Protein AF-A0A2U9C6N8-F1 (afdb_monomer)

Nearest PDB structures (foldseek):
  3ctz-assembly1_A  TM=9.142E-01  e=4.851E-67  Homo sapiens
  5jqk-assembly1_A  TM=9.098E-01  e=3.021E-54  Plasmodium falciparum 3D7
  5jr6-assembly1_A  TM=9.081E-01  e=8.371E-53  Plasmodium falciparum 3D7
  5jqk-assembly1_B  TM=8.874E-01  e=7.805E-52  Plasmodium falciparum 3D7
  5jr6-assembly1_B  TM=8.838E-01  e=7.690E-44  Plasmodium falciparum 3D7

Structure (mmCIF, N/CA/C/O backbone):
data_AF-A0A2U9C6N8-F1
#
_entry.id   AF-A0A2U9C6N8-F1
#
loop_
_atom_site.group_PDB
_atom_site.id
_atom_site.type_symbol
_atom_site.label_atom_id
_atom_site.label_alt_id
_atom_site.label_comp_id
_atom_site.label_asym_id
_atom_site.label_entity_id
_atom_site.label_seq_id
_atom_site.pdbx_PDB_ins_code
_atom_site.Cartn_x
_atom_site.Cartn_y
_atom_site.Cartn_z
_atom_site.occupancy
_atom_site.B_iso_or_equiv
_atom_site.auth_seq_id
_atom_site.auth_comp_id
_atom_site.auth_asym_id
_atom_site.auth_atom_id
_atom_site.pdbx_PDB_model_num
ATOM 1 N N . MET A 1 1 ? 24.197 -9.031 -79.075 1.00 34.75 1 MET A N 1
ATOM 2 C CA . MET A 1 1 ? 24.813 -7.964 -78.248 1.00 34.75 1 MET A CA 1
ATOM 3 C C . MET A 1 1 ? 23.815 -7.530 -77.175 1.00 34.75 1 MET A C 1
ATOM 5 O O . MET A 1 1 ? 22.633 -7.791 -77.376 1.00 34.75 1 MET A O 1
ATOM 9 N N . PRO A 1 2 ? 24.260 -6.980 -76.031 1.00 42.69 2 PRO A N 1
ATOM 10 C CA . PRO A 1 2 ? 23.430 -6.864 -74.828 1.00 42.69 2 PRO A CA 1
ATOM 11 C C . PRO A 1 2 ? 22.781 -5.480 -74.651 1.00 42.69 2 PRO A C 1
ATOM 13 O O . PRO A 1 2 ? 23.445 -4.465 -74.835 1.00 42.69 2 PRO A O 1
ATOM 16 N N . SER A 1 3 ? 21.512 -5.445 -74.222 1.00 46.38 3 SER A N 1
ATOM 17 C CA . SER A 1 3 ? 20.872 -4.231 -73.667 1.00 46.38 3 SER A CA 1
ATOM 18 C C . SER A 1 3 ? 19.572 -4.500 -72.885 1.00 46.38 3 SER A C 1
ATOM 20 O O . SER A 1 3 ? 19.383 -3.922 -71.821 1.00 46.38 3 SER A O 1
ATOM 22 N N . LEU A 1 4 ? 18.688 -5.396 -73.349 1.00 40.84 4 LEU A N 1
ATOM 23 C CA . LEU A 1 4 ? 17.339 -5.540 -72.758 1.00 40.84 4 LEU A CA 1
ATOM 24 C C . LEU A 1 4 ? 17.271 -6.267 -71.398 1.00 40.84 4 LEU A C 1
ATOM 26 O O . LEU A 1 4 ? 16.342 -6.022 -70.634 1.00 40.84 4 LEU A O 1
ATOM 30 N N . GLY A 1 5 ? 18.230 -7.139 -71.066 1.00 39.56 5 GLY A N 1
ATOM 31 C CA . GLY A 1 5 ? 18.148 -7.969 -69.850 1.00 39.56 5 GLY A CA 1
ATOM 32 C C . GLY A 1 5 ? 18.243 -7.194 -68.527 1.00 39.56 5 GLY A C 1
ATOM 33 O O . GLY A 1 5 ? 17.632 -7.590 -67.540 1.00 39.56 5 GLY A O 1
ATOM 34 N N . TRP A 1 6 ? 18.976 -6.076 -68.501 1.00 42.88 6 TRP A N 1
ATOM 35 C CA . TRP A 1 6 ? 19.213 -5.304 -67.270 1.00 42.88 6 TRP A CA 1
ATOM 36 C C . TRP A 1 6 ? 18.063 -4.355 -66.909 1.00 42.88 6 TRP A C 1
ATOM 38 O O . TRP A 1 6 ? 17.807 -4.128 -65.729 1.00 42.88 6 TRP A O 1
ATOM 48 N N . LEU A 1 7 ? 17.327 -3.845 -67.902 1.00 42.59 7 LEU A N 1
ATOM 49 C CA . LEU A 1 7 ? 16.162 -2.985 -67.661 1.00 42.59 7 LEU A CA 1
ATOM 50 C C . LEU A 1 7 ? 15.000 -3.759 -67.023 1.00 42.59 7 LEU A C 1
ATOM 52 O O . LEU A 1 7 ? 14.361 -3.245 -66.111 1.00 42.59 7 LEU A O 1
ATOM 56 N N . LEU A 1 8 ? 14.784 -5.014 -67.437 1.00 45.12 8 LEU A N 1
ATOM 57 C CA . LEU A 1 8 ? 13.752 -5.884 -66.860 1.00 45.12 8 LEU A CA 1
ATOM 58 C C . LEU A 1 8 ? 14.047 -6.271 -65.399 1.00 45.12 8 LEU A C 1
ATOM 60 O O . LEU A 1 8 ? 13.132 -6.296 -64.575 1.00 45.12 8 LEU A O 1
ATOM 64 N N . ALA A 1 9 ? 15.321 -6.500 -65.060 1.00 45.25 9 ALA A N 1
ATOM 65 C CA . ALA A 1 9 ? 15.746 -6.751 -63.682 1.00 45.25 9 ALA A CA 1
ATOM 66 C C . ALA A 1 9 ? 15.508 -5.531 -62.771 1.00 45.25 9 ALA A C 1
ATOM 68 O O . ALA A 1 9 ? 14.977 -5.681 -61.673 1.00 45.25 9 ALA A O 1
ATOM 69 N N . LEU A 1 10 ? 15.825 -4.320 -63.246 1.00 42.59 10 LEU A N 1
ATOM 70 C CA . LEU A 1 10 ? 15.580 -3.078 -62.503 1.00 42.59 10 LEU A CA 1
ATOM 71 C C . LEU A 1 10 ? 14.084 -2.777 -62.318 1.00 42.59 10 LEU A C 1
ATOM 73 O O . LEU A 1 10 ? 13.693 -2.348 -61.235 1.00 42.59 10 LEU A O 1
ATOM 77 N N . SER A 1 11 ? 13.230 -3.056 -63.311 1.00 39.34 11 SER A N 1
ATOM 78 C CA . SER A 1 11 ? 11.775 -2.894 -63.151 1.00 39.34 11 SER A CA 1
ATOM 79 C C . SER A 1 11 ? 11.140 -3.907 -62.192 1.00 39.34 11 SER A C 1
ATOM 81 O O . SER A 1 11 ? 10.166 -3.573 -61.527 1.00 39.34 11 SER A O 1
ATOM 83 N N . LEU A 1 12 ? 11.688 -5.125 -62.085 1.00 37.69 12 LEU A N 1
ATOM 84 C CA . LEU A 1 12 ? 11.219 -6.116 -61.109 1.00 37.69 12 LEU A CA 1
ATOM 85 C C . LEU A 1 12 ? 11.712 -5.799 -59.691 1.00 37.69 12 LEU A C 1
ATOM 87 O O . LEU A 1 12 ? 10.936 -5.913 -58.749 1.00 37.69 12 LEU A O 1
ATOM 91 N N . ALA A 1 13 ? 12.947 -5.313 -59.534 1.00 34.75 13 ALA A N 1
ATOM 92 C CA . ALA A 1 13 ? 13.444 -4.823 -58.246 1.00 34.75 13 ALA A CA 1
ATOM 93 C C . ALA A 1 13 ? 12.631 -3.619 -57.726 1.00 34.75 13 ALA A C 1
ATOM 95 O O . ALA A 1 13 ? 12.341 -3.542 -56.536 1.00 34.75 13 ALA A O 1
ATOM 96 N N . ALA A 1 14 ? 12.195 -2.719 -58.615 1.00 34.88 14 ALA A N 1
ATOM 97 C CA . ALA A 1 14 ? 11.352 -1.570 -58.268 1.00 34.88 14 ALA A CA 1
ATOM 98 C C . ALA A 1 14 ? 9.892 -1.927 -57.903 1.00 34.88 14 ALA A C 1
ATOM 100 O O . ALA A 1 14 ? 9.181 -1.076 -57.378 1.00 34.88 14 ALA A O 1
ATOM 101 N N . LEU A 1 15 ? 9.447 -3.163 -58.165 1.00 35.03 15 LEU A N 1
ATOM 102 C CA . LEU A 1 15 ? 8.125 -3.686 -57.779 1.00 35.03 15 LEU A CA 1
ATOM 103 C C . LEU A 1 15 ? 8.190 -4.720 -56.639 1.00 35.03 15 LEU A C 1
ATOM 105 O O . LEU A 1 15 ? 7.157 -5.229 -56.215 1.00 35.03 15 LEU A O 1
ATOM 109 N N . ALA A 1 16 ? 9.392 -5.014 -56.135 1.00 39.72 16 ALA A N 1
ATOM 110 C CA . ALA A 1 16 ? 9.650 -5.918 -55.012 1.00 39.72 16 ALA A CA 1
ATOM 111 C C . ALA A 1 16 ? 10.425 -5.223 -53.870 1.00 39.72 16 ALA A C 1
ATOM 113 O O . ALA A 1 16 ? 11.052 -5.882 -53.043 1.00 39.72 16 ALA A O 1
ATOM 114 N N . GLY A 1 17 ? 10.403 -3.887 -53.839 1.00 30.62 17 GLY A N 1
ATOM 115 C CA . GLY A 1 17 ? 10.991 -3.060 -52.787 1.00 30.62 17 GLY A CA 1
ATOM 116 C C . GLY A 1 17 ? 9.909 -2.364 -51.966 1.00 30.62 17 GLY A C 1
ATOM 117 O O . GLY A 1 17 ? 8.947 -1.841 -52.521 1.00 30.62 17 GLY A O 1
ATOM 118 N N . ASN A 1 18 ? 10.088 -2.333 -50.646 1.00 32.22 18 ASN A N 1
ATOM 119 C CA . ASN A 1 18 ? 9.210 -1.652 -49.695 1.00 32.22 18 ASN A CA 1
ATOM 120 C C . ASN A 1 18 ? 7.728 -2.078 -49.728 1.00 32.22 18 ASN A C 1
ATOM 122 O O . ASN A 1 18 ? 6.827 -1.247 -49.622 1.00 32.22 18 ASN A O 1
ATOM 126 N N . SER A 1 19 ? 7.488 -3.383 -49.568 1.00 29.64 19 SER A N 1
ATOM 127 C CA . SER A 1 19 ? 6.703 -3.745 -48.383 1.00 29.64 19 SER A CA 1
ATOM 128 C C . SER A 1 19 ? 7.519 -3.331 -47.152 1.00 29.64 19 SER A C 1
ATOM 130 O O . SER A 1 19 ? 8.257 -4.133 -46.576 1.00 29.64 19 SER A O 1
ATOM 132 N N . VAL A 1 20 ? 7.435 -2.048 -46.774 1.00 32.19 20 VAL A N 1
ATOM 133 C CA . VAL A 1 20 ? 7.687 -1.688 -45.379 1.00 32.19 20 VAL A CA 1
ATOM 134 C C . VAL A 1 20 ? 6.761 -2.595 -44.591 1.00 32.19 20 VAL A C 1
ATOM 136 O O . VAL A 1 20 ? 5.569 -2.662 -44.902 1.00 32.19 20 VAL A O 1
ATOM 139 N N . GLY A 1 21 ? 7.313 -3.315 -43.619 1.00 30.78 21 GLY A N 1
ATOM 140 C CA . GLY A 1 21 ? 6.500 -3.934 -42.595 1.00 30.78 21 GLY A CA 1
ATOM 141 C C . GLY A 1 21 ? 5.787 -2.811 -41.862 1.00 30.78 21 GLY A C 1
ATOM 142 O O . GLY A 1 21 ? 6.299 -2.296 -40.873 1.00 30.78 21 GLY A O 1
ATOM 143 N N . ALA A 1 22 ? 4.614 -2.422 -42.362 1.00 28.61 22 ALA A N 1
ATOM 144 C CA . ALA A 1 22 ? 3.559 -1.967 -41.493 1.00 28.61 22 ALA A CA 1
ATOM 145 C C . ALA A 1 22 ? 3.342 -3.145 -40.551 1.00 28.61 22 ALA A C 1
ATOM 147 O O . ALA A 1 22 ? 2.654 -4.106 -40.892 1.00 28.61 22 ALA A O 1
ATOM 148 N N . VAL A 1 23 ? 4.024 -3.088 -39.404 1.00 33.88 23 VAL A N 1
ATOM 149 C CA . VAL A 1 23 ? 3.586 -3.778 -38.207 1.00 33.88 23 VAL A CA 1
ATOM 150 C C . VAL A 1 23 ? 2.155 -3.305 -38.057 1.00 33.88 23 VAL A C 1
ATOM 152 O O . VAL A 1 23 ? 1.897 -2.155 -37.700 1.00 33.88 23 VAL A O 1
ATOM 155 N N . THR A 1 24 ? 1.225 -4.159 -38.472 1.00 31.84 24 THR A N 1
ATOM 156 C CA . THR A 1 24 ? -0.161 -4.031 -38.084 1.00 31.84 24 THR A CA 1
ATOM 157 C C . THR A 1 24 ? -0.117 -4.198 -36.584 1.00 31.84 24 THR A C 1
ATOM 159 O O . THR A 1 24 ? -0.070 -5.323 -36.095 1.00 31.84 24 THR A O 1
ATOM 162 N N . TYR A 1 25 ? -0.027 -3.069 -35.880 1.00 40.34 25 TYR A N 1
ATOM 163 C CA . TYR A 1 25 ? -0.368 -2.991 -34.476 1.00 40.34 25 TYR A CA 1
ATOM 164 C C . TYR A 1 25 ? -1.792 -3.528 -34.403 1.00 40.34 25 TYR A C 1
ATOM 166 O O . TYR A 1 25 ? -2.749 -2.821 -34.731 1.00 40.34 25 TYR A O 1
ATOM 174 N N . GLU A 1 26 ? -1.912 -4.819 -34.088 1.00 53.50 26 GLU A N 1
ATOM 175 C CA . GLU A 1 26 ? -3.179 -5.395 -33.687 1.00 53.50 26 GLU A CA 1
ATOM 176 C C . GLU A 1 26 ? -3.661 -4.518 -32.549 1.00 53.50 26 GLU A C 1
ATOM 178 O O . GLU A 1 26 ? -2.910 -4.201 -31.621 1.00 53.50 26 GLU A O 1
ATOM 183 N N . ARG A 1 27 ? -4.859 -3.969 -32.725 1.00 62.94 27 ARG A N 1
ATOM 184 C CA . ARG A 1 27 ? -5.320 -2.874 -31.892 1.00 62.94 27 ARG A CA 1
ATOM 185 C C . ARG A 1 27 ? -5.616 -3.461 -30.520 1.00 62.94 27 ARG A C 1
ATOM 187 O O . ARG A 1 27 ? -6.690 -3.992 -30.317 1.00 62.94 27 ARG A O 1
ATOM 194 N N . THR A 1 28 ? -4.643 -3.424 -29.612 1.00 73.38 28 THR A N 1
ATOM 195 C CA . THR A 1 28 ? -4.787 -4.108 -28.316 1.00 73.38 28 THR A CA 1
ATOM 196 C C . THR A 1 28 ? -5.924 -3.527 -27.480 1.00 73.38 28 THR A C 1
ATOM 198 O O . THR A 1 28 ? -6.479 -4.230 -26.654 1.00 73.38 28 THR A O 1
ATOM 201 N N . GLU A 1 29 ? -6.297 -2.273 -27.726 1.00 84.81 29 GLU A N 1
ATOM 202 C CA . GLU A 1 29 ? -7.337 -1.531 -27.014 1.00 84.81 29 GLU A CA 1
ATOM 203 C C . GLU A 1 29 ? -8.686 -1.560 -27.746 1.00 84.81 29 GLU A C 1
ATOM 205 O O . GLU A 1 29 ? -8.759 -1.556 -28.984 1.00 84.81 29 GLU A O 1
ATOM 210 N N . ARG A 1 30 ? -9.772 -1.508 -26.970 1.00 89.88 30 ARG A N 1
ATOM 211 C CA . ARG A 1 30 ? -11.147 -1.364 -27.463 1.00 89.88 30 ARG A CA 1
ATOM 212 C C . ARG A 1 30 ? -11.339 -0.103 -28.315 1.00 89.88 30 ARG A C 1
ATOM 214 O O . ARG A 1 30 ? -10.593 0.873 -28.261 1.00 89.88 30 ARG A O 1
ATOM 221 N N . ASN A 1 31 ? -12.374 -0.114 -29.151 1.00 89.94 31 ASN A N 1
ATOM 222 C CA . ASN A 1 31 ? -12.822 1.074 -29.873 1.00 89.94 31 ASN A CA 1
ATOM 223 C C . ASN A 1 31 ? -14.348 1.091 -29.971 1.00 89.94 31 ASN A C 1
ATOM 225 O O . ASN A 1 31 ? -14.946 0.561 -30.914 1.00 89.94 31 ASN A O 1
ATOM 229 N N . CYS A 1 32 ? -14.953 1.746 -28.984 1.00 90.50 32 CYS A N 1
ATOM 230 C CA . CYS A 1 32 ? -16.397 1.883 -28.827 1.00 90.50 32 CYS A CA 1
ATOM 231 C C . CYS A 1 32 ? -17.043 2.862 -29.824 1.00 90.50 32 CYS A C 1
ATOM 233 O O . CYS A 1 32 ? -18.261 2.879 -29.964 1.00 90.50 32 CYS A O 1
ATOM 235 N N . SER A 1 33 ? -16.239 3.629 -30.570 1.00 89.06 33 SER A N 1
ATOM 236 C CA . SER A 1 33 ? -16.704 4.553 -31.618 1.00 89.06 33 SER A CA 1
ATOM 237 C C . SER A 1 33 ? -16.975 3.870 -32.969 1.00 89.06 33 SER A C 1
ATOM 239 O O . SER A 1 33 ? -17.326 4.542 -33.940 1.00 89.06 33 SER A O 1
ATOM 241 N N . LEU A 1 34 ? -16.777 2.550 -33.069 1.00 87.62 34 LEU A N 1
ATOM 242 C CA . LEU A 1 34 ? -17.099 1.752 -34.257 1.00 87.62 34 LEU A CA 1
ATOM 243 C C . LEU A 1 34 ? -18.501 1.134 -34.155 1.00 87.62 34 LEU A C 1
ATOM 245 O O . LEU A 1 34 ? -19.068 0.997 -33.075 1.00 87.62 34 LEU A O 1
ATOM 249 N N . SER A 1 35 ? -19.060 0.728 -35.298 1.00 82.81 35 SER A N 1
ATOM 250 C CA . SER A 1 35 ? -20.328 -0.007 -35.360 1.00 82.81 35 SER A CA 1
ATOM 251 C C . SER A 1 35 ? -20.180 -1.237 -36.272 1.00 82.81 35 SER A C 1
ATOM 253 O O . SER A 1 35 ? -20.074 -1.064 -37.490 1.00 82.81 35 SER A O 1
ATOM 255 N N . PRO A 1 36 ? -20.141 -2.471 -35.722 1.00 84.38 36 PRO A N 1
ATOM 256 C CA . PRO A 1 36 ? -20.079 -2.789 -34.288 1.00 84.38 36 PRO A CA 1
ATOM 257 C C . PRO A 1 36 ? -18.797 -2.247 -33.621 1.00 84.38 36 PRO A C 1
ATOM 259 O O . PRO A 1 36 ? -17.807 -2.017 -34.322 1.00 84.38 36 PRO A O 1
ATOM 262 N N . PRO A 1 37 ? -18.795 -2.043 -32.290 1.00 88.94 37 PRO A N 1
ATOM 263 C CA . PRO A 1 37 ? -17.588 -1.673 -31.561 1.00 88.94 37 PRO A CA 1
ATOM 264 C C . PRO A 1 37 ? -16.533 -2.777 -31.679 1.00 88.94 37 PRO A C 1
ATOM 266 O O . PRO A 1 37 ? -16.863 -3.961 -31.767 1.00 88.94 37 PRO A O 1
ATOM 269 N N . TYR A 1 38 ? -15.259 -2.391 -31.670 1.00 90.06 38 TYR A N 1
ATOM 270 C CA . TYR A 1 38 ? -14.161 -3.351 -31.583 1.00 90.06 38 TYR A CA 1
ATOM 271 C C . TYR A 1 38 ? -13.832 -3.619 -30.113 1.00 90.06 38 TYR A C 1
ATOM 273 O O . TYR A 1 38 ? -13.611 -2.671 -29.359 1.00 90.06 38 TYR A O 1
ATOM 281 N N . LEU A 1 39 ? -13.776 -4.897 -29.735 1.00 89.94 39 LEU A N 1
ATOM 282 C CA . LEU A 1 39 ? -13.352 -5.367 -28.419 1.00 89.94 39 LEU A CA 1
ATOM 283 C C . LEU A 1 39 ? -12.156 -6.327 -28.580 1.00 89.94 39 LEU A C 1
ATOM 285 O O . LEU A 1 39 ? -12.213 -7.197 -29.457 1.00 89.94 39 LEU A O 1
ATOM 289 N N . PRO A 1 40 ? -11.095 -6.190 -27.765 1.00 85.94 40 PRO A N 1
ATOM 290 C CA . PRO A 1 40 ? -9.997 -7.152 -27.681 1.00 85.94 40 PRO A CA 1
ATOM 291 C C . PRO A 1 40 ? -10.467 -8.526 -27.187 1.00 85.94 40 PRO A C 1
ATOM 293 O O . PRO A 1 40 ? -11.503 -8.642 -26.535 1.00 85.94 40 PRO A O 1
ATOM 296 N N . SER A 1 41 ? -9.675 -9.575 -27.424 1.00 85.56 41 SER A N 1
ATOM 297 C CA . SER A 1 41 ? -9.948 -10.922 -26.889 1.00 85.56 41 SER A CA 1
ATOM 298 C C . SER A 1 41 ? -9.862 -11.009 -25.360 1.00 85.56 41 SER A C 1
ATOM 300 O O . SER A 1 41 ? -10.398 -11.946 -24.779 1.00 85.56 41 SER A O 1
ATOM 302 N N . THR A 1 42 ? -9.201 -10.041 -24.724 1.00 86.31 42 THR A N 1
ATOM 303 C CA . THR A 1 42 ? -9.093 -9.869 -23.267 1.00 86.31 42 THR A CA 1
ATOM 304 C C . THR A 1 42 ? -10.290 -9.150 -22.639 1.00 86.31 42 THR A C 1
ATOM 306 O O . THR A 1 42 ? -10.393 -9.127 -21.418 1.00 86.31 42 THR A O 1
ATOM 309 N N . ALA A 1 43 ? -11.195 -8.559 -23.431 1.00 90.62 43 ALA A N 1
ATOM 310 C CA . ALA A 1 43 ? -12.292 -7.759 -22.892 1.00 90.62 43 ALA A CA 1
ATOM 311 C C . ALA A 1 43 ? -13.472 -8.621 -22.415 1.00 90.62 43 ALA A C 1
ATOM 313 O O . ALA A 1 43 ? -14.062 -9.380 -23.190 1.00 90.62 43 ALA A O 1
ATOM 314 N N . ALA A 1 44 ? -13.858 -8.471 -21.146 1.00 92.69 44 ALA A N 1
ATOM 315 C CA . ALA A 1 44 ? -14.980 -9.204 -20.568 1.00 92.69 44 ALA A CA 1
ATOM 316 C C . ALA A 1 44 ? -16.323 -8.530 -20.888 1.00 92.69 44 ALA A C 1
ATOM 318 O O . ALA A 1 44 ? -16.471 -7.317 -20.766 1.00 92.69 44 ALA A O 1
ATOM 319 N N . ASN A 1 45 ? -17.338 -9.325 -21.243 1.00 94.88 45 ASN A N 1
ATOM 320 C CA . ASN A 1 45 ? -18.707 -8.832 -21.399 1.00 94.88 45 ASN A CA 1
ATOM 321 C C . ASN A 1 45 ? -19.399 -8.745 -20.026 1.00 94.88 45 ASN A C 1
ATOM 323 O O . ASN A 1 45 ? -19.575 -9.753 -19.341 1.00 94.88 45 ASN A O 1
ATOM 327 N N . THR A 1 46 ? -19.807 -7.535 -19.658 1.00 96.75 46 THR A N 1
ATOM 328 C CA . THR A 1 46 ? -20.377 -7.150 -18.356 1.00 96.75 46 THR A CA 1
ATOM 329 C C . THR A 1 46 ? -21.875 -6.836 -18.418 1.00 96.75 46 THR A C 1
ATOM 331 O O . THR A 1 46 ? -22.494 -6.477 -17.414 1.00 96.75 46 THR A O 1
ATOM 334 N N . THR A 1 47 ? -22.482 -6.970 -19.603 1.00 96.69 47 THR A N 1
ATOM 335 C CA . THR A 1 47 ? -23.850 -6.504 -19.892 1.00 96.69 47 THR A CA 1
ATOM 336 C C . THR A 1 47 ? -24.903 -7.126 -18.965 1.00 96.69 47 THR A C 1
ATOM 338 O O . THR A 1 47 ? -25.853 -6.444 -18.583 1.00 96.69 47 THR A O 1
ATOM 341 N N . LEU A 1 48 ? -24.738 -8.399 -18.580 1.00 96.31 48 LEU A N 1
ATOM 342 C CA . LEU A 1 48 ? -25.672 -9.096 -17.688 1.00 96.31 48 LEU A CA 1
ATOM 343 C C . LEU A 1 48 ? -25.526 -8.602 -16.241 1.00 96.31 48 LEU A C 1
ATOM 345 O O . LEU A 1 48 ? -26.507 -8.194 -15.627 1.00 96.31 48 LEU A O 1
ATOM 349 N N . GLN A 1 49 ? -24.290 -8.547 -15.738 1.00 96.88 49 GLN A N 1
ATOM 350 C CA . GLN A 1 49 ? -23.945 -8.065 -14.399 1.00 96.88 49 GLN A CA 1
ATOM 351 C C . GLN A 1 49 ? -24.471 -6.636 -14.177 1.00 96.88 49 GLN A C 1
ATOM 353 O O . GLN A 1 49 ? -25.069 -6.329 -13.143 1.00 96.88 49 GLN A O 1
ATOM 358 N N . LEU A 1 50 ? -24.315 -5.772 -15.187 1.00 98.00 50 LEU A N 1
ATOM 359 C CA . LEU A 1 50 ? -24.842 -4.409 -15.187 1.00 98.00 50 LEU A CA 1
ATOM 360 C C . LEU A 1 50 ? -26.374 -4.331 -15.251 1.00 98.00 50 LEU A C 1
ATOM 362 O O . LEU A 1 50 ? -26.936 -3.375 -14.719 1.00 98.00 50 LEU A O 1
ATOM 366 N N . GLN A 1 51 ? -27.068 -5.286 -15.877 1.00 97.81 51 GLN A N 1
ATOM 367 C CA . GLN A 1 51 ? -28.530 -5.350 -15.802 1.00 97.81 51 GLN A CA 1
ATOM 368 C C . GLN A 1 51 ? -28.971 -5.748 -14.386 1.00 97.81 51 GLN A C 1
ATOM 370 O O . GLN A 1 51 ? -29.756 -5.037 -13.756 1.00 97.81 51 GLN A O 1
ATOM 375 N N . GLU A 1 52 ? -28.440 -6.852 -13.865 1.00 97.69 52 GLU A N 1
ATOM 376 C CA . GLU A 1 52 ? -28.893 -7.430 -12.600 1.00 97.69 52 GLU A CA 1
ATOM 377 C C . GLU A 1 52 ? -28.621 -6.503 -11.406 1.00 97.69 52 GLU A C 1
ATOM 379 O O . GLU A 1 52 ? -29.499 -6.320 -10.559 1.00 97.69 52 GLU A O 1
ATOM 384 N N . ILE A 1 53 ? -27.463 -5.829 -11.352 1.00 97.75 53 ILE A N 1
ATOM 385 C CA . ILE A 1 53 ? -27.179 -4.882 -10.263 1.00 97.75 53 ILE A CA 1
ATOM 386 C C . ILE A 1 53 ? -28.127 -3.669 -10.292 1.00 97.75 53 ILE A C 1
ATOM 388 O O . ILE A 1 53 ? -28.579 -3.219 -9.238 1.00 97.75 53 ILE A O 1
ATOM 392 N N . ARG A 1 54 ? -28.515 -3.183 -11.482 1.00 98.19 54 ARG A N 1
ATOM 393 C CA . ARG A 1 54 ? -29.500 -2.094 -11.636 1.00 98.19 54 ARG A CA 1
ATOM 394 C C . ARG A 1 54 ? -30.882 -2.516 -11.140 1.00 98.19 54 ARG A C 1
ATOM 396 O O . ARG A 1 54 ? -31.549 -1.731 -10.462 1.00 98.19 54 ARG A O 1
ATOM 403 N N . GLU A 1 55 ? -31.271 -3.772 -11.368 1.00 97.50 55 GLU A N 1
ATOM 404 C CA . GLU A 1 55 ? -32.484 -4.360 -10.787 1.00 97.50 55 GLU A CA 1
ATOM 405 C C . GLU A 1 55 ? -32.412 -4.449 -9.246 1.00 97.50 55 GLU A C 1
ATOM 407 O O . GLU A 1 55 ? -33.411 -4.165 -8.580 1.00 97.50 55 GLU A O 1
ATOM 412 N N . ARG A 1 56 ? -31.239 -4.738 -8.650 1.00 97.50 56 ARG A N 1
ATOM 413 C CA . ARG A 1 56 ? -31.031 -4.677 -7.180 1.00 97.50 56 ARG A CA 1
ATOM 414 C C . ARG A 1 56 ? -31.074 -3.249 -6.614 1.00 97.50 56 ARG A C 1
ATOM 416 O O . ARG A 1 56 ? -31.519 -3.060 -5.482 1.00 97.50 56 ARG A O 1
ATOM 423 N N . MET A 1 57 ? -30.651 -2.239 -7.377 1.00 97.69 57 MET A N 1
ATOM 424 C CA . MET A 1 57 ? -30.662 -0.828 -6.954 1.00 97.69 57 MET A CA 1
ATOM 425 C C . MET A 1 57 ? -32.084 -0.251 -6.800 1.00 97.69 57 MET A C 1
ATOM 427 O O . MET A 1 57 ? -32.328 0.560 -5.902 1.00 97.69 57 MET A O 1
ATOM 431 N N . LEU A 1 58 ? -33.036 -0.671 -7.645 1.00 95.56 58 LEU A N 1
ATOM 432 C CA . LEU A 1 58 ? -34.415 -0.156 -7.663 1.00 95.56 58 LEU A CA 1
ATOM 433 C C . LEU A 1 58 ? -35.159 -0.249 -6.308 1.00 95.56 58 LEU A C 1
ATOM 435 O O . LEU A 1 58 ? -35.615 0.792 -5.827 1.00 95.56 58 LEU A O 1
ATOM 439 N N . PRO A 1 59 ? -35.287 -1.420 -5.642 1.00 96.19 59 PRO A N 1
ATOM 440 C CA . PRO A 1 59 ? -36.009 -1.532 -4.367 1.00 96.19 59 PRO A CA 1
ATOM 441 C C . PRO A 1 59 ? -35.348 -0.771 -3.209 1.00 96.19 59 PRO A C 1
ATOM 443 O O . PRO A 1 59 ? -36.003 -0.498 -2.204 1.00 96.19 59 PRO A O 1
ATOM 446 N N . LEU A 1 60 ? -34.069 -0.406 -3.337 1.00 96.00 60 LEU A N 1
ATOM 447 C CA . LEU A 1 60 ? -33.332 0.361 -2.332 1.00 96.00 60 LEU A CA 1
ATOM 448 C C . LEU A 1 60 ? -33.475 1.879 -2.509 1.00 96.00 60 LEU A C 1
ATOM 450 O O . LEU A 1 60 ? -33.000 2.625 -1.649 1.00 96.00 60 LEU A O 1
ATOM 454 N N . ASN A 1 61 ? -34.147 2.341 -3.572 1.00 95.38 61 ASN A N 1
ATOM 455 C CA . ASN A 1 61 ? -34.287 3.753 -3.937 1.00 95.38 61 ASN A CA 1
ATOM 456 C C . ASN A 1 61 ? -32.924 4.473 -3.975 1.00 95.38 61 ASN A C 1
ATOM 458 O O . ASN A 1 61 ? -32.718 5.459 -3.268 1.00 95.38 61 ASN A O 1
ATOM 462 N N . ILE A 1 62 ? -31.984 3.933 -4.759 1.00 97.62 62 ILE A N 1
ATOM 463 C CA . ILE A 1 62 ? -30.686 4.559 -5.054 1.00 97.62 62 ILE A CA 1
ATOM 464 C C . ILE A 1 62 ? -30.516 4.791 -6.558 1.00 97.62 62 ILE A C 1
ATOM 466 O O . ILE A 1 62 ? -30.967 4.003 -7.391 1.00 97.62 62 ILE A O 1
ATOM 470 N N . ASN A 1 63 ? -29.863 5.899 -6.895 1.00 98.12 63 ASN A N 1
ATOM 471 C CA . ASN A 1 63 ? -29.629 6.352 -8.264 1.00 98.12 63 ASN A CA 1
ATOM 472 C C . ASN A 1 63 ? -28.279 5.864 -8.809 1.00 98.12 63 ASN A C 1
ATOM 474 O O . ASN A 1 63 ? -28.172 5.567 -9.999 1.00 98.12 63 ASN A O 1
ATOM 478 N N . ALA A 1 64 ? -27.287 5.759 -7.922 1.00 98.44 64 ALA A N 1
ATOM 479 C CA . ALA A 1 64 ? -25.949 5.244 -8.185 1.00 98.44 64 ALA A CA 1
ATOM 480 C C . ALA A 1 64 ? -25.512 4.269 -7.078 1.00 98.44 64 ALA A C 1
ATOM 482 O O . ALA A 1 64 ? -26.035 4.333 -5.961 1.00 98.44 64 ALA A O 1
ATOM 483 N N . TYR A 1 65 ? -24.551 3.397 -7.380 1.00 98.69 65 TYR A N 1
ATOM 484 C CA . TYR A 1 65 ? -23.874 2.521 -6.424 1.00 98.69 65 TYR A CA 1
ATOM 485 C C . TYR A 1 65 ? -22.358 2.549 -6.668 1.00 98.69 65 TYR A C 1
ATOM 487 O O . TYR A 1 65 ? -21.930 2.429 -7.818 1.00 98.69 65 TYR A O 1
ATOM 495 N N . ILE A 1 66 ? -21.568 2.733 -5.604 1.00 98.56 66 ILE A N 1
ATOM 496 C CA . ILE A 1 66 ? -20.097 2.811 -5.657 1.00 98.56 66 ILE A CA 1
ATOM 497 C C . ILE A 1 66 ? -19.487 1.461 -5.253 1.00 98.56 66 ILE A C 1
ATOM 499 O O . ILE A 1 66 ? -19.874 0.872 -4.242 1.00 98.56 66 ILE A O 1
ATOM 503 N N . ILE A 1 67 ? -18.525 0.988 -6.047 1.00 98.06 67 ILE A N 1
ATOM 504 C CA . ILE A 1 67 ? -17.868 -0.319 -5.951 1.00 98.06 67 ILE A CA 1
ATOM 505 C C . ILE A 1 67 ? -16.340 -0.092 -5.997 1.00 98.06 67 ILE A C 1
ATOM 507 O O . ILE A 1 67 ? -15.744 -0.121 -7.078 1.00 98.06 67 ILE A O 1
ATOM 511 N N . PRO A 1 68 ? -15.688 0.187 -4.855 1.00 96.50 68 PRO A N 1
ATOM 512 C CA . PRO A 1 68 ? -14.234 0.329 -4.793 1.00 96.50 68 PRO A CA 1
ATOM 513 C C . PRO A 1 68 ? -13.534 -1.034 -4.938 1.00 96.50 68 PRO A C 1
ATOM 515 O O . PRO A 1 68 ? -14.088 -2.076 -4.577 1.00 96.50 68 PRO A O 1
ATOM 518 N N . GLY A 1 69 ? -12.303 -1.033 -5.450 1.00 95.38 69 GLY A N 1
ATOM 519 C CA . GLY A 1 69 ? -11.451 -2.221 -5.552 1.00 95.38 69 GLY A CA 1
ATOM 520 C C . GLY A 1 69 ? -10.787 -2.604 -4.226 1.00 95.38 69 GLY A C 1
ATOM 521 O O . GLY A 1 69 ? -9.570 -2.550 -4.132 1.00 95.38 69 GLY A O 1
ATOM 522 N N . THR A 1 70 ? -11.562 -2.948 -3.192 1.00 95.56 70 THR A N 1
ATOM 523 C CA . THR A 1 70 ? -11.023 -3.337 -1.872 1.00 95.56 70 THR A CA 1
ATOM 524 C C . THR A 1 70 ? -11.951 -4.305 -1.109 1.00 95.56 70 THR A C 1
ATOM 526 O O . THR A 1 70 ? -13.018 -4.679 -1.606 1.00 95.56 70 THR A O 1
ATOM 529 N N . ASP A 1 71 ? -11.540 -4.747 0.084 1.00 95.75 71 ASP A N 1
ATOM 530 C CA . ASP A 1 71 ? -12.259 -5.680 0.962 1.00 95.75 71 ASP A CA 1
ATOM 531 C C . ASP A 1 71 ? -12.789 -5.012 2.253 1.00 95.75 71 ASP A C 1
ATOM 533 O O . ASP A 1 71 ? -12.725 -3.797 2.422 1.00 95.75 71 ASP A O 1
ATOM 537 N N . ALA A 1 72 ? -13.334 -5.805 3.184 1.00 95.94 72 ALA A N 1
ATOM 538 C CA . ALA A 1 72 ? -13.895 -5.306 4.446 1.00 95.94 72 ALA A CA 1
ATOM 539 C C . ALA A 1 72 ? -12.853 -4.776 5.460 1.00 95.94 72 ALA A C 1
ATOM 541 O O . ALA A 1 72 ? -13.230 -4.248 6.507 1.00 95.94 72 ALA A O 1
ATOM 542 N N . HIS A 1 73 ? -11.559 -4.917 5.171 1.00 96.44 73 HIS A N 1
ATOM 543 C CA . HIS A 1 73 ? -10.432 -4.444 5.982 1.00 96.44 73 HIS A CA 1
ATOM 544 C C . HIS A 1 73 ? -9.645 -3.325 5.290 1.00 96.44 73 HIS A C 1
ATOM 546 O O . HIS A 1 73 ? -8.641 -2.856 5.825 1.00 96.44 73 HIS A O 1
ATOM 552 N N . LEU A 1 74 ? -10.127 -2.896 4.119 1.00 94.88 74 LEU A N 1
ATOM 553 C CA . LEU A 1 74 ? -9.512 -1.914 3.233 1.00 94.88 74 LEU A CA 1
ATOM 554 C C . LEU A 1 74 ? -8.103 -2.331 2.771 1.00 94.88 74 LEU A C 1
ATOM 556 O O . LEU A 1 74 ? -7.206 -1.502 2.616 1.00 94.88 74 LEU A O 1
ATOM 560 N N . SER A 1 75 ? -7.919 -3.638 2.551 1.00 92.69 75 SER A N 1
ATOM 561 C CA . SER A 1 75 ? -6.686 -4.222 2.016 1.00 92.69 75 SER A CA 1
ATOM 562 C C . SER A 1 75 ? -6.408 -3.737 0.584 1.00 92.69 75 SER A C 1
ATOM 564 O O . SER A 1 75 ? -7.326 -3.626 -0.233 1.00 92.69 75 SER A O 1
ATOM 566 N N . GLU A 1 76 ? -5.134 -3.493 0.259 1.00 87.75 76 GLU A N 1
ATOM 567 C CA . GLU A 1 76 ? -4.690 -3.153 -1.105 1.00 87.75 76 GLU A CA 1
ATOM 568 C C . GLU A 1 76 ? -4.699 -4.387 -2.020 1.00 87.75 76 GLU A C 1
ATOM 570 O O . GLU A 1 76 ? -5.363 -4.413 -3.054 1.00 87.75 76 GLU A O 1
ATOM 575 N N . TYR A 1 77 ? -4.001 -5.447 -1.611 1.00 89.69 77 TYR A N 1
ATOM 576 C CA . TYR A 1 77 ? -4.157 -6.765 -2.214 1.00 89.69 77 TYR A CA 1
ATOM 577 C C . TYR A 1 77 ? -5.402 -7.427 -1.622 1.00 89.69 77 TYR A C 1
ATOM 579 O O . TYR A 1 77 ? -5.583 -7.437 -0.407 1.00 89.69 77 TYR A O 1
ATOM 587 N N . ILE A 1 78 ? -6.248 -8.011 -2.471 1.00 93.38 78 ILE A N 1
ATOM 588 C CA . ILE A 1 78 ? -7.519 -8.626 -2.066 1.00 93.38 78 ILE A CA 1
ATOM 589 C C . ILE A 1 78 ? -7.609 -10.088 -2.497 1.00 93.38 78 ILE A C 1
ATOM 591 O O . ILE A 1 78 ? -7.061 -10.507 -3.518 1.00 93.38 78 ILE A O 1
ATOM 595 N N . ALA A 1 79 ? -8.350 -10.886 -1.730 1.00 93.44 79 ALA A N 1
ATOM 596 C CA . ALA A 1 79 ? -8.676 -12.247 -2.128 1.00 93.44 79 ALA A CA 1
ATOM 597 C C . ALA A 1 79 ? -9.600 -12.259 -3.360 1.00 93.44 79 ALA A C 1
ATOM 599 O O . ALA A 1 79 ? -10.461 -11.392 -3.527 1.00 93.44 79 ALA A O 1
ATOM 600 N N . ARG A 1 80 ? -9.529 -13.322 -4.175 1.00 92.56 80 ARG A N 1
ATOM 601 C CA . ARG A 1 80 ? -10.377 -13.502 -5.379 1.00 92.56 80 ARG A CA 1
ATOM 602 C C . ARG A 1 80 ? -11.889 -13.431 -5.110 1.00 92.56 80 ARG A C 1
ATOM 604 O O . ARG A 1 80 ? -12.659 -13.230 -6.041 1.00 92.56 80 ARG A O 1
ATOM 611 N N . ARG A 1 81 ? -12.321 -13.600 -3.856 1.00 93.81 81 ARG A N 1
ATOM 612 C CA . ARG A 1 81 ? -13.718 -13.468 -3.412 1.00 93.81 81 ARG A CA 1
ATOM 613 C C . ARG A 1 81 ? -14.175 -12.033 -3.143 1.00 93.81 81 ARG A C 1
ATOM 615 O O . ARG A 1 81 ? -15.375 -11.817 -3.014 1.00 93.81 81 ARG A O 1
ATOM 622 N N . ASP A 1 82 ? -13.264 -11.074 -3.024 1.00 95.81 82 ASP A N 1
ATOM 623 C CA . ASP A 1 82 ? -13.578 -9.662 -2.771 1.00 95.81 82 ASP A CA 1
ATOM 624 C C . ASP A 1 82 ? -13.270 -8.762 -3.978 1.00 95.81 82 ASP A C 1
ATOM 626 O O . ASP A 1 82 ? -13.597 -7.580 -3.950 1.00 95.81 82 ASP A O 1
ATOM 630 N N . ALA A 1 83 ? -12.778 -9.343 -5.083 1.00 95.94 83 ALA A N 1
ATOM 631 C CA . ALA A 1 83 ? -12.551 -8.718 -6.394 1.00 95.94 83 ALA A CA 1
ATOM 632 C C . ALA A 1 83 ? -13.854 -8.322 -7.140 1.00 95.94 83 ALA A C 1
ATOM 634 O O . ALA A 1 83 ? -14.044 -8.599 -8.324 1.00 95.94 83 ALA A O 1
ATOM 635 N N . ARG A 1 84 ? -14.768 -7.659 -6.425 1.00 97.25 84 ARG A N 1
ATOM 636 C CA . ARG A 1 84 ? -16.098 -7.220 -6.872 1.00 97.25 84 ARG A CA 1
ATOM 637 C C . ARG A 1 84 ? -16.030 -6.240 -8.035 1.00 97.25 84 ARG A C 1
ATOM 639 O O . ARG A 1 84 ? -16.837 -6.342 -8.952 1.00 97.25 84 ARG A O 1
ATOM 646 N N . MET A 1 85 ? -15.058 -5.325 -8.008 1.00 96.81 85 MET A N 1
ATOM 647 C CA . MET A 1 85 ? -14.780 -4.417 -9.122 1.00 96.81 85 MET A CA 1
ATOM 648 C C . MET A 1 85 ? -14.499 -5.223 -10.397 1.00 96.81 85 MET A C 1
ATOM 650 O O . MET A 1 85 ? -15.240 -5.082 -11.361 1.00 96.81 85 MET A O 1
ATOM 654 N N . ALA A 1 86 ? -13.522 -6.135 -10.363 1.00 96.19 86 ALA A N 1
ATOM 655 C CA . ALA A 1 86 ? -13.130 -6.945 -11.518 1.00 96.19 86 ALA A CA 1
ATOM 656 C C . ALA A 1 86 ? -14.260 -7.842 -12.051 1.00 96.19 86 ALA A C 1
ATOM 658 O O . ALA A 1 86 ? -14.440 -7.947 -13.262 1.00 96.19 86 ALA A O 1
ATOM 659 N N . PHE A 1 87 ? -15.078 -8.436 -11.173 1.00 97.12 87 PHE A N 1
ATOM 660 C CA . PHE A 1 87 ? -16.272 -9.184 -11.592 1.00 97.12 87 PHE A CA 1
ATOM 661 C C . PHE A 1 87 ? -17.293 -8.309 -12.352 1.00 97.12 87 PHE A C 1
ATOM 663 O O . PHE A 1 87 ? -17.938 -8.782 -13.292 1.00 97.12 87 PHE A O 1
ATOM 670 N N . MET A 1 88 ? -17.437 -7.040 -11.957 1.00 97.75 88 MET A N 1
ATOM 671 C CA . MET A 1 88 ? -18.382 -6.097 -12.563 1.00 97.75 88 MET A CA 1
ATOM 672 C C . MET A 1 88 ? -17.852 -5.415 -13.832 1.00 97.75 88 MET A C 1
ATOM 674 O O . MET A 1 88 ? -18.651 -5.142 -14.724 1.00 97.75 88 MET A O 1
ATOM 678 N N . THR A 1 89 ? -16.550 -5.120 -13.915 1.00 97.56 89 THR A N 1
ATOM 679 C CA . THR A 1 89 ? -15.934 -4.326 -15.001 1.00 97.56 89 THR A CA 1
ATOM 680 C C . THR A 1 89 ? -15.168 -5.154 -16.031 1.00 97.56 89 THR A C 1
ATOM 682 O O . THR A 1 89 ? -14.969 -4.690 -17.150 1.00 97.56 89 THR A O 1
ATOM 685 N N . GLY A 1 90 ? -14.697 -6.347 -15.658 1.00 95.00 90 GLY A N 1
ATOM 686 C CA . GLY A 1 90 ? -13.675 -7.094 -16.396 1.00 95.00 90 GLY A CA 1
ATOM 687 C C . GLY A 1 90 ? -12.234 -6.680 -16.080 1.00 95.00 90 GLY A C 1
ATOM 688 O O . GLY A 1 90 ? -11.328 -7.471 -16.312 1.00 95.00 90 GLY A O 1
ATOM 689 N N . PHE A 1 91 ? -12.017 -5.483 -15.525 1.00 94.94 91 PHE A N 1
ATOM 690 C CA . PHE A 1 91 ? -10.691 -4.924 -15.252 1.00 94.94 91 PHE A CA 1
ATOM 691 C C . PHE A 1 91 ? -10.078 -5.474 -13.955 1.00 94.94 91 PHE A C 1
ATOM 693 O O . PHE A 1 91 ? -10.694 -5.415 -12.891 1.00 94.94 91 PHE A O 1
ATOM 700 N N . THR A 1 92 ? -8.846 -5.970 -14.050 1.00 91.50 92 THR A N 1
ATOM 701 C CA . THR A 1 92 ? -8.175 -6.789 -13.027 1.00 91.50 92 THR A CA 1
ATOM 702 C C . THR A 1 92 ? -7.032 -6.096 -12.275 1.00 91.50 92 THR A C 1
ATOM 704 O O . THR A 1 92 ? -6.489 -6.686 -11.341 1.00 91.50 92 THR A O 1
ATOM 707 N N . GLY A 1 93 ? -6.678 -4.853 -12.623 1.00 88.50 93 GLY A N 1
ATOM 708 C CA . GLY A 1 93 ? -5.649 -4.082 -11.911 1.00 88.50 93 GLY A CA 1
ATOM 709 C C . GLY A 1 93 ? -6.027 -3.774 -10.453 1.00 88.50 93 GLY A C 1
ATOM 710 O O . GLY A 1 93 ? -7.207 -3.650 -10.120 1.00 88.50 93 GLY A O 1
ATOM 711 N N . SER A 1 94 ? -5.029 -3.646 -9.567 1.00 85.75 94 SER A N 1
ATOM 712 C CA . SER A 1 94 ? -5.261 -3.603 -8.110 1.00 85.75 94 SER A CA 1
ATOM 713 C C . SER A 1 94 ? -5.911 -2.314 -7.602 1.00 85.75 94 SER A C 1
ATOM 715 O O . SER A 1 94 ? -6.499 -2.317 -6.526 1.00 85.75 94 SER A O 1
ATOM 717 N N . ALA A 1 95 ? -5.834 -1.217 -8.361 1.00 89.38 95 ALA A N 1
ATOM 718 C CA . ALA A 1 95 ? -6.374 0.077 -7.962 1.00 89.38 95 ALA A CA 1
ATOM 719 C C . ALA A 1 95 ? -7.528 0.513 -8.871 1.00 89.38 95 ALA A C 1
ATOM 721 O O . ALA A 1 95 ? -7.383 0.606 -10.091 1.00 89.38 95 ALA A O 1
ATOM 722 N N . GLY A 1 96 ? -8.666 0.858 -8.271 1.00 94.19 96 GLY A N 1
ATOM 723 C CA . GLY A 1 96 ? -9.754 1.517 -8.982 1.00 94.19 96 GLY A CA 1
ATOM 724 C C . GLY A 1 96 ? -11.022 1.707 -8.157 1.00 94.19 96 GLY A C 1
ATOM 725 O O . GLY A 1 96 ? -11.162 1.211 -7.037 1.00 94.19 96 GLY A O 1
ATOM 726 N N . THR A 1 97 ? -11.969 2.449 -8.722 1.00 97.75 97 THR A N 1
ATOM 727 C CA . THR A 1 97 ? -13.338 2.572 -8.209 1.00 97.75 97 THR A CA 1
ATOM 728 C C . THR A 1 97 ? -14.309 2.552 -9.374 1.00 97.75 97 THR A C 1
ATOM 730 O O . THR A 1 97 ? -14.198 3.357 -10.292 1.00 97.75 97 THR A O 1
ATOM 733 N N . ALA A 1 98 ? -15.268 1.632 -9.334 1.00 98.31 98 ALA A N 1
ATOM 734 C CA . ALA A 1 98 ? -16.357 1.548 -10.293 1.00 98.31 98 ALA A CA 1
ATOM 735 C C . ALA A 1 98 ? -17.622 2.214 -9.729 1.00 98.31 98 ALA A C 1
ATOM 737 O O . ALA A 1 98 ? -17.949 2.053 -8.553 1.00 98.31 98 ALA A O 1
ATOM 738 N N . VAL A 1 99 ? -18.371 2.928 -10.569 1.00 98.56 99 VAL A N 1
ATOM 739 C CA . VAL A 1 99 ? -19.687 3.488 -10.228 1.00 98.56 99 VAL A CA 1
ATOM 740 C C . VAL A 1 99 ? -20.704 3.061 -11.276 1.00 98.56 99 VAL A C 1
ATOM 742 O O . VAL A 1 99 ? -20.479 3.209 -12.476 1.00 98.56 99 VAL A O 1
ATOM 745 N N . VAL A 1 100 ? -21.849 2.552 -10.822 1.00 98.62 100 VAL A N 1
ATOM 746 C CA . VAL A 1 100 ? -22.970 2.156 -11.686 1.00 98.62 100 VAL A CA 1
ATOM 747 C C . VAL A 1 100 ? -24.174 3.041 -11.389 1.00 98.62 100 VAL A C 1
ATOM 749 O O . VAL A 1 100 ? -24.575 3.170 -10.234 1.00 98.62 100 VAL A O 1
ATOM 752 N N . THR A 1 101 ? -24.785 3.622 -12.423 1.00 98.38 101 THR A N 1
ATOM 753 C CA . THR A 1 101 ? -26.108 4.266 -12.340 1.00 98.38 101 THR A CA 1
ATOM 754 C C . THR A 1 101 ? -27.147 3.424 -13.073 1.00 98.38 101 THR A C 1
ATOM 756 O O . THR A 1 101 ? -26.818 2.429 -13.718 1.00 98.38 101 THR A O 1
ATOM 759 N N . GLN A 1 102 ? -28.417 3.827 -13.027 1.00 96.81 102 GLN A N 1
ATOM 760 C CA . GLN A 1 102 ? -29.492 3.166 -13.784 1.00 96.81 102 GLN A CA 1
ATOM 761 C C . GLN A 1 102 ? -29.301 3.197 -15.319 1.00 96.81 102 GLN A C 1
ATOM 763 O O . GLN A 1 102 ? -29.969 2.445 -16.024 1.00 96.81 102 GLN A O 1
ATOM 768 N N . THR A 1 103 ? -28.396 4.031 -15.849 1.00 96.00 103 THR A N 1
ATOM 769 C CA . THR A 1 103 ? -28.176 4.209 -17.301 1.00 96.00 103 THR A CA 1
ATOM 770 C C . THR A 1 103 ? -26.717 4.130 -17.748 1.00 96.00 103 THR A C 1
ATOM 772 O O . THR A 1 103 ? -26.474 3.810 -18.908 1.00 96.00 103 THR A O 1
ATOM 775 N N . LYS A 1 104 ? -25.751 4.387 -16.859 1.00 97.81 104 LYS A N 1
ATOM 776 C CA . LYS A 1 104 ? -24.309 4.398 -17.151 1.00 97.81 104 LYS A CA 1
ATOM 777 C C . LYS A 1 104 ? -23.513 3.484 -16.222 1.00 97.81 104 LYS A C 1
ATOM 779 O O . LYS A 1 104 ? -24.039 2.996 -15.217 1.00 97.81 104 LYS A O 1
ATOM 784 N N . ALA A 1 105 ? -22.251 3.262 -16.567 1.00 98.44 105 ALA A N 1
ATOM 785 C CA . ALA A 1 105 ? -21.233 2.703 -15.693 1.00 98.44 105 ALA A CA 1
ATOM 786 C C . ALA A 1 105 ? -19.879 3.359 -16.023 1.00 98.44 105 ALA A C 1
ATOM 788 O O . ALA A 1 105 ? -19.603 3.623 -17.195 1.00 98.44 105 ALA A O 1
ATOM 789 N N . ALA A 1 106 ? -19.063 3.646 -15.011 1.00 98.31 106 ALA A N 1
ATOM 790 C CA . ALA A 1 106 ? -17.757 4.287 -15.166 1.00 98.31 106 ALA A CA 1
ATOM 791 C C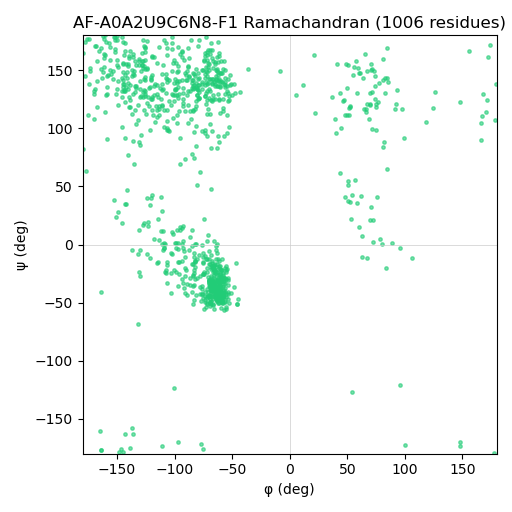 . ALA A 1 106 ? -16.730 3.689 -14.193 1.00 98.31 106 ALA A C 1
ATOM 793 O O . ALA A 1 106 ? -17.078 3.332 -13.065 1.00 98.31 106 ALA A O 1
ATOM 794 N N . LEU A 1 107 ? -15.479 3.561 -14.638 1.00 98.31 107 LEU A N 1
ATOM 795 C CA . LEU A 1 107 ? -14.335 3.115 -13.843 1.00 98.31 107 LEU A CA 1
ATOM 796 C C . LEU A 1 107 ? -13.298 4.236 -13.772 1.00 98.31 107 LEU A C 1
ATOM 798 O O . LEU A 1 107 ? -12.828 4.711 -14.802 1.00 98.31 107 LEU A O 1
ATOM 802 N N . TRP A 1 108 ? -12.872 4.564 -12.557 1.00 97.88 108 TRP A N 1
ATOM 803 C CA . TRP A 1 108 ? -11.699 5.384 -12.285 1.00 97.88 108 TRP A CA 1
ATOM 804 C C . TRP A 1 108 ? -10.513 4.481 -11.960 1.00 97.88 108 TRP A C 1
ATOM 806 O O . TRP A 1 108 ? -10.620 3.622 -11.082 1.00 97.88 108 TRP A O 1
ATOM 816 N N . THR A 1 109 ? -9.379 4.682 -12.631 1.00 94.25 109 THR A N 1
ATOM 817 C CA . THR A 1 109 ? -8.097 4.052 -12.272 1.00 94.25 109 THR A CA 1
ATOM 818 C C . THR A 1 109 ? -6.916 4.942 -12.671 1.00 94.25 109 THR A C 1
ATOM 820 O O . THR A 1 109 ? -7.048 5.863 -13.483 1.00 94.25 109 THR A O 1
ATOM 823 N N . ASP A 1 110 ? -5.763 4.720 -12.045 1.00 88.44 110 ASP A N 1
ATOM 824 C CA . ASP A 1 110 ? -4.590 5.579 -12.176 1.00 88.44 110 ASP A CA 1
ATOM 825 C C . ASP A 1 110 ? -3.713 5.224 -13.394 1.00 88.44 110 ASP A C 1
ATOM 827 O O . ASP A 1 110 ? -3.956 4.266 -14.135 1.00 88.44 110 ASP A O 1
ATOM 831 N N . SER A 1 111 ? -2.674 6.033 -13.618 1.00 84.88 111 SER A N 1
ATOM 832 C CA . SER A 1 111 ? -1.819 5.950 -14.808 1.00 84.88 111 SER A CA 1
ATOM 833 C C . SER A 1 111 ? -1.081 4.621 -15.002 1.00 84.88 111 SER A C 1
ATOM 835 O O . SER A 1 111 ? -0.695 4.318 -16.130 1.00 84.88 111 SER A O 1
ATOM 837 N N . ARG A 1 112 ? -0.937 3.795 -13.954 1.00 82.62 112 ARG A N 1
ATOM 838 C CA . ARG A 1 112 ? -0.390 2.432 -14.056 1.00 82.62 112 ARG A CA 1
ATOM 839 C C . ARG A 1 112 ? -1.270 1.513 -14.910 1.00 82.62 112 ARG A C 1
ATOM 841 O O . ARG A 1 112 ? -0.763 0.553 -15.484 1.00 82.62 112 ARG A O 1
ATOM 848 N N . TYR A 1 113 ? -2.567 1.821 -15.005 1.00 88.06 113 TYR A N 1
ATOM 849 C CA . TYR A 1 113 ? -3.608 0.879 -15.410 1.00 88.06 113 TYR A CA 1
ATOM 850 C C . TYR A 1 113 ? -4.471 1.300 -16.607 1.00 88.06 113 TYR A C 1
ATOM 852 O O . TYR A 1 113 ? -5.214 0.470 -17.127 1.00 88.06 113 TYR A O 1
ATOM 860 N N . TRP A 1 114 ? -4.363 2.533 -17.119 1.00 89.00 114 TRP A N 1
ATOM 861 C CA . TRP A 1 114 ? -5.215 3.007 -18.229 1.00 89.00 114 TRP A CA 1
ATOM 862 C C . TRP A 1 114 ? -5.198 2.100 -19.471 1.00 89.00 114 TRP A C 1
ATOM 864 O O . TRP A 1 114 ? -6.249 1.826 -20.045 1.00 89.00 114 TRP A O 1
ATOM 874 N N . VAL A 1 115 ? -4.019 1.615 -19.876 1.00 84.81 115 VAL A N 1
ATOM 875 C CA . VAL A 1 115 ? -3.868 0.718 -21.039 1.00 84.81 115 VAL A CA 1
ATOM 876 C C . VAL A 1 115 ? -4.457 -0.669 -20.756 1.00 84.81 115 VAL A C 1
ATOM 878 O O . VAL A 1 115 ? -4.984 -1.307 -21.663 1.00 84.81 115 VAL A O 1
ATOM 881 N N . GLN A 1 116 ? -4.417 -1.134 -19.503 1.00 87.62 116 GLN A N 1
ATOM 882 C CA . GLN A 1 116 ? -5.035 -2.397 -19.093 1.00 87.62 116 GLN A CA 1
ATOM 883 C C . GLN A 1 116 ? -6.569 -2.287 -19.082 1.00 87.62 116 GLN A C 1
ATOM 885 O O . GLN A 1 116 ? -7.252 -3.140 -19.642 1.00 87.62 116 GLN A O 1
ATOM 890 N N . ALA A 1 117 ? -7.126 -1.199 -18.548 1.00 92.25 117 ALA A N 1
ATOM 891 C CA . ALA A 1 117 ? -8.570 -0.966 -18.545 1.00 92.25 117 ALA A CA 1
ATOM 892 C C . ALA A 1 117 ? -9.162 -0.873 -19.971 1.00 92.25 117 ALA A C 1
ATOM 894 O O . ALA A 1 117 ? -10.212 -1.455 -20.239 1.00 92.25 117 ALA A O 1
ATOM 895 N N . GLU A 1 118 ? -8.463 -0.237 -20.920 1.00 92.00 118 GLU A N 1
ATOM 896 C CA . GLU A 1 118 ? -8.852 -0.225 -22.344 1.00 92.00 118 GLU A CA 1
ATOM 897 C C . GLU A 1 118 ? -8.673 -1.586 -23.060 1.00 92.00 118 GLU A C 1
ATOM 899 O O . GLU A 1 118 ? -9.191 -1.772 -24.165 1.00 92.00 118 GLU A O 1
ATOM 904 N N . ARG A 1 119 ? -7.967 -2.551 -22.450 1.00 89.25 119 ARG A N 1
ATOM 905 C CA . ARG A 1 119 ? -7.809 -3.938 -22.936 1.00 89.25 119 ARG A CA 1
ATOM 906 C C . ARG A 1 119 ? -8.833 -4.911 -22.343 1.00 89.25 119 ARG A C 1
ATOM 908 O O . ARG A 1 119 ? -9.166 -5.897 -23.000 1.00 89.25 119 ARG A O 1
ATOM 915 N N . GLU A 1 120 ? -9.308 -4.658 -21.125 1.00 92.06 120 GLU A N 1
ATOM 916 C CA . GLU A 1 120 ? -10.091 -5.612 -20.319 1.00 92.06 120 GLU A CA 1
ATOM 917 C C . GLU A 1 120 ? -11.582 -5.258 -20.178 1.00 92.06 120 GLU A C 1
ATOM 919 O O . GLU A 1 120 ? -12.405 -6.154 -19.978 1.00 92.06 120 GLU A O 1
ATOM 924 N N . MET A 1 121 ? -11.967 -3.985 -20.326 1.00 95.81 121 MET A N 1
ATOM 925 C CA . MET A 1 121 ? -13.376 -3.575 -20.254 1.00 95.81 121 MET A CA 1
ATOM 926 C C . MET A 1 121 ? -14.094 -3.663 -21.608 1.00 95.81 121 MET A C 1
ATOM 928 O O . MET A 1 121 ? -13.538 -3.328 -22.657 1.00 95.81 121 MET A O 1
ATOM 932 N N . ASP A 1 122 ? -15.382 -4.017 -21.589 1.00 95.81 122 ASP A N 1
ATOM 933 C CA . ASP A 1 122 ? -16.269 -3.809 -22.739 1.00 95.81 122 ASP A CA 1
ATOM 934 C C . ASP A 1 122 ? -16.688 -2.331 -22.907 1.00 95.81 122 ASP A C 1
ATOM 936 O O . ASP A 1 122 ? -16.235 -1.433 -22.198 1.00 95.81 122 ASP A O 1
ATOM 940 N N . CYS A 1 123 ? -17.565 -2.056 -23.874 1.00 95.69 123 CYS A N 1
ATOM 941 C CA . CYS A 1 123 ? -18.052 -0.707 -24.176 1.00 95.69 123 CYS A CA 1
ATOM 942 C C . CYS A 1 123 ? -19.252 -0.237 -23.329 1.00 95.69 123 CYS A C 1
ATOM 944 O O . CYS A 1 123 ? -19.859 0.776 -23.675 1.00 95.69 123 CYS A O 1
ATOM 946 N N . ASN A 1 124 ? -19.611 -0.933 -22.244 1.00 96.50 124 ASN A N 1
ATOM 947 C CA . ASN A 1 124 ? -20.593 -0.442 -21.271 1.00 96.50 124 ASN A CA 1
ATOM 948 C C . ASN A 1 124 ? -19.976 0.524 -20.237 1.00 96.50 124 ASN A C 1
ATOM 950 O O . ASN A 1 124 ? -20.726 1.207 -19.537 1.00 96.50 124 ASN A O 1
ATOM 954 N N . TRP A 1 125 ? -18.639 0.574 -20.139 1.00 97.75 125 TRP A N 1
ATOM 955 C CA . TRP A 1 125 ? -17.894 1.315 -19.116 1.00 97.75 125 TRP A CA 1
ATOM 956 C C . TRP A 1 125 ? -17.139 2.530 -19.676 1.00 97.75 125 TRP A C 1
ATOM 958 O O . TRP A 1 125 ? -16.235 2.385 -20.504 1.00 97.75 125 TRP A O 1
ATOM 968 N N . GLU A 1 126 ? -17.454 3.725 -19.176 1.00 96.75 126 GLU A N 1
ATOM 969 C CA . GLU A 1 126 ? -16.620 4.927 -19.334 1.00 96.75 126 GLU A CA 1
ATOM 970 C C . GLU A 1 126 ? -15.302 4.730 -18.536 1.00 96.75 126 GLU A C 1
ATOM 972 O O . GLU A 1 126 ? -15.332 4.168 -17.440 1.00 96.75 126 GLU A O 1
ATOM 977 N N . LEU A 1 127 ? -14.139 5.122 -19.082 1.00 96.75 127 LEU A N 1
ATOM 978 C CA . LEU A 1 127 ? -12.849 5.085 -18.365 1.00 96.75 127 LEU A CA 1
ATOM 979 C C . LEU A 1 127 ? -12.426 6.506 -17.997 1.00 96.75 127 LEU A C 1
ATOM 981 O O . LEU A 1 127 ? -12.100 7.300 -18.880 1.00 96.75 127 LEU A O 1
ATOM 985 N N . GLU A 1 128 ? -12.358 6.779 -16.701 1.00 96.56 128 GLU A N 1
ATOM 986 C CA . GLU A 1 128 ? -11.938 8.059 -16.146 1.00 96.56 128 GLU A CA 1
ATOM 987 C C . GLU A 1 128 ? -10.520 7.985 -15.568 1.00 96.56 128 GLU A C 1
ATOM 989 O O . GLU A 1 128 ? -10.096 6.977 -14.993 1.00 96.56 128 GLU A O 1
ATOM 994 N N . LYS A 1 129 ? -9.758 9.067 -15.768 1.00 92.19 129 LYS A N 1
ATOM 995 C CA . LYS A 1 129 ? -8.295 9.093 -15.566 1.00 92.19 129 LYS A CA 1
ATOM 996 C C . LYS A 1 129 ? -7.821 9.919 -14.366 1.00 92.19 129 LYS A C 1
ATOM 998 O O . LYS A 1 129 ? -6.630 9.913 -14.062 1.00 92.19 129 LYS A O 1
ATOM 1003 N N . ASP A 1 130 ? -8.732 10.610 -13.688 1.00 90.12 130 ASP A N 1
ATOM 1004 C CA . ASP A 1 130 ? -8.476 11.365 -12.458 1.00 90.12 130 ASP A CA 1
ATOM 1005 C C . ASP A 1 130 ? -9.065 10.607 -11.264 1.00 90.12 130 ASP A C 1
ATOM 1007 O O . ASP A 1 130 ? -10.254 10.697 -10.994 1.00 90.12 130 ASP A O 1
ATOM 1011 N N . VAL A 1 131 ? -8.239 9.853 -10.536 1.00 89.38 131 VAL A N 1
ATOM 1012 C CA . VAL A 1 131 ? -8.679 9.027 -9.393 1.00 89.38 131 VAL A CA 1
ATOM 1013 C C . VAL A 1 131 ? -9.092 9.818 -8.141 1.00 89.38 131 VAL A C 1
ATOM 1015 O O . VAL A 1 131 ? -9.307 9.221 -7.086 1.00 89.38 131 VAL A O 1
ATOM 1018 N N . SER A 1 132 ? -9.192 11.148 -8.205 1.00 92.12 132 SER A N 1
ATOM 1019 C CA . SER A 1 132 ? -9.651 11.942 -7.067 1.00 92.12 132 SER A CA 1
ATOM 1020 C C . SER A 1 132 ? -11.121 11.666 -6.727 1.00 92.12 132 SER A C 1
ATOM 1022 O O . SER A 1 132 ? -11.985 11.557 -7.597 1.00 92.12 132 SER A O 1
ATOM 1024 N N . ILE A 1 133 ? -11.435 11.647 -5.426 1.00 93.38 133 ILE A N 1
ATOM 1025 C CA . ILE A 1 133 ? -12.823 11.582 -4.929 1.00 93.38 133 ILE A CA 1
ATOM 1026 C C . ILE A 1 133 ? -13.665 12.741 -5.495 1.00 93.38 133 ILE A C 1
ATOM 1028 O O . ILE A 1 133 ? -14.864 12.574 -5.711 1.00 93.38 133 ILE A O 1
ATOM 1032 N N . MET A 1 134 ? -13.037 13.883 -5.808 1.00 94.38 134 MET A N 1
ATOM 1033 C CA . MET A 1 134 ? -13.692 15.013 -6.468 1.00 94.38 134 MET A CA 1
ATOM 1034 C C . MET A 1 134 ? -14.167 14.658 -7.884 1.00 94.38 134 MET A C 1
ATOM 1036 O O . MET A 1 134 ? -15.332 14.893 -8.180 1.00 94.38 134 MET A O 1
ATOM 1040 N N . SER A 1 135 ? -13.342 14.022 -8.727 1.00 96.50 135 SER A N 1
ATOM 1041 C CA . SER A 1 135 ? -13.762 13.575 -10.070 1.00 96.50 135 SER A CA 1
ATOM 1042 C C . SER A 1 135 ? -14.963 12.622 -10.009 1.00 96.50 135 SER A C 1
ATOM 1044 O O . SER A 1 135 ? -15.957 12.808 -10.718 1.00 96.50 135 SER A O 1
ATOM 1046 N N . VAL A 1 136 ? -14.923 11.642 -9.096 1.00 97.25 136 VAL A N 1
ATOM 1047 C CA . VAL A 1 136 ? -16.043 10.709 -8.890 1.00 97.25 136 VAL A CA 1
ATOM 1048 C C . VAL A 1 136 ? -17.296 11.452 -8.405 1.00 97.25 136 VAL A C 1
ATOM 1050 O O . VAL A 1 136 ? -18.403 11.181 -8.875 1.00 97.25 136 VAL A O 1
ATOM 1053 N N . ALA A 1 137 ? -17.144 12.419 -7.494 1.00 96.75 137 ALA A N 1
ATOM 1054 C CA . ALA A 1 137 ? -18.243 13.245 -7.000 1.00 96.75 137 ALA A CA 1
ATOM 1055 C C . ALA A 1 137 ? -18.831 14.164 -8.086 1.00 96.75 137 ALA A C 1
ATOM 1057 O O . ALA A 1 137 ? -20.052 14.278 -8.170 1.00 96.75 137 ALA A O 1
ATOM 1058 N N . GLU A 1 138 ? -18.016 14.769 -8.951 1.00 96.56 138 GLU A N 1
ATOM 1059 C CA . GLU A 1 138 ? -18.467 15.605 -10.071 1.00 96.56 138 GLU A CA 1
ATOM 1060 C C . GLU A 1 138 ? -19.284 14.797 -11.092 1.00 96.56 138 GLU A C 1
ATOM 1062 O O . GLU A 1 138 ? -20.380 15.219 -11.474 1.00 96.56 138 GLU A O 1
ATOM 1067 N N . TRP A 1 139 ? -18.829 13.594 -11.463 1.00 97.69 139 TRP A N 1
ATOM 1068 C CA . TRP A 1 139 ? -19.591 12.677 -12.324 1.00 97.69 139 TRP A CA 1
ATOM 1069 C C . TRP A 1 139 ? -20.898 12.226 -11.650 1.00 97.69 139 TRP A C 1
ATOM 1071 O O . TRP A 1 139 ? -21.965 12.247 -12.268 1.00 97.69 139 TRP A O 1
ATOM 1081 N N . LEU A 1 140 ? -20.865 11.913 -10.348 1.00 97.69 140 LEU A N 1
ATOM 1082 C CA . LEU A 1 140 ? -22.070 11.626 -9.560 1.00 97.69 140 LEU A CA 1
ATOM 1083 C C . LEU A 1 140 ? -23.039 12.822 -9.524 1.00 97.69 140 LEU A C 1
ATOM 1085 O O . LEU A 1 140 ? -24.249 12.623 -9.598 1.00 97.69 140 LEU A O 1
ATOM 1089 N N . ILE A 1 141 ? -22.549 14.061 -9.452 1.00 97.25 141 ILE A N 1
ATOM 1090 C CA . ILE A 1 141 ? -23.370 15.282 -9.492 1.00 97.25 141 ILE A CA 1
ATOM 1091 C C . ILE A 1 141 ? -23.963 15.516 -10.891 1.00 97.25 141 ILE A C 1
ATOM 1093 O O . ILE A 1 141 ? -25.074 16.044 -10.990 1.00 97.25 141 ILE A O 1
ATOM 1097 N N . ALA A 1 142 ? -23.282 15.105 -11.962 1.00 96.56 142 ALA A N 1
ATOM 1098 C CA . ALA A 1 142 ? -23.816 15.163 -13.321 1.00 96.56 142 ALA A CA 1
ATOM 1099 C C . ALA A 1 142 ? -24.931 14.123 -13.559 1.00 96.56 142 ALA A C 1
ATOM 1101 O O . ALA A 1 142 ? -25.985 14.467 -14.097 1.00 96.56 142 ALA A O 1
ATOM 1102 N N . GLU A 1 143 ? -24.729 12.873 -13.129 1.00 96.75 143 GLU A N 1
ATOM 1103 C CA . GLU A 1 143 ? -25.620 11.745 -13.449 1.00 96.75 143 GLU A CA 1
ATOM 1104 C C . GLU A 1 143 ? -26.746 11.509 -12.416 1.00 96.75 143 GLU A C 1
ATOM 1106 O O . GLU A 1 143 ? -27.811 10.990 -12.761 1.00 96.75 143 GLU A O 1
ATOM 1111 N N . VAL A 1 144 ? -26.562 11.887 -11.143 1.00 96.75 144 VAL A N 1
ATOM 1112 C CA . VAL A 1 144 ? -27.579 11.723 -10.084 1.00 96.75 144 VAL A CA 1
ATOM 1113 C C . VAL A 1 144 ? -28.366 13.024 -9.897 1.00 96.75 144 VAL A C 1
ATOM 1115 O O . VAL A 1 144 ? -27.757 14.060 -9.626 1.00 96.75 144 VAL A O 1
ATOM 1118 N N . PRO A 1 145 ? -29.713 13.025 -9.963 1.00 95.25 145 PRO A N 1
ATOM 1119 C CA . PRO A 1 145 ? -30.509 14.242 -9.782 1.00 95.25 145 PRO A CA 1
ATOM 1120 C C . PRO A 1 145 ? -30.432 14.805 -8.344 1.00 95.25 145 PRO A C 1
ATOM 1122 O O . PRO A 1 145 ? -30.160 14.055 -7.402 1.00 95.25 145 PRO A O 1
ATOM 1125 N N . PRO A 1 146 ? -30.712 16.108 -8.134 1.00 96.06 146 PRO A N 1
ATOM 1126 C CA . PRO A 1 146 ? -30.828 16.691 -6.795 1.00 96.06 146 PRO A CA 1
ATOM 1127 C C . PRO A 1 146 ? -31.882 15.968 -5.944 1.00 96.06 146 PRO A C 1
ATOM 1129 O O . PRO A 1 146 ? -32.970 15.654 -6.425 1.00 96.06 146 PRO A O 1
ATOM 1132 N N . GLY A 1 147 ? -31.561 15.714 -4.675 1.00 94.38 147 GLY A N 1
ATOM 1133 C CA . GLY A 1 147 ? -32.336 14.862 -3.769 1.00 94.38 147 GLY A CA 1
ATOM 1134 C C . GLY A 1 147 ? -32.099 13.356 -3.955 1.00 94.38 147 GLY A C 1
ATOM 1135 O O . GLY A 1 147 ? -32.719 12.561 -3.253 1.00 94.38 147 GLY A O 1
ATOM 1136 N N . GLY A 1 148 ? -31.229 12.952 -4.887 1.00 95.56 148 GLY A N 1
ATOM 1137 C CA . GLY A 1 148 ? -30.885 11.554 -5.131 1.00 95.56 148 GLY A CA 1
ATOM 1138 C C . GLY A 1 148 ? -30.019 10.919 -4.036 1.00 95.56 148 GLY A C 1
ATOM 1139 O O . GLY A 1 148 ? -29.314 11.599 -3.279 1.00 95.56 148 GLY A O 1
ATOM 1140 N N . HIS A 1 149 ? -30.060 9.587 -3.990 1.00 96.94 149 HIS A N 1
ATOM 1141 C CA . HIS A 1 149 ? -29.290 8.765 -3.057 1.00 96.94 149 HIS A CA 1
ATOM 1142 C C . HIS A 1 149 ? -28.232 7.939 -3.794 1.00 96.94 149 HIS A C 1
ATOM 1144 O O . HIS A 1 149 ? -28.518 7.295 -4.807 1.00 96.94 149 HIS A O 1
ATOM 1150 N N . ILE A 1 150 ? -27.022 7.924 -3.245 1.00 98.25 150 ILE A N 1
ATOM 1151 C CA . ILE A 1 150 ? -25.850 7.220 -3.764 1.00 98.25 150 ILE A CA 1
ATOM 1152 C C . ILE A 1 150 ? -25.514 6.113 -2.765 1.00 98.25 150 ILE A C 1
ATOM 1154 O O . ILE A 1 150 ? -25.158 6.385 -1.619 1.00 98.25 150 ILE A O 1
ATOM 1158 N N . GLY A 1 151 ? -25.711 4.861 -3.167 1.00 98.06 151 GLY A N 1
ATOM 1159 C CA . GLY A 1 151 ? -25.460 3.708 -2.311 1.00 98.06 151 GLY A CA 1
ATOM 1160 C C . GLY A 1 151 ? -23.975 3.358 -2.233 1.00 98.06 151 GLY A C 1
ATOM 1161 O O . GLY A 1 151 ? -23.270 3.423 -3.239 1.00 98.06 151 GLY A O 1
ATOM 1162 N N . PHE A 1 152 ? -23.523 2.926 -1.061 1.00 98.00 152 PHE A N 1
ATOM 1163 C CA . PHE A 1 152 ? -22.196 2.342 -0.869 1.00 98.00 152 PHE A CA 1
ATOM 1164 C C . PHE A 1 152 ? -22.256 1.192 0.141 1.00 98.00 152 PHE A C 1
ATOM 1166 O O . PHE A 1 152 ? -23.157 1.142 0.982 1.00 98.00 152 PHE A O 1
ATOM 1173 N N . ASP A 1 153 ? -21.307 0.262 0.052 1.00 97.94 153 ASP A N 1
ATOM 1174 C CA . ASP A 1 153 ? -21.087 -0.728 1.105 1.00 97.94 153 ASP A CA 1
ATOM 1175 C C . ASP A 1 153 ? -20.213 -0.105 2.213 1.00 97.94 153 ASP A C 1
ATOM 1177 O O . ASP A 1 153 ? -19.063 0.252 1.944 1.00 97.94 153 ASP A O 1
ATOM 1181 N N . PRO A 1 154 ? -20.719 0.041 3.452 1.00 96.94 154 PRO A N 1
ATOM 1182 C CA . PRO A 1 154 ? -19.979 0.654 4.549 1.00 96.94 154 PRO A CA 1
ATOM 1183 C C . PRO A 1 154 ? -18.779 -0.179 5.023 1.00 96.94 154 PRO A C 1
ATOM 1185 O O . PRO A 1 154 ? -17.939 0.352 5.745 1.00 96.94 154 PRO A O 1
ATOM 1188 N N . PHE A 1 155 ? -18.658 -1.456 4.643 1.00 97.12 155 PHE A N 1
ATOM 1189 C CA . PHE A 1 155 ? -17.442 -2.227 4.914 1.00 97.12 155 PHE A CA 1
ATOM 1190 C C . PHE A 1 155 ? -16.277 -1.838 3.993 1.00 97.12 155 PHE A C 1
ATOM 1192 O O . PHE A 1 155 ? -15.131 -2.031 4.379 1.00 97.12 155 PHE A O 1
ATOM 1199 N N . LEU A 1 156 ? -16.554 -1.275 2.809 1.00 97.19 156 LEU A N 1
ATOM 1200 C CA . LEU A 1 156 ? -15.553 -0.992 1.768 1.00 97.19 156 LEU A CA 1
ATOM 1201 C C . LEU A 1 156 ? -15.130 0.491 1.708 1.00 97.19 156 LEU A C 1
ATOM 1203 O O . LEU A 1 156 ? -14.501 0.925 0.747 1.00 97.19 156 LEU A O 1
ATOM 1207 N N . PHE A 1 157 ? -15.519 1.289 2.706 1.00 96.81 157 PHE A N 1
ATOM 1208 C CA . PHE A 1 157 ? -15.209 2.716 2.832 1.00 96.81 157 PHE A CA 1
ATOM 1209 C C . PHE A 1 157 ? -14.560 2.963 4.193 1.00 96.81 157 PHE A C 1
ATOM 1211 O O . PHE A 1 157 ? -15.123 2.538 5.204 1.00 96.81 157 PHE A O 1
ATOM 1218 N N . SER A 1 158 ? -13.440 3.693 4.254 1.00 94.31 158 SER A N 1
ATOM 1219 C CA . SER A 1 158 ? -12.950 4.220 5.535 1.00 94.31 158 SER A CA 1
ATOM 1220 C C . SER A 1 158 ? -13.821 5.385 6.000 1.00 94.31 158 SER A C 1
ATOM 1222 O O . SER A 1 158 ? -14.575 5.966 5.209 1.00 94.31 158 SER A O 1
ATOM 1224 N N . LEU A 1 159 ? -13.694 5.766 7.274 1.00 92.06 159 LEU A N 1
ATOM 1225 C CA . LEU A 1 159 ? -14.290 7.009 7.766 1.00 92.06 159 LEU A CA 1
ATOM 1226 C C . LEU A 1 159 ? -13.871 8.202 6.891 1.00 92.06 159 LEU A C 1
ATOM 1228 O O . LEU A 1 159 ? -14.735 8.918 6.392 1.00 92.06 159 LEU A O 1
ATOM 1232 N N . LYS A 1 160 ? -12.566 8.352 6.628 1.00 90.88 160 LYS A N 1
ATOM 1233 C CA . LYS A 1 160 ? -12.033 9.469 5.839 1.00 90.88 160 LYS A CA 1
ATOM 1234 C C . LYS A 1 160 ? -12.592 9.502 4.411 1.00 90.88 160 LYS A C 1
ATOM 1236 O O . LYS A 1 160 ? -12.984 10.561 3.929 1.00 90.88 160 LYS A O 1
ATOM 1241 N N . THR A 1 161 ? -12.698 8.346 3.751 1.00 93.62 161 THR A N 1
ATOM 1242 C CA . THR A 1 161 ? -13.315 8.243 2.418 1.00 93.62 161 THR A CA 1
ATOM 1243 C C . THR A 1 161 ? -14.794 8.635 2.453 1.00 93.62 161 THR A C 1
ATOM 1245 O O . THR A 1 161 ? -15.257 9.352 1.567 1.00 93.62 161 THR A O 1
ATOM 1248 N N . GLN A 1 162 ? -15.550 8.206 3.471 1.00 94.62 162 GLN A N 1
ATOM 1249 C CA . GLN A 1 162 ? -16.963 8.572 3.608 1.00 94.62 162 GLN A CA 1
ATOM 1250 C C . GLN A 1 162 ? -17.138 10.082 3.832 1.00 94.62 162 GLN A C 1
ATOM 1252 O O . GLN A 1 162 ? -17.998 10.685 3.187 1.00 94.62 162 GLN A O 1
ATOM 1257 N N . GLU A 1 163 ? -16.306 10.689 4.682 1.00 92.75 163 GLU A N 1
ATOM 1258 C CA . GLU A 1 163 ? -16.268 12.136 4.930 1.00 92.75 163 GLU A CA 1
ATOM 1259 C C . GLU A 1 163 ? -15.990 12.926 3.638 1.00 92.75 163 GLU A C 1
ATOM 1261 O O . GLU A 1 163 ? -16.752 13.837 3.310 1.00 92.75 163 GLU A O 1
ATOM 1266 N N . ASP A 1 164 ? -14.976 12.537 2.856 1.00 93.94 164 ASP A N 1
ATOM 1267 C CA . ASP A 1 164 ? -14.581 13.228 1.616 1.00 93.94 164 ASP A CA 1
ATOM 1268 C C . ASP A 1 164 ? -15.672 13.189 0.532 1.00 93.94 164 ASP A C 1
ATOM 1270 O O . ASP A 1 164 ? -15.980 14.214 -0.093 1.00 93.94 164 ASP A O 1
ATOM 1274 N N . TYR A 1 165 ? -16.309 12.029 0.324 1.00 96.38 165 TYR A N 1
ATOM 1275 C CA . TYR A 1 165 ? -17.465 11.931 -0.573 1.00 96.38 165 TYR A CA 1
ATOM 1276 C C . TYR A 1 165 ? -18.655 12.740 -0.036 1.00 96.38 165 TYR A C 1
ATOM 1278 O O . TYR A 1 165 ? -19.351 13.388 -0.816 1.00 96.38 165 TYR A O 1
ATOM 1286 N N . SER A 1 166 ? -18.903 12.731 1.279 1.00 94.56 166 SER A N 1
ATOM 1287 C CA . SER A 1 166 ? -20.014 13.478 1.882 1.00 94.56 166 SER A CA 1
ATOM 1288 C C . SER A 1 166 ? -19.850 14.983 1.675 1.00 94.56 166 SER A C 1
ATOM 1290 O O . SER A 1 166 ? -20.773 15.636 1.191 1.00 94.56 166 SER A O 1
ATOM 1292 N N . PHE A 1 167 ? -18.660 15.514 1.967 1.00 94.94 167 PHE A N 1
ATOM 1293 C CA . PHE A 1 167 ? -18.305 16.921 1.776 1.00 94.94 167 PHE A CA 1
ATOM 1294 C C . PHE A 1 167 ? -18.468 17.361 0.313 1.00 94.94 167 PHE A C 1
ATOM 1296 O O . PHE A 1 167 ? -19.082 18.390 0.032 1.00 94.94 167 PHE A O 1
ATOM 1303 N N . SER A 1 168 ? -17.991 16.541 -0.629 1.00 95.25 168 SER A N 1
ATOM 1304 C CA . SER A 1 168 ? -18.060 16.840 -2.066 1.00 95.25 168 SER A CA 1
ATOM 1305 C C . SER A 1 168 ? -19.497 16.809 -2.623 1.00 95.25 168 SER A C 1
ATOM 1307 O O . SER A 1 168 ? -19.806 17.507 -3.588 1.00 95.25 168 SER A O 1
ATOM 1309 N N . LEU A 1 169 ? -20.403 16.029 -2.017 1.00 95.31 169 LEU A N 1
ATOM 1310 C CA . LEU A 1 169 ? -21.788 15.845 -2.480 1.00 95.31 169 LEU A CA 1
ATOM 1311 C C . LEU A 1 169 ? -22.819 16.757 -1.783 1.00 95.31 169 LEU A C 1
ATOM 1313 O O . LEU A 1 169 ? -23.860 17.060 -2.382 1.00 95.31 169 LEU A O 1
ATOM 1317 N N . GLU A 1 170 ? -22.552 17.213 -0.552 1.00 89.88 170 GLU A N 1
ATOM 1318 C CA . GLU A 1 170 ? -23.509 17.952 0.291 1.00 89.88 170 GLU A CA 1
ATOM 1319 C C . GLU A 1 170 ? -24.005 19.247 -0.369 1.00 89.88 170 GLU A C 1
ATOM 1321 O O . GLU A 1 170 ? -25.215 19.454 -0.505 1.00 89.88 170 GLU A O 1
ATOM 1326 N N . ALA A 1 171 ? -23.088 20.088 -0.861 1.00 92.75 171 ALA A N 1
ATOM 1327 C CA . ALA A 1 171 ? -23.416 21.362 -1.514 1.00 92.75 171 ALA A CA 1
ATOM 1328 C C . ALA A 1 171 ? -24.322 21.197 -2.752 1.00 92.75 171 ALA A C 1
ATOM 1330 O O . ALA A 1 171 ? -25.035 22.122 -3.146 1.00 92.75 171 ALA A O 1
ATOM 1331 N N . SER A 1 172 ? -24.330 19.999 -3.342 1.00 94.62 172 SER A N 1
ATOM 1332 C CA . SER A 1 172 ? -25.153 19.632 -4.493 1.00 94.62 172 SER A CA 1
ATOM 1333 C C . SER A 1 172 ? -26.502 19.002 -4.120 1.00 94.62 172 SER A C 1
ATOM 1335 O O . SER A 1 172 ? -27.246 18.610 -5.024 1.00 94.62 172 SER A O 1
ATOM 1337 N N . ASN A 1 173 ? -26.853 18.896 -2.831 1.00 95.12 173 ASN A N 1
ATOM 1338 C CA . ASN A 1 173 ? -28.057 18.206 -2.346 1.00 95.12 173 ASN A CA 1
ATOM 1339 C C . ASN A 1 173 ? -28.142 16.753 -2.868 1.00 95.12 173 ASN A C 1
ATOM 1341 O O . ASN A 1 173 ? -29.190 16.302 -3.334 1.00 95.12 173 ASN A O 1
ATOM 1345 N N . ARG A 1 174 ? -27.016 16.029 -2.858 1.00 96.00 174 ARG A N 1
ATOM 1346 C CA . ARG A 1 174 ? -26.956 14.568 -3.042 1.00 96.00 174 ARG A CA 1
ATOM 1347 C C . ARG A 1 174 ? -26.558 13.939 -1.708 1.00 96.00 174 ARG A C 1
ATOM 1349 O O . ARG A 1 174 ? -25.936 14.593 -0.879 1.00 96.00 174 ARG A O 1
ATOM 1356 N N . SER A 1 175 ? -26.940 12.684 -1.482 1.00 94.12 175 SER A N 1
ATOM 1357 C CA . SER A 1 175 ? -26.721 12.012 -0.192 1.00 94.12 175 SER A CA 1
ATOM 1358 C C . SER A 1 175 ? -26.156 10.606 -0.359 1.00 94.12 175 SER A C 1
ATOM 1360 O O . SER A 1 175 ? -26.624 9.837 -1.200 1.00 94.12 175 SER A O 1
ATOM 1362 N N . LEU A 1 176 ? -25.166 10.264 0.465 1.00 96.38 176 LEU A N 1
ATOM 1363 C CA . LEU A 1 176 ? -24.663 8.900 0.598 1.00 96.38 176 LEU A CA 1
ATOM 1364 C C . LEU A 1 176 ? -25.636 8.043 1.417 1.00 96.38 176 LEU A C 1
ATOM 1366 O O . LEU A 1 176 ? -26.326 8.538 2.311 1.00 96.38 176 LEU A O 1
ATOM 1370 N N . LYS A 1 177 ? -25.678 6.742 1.129 1.00 96.19 177 LYS A N 1
ATOM 1371 C CA . LYS A 1 177 ? -26.535 5.771 1.814 1.00 96.19 177 LYS A CA 1
ATOM 1372 C C . LYS A 1 177 ? -25.771 4.478 2.101 1.00 96.19 177 LYS A C 1
ATOM 1374 O O . LYS A 1 177 ? -25.449 3.739 1.174 1.00 96.19 177 LYS A O 1
ATOM 1379 N N . SER A 1 178 ? -25.534 4.216 3.388 1.00 96.12 178 SER A N 1
ATOM 1380 C CA . SER A 1 178 ? -24.947 2.971 3.907 1.00 96.12 178 SER A CA 1
ATOM 1381 C C . SER A 1 178 ? -25.852 1.776 3.570 1.00 96.12 178 SER A C 1
ATOM 1383 O O . SER A 1 178 ? -27.053 1.793 3.862 1.00 96.12 178 SER A O 1
ATOM 1385 N N . ILE A 1 179 ? -25.296 0.757 2.906 1.00 96.38 179 ILE A N 1
ATOM 1386 C CA . ILE A 1 179 ? -25.972 -0.495 2.528 1.00 96.38 179 ILE A CA 1
ATOM 1387 C C . ILE A 1 179 ? -25.077 -1.681 2.946 1.00 96.38 179 ILE A C 1
ATOM 1389 O O . ILE A 1 179 ? -24.291 -2.162 2.133 1.00 96.38 179 ILE A O 1
ATOM 1393 N N . PRO A 1 180 ? -25.195 -2.192 4.191 1.00 90.38 180 PRO A N 1
ATOM 1394 C CA . PRO A 1 180 ? -24.345 -3.276 4.717 1.00 90.38 180 PRO A CA 1
ATOM 1395 C C . PRO A 1 180 ? -24.454 -4.638 4.008 1.00 90.38 180 PRO A C 1
ATOM 1397 O O . PRO A 1 180 ? -23.725 -5.563 4.352 1.00 90.38 180 PRO A O 1
ATOM 1400 N N . GLY A 1 181 ? -25.399 -4.801 3.077 1.00 92.62 181 GLY A N 1
ATOM 1401 C CA . GLY A 1 181 ? -25.523 -5.988 2.233 1.00 92.62 181 GLY A CA 1
ATOM 1402 C C . GLY A 1 181 ? -25.077 -5.662 0.815 1.00 92.62 181 GLY A C 1
ATOM 1403 O O . GLY A 1 181 ? -25.864 -5.100 0.052 1.00 92.62 181 GLY A O 1
ATOM 1404 N N . ASN A 1 182 ? -23.834 -6.008 0.473 1.00 96.81 182 ASN A N 1
ATOM 1405 C CA . ASN A 1 182 ? -23.225 -5.697 -0.819 1.00 96.81 182 ASN A CA 1
ATOM 1406 C C . ASN A 1 182 ? -24.111 -6.127 -2.008 1.00 96.81 182 ASN A C 1
ATOM 1408 O O . ASN A 1 182 ? -24.702 -7.210 -1.987 1.00 96.81 182 ASN A O 1
ATOM 1412 N N . LEU A 1 183 ? -24.219 -5.288 -3.045 1.00 97.62 183 LEU A N 1
ATOM 1413 C CA . LEU A 1 183 ? -25.084 -5.580 -4.198 1.00 97.62 183 LEU A CA 1
ATOM 1414 C C . LEU A 1 183 ? -24.413 -6.482 -5.241 1.00 97.62 183 LEU A C 1
ATOM 1416 O O . LEU A 1 183 ? -25.116 -7.233 -5.914 1.00 97.62 183 LEU A O 1
ATOM 1420 N N . VAL A 1 184 ? -23.080 -6.461 -5.342 1.00 97.88 184 VAL A N 1
ATOM 1421 C CA . VAL A 1 184 ? -22.319 -7.361 -6.228 1.00 97.88 184 VAL A CA 1
ATOM 1422 C C . VAL A 1 184 ? -22.416 -8.800 -5.720 1.00 97.88 184 VAL A C 1
ATOM 1424 O O . VAL A 1 184 ? -22.679 -9.722 -6.487 1.00 97.88 184 VAL A O 1
ATOM 1427 N N . ASP A 1 185 ? -22.343 -8.986 -4.400 1.00 96.94 185 ASP A N 1
ATOM 1428 C CA . ASP A 1 185 ? -22.493 -10.295 -3.747 1.00 96.94 185 ASP A CA 1
ATOM 1429 C C . ASP A 1 185 ? -23.888 -10.938 -3.971 1.00 96.94 185 ASP A C 1
ATOM 1431 O O . ASP A 1 185 ? -24.060 -12.122 -3.697 1.00 96.94 185 ASP A O 1
ATOM 1435 N N . GLN A 1 186 ? -24.878 -10.185 -4.479 1.00 95.88 186 GLN A N 1
ATOM 1436 C CA . GLN A 1 186 ? -26.245 -10.646 -4.801 1.00 95.88 186 GLN A CA 1
ATOM 1437 C C . GLN A 1 186 ? -26.481 -10.947 -6.296 1.00 95.88 186 GLN A C 1
ATOM 1439 O O . GLN A 1 186 ? -27.615 -11.262 -6.684 1.00 95.88 186 GLN A O 1
ATOM 1444 N N . VAL A 1 187 ? -25.448 -10.787 -7.128 1.00 96.25 187 VAL A N 1
ATOM 1445 C CA . VAL A 1 187 ? -25.438 -11.097 -8.574 1.00 96.25 187 VAL A CA 1
ATOM 1446 C C . VAL A 1 187 ? -24.225 -11.958 -8.975 1.00 96.25 187 VAL A C 1
ATOM 1448 O O . VAL A 1 187 ? -24.114 -12.414 -10.108 1.00 96.25 187 VAL A O 1
ATOM 1451 N N . TRP A 1 188 ? -23.309 -12.224 -8.039 1.00 96.50 188 TRP A N 1
ATOM 1452 C CA . TRP A 1 188 ? -22.126 -13.057 -8.248 1.00 96.50 188 TRP A CA 1
ATOM 1453 C C . TRP A 1 188 ? -22.369 -14.512 -7.807 1.00 96.50 188 TRP A C 1
ATOM 1455 O O . TRP A 1 188 ? -21.772 -14.996 -6.846 1.00 96.50 188 TRP A O 1
ATOM 1465 N N . ASP A 1 189 ? -23.220 -15.240 -8.539 1.00 92.69 189 ASP A N 1
ATOM 1466 C CA . ASP A 1 189 ? -23.543 -16.660 -8.270 1.00 92.69 189 ASP A CA 1
ATOM 1467 C C . ASP A 1 189 ? -22.299 -17.574 -8.185 1.00 92.69 189 ASP A C 1
ATOM 1469 O O . ASP A 1 189 ? -22.299 -18.584 -7.482 1.00 92.69 189 ASP A O 1
ATOM 1473 N N . SER A 1 190 ? -21.221 -17.221 -8.893 1.00 94.06 190 SER A N 1
ATOM 1474 C CA . SER A 1 190 ? -19.948 -17.954 -8.932 1.00 94.06 190 SER A CA 1
ATOM 1475 C C . SER A 1 190 ? -18.896 -17.468 -7.920 1.00 94.06 190 SER A C 1
ATOM 1477 O O . SER A 1 190 ? -17.719 -17.813 -8.055 1.00 94.06 190 SER A O 1
ATOM 1479 N N . ARG A 1 191 ? -19.279 -16.660 -6.918 1.00 95.06 191 ARG A N 1
ATOM 1480 C CA . ARG A 1 191 ? -18.337 -16.045 -5.969 1.00 95.06 191 ARG A CA 1
ATOM 1481 C C . ARG A 1 191 ? -17.491 -17.096 -5.225 1.00 95.06 191 ARG A C 1
ATOM 1483 O O . ARG A 1 191 ? -18.058 -17.966 -4.560 1.00 95.06 191 ARG A O 1
ATOM 1490 N N . PRO A 1 192 ? -16.145 -17.004 -5.251 1.00 92.69 192 PRO A N 1
ATOM 1491 C CA . PRO A 1 192 ? -15.287 -17.973 -4.573 1.00 92.69 192 PRO A CA 1
ATOM 1492 C C . PRO A 1 192 ? -15.531 -18.073 -3.051 1.00 92.69 192 PRO A C 1
ATOM 1494 O O . PRO A 1 192 ? -15.703 -17.046 -2.378 1.00 92.69 192 PRO A O 1
ATOM 1497 N N . PRO A 1 193 ? -15.501 -19.287 -2.466 1.00 88.69 193 PRO A N 1
ATOM 1498 C CA . PRO A 1 193 ? -15.515 -19.467 -1.016 1.00 88.69 193 PRO A CA 1
ATOM 1499 C C . PRO A 1 193 ? -14.211 -18.960 -0.377 1.00 88.69 193 PRO A C 1
ATOM 1501 O O . PRO A 1 193 ? -13.221 -18.705 -1.062 1.00 88.69 193 PRO A O 1
ATOM 1504 N N . ILE A 1 194 ? -14.201 -18.831 0.952 1.00 82.12 194 ILE A N 1
ATOM 1505 C CA . ILE A 1 194 ? -12.959 -18.661 1.723 1.00 82.12 194 ILE A CA 1
ATOM 1506 C C . ILE A 1 194 ? -12.202 -19.998 1.708 1.00 82.12 194 ILE A C 1
ATOM 1508 O O . ILE A 1 194 ? -12.820 -21.059 1.826 1.00 82.12 194 ILE A O 1
ATOM 1512 N N . ALA A 1 195 ? -10.878 -19.959 1.547 1.00 77.75 195 ALA A N 1
ATOM 1513 C CA . ALA A 1 195 ? -10.046 -21.158 1.576 1.00 77.75 195 ALA A CA 1
ATOM 1514 C C . ALA A 1 195 ? -9.928 -21.711 3.016 1.00 77.75 195 ALA A C 1
ATOM 1516 O O . ALA A 1 195 ? -9.610 -20.949 3.933 1.00 77.75 195 ALA A O 1
ATOM 1517 N N . PRO A 1 196 ? -10.164 -23.016 3.248 1.00 67.69 196 PRO A N 1
ATOM 1518 C CA . PRO A 1 196 ? -10.026 -23.620 4.569 1.00 67.69 196 PRO A CA 1
ATOM 1519 C C . PRO A 1 196 ? -8.555 -23.952 4.861 1.00 67.69 196 PRO A C 1
ATOM 1521 O O . PRO A 1 196 ? -8.115 -25.081 4.649 1.00 67.69 196 PRO A O 1
ATOM 1524 N N . ASP A 1 197 ? -7.802 -22.970 5.356 1.00 81.88 197 ASP A N 1
ATOM 1525 C CA . ASP A 1 197 ? -6.424 -23.157 5.839 1.00 81.88 197 ASP A CA 1
ATOM 1526 C C . ASP A 1 197 ? -6.287 -22.819 7.334 1.00 81.88 197 ASP A C 1
ATOM 1528 O O . ASP A 1 197 ? -7.136 -22.131 7.899 1.00 81.88 197 ASP A O 1
ATOM 1532 N N . ASN A 1 198 ? -5.228 -23.283 7.992 1.00 88.12 198 ASN A N 1
ATOM 1533 C CA . ASN A 1 198 ? -4.979 -23.022 9.409 1.00 88.12 198 ASN A CA 1
ATOM 1534 C C . ASN A 1 198 ? -4.167 -21.741 9.614 1.00 88.12 198 ASN A C 1
ATOM 1536 O O . ASN A 1 198 ? -3.296 -21.397 8.817 1.00 88.12 198 ASN A O 1
ATOM 1540 N N . LEU A 1 199 ? -4.390 -21.070 10.745 1.00 94.38 199 LEU A N 1
ATOM 1541 C CA . LEU A 1 199 ? -3.480 -20.012 11.180 1.00 94.38 199 LEU A CA 1
ATOM 1542 C C . LEU A 1 199 ? -2.147 -20.610 11.654 1.00 94.38 199 LEU A C 1
ATOM 1544 O O . LEU A 1 199 ? -2.090 -21.740 12.142 1.00 94.38 199 LEU A O 1
ATOM 1548 N N . THR A 1 200 ? -1.072 -19.831 11.551 1.00 93.88 200 THR A N 1
ATOM 1549 C CA . THR A 1 200 ? 0.270 -20.216 12.011 1.00 93.88 200 THR A CA 1
ATOM 1550 C C . THR A 1 200 ? 0.838 -19.179 12.975 1.00 93.88 200 THR A C 1
ATOM 1552 O O . THR A 1 200 ? 0.598 -17.982 12.830 1.00 93.88 200 THR A O 1
ATOM 1555 N N . ARG A 1 201 ? 1.592 -19.636 13.979 1.00 95.19 201 ARG A N 1
ATOM 1556 C CA . ARG A 1 201 ? 2.381 -18.785 14.882 1.00 95.19 201 ARG A CA 1
ATOM 1557 C C . ARG A 1 201 ? 3.785 -18.605 14.299 1.00 95.19 201 ARG A C 1
ATOM 1559 O O . ARG A 1 201 ? 4.359 -19.561 13.779 1.00 95.19 201 ARG A O 1
ATOM 1566 N N . LEU A 1 202 ? 4.359 -17.409 14.424 1.00 95.12 202 LEU A N 1
ATOM 1567 C CA . LEU A 1 202 ? 5.778 -17.186 14.133 1.00 95.12 202 LEU A CA 1
ATOM 1568 C C . LEU A 1 202 ? 6.687 -18.011 15.079 1.00 95.12 202 LEU A C 1
ATOM 1570 O O . LEU A 1 202 ? 6.390 -18.125 16.270 1.00 95.12 202 LEU A O 1
ATOM 1574 N N . PRO A 1 203 ? 7.808 -18.582 14.603 1.00 94.31 203 PRO A N 1
ATOM 1575 C CA . PRO A 1 203 ? 8.757 -19.277 15.471 1.00 94.31 203 PRO A CA 1
ATOM 1576 C C . PRO A 1 203 ? 9.562 -18.282 16.320 1.00 94.31 203 PRO A C 1
ATOM 1578 O O . PRO A 1 203 ? 9.984 -17.244 15.824 1.00 94.31 203 PRO A O 1
ATOM 1581 N N . ASP A 1 204 ? 9.873 -18.623 17.571 1.00 92.81 204 ASP A N 1
ATOM 1582 C CA . ASP A 1 204 ? 10.460 -17.663 18.529 1.00 92.81 204 ASP A CA 1
ATOM 1583 C C . ASP A 1 204 ? 11.810 -17.058 18.094 1.00 92.81 204 ASP A C 1
ATOM 1585 O O . ASP A 1 204 ? 12.141 -15.945 18.483 1.00 92.81 204 ASP A O 1
ATOM 1589 N N . ARG A 1 205 ? 12.554 -17.717 17.192 1.00 93.44 205 ARG A N 1
ATOM 1590 C CA . ARG A 1 205 ? 13.790 -17.169 16.592 1.00 93.44 205 ARG A CA 1
ATOM 1591 C C . ARG A 1 205 ? 13.602 -15.913 15.721 1.00 93.44 205 ARG A C 1
ATOM 1593 O O . ARG A 1 205 ? 14.605 -15.324 15.331 1.00 93.44 205 ARG A O 1
ATOM 1600 N N . VAL A 1 206 ? 12.365 -15.555 15.355 1.00 93.44 206 VAL A N 1
ATOM 1601 C CA . VAL A 1 206 ? 12.035 -14.321 14.607 1.00 93.44 206 VAL A CA 1
ATOM 1602 C C . VAL A 1 206 ? 11.249 -13.309 15.455 1.00 93.44 206 VAL A C 1
ATOM 1604 O O . VAL A 1 206 ? 10.696 -12.358 14.913 1.00 93.44 206 VAL A O 1
ATOM 1607 N N . ILE A 1 207 ? 11.161 -13.510 16.777 1.00 93.06 207 ILE A N 1
ATOM 1608 C CA . ILE A 1 207 ? 10.347 -12.690 17.684 1.00 93.06 207 ILE A CA 1
ATOM 1609 C C . ILE A 1 207 ? 11.201 -12.167 18.848 1.00 93.06 207 ILE A C 1
ATOM 1611 O O . ILE A 1 207 ? 11.594 -12.937 19.718 1.00 93.06 207 ILE A O 1
ATOM 1615 N N . GLN A 1 208 ? 11.382 -10.846 18.950 1.00 94.44 208 GLN A N 1
ATOM 1616 C CA . GLN A 1 208 ? 11.909 -10.204 20.171 1.00 94.44 208 GLN A CA 1
ATOM 1617 C C . GLN A 1 208 ? 10.799 -9.875 21.185 1.00 94.44 208 GLN A C 1
ATOM 1619 O O . GLN A 1 208 ? 11.032 -9.853 22.392 1.00 94.44 208 GLN A O 1
ATOM 1624 N N . ARG A 1 209 ? 9.571 -9.619 20.708 1.00 95.75 209 ARG A N 1
ATOM 1625 C CA . ARG A 1 209 ? 8.420 -9.179 21.519 1.00 95.75 209 ARG A CA 1
ATOM 1626 C C . ARG A 1 209 ? 7.265 -10.184 21.458 1.00 95.75 209 ARG A C 1
ATOM 1628 O O . ARG A 1 209 ? 6.601 -10.307 20.425 1.00 95.75 209 ARG A O 1
ATOM 1635 N N . SER A 1 210 ? 6.986 -10.866 22.573 1.00 97.19 210 SER A N 1
ATOM 1636 C CA . SER A 1 210 ? 5.821 -11.760 22.694 1.00 97.19 210 SER A CA 1
ATOM 1637 C C . SER A 1 210 ? 4.498 -10.997 22.513 1.00 97.19 210 SER A C 1
ATOM 1639 O O . SER A 1 210 ? 4.454 -9.768 22.636 1.00 97.19 210 SER A O 1
ATOM 1641 N N . TRP A 1 211 ? 3.399 -11.705 22.238 1.00 97.94 211 TRP A N 1
ATOM 1642 C CA . TRP A 1 211 ? 2.104 -11.045 22.048 1.00 97.94 211 TRP A CA 1
ATOM 1643 C C . TRP A 1 211 ? 1.608 -10.378 23.338 1.00 97.94 211 TRP A C 1
ATOM 1645 O O . TRP A 1 211 ? 1.043 -9.287 23.301 1.00 97.94 211 TRP A O 1
ATOM 1655 N N . GLU A 1 212 ? 1.900 -10.966 24.499 1.00 98.00 212 GLU A N 1
ATOM 1656 C CA . GLU A 1 212 ? 1.614 -10.393 25.813 1.00 98.00 212 GLU A CA 1
ATOM 1657 C C . GLU A 1 212 ? 2.433 -9.118 26.056 1.00 98.00 212 GLU A C 1
ATOM 1659 O O . GLU A 1 212 ? 1.903 -8.142 26.590 1.00 98.00 212 GLU A O 1
ATOM 1664 N N . MET A 1 213 ? 3.701 -9.079 25.622 1.00 98.06 213 MET A N 1
ATOM 1665 C CA . MET A 1 213 ? 4.528 -7.866 25.673 1.00 98.06 213 MET A CA 1
ATOM 1666 C C . MET A 1 213 ? 3.949 -6.760 24.783 1.00 98.06 213 MET A C 1
ATOM 1668 O O . MET A 1 213 ? 3.808 -5.627 25.247 1.00 98.06 213 MET A O 1
ATOM 1672 N N . LYS A 1 214 ? 3.545 -7.090 23.548 1.00 98.44 214 LYS A N 1
ATOM 1673 C CA . LYS A 1 214 ? 2.899 -6.149 22.616 1.00 98.44 214 LYS A CA 1
ATOM 1674 C C . LYS A 1 214 ? 1.575 -5.624 23.189 1.00 98.44 214 LYS A C 1
ATOM 1676 O O . LYS A 1 214 ? 1.396 -4.415 23.310 1.00 98.44 214 LYS A O 1
ATOM 1681 N N . VAL A 1 215 ? 0.688 -6.502 23.664 1.00 98.56 215 VAL A N 1
ATOM 1682 C CA . VAL A 1 215 ? -0.573 -6.130 24.337 1.00 98.56 215 VAL A CA 1
ATOM 1683 C C . VAL A 1 215 ? -0.329 -5.259 25.577 1.00 98.56 215 VAL A C 1
ATOM 1685 O O . VAL A 1 215 ? -1.042 -4.275 25.785 1.00 98.56 215 VAL A O 1
ATOM 1688 N N . LYS A 1 216 ? 0.686 -5.569 26.395 1.00 98.38 216 LYS A N 1
ATOM 1689 C CA . LYS A 1 216 ? 1.071 -4.754 27.559 1.00 98.38 216 LYS A CA 1
ATOM 1690 C C . LYS A 1 216 ? 1.528 -3.355 27.132 1.00 98.38 216 LYS A C 1
ATOM 1692 O O . LYS A 1 216 ? 1.074 -2.382 27.728 1.00 98.38 216 LYS A O 1
ATOM 1697 N N . GLN A 1 217 ? 2.370 -3.247 26.102 1.00 98.12 217 GLN A N 1
ATOM 1698 C CA . GLN A 1 217 ? 2.844 -1.971 25.557 1.00 98.12 217 GLN A CA 1
ATOM 1699 C C . GLN A 1 217 ? 1.683 -1.117 25.022 1.00 98.12 217 GLN A C 1
ATOM 1701 O O . GLN A 1 217 ? 1.589 0.065 25.345 1.00 98.12 217 GLN A O 1
ATOM 1706 N N . ILE A 1 218 ? 0.752 -1.712 24.273 1.00 98.38 218 ILE A N 1
ATOM 1707 C CA . ILE A 1 218 ? -0.403 -0.993 23.716 1.00 98.38 218 ILE A CA 1
ATOM 1708 C C . ILE A 1 218 ? -1.379 -0.552 24.818 1.00 98.38 218 ILE A C 1
ATOM 1710 O O . ILE A 1 218 ? -1.840 0.585 24.801 1.00 98.38 218 ILE A O 1
ATOM 1714 N N . ARG A 1 219 ? -1.625 -1.375 25.848 1.00 98.38 219 ARG A N 1
ATOM 1715 C CA . ARG A 1 219 ? -2.420 -0.965 27.026 1.00 98.38 219 ARG A CA 1
ATOM 1716 C C . ARG A 1 219 ? -1.762 0.134 27.865 1.00 98.38 219 ARG A C 1
ATOM 1718 O O . ARG A 1 219 ? -2.469 0.873 28.544 1.00 98.38 219 ARG A O 1
ATOM 1725 N N . ILE A 1 220 ? -0.432 0.250 27.841 1.00 98.00 220 ILE A N 1
ATOM 1726 C CA . ILE A 1 220 ? 0.279 1.402 28.415 1.00 98.00 220 ILE A CA 1
ATOM 1727 C C . ILE A 1 220 ? -0.018 2.647 27.567 1.00 98.00 220 ILE A C 1
ATOM 1729 O O . ILE A 1 220 ? -0.561 3.608 28.101 1.00 98.00 220 ILE A O 1
ATOM 1733 N N . GLN A 1 221 ? 0.159 2.583 26.242 1.00 97.56 221 GLN A N 1
ATOM 1734 C CA . GLN A 1 221 ? -0.193 3.692 25.338 1.00 97.56 221 GLN A CA 1
ATOM 1735 C C . GLN A 1 221 ? -1.673 4.122 25.442 1.00 97.56 221 GLN A C 1
ATOM 1737 O O . GLN A 1 221 ? -1.967 5.307 25.334 1.00 97.56 221 GLN A O 1
ATOM 1742 N N . MET A 1 222 ? -2.608 3.196 25.693 1.00 97.81 222 MET A N 1
ATOM 1743 C CA . MET A 1 222 ? -4.023 3.517 25.946 1.00 97.81 222 MET A CA 1
ATOM 1744 C C . MET A 1 222 ? -4.257 4.233 27.286 1.00 97.81 222 MET A C 1
ATOM 1746 O O . MET A 1 222 ? -5.139 5.082 27.368 1.00 97.81 222 MET A O 1
ATOM 1750 N N . ARG A 1 223 ? -3.509 3.890 28.344 1.00 96.94 223 ARG A N 1
ATOM 1751 C CA . ARG A 1 223 ? -3.670 4.497 29.679 1.00 96.94 223 ARG A CA 1
ATOM 1752 C C . ARG A 1 223 ? -3.066 5.892 29.732 1.00 96.94 223 ARG A C 1
ATOM 1754 O O . ARG A 1 223 ? -3.662 6.799 30.304 1.00 96.94 223 ARG A O 1
ATOM 1761 N N . ASP A 1 224 ? -1.888 6.022 29.142 1.00 96.56 224 ASP A N 1
ATOM 1762 C CA . ASP A 1 224 ? -1.054 7.213 29.237 1.00 96.56 224 ASP A CA 1
ATOM 1763 C C . ASP A 1 224 ? -1.495 8.278 28.207 1.00 96.56 224 ASP A C 1
ATOM 1765 O O . ASP A 1 224 ? -1.052 9.425 28.245 1.00 96.56 224 ASP A O 1
ATOM 1769 N N . ASN A 1 225 ? -2.421 7.924 27.305 1.00 95.94 225 ASN A N 1
ATOM 1770 C CA . ASN A 1 225 ? -3.088 8.866 26.417 1.00 95.94 225 ASN A CA 1
ATOM 1771 C C . ASN A 1 225 ? -3.996 9.835 27.214 1.00 95.94 225 ASN A C 1
ATOM 1773 O O . ASN A 1 225 ? -4.879 9.367 27.940 1.00 95.94 225 ASN A O 1
ATOM 1777 N N . PRO A 1 226 ? -3.888 11.167 27.021 1.00 94.12 226 PRO A N 1
ATOM 1778 C CA . PRO A 1 226 ? -4.699 12.158 27.740 1.00 94.12 226 PRO A CA 1
ATOM 1779 C C . PRO A 1 226 ? -6.220 11.969 27.631 1.00 94.12 226 PRO A C 1
ATOM 1781 O O . PRO A 1 226 ? -6.962 12.428 28.498 1.00 94.12 226 PRO A O 1
ATOM 1784 N N . TYR A 1 227 ? -6.698 11.297 26.580 1.00 91.50 227 TYR A N 1
ATOM 1785 C CA . TYR A 1 227 ? -8.119 11.068 26.323 1.00 91.50 227 TYR A CA 1
ATOM 1786 C C . TYR A 1 227 ? -8.667 9.749 26.892 1.00 91.50 227 TYR A C 1
ATOM 1788 O O . TYR A 1 227 ? -9.876 9.527 26.764 1.00 91.50 227 TYR A O 1
ATOM 1796 N N . GLN A 1 228 ? -7.806 8.920 27.499 1.00 92.94 228 GLN A N 1
ATOM 1797 C CA . GLN A 1 228 ? -8.102 7.685 28.247 1.00 92.94 228 GLN A CA 1
ATOM 1798 C C . GLN A 1 228 ? -9.141 6.743 27.589 1.00 92.94 228 GLN A C 1
ATOM 1800 O O . GLN A 1 228 ? -10.204 6.489 28.163 1.00 92.94 228 GLN A O 1
ATOM 1805 N N . PRO A 1 229 ? -8.871 6.207 26.381 1.00 96.50 229 PRO A N 1
ATOM 1806 C CA . PRO A 1 229 ? -9.727 5.206 25.745 1.00 96.50 229 PRO A CA 1
ATOM 1807 C C . PRO A 1 229 ? -9.807 3.906 26.563 1.00 96.50 229 PRO A C 1
ATOM 1809 O O . PRO A 1 229 ? -8.798 3.366 27.021 1.00 96.50 229 PRO A O 1
ATOM 1812 N N . THR A 1 230 ? -11.016 3.355 26.704 1.00 96.44 230 THR A N 1
ATOM 1813 C CA . THR A 1 230 ? -11.257 2.079 27.404 1.00 96.44 230 THR A CA 1
ATOM 1814 C C . THR A 1 230 ? -11.008 0.866 26.511 1.00 96.44 230 THR A C 1
ATOM 1816 O O . THR A 1 230 ? -10.723 -0.223 27.019 1.00 96.44 230 THR A O 1
ATOM 1819 N N . ALA A 1 231 ? -11.114 1.056 25.193 1.00 97.75 231 ALA A N 1
ATOM 1820 C CA . ALA A 1 231 ? -10.838 0.050 24.180 1.00 97.75 231 ALA A CA 1
ATOM 1821 C C . ALA A 1 231 ? -10.126 0.635 22.956 1.00 97.75 231 ALA A C 1
ATOM 1823 O O . ALA A 1 231 ? -10.267 1.814 22.635 1.00 97.75 231 ALA A O 1
ATOM 1824 N N . LEU A 1 232 ? -9.412 -0.233 22.251 1.00 98.44 232 LEU A N 1
ATOM 1825 C CA . LEU A 1 232 ? -8.843 -0.018 20.931 1.00 98.44 232 LEU A CA 1
ATOM 1826 C C . LEU A 1 232 ? -9.445 -1.060 19.984 1.00 98.44 232 LEU A C 1
ATOM 1828 O O . LEU A 1 232 ? -9.404 -2.256 20.282 1.00 98.44 232 LEU A O 1
ATOM 1832 N N . LEU A 1 233 ? -10.003 -0.608 18.865 1.00 98.31 233 LEU A N 1
ATOM 1833 C CA . LEU A 1 233 ? -10.520 -1.469 17.805 1.00 98.31 233 LEU A CA 1
ATOM 1834 C C . LEU A 1 233 ? -9.514 -1.492 16.649 1.00 98.31 233 LEU A C 1
ATOM 1836 O O . LEU A 1 233 ? -9.210 -0.452 16.070 1.00 98.31 233 LEU A O 1
ATOM 1840 N N . LEU A 1 234 ? -9.009 -2.684 16.338 1.00 97.81 234 LEU A N 1
ATOM 1841 C CA . LEU A 1 234 ? -8.129 -2.958 15.205 1.00 97.81 234 LEU A CA 1
ATOM 1842 C C . LEU A 1 234 ? -8.958 -3.531 14.062 1.00 97.81 234 LEU A C 1
ATOM 1844 O O . LEU A 1 234 ? -9.802 -4.412 14.271 1.00 97.81 234 LEU A O 1
ATOM 1848 N N . SER A 1 235 ? -8.713 -3.003 12.871 1.00 96.06 235 SER A N 1
ATOM 1849 C CA . SER A 1 235 ? -9.549 -3.195 11.685 1.00 96.06 235 SER A CA 1
ATOM 1850 C C . SER A 1 235 ? -8.750 -3.617 10.459 1.00 96.06 235 SER A C 1
ATOM 1852 O O . SER A 1 235 ? -9.294 -4.355 9.638 1.00 96.06 235 SER A O 1
ATOM 1854 N N . ALA A 1 236 ? -7.467 -3.255 10.379 1.00 95.44 236 ALA A N 1
ATOM 1855 C CA . ALA A 1 236 ? -6.558 -3.805 9.386 1.00 95.44 236 ALA A CA 1
ATOM 1856 C C . ALA A 1 236 ? -6.009 -5.169 9.851 1.00 95.44 236 ALA A C 1
ATOM 1858 O O . ALA A 1 236 ? -5.787 -5.423 11.042 1.00 95.44 236 ALA A O 1
ATOM 1859 N N . LEU A 1 237 ? -5.804 -6.079 8.896 1.00 96.44 237 LEU A N 1
ATOM 1860 C CA . LEU A 1 237 ? -5.403 -7.460 9.191 1.00 96.44 237 LEU A CA 1
ATOM 1861 C C . LEU A 1 237 ? -3.965 -7.563 9.710 1.00 96.44 237 LEU A C 1
ATOM 1863 O O . LEU A 1 237 ? -3.647 -8.443 10.515 1.00 96.44 237 LEU A O 1
ATOM 1867 N N . ASP A 1 238 ? -3.102 -6.652 9.268 1.00 94.81 238 ASP A N 1
ATOM 1868 C CA . ASP A 1 238 ? -1.695 -6.609 9.642 1.00 94.81 238 ASP A CA 1
ATOM 1869 C C . ASP A 1 238 ? -1.495 -6.211 11.117 1.00 94.81 238 ASP A C 1
ATOM 1871 O O . ASP A 1 238 ? -0.648 -6.788 11.798 1.00 94.81 238 ASP A O 1
ATOM 1875 N N . GLU A 1 239 ? -2.329 -5.315 11.654 1.00 96.44 239 GLU A N 1
ATOM 1876 C CA . GLU A 1 239 ? -2.385 -4.976 13.081 1.00 96.44 239 GLU A CA 1
ATOM 1877 C C . GLU A 1 239 ? -2.638 -6.214 13.948 1.00 96.44 239 GLU A C 1
ATOM 1879 O O . GLU A 1 239 ? -1.920 -6.461 14.920 1.00 96.44 239 GLU A O 1
ATOM 1884 N N . THR A 1 240 ? -3.655 -7.002 13.588 1.00 97.25 240 THR A N 1
ATOM 1885 C CA . THR A 1 240 ? -4.065 -8.194 14.343 1.00 97.25 240 THR A CA 1
ATOM 1886 C C . THR A 1 240 ? -3.015 -9.304 14.218 1.00 97.25 240 THR A C 1
ATOM 1888 O O . THR A 1 240 ? -2.615 -9.895 15.225 1.00 97.25 240 THR A O 1
ATOM 1891 N N . ALA A 1 241 ? -2.484 -9.536 13.014 1.00 97.19 241 ALA A N 1
ATOM 1892 C CA . ALA A 1 241 ? -1.386 -10.474 12.788 1.00 97.19 241 ALA A CA 1
ATOM 1893 C C . ALA A 1 241 ? -0.101 -10.081 13.553 1.00 97.19 241 ALA A C 1
ATOM 1895 O O . ALA A 1 241 ? 0.574 -10.950 14.118 1.00 97.19 241 ALA A O 1
ATOM 1896 N N . TRP A 1 242 ? 0.230 -8.784 13.632 1.00 97.69 242 TRP A N 1
ATOM 1897 C CA . TRP A 1 242 ? 1.418 -8.302 14.349 1.00 97.69 242 TRP A CA 1
ATOM 1898 C C . TRP A 1 242 ? 1.248 -8.369 15.863 1.00 97.69 242 TRP A C 1
ATOM 1900 O O . TRP A 1 242 ? 2.190 -8.763 16.555 1.00 97.69 242 TRP A O 1
ATOM 1910 N N . LEU A 1 243 ? 0.066 -8.014 16.381 1.00 98.38 243 LEU A N 1
ATOM 1911 C CA . LEU A 1 243 ? -0.216 -8.012 17.816 1.00 98.38 243 LEU A CA 1
ATOM 1912 C C . LEU A 1 243 ? -0.088 -9.417 18.417 1.00 98.38 243 LEU A C 1
ATOM 1914 O O . LEU A 1 243 ? 0.488 -9.557 19.494 1.00 98.38 243 LEU A O 1
ATOM 1918 N N . PHE A 1 244 ? -0.576 -10.444 17.711 1.00 98.19 244 PHE A N 1
ATOM 1919 C CA . PHE A 1 244 ? -0.578 -11.834 18.181 1.00 98.19 244 PHE A CA 1
ATOM 1920 C C . PHE A 1 244 ? 0.586 -12.700 17.673 1.00 98.19 244 PHE A C 1
ATOM 1922 O O . PHE A 1 244 ? 0.643 -13.878 18.012 1.00 98.19 244 PHE A O 1
ATOM 1929 N N . ASN A 1 245 ? 1.518 -12.153 16.878 1.00 97.56 245 ASN A N 1
ATOM 1930 C CA . ASN A 1 245 ? 2.577 -12.922 16.198 1.00 97.56 245 ASN A CA 1
ATOM 1931 C C . ASN A 1 245 ? 2.028 -14.120 15.385 1.00 97.56 245 ASN A C 1
ATOM 1933 O O . ASN A 1 245 ? 2.642 -15.190 15.325 1.00 97.56 245 ASN A O 1
ATOM 1937 N N . LEU A 1 246 ? 0.862 -13.930 14.760 1.00 97.06 246 LEU A N 1
ATOM 1938 C CA . LEU A 1 246 ? 0.190 -14.919 13.915 1.00 97.06 246 LEU A CA 1
ATOM 1939 C C . LEU A 1 246 ? 0.305 -14.551 12.433 1.00 97.06 246 LEU A C 1
ATOM 1941 O O . LEU A 1 246 ? 0.602 -13.404 12.092 1.00 97.06 246 LEU A O 1
ATOM 1945 N N . ARG A 1 247 ? 0.049 -15.528 11.561 1.00 95.81 247 ARG A N 1
ATOM 1946 C CA . ARG A 1 247 ? -0.024 -15.407 10.099 1.00 95.81 247 ARG A CA 1
ATOM 1947 C C . ARG A 1 247 ? -1.093 -16.330 9.514 1.00 95.81 247 ARG A C 1
ATOM 1949 O O . ARG A 1 247 ? -1.419 -17.363 10.101 1.00 95.81 247 ARG A O 1
ATOM 1956 N N . GLY A 1 248 ? -1.588 -15.959 8.340 1.00 93.88 248 GLY A N 1
ATOM 1957 C CA . GLY A 1 248 ? -2.475 -16.753 7.488 1.00 93.88 248 GLY A CA 1
ATOM 1958 C C . GLY A 1 248 ? -2.053 -16.652 6.021 1.00 93.88 248 GLY A C 1
ATOM 1959 O O . GLY A 1 248 ? -0.897 -16.344 5.732 1.00 93.88 248 GLY A O 1
ATOM 1960 N N . ASN A 1 249 ? -2.981 -16.915 5.106 1.00 92.19 249 ASN A N 1
ATOM 1961 C CA . ASN A 1 249 ? -2.781 -16.850 3.654 1.00 92.19 249 ASN A CA 1
ATOM 1962 C C . ASN A 1 249 ? -4.069 -16.461 2.900 1.00 92.19 249 ASN A C 1
ATOM 1964 O O . ASN A 1 249 ? -4.265 -16.850 1.749 1.00 92.19 249 ASN A O 1
ATOM 1968 N N . ASP A 1 250 ? -4.963 -15.713 3.552 1.00 92.62 250 ASP A N 1
ATOM 1969 C CA . ASP A 1 250 ? -6.301 -15.408 3.023 1.00 92.62 250 ASP A CA 1
ATOM 1970 C C . ASP A 1 250 ? -6.247 -14.492 1.794 1.00 92.62 250 ASP A C 1
ATOM 1972 O O . ASP A 1 250 ? -7.109 -14.558 0.915 1.00 92.62 250 ASP A O 1
ATOM 1976 N N . ILE A 1 251 ? -5.208 -13.658 1.736 1.00 92.38 251 ILE A N 1
ATOM 1977 C CA . ILE A 1 251 ? -4.915 -12.716 0.662 1.00 92.38 251 ILE A CA 1
ATOM 1978 C C . ILE A 1 251 ? -3.653 -13.208 -0.068 1.00 92.38 251 ILE A C 1
ATOM 1980 O O . ILE A 1 251 ? -2.663 -13.538 0.590 1.00 92.38 251 ILE A O 1
ATOM 1984 N N . PRO A 1 252 ? -3.635 -13.257 -1.414 1.00 91.31 252 PRO A N 1
ATOM 1985 C CA . PRO A 1 252 ? -2.435 -13.600 -2.171 1.00 91.31 252 PRO A CA 1
ATOM 1986 C C . PRO A 1 252 ? -1.228 -12.746 -1.768 1.00 91.31 252 PRO A C 1
ATOM 1988 O O . PRO A 1 252 ? -1.346 -11.536 -1.572 1.00 91.31 252 PRO A O 1
ATOM 1991 N N . TYR A 1 253 ? -0.067 -13.392 -1.644 1.00 93.25 253 TYR A N 1
ATOM 1992 C CA . TYR A 1 253 ? 1.236 -12.789 -1.315 1.00 93.25 253 TYR A CA 1
ATOM 1993 C C . TYR A 1 253 ? 1.360 -12.106 0.065 1.00 93.25 253 TYR A C 1
ATOM 1995 O O . TYR A 1 253 ? 2.472 -11.813 0.503 1.00 93.25 253 TYR A O 1
ATOM 2003 N N . ASN A 1 254 ? 0.253 -11.897 0.782 1.00 94.06 254 ASN A N 1
ATOM 2004 C CA . ASN A 1 254 ? 0.184 -11.163 2.043 1.00 94.06 254 ASN A CA 1
ATOM 2005 C C . ASN A 1 254 ? -0.225 -12.142 3.159 1.00 94.06 254 ASN A C 1
ATOM 2007 O O . ASN A 1 254 ? -1.333 -12.677 3.106 1.00 94.06 254 ASN A O 1
ATOM 2011 N N . PRO A 1 255 ? 0.627 -12.419 4.167 1.00 94.38 255 PRO A N 1
ATOM 2012 C CA . PRO A 1 255 ? 0.447 -13.564 5.069 1.00 94.38 255 PRO A CA 1
ATOM 2013 C C . PRO A 1 255 ? -0.583 -13.304 6.195 1.00 94.38 255 PRO A C 1
ATOM 2015 O O . PRO A 1 255 ? -0.318 -13.485 7.387 1.00 94.38 255 PRO A O 1
ATOM 2018 N N . PHE A 1 256 ? -1.772 -12.833 5.820 1.00 93.75 256 PHE A N 1
ATOM 2019 C CA . PHE A 1 256 ? -2.825 -12.308 6.691 1.00 93.75 256 PHE A CA 1
ATOM 2020 C C . PHE A 1 256 ? -4.012 -13.271 6.821 1.00 93.75 256 PHE A C 1
ATOM 2022 O O . PHE A 1 256 ? -4.128 -14.252 6.084 1.00 93.75 256 PHE A O 1
ATOM 2029 N N . PHE A 1 257 ? -4.906 -12.983 7.768 1.00 95.62 257 PHE A N 1
ATOM 2030 C CA . PHE A 1 257 ? -6.142 -13.733 7.986 1.00 95.62 257 PHE A CA 1
ATOM 2031 C C . PHE A 1 257 ? -7.294 -12.803 8.366 1.00 95.62 257 PHE A C 1
ATOM 2033 O O . PHE A 1 257 ? -7.108 -11.929 9.215 1.00 95.62 257 PHE A O 1
ATOM 2040 N N . TYR A 1 258 ? -8.477 -13.005 7.774 1.00 96.31 258 TYR A N 1
ATOM 2041 C CA . TYR A 1 258 ? -9.666 -12.180 8.013 1.00 96.31 258 TYR A CA 1
ATOM 2042 C C . TYR A 1 258 ? -10.002 -12.119 9.507 1.00 96.31 258 TYR A C 1
ATOM 2044 O O . TYR A 1 258 ? -10.381 -13.124 10.121 1.00 96.31 258 TYR A O 1
ATOM 2052 N N . SER A 1 259 ? -9.824 -10.941 10.107 1.00 97.25 259 SER A N 1
ATOM 2053 C CA . SER A 1 259 ? -9.974 -10.767 11.548 1.00 97.25 259 SER A CA 1
ATOM 2054 C C . SER A 1 259 ? -10.180 -9.318 11.986 1.00 97.25 259 SER A C 1
ATOM 2056 O O . SER A 1 259 ? -9.715 -8.380 11.346 1.00 97.25 259 SER A O 1
ATOM 2058 N N . TYR A 1 260 ? -10.859 -9.150 13.120 1.00 98.50 260 TYR A N 1
ATOM 2059 C CA . TYR A 1 260 ? -10.942 -7.888 13.860 1.00 98.50 260 TYR A CA 1
ATOM 2060 C C . TYR A 1 260 ? -10.514 -8.124 15.309 1.00 98.50 260 TYR A C 1
ATOM 2062 O O . TYR A 1 260 ? -10.755 -9.205 15.854 1.00 98.50 260 TYR A O 1
ATOM 2070 N N . THR A 1 261 ? -9.954 -7.109 15.969 1.00 98.62 261 THR A N 1
ATOM 2071 C CA . THR A 1 261 ? -9.597 -7.199 17.395 1.00 98.62 261 THR A CA 1
ATOM 2072 C C . THR A 1 261 ? -10.185 -6.035 18.179 1.00 98.62 261 THR A C 1
ATOM 2074 O O . THR A 1 261 ? -9.913 -4.885 17.854 1.00 98.62 261 THR A O 1
ATOM 2077 N N . LEU A 1 262 ? -10.925 -6.313 19.257 1.00 98.50 262 LEU A N 1
ATOM 2078 C CA . LEU A 1 262 ? -11.258 -5.306 20.270 1.00 98.50 262 LEU A CA 1
ATOM 2079 C C . LEU A 1 262 ? -10.424 -5.574 21.529 1.00 98.50 262 LEU A C 1
ATOM 2081 O O . LEU A 1 262 ? -10.664 -6.527 22.275 1.00 98.50 262 LEU A O 1
ATOM 2085 N N . LEU A 1 263 ? -9.420 -4.730 21.751 1.00 98.56 263 LEU A N 1
ATOM 2086 C CA . LEU A 1 263 ? -8.531 -4.771 22.907 1.00 98.56 263 LEU A CA 1
ATOM 2087 C C . LEU A 1 263 ? -9.041 -3.793 23.969 1.00 98.56 263 LEU A C 1
ATOM 2089 O O . LEU A 1 263 ? -9.010 -2.586 23.750 1.00 98.56 263 LEU A O 1
ATOM 2093 N N . THR A 1 264 ? -9.472 -4.285 25.130 1.00 97.62 264 THR A N 1
ATOM 2094 C CA . THR A 1 264 ? -9.793 -3.435 26.291 1.00 97.62 264 THR A CA 1
ATOM 2095 C C . THR A 1 264 ? -8.654 -3.480 27.313 1.00 97.62 264 THR A C 1
ATOM 2097 O O . THR A 1 264 ? -7.710 -4.268 27.191 1.00 97.62 264 THR A O 1
ATOM 2100 N N . MET A 1 265 ? -8.736 -2.662 28.365 1.00 95.56 265 MET A N 1
ATOM 2101 C CA . MET A 1 265 ? -7.805 -2.724 29.504 1.00 95.56 265 MET A CA 1
ATOM 2102 C C . MET A 1 265 ? -7.775 -4.095 30.206 1.00 95.56 265 MET A C 1
ATOM 2104 O O . MET A 1 265 ? -6.733 -4.497 30.724 1.00 95.56 265 MET A O 1
ATOM 2108 N N . ASP A 1 266 ? -8.904 -4.806 30.222 1.00 94.38 266 ASP A N 1
ATOM 2109 C CA . ASP A 1 266 ? -9.149 -6.016 31.015 1.00 94.38 266 ASP A CA 1
ATOM 2110 C C . ASP A 1 266 ? -9.382 -7.288 30.185 1.00 94.38 266 ASP A C 1
ATOM 2112 O O . ASP A 1 266 ? -9.303 -8.379 30.740 1.00 94.38 266 ASP A O 1
ATOM 2116 N N . LYS A 1 267 ? -9.668 -7.172 28.881 1.00 96.50 267 LYS A N 1
ATOM 2117 C CA . LYS A 1 267 ? -10.063 -8.2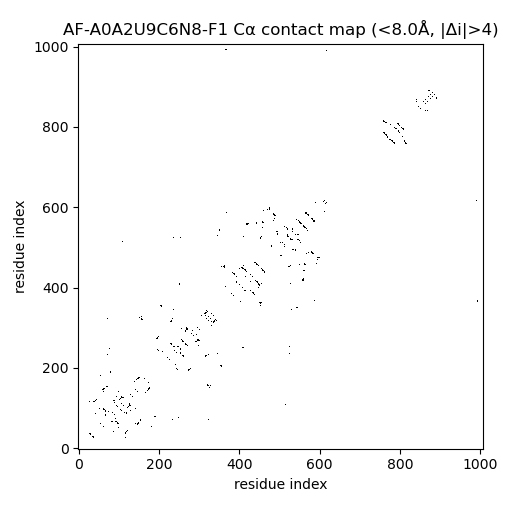67 27.977 1.00 96.50 267 LYS A CA 1
ATOM 2118 C C . LYS A 1 267 ? -9.472 -8.087 26.583 1.00 96.50 267 LYS A C 1
ATOM 2120 O O . LYS A 1 267 ? -8.943 -7.030 26.235 1.00 96.50 267 LYS A O 1
ATOM 2125 N N . ILE A 1 268 ? -9.542 -9.158 25.800 1.00 98.50 268 ILE A N 1
ATOM 2126 C CA . ILE A 1 268 ? -9.092 -9.210 24.410 1.00 98.50 268 ILE A CA 1
ATOM 2127 C C . ILE A 1 268 ? -10.122 -10.030 23.635 1.00 98.50 268 ILE A C 1
ATOM 2129 O O . ILE A 1 268 ? -10.343 -11.197 23.958 1.00 98.50 268 ILE A O 1
ATOM 2133 N N . TRP A 1 269 ? -10.769 -9.426 22.644 1.00 98.38 269 TRP A N 1
ATOM 2134 C CA . TRP A 1 269 ? -11.728 -10.089 21.761 1.00 98.38 269 TRP A CA 1
ATOM 2135 C C . TRP A 1 269 ? -11.128 -10.197 20.365 1.00 98.38 269 TRP A C 1
ATOM 2137 O O . TRP A 1 269 ? -10.824 -9.172 19.760 1.00 98.38 269 TRP A O 1
ATOM 2147 N N . LEU A 1 270 ? -10.968 -11.424 19.869 1.00 98.50 270 LEU A N 1
ATOM 2148 C CA . LEU A 1 270 ? -10.429 -11.711 18.540 1.00 98.50 270 LEU A CA 1
ATOM 2149 C C . LEU A 1 270 ? -11.523 -12.367 17.695 1.00 98.50 270 LEU A C 1
ATOM 2151 O O . LEU A 1 270 ? -11.924 -13.503 17.955 1.00 98.50 270 LEU A O 1
ATOM 2155 N N . PHE A 1 271 ? -12.021 -11.625 16.711 1.00 98.44 271 PHE A N 1
ATOM 2156 C CA . PHE A 1 271 ? -13.078 -12.037 15.794 1.00 98.44 271 PHE A CA 1
ATOM 2157 C C . PHE A 1 271 ? -12.449 -12.656 14.549 1.00 98.44 271 PHE A C 1
ATOM 2159 O O . PHE A 1 271 ? -11.691 -11.979 13.862 1.00 98.44 271 PHE A O 1
ATOM 2166 N N . LEU A 1 272 ? -12.735 -13.928 14.269 1.00 96.62 272 LEU A N 1
ATOM 2167 C CA . LEU A 1 272 ? -12.196 -14.681 13.130 1.00 96.62 272 LEU A CA 1
ATOM 2168 C C . LEU A 1 272 ? -13.045 -15.935 12.842 1.00 96.62 272 LEU A C 1
ATOM 2170 O O . LEU A 1 272 ? -14.023 -16.226 13.535 1.00 96.62 272 LEU A O 1
ATOM 2174 N N . HIS A 1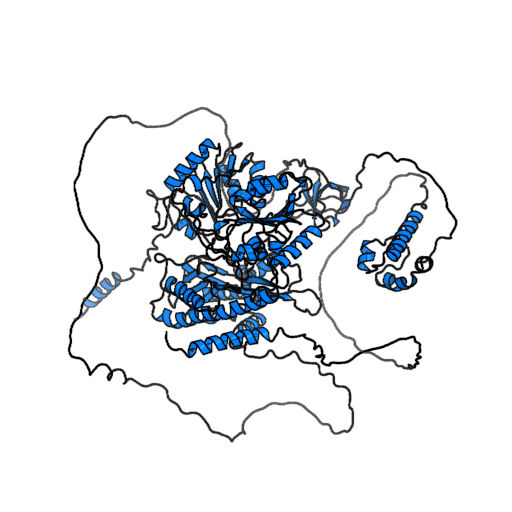 273 ? -12.677 -16.709 11.825 1.00 94.38 273 HIS A N 1
ATOM 2175 C CA . HIS A 1 273 ? -13.244 -18.041 11.591 1.00 94.38 273 HIS A CA 1
ATOM 2176 C C . HIS A 1 273 ? -12.632 -19.040 12.595 1.00 94.38 273 HIS A C 1
ATOM 2178 O O . HIS A 1 273 ? -11.492 -19.483 12.450 1.00 94.38 273 HIS A O 1
ATOM 2184 N N . THR A 1 274 ? -13.354 -19.311 13.690 1.00 92.88 274 THR A N 1
ATOM 2185 C CA . THR A 1 274 ? -12.836 -19.998 14.894 1.00 92.88 274 THR A CA 1
ATOM 2186 C C . THR A 1 274 ? -12.504 -21.478 14.693 1.00 92.88 274 THR A C 1
ATOM 2188 O O . THR A 1 274 ? -11.761 -22.056 15.486 1.00 92.88 274 THR A O 1
ATOM 2191 N N . ASP A 1 275 ? -13.011 -22.078 13.621 1.00 91.81 275 ASP A N 1
ATOM 2192 C CA . ASP A 1 275 ? -12.680 -23.409 13.114 1.00 91.81 275 ASP A CA 1
ATOM 2193 C C . ASP A 1 275 ? -11.238 -23.514 12.585 1.00 91.81 275 ASP A C 1
ATOM 2195 O O . ASP A 1 275 ? -10.654 -24.595 12.627 1.00 91.81 275 ASP A O 1
ATOM 2199 N N . ARG A 1 276 ? -10.632 -22.389 12.178 1.00 91.06 276 ARG A N 1
ATOM 2200 C CA . ARG A 1 276 ? -9.252 -22.298 11.659 1.00 91.06 276 ARG A CA 1
ATOM 2201 C C . ARG A 1 276 ? -8.180 -22.162 12.750 1.00 91.06 276 ARG A C 1
ATOM 2203 O O . ARG A 1 276 ? -6.987 -22.074 12.450 1.00 91.06 276 ARG A O 1
ATOM 2210 N N . VAL A 1 277 ? -8.594 -22.107 14.020 1.00 94.38 277 VAL A N 1
ATOM 2211 C CA . VAL A 1 277 ? -7.697 -21.989 15.179 1.00 94.38 277 VAL A CA 1
ATOM 2212 C C . VAL A 1 277 ? -7.477 -23.371 15.789 1.00 94.38 277 VAL A C 1
ATOM 2214 O O . VAL A 1 277 ? -8.387 -23.965 16.373 1.00 94.38 277 VAL A O 1
ATOM 2217 N N . THR A 1 278 ? -6.252 -23.883 15.673 1.00 94.94 278 THR A N 1
ATOM 2218 C CA . THR A 1 278 ? -5.855 -25.185 16.229 1.00 94.94 278 THR A CA 1
ATOM 2219 C C . THR A 1 278 ? -5.843 -25.173 17.764 1.00 94.94 278 THR A C 1
ATOM 2221 O O . THR A 1 278 ? -5.756 -24.117 18.392 1.00 94.94 278 THR A O 1
ATOM 2224 N N . GLU A 1 279 ? -5.890 -26.349 18.401 1.00 95.25 279 GLU A N 1
ATOM 2225 C CA . GLU A 1 279 ? -5.776 -26.450 19.868 1.00 95.25 279 GLU A CA 1
ATOM 2226 C C . GLU A 1 279 ? -4.439 -25.896 20.396 1.00 95.25 279 GLU A C 1
ATOM 2228 O O . GLU A 1 279 ? -4.401 -25.287 21.461 1.00 95.25 279 GLU A O 1
ATOM 2233 N N . GLU A 1 280 ? -3.354 -26.022 19.625 1.00 95.81 280 GLU A N 1
ATOM 2234 C CA . GLU A 1 280 ? -2.058 -25.410 19.945 1.00 95.81 280 GLU A CA 1
ATOM 2235 C C . GLU A 1 280 ? -2.154 -23.878 20.003 1.00 95.81 280 GLU A C 1
ATOM 2237 O O . GLU A 1 280 ? -1.673 -23.260 20.954 1.00 95.81 280 GLU A O 1
ATOM 2242 N N . LEU A 1 281 ? -2.848 -23.257 19.042 1.00 96.62 281 LEU A N 1
ATOM 2243 C CA . LEU A 1 281 ? -3.079 -21.813 19.050 1.00 96.62 281 LEU A CA 1
ATOM 2244 C C . LEU A 1 281 ? -4.048 -21.375 20.156 1.00 96.62 281 LEU A C 1
ATOM 2246 O O . LEU A 1 281 ? -3.859 -20.307 20.732 1.00 96.62 281 LEU A O 1
ATOM 2250 N N . LYS A 1 282 ? -5.040 -22.198 20.522 1.00 96.62 282 LYS A N 1
ATOM 2251 C CA . LYS A 1 282 ? -5.909 -21.928 21.685 1.00 96.62 282 LYS A CA 1
ATOM 2252 C C . LYS A 1 282 ? -5.120 -21.921 22.993 1.00 96.62 282 LYS A C 1
ATOM 2254 O O . LYS A 1 282 ? -5.398 -21.086 23.851 1.00 96.62 282 LYS A O 1
ATOM 2259 N N . VAL A 1 283 ? -4.121 -22.796 23.134 1.00 96.81 283 VAL A N 1
ATOM 2260 C CA . VAL A 1 283 ? -3.184 -22.768 24.269 1.00 96.81 283 VAL A CA 1
ATOM 2261 C C . VAL A 1 283 ? -2.283 -21.531 24.195 1.00 96.81 283 VAL A C 1
ATOM 2263 O O . VAL A 1 283 ? -2.198 -20.802 25.177 1.00 96.81 283 VAL A O 1
ATOM 2266 N N . TYR A 1 284 ? -1.673 -21.238 23.041 1.00 97.06 284 TYR A N 1
ATOM 2267 C CA . TYR A 1 284 ? -0.785 -20.077 22.857 1.00 97.06 284 TYR A CA 1
ATOM 2268 C C . TYR A 1 284 ? -1.453 -18.726 23.167 1.00 97.06 284 TYR A C 1
ATOM 2270 O O . TYR A 1 284 ? -0.842 -17.855 23.780 1.00 97.06 284 TYR A O 1
ATOM 2278 N N . LEU A 1 285 ? -2.716 -18.565 22.766 1.00 97.19 285 LEU A N 1
ATOM 2279 C CA . LEU A 1 285 ? -3.517 -17.358 22.989 1.00 97.19 285 LEU A CA 1
ATOM 2280 C C . LEU A 1 285 ? -4.241 -17.352 24.353 1.00 97.19 285 LEU A C 1
ATOM 2282 O O . LEU A 1 285 ? -5.068 -16.475 24.611 1.00 97.19 285 LEU A O 1
ATOM 2286 N N . ASN A 1 286 ? -3.978 -18.339 25.221 1.00 96.50 286 ASN A N 1
ATOM 2287 C CA . ASN A 1 286 ? -4.651 -18.522 26.512 1.00 96.50 286 ASN A CA 1
ATOM 2288 C C . ASN A 1 286 ? -6.196 -18.500 26.401 1.00 96.50 286 ASN A C 1
ATOM 2290 O O . ASN A 1 286 ? -6.898 -17.974 27.265 1.00 96.50 286 ASN A O 1
ATOM 2294 N N . ALA A 1 287 ? -6.760 -19.072 25.333 1.00 95.00 287 ALA A N 1
ATOM 2295 C CA . ALA A 1 287 ? -8.168 -18.908 24.949 1.00 95.00 287 ALA A CA 1
ATOM 2296 C C . ALA A 1 287 ? -9.188 -19.636 25.856 1.00 95.00 287 ALA A C 1
ATOM 2298 O O . ALA A 1 287 ? -10.386 -19.635 25.580 1.00 95.00 287 ALA A O 1
ATOM 2299 N N . SER A 1 288 ? -8.730 -20.288 26.931 1.00 91.19 288 SER A N 1
ATOM 2300 C CA . SER A 1 288 ? -9.559 -21.032 27.896 1.00 91.19 288 SER A CA 1
ATOM 2301 C C . SER A 1 288 ? -9.655 -20.374 29.282 1.00 91.19 288 SER A C 1
ATOM 2303 O O . SER A 1 288 ? -10.126 -21.013 30.223 1.00 91.19 288 SER A O 1
ATOM 2305 N N . CYS A 1 289 ? -9.213 -19.121 29.436 1.00 91.56 289 CYS A N 1
ATOM 2306 C CA . CYS A 1 289 ? -9.314 -18.359 30.686 1.00 91.56 289 CYS A CA 1
ATOM 2307 C C . CYS A 1 289 ? -10.005 -16.993 30.511 1.00 91.56 289 CYS A C 1
ATOM 2309 O O . CYS A 1 289 ? -10.264 -16.550 29.396 1.00 91.56 289 CYS A O 1
ATOM 2311 N N . ASP A 1 290 ? -10.326 -16.335 31.631 1.00 88.56 290 ASP A N 1
ATOM 2312 C CA . ASP A 1 290 ? -11.074 -15.062 31.688 1.00 88.56 290 ASP A CA 1
ATOM 2313 C C . ASP A 1 290 ? -10.277 -13.973 32.442 1.00 88.56 290 ASP A C 1
ATOM 2315 O O . ASP A 1 290 ? -10.790 -13.240 33.284 1.00 88.56 290 ASP A O 1
ATOM 2319 N N . GLY A 1 291 ? -8.964 -13.938 32.195 1.00 92.19 291 GLY A N 1
ATOM 2320 C CA . GLY A 1 291 ? -8.029 -12.926 32.693 1.00 92.19 291 GLY A CA 1
ATOM 2321 C C . GLY A 1 291 ? -7.562 -11.976 31.587 1.00 92.19 291 GLY A C 1
ATOM 2322 O O . GLY A 1 291 ? -7.816 -12.196 30.405 1.00 92.19 291 GLY A O 1
ATOM 2323 N N . SER A 1 292 ? -6.820 -10.927 31.950 1.00 93.06 292 SER A N 1
ATOM 2324 C CA . SER A 1 292 ? -6.473 -9.854 31.004 1.00 93.06 292 SER A CA 1
ATOM 2325 C C . SER A 1 292 ? -5.526 -10.252 29.871 1.00 93.06 292 SER A C 1
ATOM 2327 O O . SER A 1 292 ? -5.495 -9.564 28.850 1.00 93.06 292 SER A O 1
ATOM 2329 N N . PHE A 1 293 ? -4.806 -11.366 30.002 1.00 96.19 293 PHE A N 1
ATOM 2330 C CA . PHE A 1 293 ? -3.996 -11.978 28.943 1.00 96.19 293 PHE A CA 1
ATOM 2331 C C . PHE A 1 293 ? -4.587 -13.324 28.484 1.00 96.19 293 PHE A C 1
ATOM 2333 O O . PHE A 1 293 ? -3.857 -14.284 28.257 1.00 96.19 293 PHE A O 1
ATOM 2340 N N . CYS A 1 294 ? -5.916 -13.386 28.359 1.00 96.50 294 CYS A N 1
ATOM 2341 C CA . CYS A 1 294 ? -6.662 -14.493 27.760 1.00 96.50 294 CYS A CA 1
ATOM 2342 C C . CYS A 1 294 ? -7.453 -13.965 26.550 1.00 96.50 294 CYS A C 1
ATOM 2344 O O . CYS A 1 294 ? -8.205 -12.995 26.680 1.00 96.50 294 CYS A O 1
ATOM 2346 N N . VAL A 1 295 ? -7.274 -14.563 25.367 1.00 98.06 295 VAL A N 1
ATOM 2347 C CA . VAL A 1 295 ? -7.927 -14.101 24.130 1.00 98.06 295 VAL A CA 1
ATOM 2348 C C . VAL A 1 295 ? -9.264 -14.810 23.928 1.00 98.06 295 VAL A C 1
ATOM 2350 O O . VAL A 1 295 ? -9.322 -16.015 23.689 1.00 98.06 295 VAL A O 1
ATOM 2353 N N . GLN A 1 296 ? -10.360 -14.055 23.984 1.00 97.75 296 GLN A N 1
ATOM 2354 C CA . GLN A 1 296 ? -11.703 -14.581 23.754 1.00 97.75 296 GLN A CA 1
ATOM 2355 C C . GLN A 1 296 ? -11.963 -14.663 22.244 1.00 97.75 296 GLN A C 1
ATOM 2357 O O . GLN A 1 296 ? -12.228 -13.651 21.588 1.00 97.75 296 GLN A O 1
ATOM 2362 N N . LEU A 1 297 ? -11.863 -15.878 21.701 1.00 97.69 297 LEU A N 1
ATOM 2363 C CA . LEU A 1 297 ? -12.128 -16.174 20.293 1.00 97.69 297 LEU A CA 1
ATOM 2364 C C . LEU A 1 297 ? -13.627 -16.046 19.989 1.00 97.69 297 LEU A C 1
ATOM 2366 O O . LEU A 1 297 ? -14.462 -16.682 20.637 1.00 97.69 297 LEU A O 1
ATOM 2370 N N . LYS A 1 298 ? -13.964 -15.234 18.989 1.00 97.56 298 LYS A N 1
ATOM 2371 C CA . LYS A 1 298 ? -15.330 -14.918 18.554 1.00 97.56 298 LYS A CA 1
ATOM 2372 C C . LYS A 1 298 ? -15.458 -15.135 17.046 1.00 97.56 298 LYS A C 1
ATOM 2374 O O . LYS A 1 298 ? -14.470 -15.068 16.322 1.00 97.56 298 LYS A O 1
ATOM 2379 N N . SER A 1 299 ? -16.674 -15.407 16.573 1.00 97.25 299 SER A N 1
ATOM 2380 C CA . SER A 1 299 ? -16.944 -15.529 15.134 1.00 97.25 299 SER A CA 1
ATOM 2381 C C . SER A 1 299 ? -16.721 -14.184 14.436 1.00 97.25 299 SER A C 1
ATOM 2383 O O . SER A 1 299 ? -17.131 -13.156 14.970 1.00 97.25 299 SER A O 1
ATOM 2385 N N . TYR A 1 300 ? -16.099 -14.202 13.256 1.00 96.38 300 TYR A N 1
ATOM 2386 C CA . TYR A 1 300 ? -15.849 -13.027 12.416 1.00 96.38 300 TYR A CA 1
ATOM 2387 C C . TYR A 1 300 ? -17.091 -12.127 12.278 1.00 96.38 300 TYR A C 1
ATOM 2389 O O . TYR A 1 300 ? -17.043 -10.942 12.606 1.00 96.38 300 TYR A O 1
ATOM 2397 N N . ASP A 1 301 ? -18.234 -12.714 11.910 1.00 95.06 301 ASP A N 1
ATOM 2398 C CA . ASP A 1 301 ? -19.488 -11.994 11.653 1.00 95.06 301 ASP A CA 1
ATOM 2399 C C . ASP A 1 301 ? -20.096 -11.343 12.914 1.00 95.06 301 ASP A C 1
ATOM 2401 O O . ASP A 1 301 ? -20.884 -10.401 12.820 1.00 95.06 301 ASP A O 1
ATOM 2405 N N . ALA A 1 302 ? -19.715 -11.805 14.112 1.00 97.12 302 ALA A N 1
ATOM 2406 C CA . ALA A 1 302 ? -20.240 -11.297 15.382 1.00 97.12 302 ALA A CA 1
ATOM 2407 C C . ALA A 1 302 ? -19.677 -9.918 15.777 1.00 97.12 302 ALA A C 1
ATOM 2409 O O . ALA A 1 302 ? -20.202 -9.294 16.702 1.00 97.12 302 ALA A O 1
ATOM 2410 N N . VAL A 1 303 ? -18.643 -9.420 15.081 1.00 97.12 303 VAL A N 1
ATOM 2411 C CA . VAL A 1 303 ? -17.942 -8.164 15.410 1.00 97.12 303 VAL A CA 1
ATOM 2412 C C . VAL A 1 303 ? -18.890 -6.978 15.602 1.00 97.12 303 VAL A C 1
ATOM 2414 O O . VAL A 1 303 ? -18.738 -6.224 16.562 1.00 97.12 303 VAL A O 1
ATOM 2417 N N . ARG A 1 304 ? -19.918 -6.841 14.754 1.00 95.88 304 ARG A N 1
ATOM 2418 C CA . ARG A 1 304 ? -20.870 -5.721 14.824 1.00 95.88 304 ARG A CA 1
ATOM 2419 C C . ARG A 1 304 ? -21.773 -5.790 16.058 1.00 95.88 304 ARG A C 1
ATOM 2421 O O . ARG A 1 304 ? -21.964 -4.773 16.724 1.00 95.88 304 ARG A O 1
ATOM 2428 N N . ASP A 1 305 ? -22.311 -6.962 16.387 1.00 96.50 305 ASP A N 1
ATOM 2429 C CA . ASP A 1 305 ? -23.236 -7.118 17.518 1.00 96.50 305 ASP A CA 1
ATOM 2430 C C . ASP A 1 305 ? -22.512 -7.105 18.874 1.00 96.50 305 ASP A C 1
ATOM 2432 O O . ASP A 1 305 ? -23.012 -6.512 19.837 1.00 96.50 305 ASP A O 1
ATOM 2436 N N . ASP A 1 306 ? -21.304 -7.670 18.952 1.00 96.62 306 ASP A N 1
ATOM 2437 C CA . ASP A 1 306 ? -20.460 -7.587 20.148 1.00 96.62 306 ASP A CA 1
ATOM 2438 C C . ASP A 1 306 ? -19.939 -6.156 20.376 1.00 96.62 306 ASP A C 1
ATOM 2440 O O . ASP A 1 306 ? -20.023 -5.655 21.501 1.00 96.62 306 ASP A O 1
ATOM 2444 N N . LEU A 1 307 ? -19.478 -5.449 19.331 1.00 96.06 307 LEU A N 1
ATOM 2445 C CA . LEU A 1 307 ? -19.077 -4.038 19.434 1.00 96.06 307 LEU A CA 1
ATOM 2446 C C . LEU A 1 307 ? -20.250 -3.166 19.899 1.00 96.06 307 LEU A C 1
ATOM 2448 O O . LEU A 1 307 ? -20.096 -2.370 20.822 1.00 96.06 307 LEU A O 1
ATOM 2452 N N . LYS A 1 308 ? -21.446 -3.365 19.338 1.00 95.50 308 LYS A N 1
ATOM 2453 C CA . LYS A 1 308 ? -22.676 -2.676 19.758 1.00 95.50 308 LYS A CA 1
ATOM 2454 C C . LYS A 1 308 ? -23.032 -2.952 21.223 1.00 95.50 308 LYS A C 1
ATOM 2456 O O . LYS A 1 308 ? -23.435 -2.041 21.944 1.00 95.50 308 LYS A O 1
ATOM 2461 N N . THR A 1 309 ? -22.840 -4.190 21.680 1.00 95.25 309 THR A N 1
ATOM 2462 C CA . THR A 1 309 ? -23.055 -4.604 23.079 1.00 95.25 309 THR A CA 1
ATOM 2463 C C . THR A 1 309 ? -22.001 -4.018 24.029 1.00 95.25 309 THR A C 1
ATOM 2465 O O . THR A 1 309 ? -22.305 -3.720 25.186 1.00 95.25 309 THR A O 1
ATOM 2468 N N . TYR A 1 310 ? -20.776 -3.790 23.551 1.00 94.56 310 TYR A N 1
ATOM 2469 C CA . TYR A 1 310 ? -19.734 -3.078 24.291 1.00 94.56 310 TYR A CA 1
ATOM 2470 C C . TYR A 1 310 ? -20.015 -1.568 24.364 1.00 94.56 310 TYR A C 1
ATOM 2472 O O . TYR A 1 310 ? -20.130 -1.020 25.458 1.00 94.56 310 TYR A O 1
ATOM 2480 N N . VAL A 1 311 ? -20.238 -0.905 23.224 1.00 95.12 311 VAL A N 1
ATOM 2481 C CA . VAL A 1 311 ? -20.528 0.541 23.128 1.00 95.12 311 VAL A CA 1
ATOM 2482 C C . VAL A 1 311 ? -21.802 0.940 23.887 1.00 95.12 311 VAL A C 1
ATOM 2484 O O . VAL A 1 311 ? -21.902 2.069 24.371 1.00 95.12 311 VAL A O 1
ATOM 2487 N N . ALA A 1 312 ? -22.762 0.032 24.086 1.00 94.00 312 ALA A N 1
ATOM 2488 C CA . ALA A 1 312 ? -23.933 0.282 24.932 1.00 94.00 312 ALA A CA 1
ATOM 2489 C C . ALA A 1 312 ? -23.595 0.580 26.413 1.00 94.00 312 ALA A C 1
ATOM 2491 O O . ALA A 1 312 ? -24.410 1.181 27.116 1.00 94.00 312 ALA A O 1
ATOM 2492 N N . GLN A 1 313 ? -22.412 0.196 26.904 1.00 93.44 313 GLN A N 1
ATOM 2493 C CA . GLN A 1 313 ? -22.026 0.331 28.314 1.00 93.44 313 GLN A CA 1
ATOM 2494 C C . GLN A 1 313 ? -21.645 1.785 28.684 1.00 93.44 313 GLN A C 1
ATOM 2496 O O . GLN A 1 313 ? -21.192 2.557 27.829 1.00 93.44 313 GLN A O 1
ATOM 2501 N N . PRO A 1 314 ? -21.849 2.215 29.945 1.00 92.12 314 PRO A N 1
ATOM 2502 C CA . PRO A 1 314 ? -21.476 3.556 30.397 1.00 92.12 314 PRO A CA 1
ATOM 2503 C C . PRO A 1 314 ? -19.953 3.706 30.513 1.00 92.12 314 PRO A C 1
ATOM 2505 O O . PRO A 1 314 ? -19.263 2.766 30.896 1.00 92.12 314 PRO A O 1
ATOM 2508 N N . GLY A 1 315 ? -19.430 4.898 30.209 1.00 90.88 315 GLY A N 1
ATOM 2509 C CA . GLY A 1 315 ? -17.998 5.209 30.324 1.00 90.88 315 GLY A CA 1
ATOM 2510 C C . GLY A 1 315 ? -17.089 4.557 29.273 1.00 90.88 315 GLY A C 1
ATOM 2511 O O . GLY A 1 315 ? -15.881 4.749 29.337 1.00 90.88 315 GLY A O 1
ATOM 2512 N N . VAL A 1 316 ? -17.643 3.807 28.314 1.00 95.12 316 VAL A N 1
ATOM 2513 C CA . VAL A 1 316 ? -16.883 3.233 27.195 1.00 95.12 316 VAL A CA 1
ATOM 2514 C C . VAL A 1 316 ? -16.430 4.317 26.225 1.00 95.12 316 VAL A C 1
ATOM 2516 O O . VAL A 1 316 ? -17.239 5.140 25.800 1.00 95.12 316 VAL A O 1
ATOM 2519 N N . LYS A 1 317 ? -15.158 4.243 25.824 1.00 95.94 317 LYS A N 1
ATOM 2520 C CA . LYS A 1 317 ? -14.557 5.070 24.778 1.00 95.94 317 LYS A CA 1
ATOM 2521 C C . LYS A 1 317 ? -13.636 4.227 23.898 1.00 95.94 317 LYS A C 1
ATOM 2523 O O . LYS A 1 317 ? -12.675 3.642 24.400 1.00 95.94 317 LYS A O 1
ATOM 2528 N N . VAL A 1 318 ? -13.947 4.138 22.607 1.00 97.44 318 VAL A N 1
ATOM 2529 C CA . VAL A 1 318 ? -13.261 3.275 21.634 1.00 97.44 318 VAL A CA 1
ATOM 2530 C C . VAL A 1 318 ? -12.351 4.114 20.742 1.00 97.44 318 VAL A C 1
ATOM 2532 O O . VAL A 1 318 ? -12.807 5.046 20.082 1.00 97.44 318 VAL A O 1
ATOM 2535 N N . TRP A 1 319 ? -11.068 3.762 20.712 1.00 97.56 319 TRP A N 1
ATOM 2536 C CA . TRP A 1 319 ? -10.071 4.331 19.809 1.00 97.56 319 TRP A CA 1
ATOM 2537 C C . TRP A 1 319 ? -10.070 3.577 18.469 1.00 97.56 319 TRP A C 1
ATOM 2539 O O . TRP A 1 319 ? -10.037 2.344 18.465 1.00 97.56 319 TRP A O 1
ATOM 2549 N N . ILE A 1 320 ? -10.102 4.315 17.353 1.00 96.00 320 ILE A N 1
ATOM 2550 C CA . ILE A 1 320 ? -9.986 3.810 15.973 1.00 96.00 320 ILE A CA 1
ATOM 2551 C C . ILE A 1 320 ? -8.948 4.599 15.150 1.00 96.00 320 ILE A C 1
ATOM 2553 O O . ILE A 1 320 ? -8.666 5.763 15.451 1.00 96.00 320 ILE A O 1
ATOM 2557 N N . GLY A 1 321 ? -8.426 3.979 14.083 1.00 94.31 321 GLY A N 1
ATOM 2558 C CA . GLY A 1 321 ? -7.633 4.637 13.032 1.00 94.31 321 GLY A CA 1
ATOM 2559 C C . GLY A 1 321 ? -8.511 5.094 11.857 1.00 94.31 321 GLY A C 1
ATOM 2560 O O . GLY A 1 321 ? -9.188 4.257 11.261 1.00 94.31 321 GLY A O 1
ATOM 2561 N N . THR A 1 322 ? -8.538 6.385 11.514 1.00 92.00 322 THR A N 1
ATOM 2562 C CA . THR A 1 322 ? -9.498 6.952 10.537 1.00 92.00 322 THR A CA 1
ATOM 2563 C C . THR A 1 322 ? -9.197 6.627 9.078 1.00 92.00 322 THR A C 1
ATOM 2565 O O . THR A 1 322 ? -10.121 6.625 8.266 1.00 92.00 322 THR A O 1
ATOM 2568 N N . GLU A 1 323 ? -7.935 6.355 8.738 1.00 90.38 323 GLU A N 1
ATOM 2569 C CA . GLU A 1 323 ? -7.513 6.108 7.351 1.00 90.38 323 GLU A CA 1
ATOM 2570 C C . GLU A 1 323 ? -8.045 4.762 6.820 1.00 90.38 323 GLU A C 1
ATOM 2572 O O . GLU A 1 323 ? -8.377 4.664 5.642 1.00 90.38 323 GLU A O 1
ATOM 2577 N N . TYR A 1 324 ? -8.172 3.747 7.691 1.00 90.00 324 TYR A N 1
ATOM 2578 C CA . TYR A 1 324 ? -8.487 2.356 7.314 1.00 90.00 324 TYR A CA 1
ATOM 2579 C C . TYR A 1 324 ? -9.612 1.684 8.129 1.00 90.00 324 TYR A C 1
ATOM 2581 O O . TYR A 1 324 ? -10.050 0.593 7.772 1.00 90.00 324 TYR A O 1
ATOM 2589 N N . THR A 1 325 ? -10.130 2.288 9.209 1.00 94.69 325 THR A N 1
ATOM 2590 C CA . THR A 1 325 ? -11.294 1.693 9.895 1.00 94.69 325 THR A CA 1
ATOM 2591 C C . THR A 1 325 ? -12.544 1.884 9.053 1.00 94.69 325 THR A C 1
ATOM 2593 O O . THR A 1 325 ? -12.935 3.017 8.761 1.00 94.69 325 THR A O 1
ATOM 2596 N N . ASN A 1 326 ? -13.175 0.766 8.687 1.00 95.62 326 ASN A N 1
ATOM 2597 C CA . ASN A 1 326 ? -14.368 0.777 7.856 1.00 95.62 326 ASN A CA 1
ATOM 2598 C C . ASN A 1 326 ? -15.561 1.486 8.528 1.00 95.62 326 ASN A C 1
ATOM 2600 O O . ASN A 1 326 ? -15.739 1.479 9.754 1.00 95.62 326 ASN A O 1
ATOM 2604 N N . TYR A 1 327 ? -16.407 2.090 7.698 1.00 95.69 327 TYR A N 1
ATOM 2605 C CA . TYR A 1 327 ? -17.579 2.837 8.140 1.00 95.69 327 TYR A CA 1
ATOM 2606 C C . TYR A 1 327 ? -18.606 1.947 8.863 1.00 95.69 327 TYR A C 1
ATOM 2608 O O . TYR A 1 327 ? -19.277 2.395 9.790 1.00 95.69 327 TYR A O 1
ATOM 2616 N N . ALA A 1 328 ? -18.684 0.663 8.495 1.00 95.75 328 ALA A N 1
ATOM 2617 C CA . ALA A 1 328 ? -19.582 -0.340 9.071 1.00 95.75 328 ALA A CA 1
ATOM 2618 C C . ALA A 1 328 ? -19.352 -0.604 10.570 1.00 95.75 328 ALA A C 1
ATOM 2620 O O . ALA A 1 328 ? -20.286 -1.000 11.274 1.00 95.75 328 ALA A O 1
ATOM 2621 N N . LEU A 1 329 ? -18.127 -0.399 11.062 1.00 95.31 329 LEU A N 1
ATOM 2622 C CA . LEU A 1 329 ? -17.805 -0.447 12.487 1.00 95.31 329 LEU A CA 1
ATOM 2623 C C . LEU A 1 329 ? -17.904 0.936 13.137 1.00 95.31 329 LEU A C 1
ATOM 2625 O O . LEU A 1 329 ? -18.414 1.033 14.252 1.00 95.31 329 LEU A O 1
ATOM 2629 N N . TYR A 1 330 ? -17.503 2.004 12.439 1.00 93.69 330 TYR A N 1
ATOM 2630 C CA . TYR A 1 330 ? -17.660 3.387 12.910 1.00 93.69 330 TYR A CA 1
ATOM 2631 C C . TYR A 1 330 ? -19.124 3.746 13.225 1.00 93.69 330 TYR A C 1
ATOM 2633 O O . TYR A 1 330 ? -19.393 4.274 14.304 1.00 93.69 330 TYR A O 1
ATOM 2641 N N . GLU A 1 331 ? -20.083 3.382 12.360 1.00 92.38 331 GLU A N 1
ATOM 2642 C CA . GLU A 1 331 ? -21.525 3.680 12.511 1.00 92.38 331 GLU A CA 1
ATOM 2643 C C . GLU A 1 331 ? -22.184 3.008 13.743 1.00 92.38 331 GLU A C 1
ATOM 2645 O O . GLU A 1 331 ? -23.373 3.183 14.003 1.00 92.38 331 GLU A O 1
ATOM 2650 N N . ILE A 1 332 ? -21.417 2.226 14.514 1.00 93.19 332 ILE A N 1
ATOM 2651 C CA . ILE A 1 332 ? -21.821 1.593 15.779 1.00 93.19 332 ILE A CA 1
ATOM 2652 C C . ILE A 1 332 ? -21.333 2.401 16.997 1.00 93.19 332 ILE A C 1
ATOM 2654 O O . ILE A 1 332 ? -21.935 2.319 18.068 1.00 93.19 332 ILE A O 1
ATOM 2658 N N . ILE A 1 333 ? -20.275 3.207 16.842 1.00 91.75 333 ILE A N 1
ATOM 2659 C CA . ILE A 1 333 ? -19.601 3.988 17.900 1.00 91.75 333 ILE A CA 1
ATOM 2660 C C . ILE A 1 333 ? -20.183 5.420 17.997 1.00 91.75 333 ILE A C 1
ATOM 2662 O O . ILE A 1 333 ? -19.590 6.309 18.594 1.00 91.75 333 ILE A O 1
ATOM 2666 N N . THR A 1 334 ? -21.360 5.668 17.418 1.00 72.31 334 THR A N 1
ATOM 2667 C CA . THR A 1 334 ? -22.009 6.990 17.362 1.00 72.31 334 THR A CA 1
ATOM 2668 C C . THR A 1 334 ? -22.944 7.198 18.565 1.00 72.31 334 THR A C 1
ATOM 2670 O O . THR A 1 334 ? -24.169 7.077 18.444 1.00 72.31 334 THR A O 1
ATOM 2673 N N . PRO A 1 335 ? -22.388 7.420 19.768 1.00 76.81 335 PRO A N 1
ATOM 2674 C CA . PRO A 1 335 ? -22.237 8.810 20.229 1.00 76.81 335 PRO A CA 1
ATOM 2675 C C . PRO A 1 335 ? -20.793 9.333 20.226 1.00 76.81 335 PRO A C 1
ATOM 2677 O O . PRO A 1 335 ? -19.875 8.621 20.622 1.00 76.81 335 PRO A O 1
ATOM 2680 N N . GLU A 1 336 ? -20.605 10.612 19.879 1.00 78.56 336 GLU A N 1
ATOM 2681 C CA . GLU A 1 336 ? -19.287 11.276 19.830 1.00 78.56 336 GLU A CA 1
ATOM 2682 C C . GLU A 1 336 ? -18.484 11.159 21.139 1.00 78.56 336 GLU A C 1
ATOM 2684 O O . GLU A 1 336 ? -17.267 10.996 21.093 1.00 78.56 336 GLU A O 1
ATOM 2689 N N . ASP A 1 337 ? -19.138 11.168 22.310 1.00 88.50 337 ASP A N 1
ATOM 2690 C CA . ASP A 1 337 ? -18.469 11.019 23.613 1.00 88.50 337 ASP A CA 1
ATOM 2691 C C . ASP A 1 337 ? -17.778 9.657 23.806 1.00 88.50 337 ASP A C 1
ATOM 2693 O O . ASP A 1 337 ? -16.865 9.535 24.630 1.00 88.50 337 ASP A O 1
ATOM 2697 N N . LYS A 1 338 ? -18.173 8.649 23.017 1.00 92.44 338 LYS A N 1
ATOM 2698 C CA . LYS A 1 338 ? -17.619 7.289 23.038 1.00 92.44 338 LYS A CA 1
ATOM 2699 C C . LYS A 1 338 ? -16.580 7.034 21.954 1.00 92.44 338 LYS A C 1
ATOM 2701 O O . LYS A 1 338 ? -16.007 5.944 21.920 1.00 92.44 338 LYS A O 1
ATOM 2706 N N . LEU A 1 339 ? -16.320 8.007 21.088 1.00 94.00 339 LEU A N 1
ATOM 2707 C CA . LEU A 1 339 ? -15.360 7.890 20.002 1.00 94.00 339 LEU A CA 1
ATOM 2708 C C . LEU A 1 339 ? -14.006 8.507 20.385 1.00 94.00 339 LEU A C 1
ATOM 2710 O O . LEU A 1 339 ? -13.908 9.477 21.141 1.00 94.00 339 LEU A O 1
ATOM 2714 N N . MET A 1 340 ? -12.936 7.941 19.839 1.00 94.00 340 MET A N 1
ATOM 2715 C CA . MET A 1 340 ? -11.617 8.555 19.793 1.00 94.00 340 MET A CA 1
ATOM 2716 C C . MET A 1 340 ? -10.938 8.199 18.470 1.00 94.00 340 MET A C 1
ATOM 2718 O O . MET A 1 340 ? -10.904 7.036 18.072 1.00 94.00 340 MET A O 1
ATOM 2722 N N . THR A 1 341 ? -10.374 9.198 17.801 1.00 93.81 341 THR A N 1
ATOM 2723 C CA . THR A 1 341 ? -9.797 9.069 16.461 1.00 93.81 341 THR A CA 1
ATOM 2724 C C . THR A 1 341 ? -8.351 9.550 16.419 1.00 93.81 341 THR A C 1
ATOM 2726 O O . THR A 1 341 ? -7.980 10.550 17.030 1.00 93.81 341 THR A O 1
ATOM 2729 N N . THR A 1 342 ? -7.534 8.834 15.653 1.00 93.50 342 THR A N 1
ATOM 2730 C CA . THR A 1 342 ? -6.242 9.274 15.103 1.00 93.50 342 THR A CA 1
ATOM 2731 C C . THR A 1 342 ? -6.145 8.740 13.673 1.00 93.50 342 THR A C 1
ATOM 2733 O O . THR A 1 342 ? -6.869 7.806 13.343 1.00 93.50 342 THR A O 1
ATOM 2736 N N . SER A 1 343 ? -5.263 9.264 12.813 1.00 91.69 343 SER A N 1
ATOM 2737 C CA . SER A 1 343 ? -5.102 8.726 11.444 1.00 91.69 343 SER A CA 1
ATOM 2738 C C . SER A 1 343 ? -4.802 7.221 11.452 1.00 91.69 343 SER A C 1
ATOM 2740 O O . SER A 1 343 ? -5.449 6.436 10.761 1.00 91.69 343 SER A O 1
ATOM 2742 N N . TYR A 1 344 ? -3.885 6.811 12.332 1.00 94.69 344 TYR A N 1
ATOM 2743 C CA . TYR A 1 344 ? -3.469 5.423 12.517 1.00 94.69 344 TYR A CA 1
ATOM 2744 C C . TYR A 1 344 ? -3.493 5.027 14.000 1.00 94.69 344 TYR A C 1
ATOM 2746 O O . TYR A 1 344 ? -3.363 5.889 14.874 1.00 94.69 344 TYR A O 1
ATOM 2754 N N . SER A 1 345 ? -3.651 3.734 14.294 1.00 95.56 345 SER A N 1
ATOM 2755 C CA . SER A 1 345 ? -3.667 3.200 15.664 1.00 95.56 345 SER A CA 1
ATOM 2756 C C . SER A 1 345 ? -2.276 3.213 16.332 1.00 95.56 345 SER A C 1
ATOM 2758 O O . SER A 1 345 ? -1.245 3.311 15.649 1.00 95.56 345 SER A O 1
ATOM 2760 N N . PRO A 1 346 ? -2.197 3.030 17.668 1.00 96.44 346 PRO A N 1
ATOM 2761 C CA . PRO A 1 346 ? -0.931 2.761 18.350 1.00 96.44 346 PRO A CA 1
ATOM 2762 C C . PRO A 1 346 ? -0.272 1.452 17.882 1.00 96.44 346 PRO A C 1
ATOM 2764 O O . PRO A 1 346 ? 0.947 1.340 17.938 1.00 96.44 346 PRO A O 1
ATOM 2767 N N . VAL A 1 347 ? -1.030 0.463 17.389 1.00 97.38 347 VAL A N 1
ATOM 2768 C CA . VAL A 1 347 ? -0.466 -0.800 16.876 1.00 97.38 347 VAL A CA 1
ATOM 2769 C C . VAL A 1 347 ? 0.237 -0.565 15.545 1.00 97.38 347 VAL A C 1
ATOM 2771 O O . VAL A 1 347 ? 1.413 -0.902 15.406 1.00 97.38 347 VAL A O 1
ATOM 2774 N N . LEU A 1 348 ? -0.447 0.074 14.595 1.00 95.19 348 LEU A N 1
ATOM 2775 C CA . LEU A 1 348 ? 0.073 0.306 13.250 1.00 95.19 348 LEU A CA 1
ATOM 2776 C C . LEU A 1 348 ? 1.273 1.273 13.255 1.00 95.19 348 LEU A C 1
ATOM 2778 O O . LEU A 1 348 ? 2.222 1.098 12.495 1.00 95.19 348 LEU A O 1
ATOM 2782 N N . THR A 1 349 ? 1.296 2.236 14.182 1.00 95.56 349 THR A N 1
ATOM 2783 C CA . THR A 1 349 ? 2.465 3.108 14.404 1.00 95.56 349 THR A CA 1
ATOM 2784 C C . THR A 1 349 ? 3.592 2.446 15.208 1.00 95.56 349 THR A C 1
ATOM 2786 O O . THR A 1 349 ? 4.751 2.802 15.001 1.00 95.56 349 THR A O 1
ATOM 2789 N N . THR A 1 350 ? 3.305 1.461 16.073 1.00 96.44 350 THR A N 1
ATOM 2790 C CA . THR A 1 350 ? 4.345 0.707 16.806 1.00 96.44 350 THR A CA 1
ATOM 2791 C C . THR A 1 350 ? 5.024 -0.354 15.930 1.00 96.44 350 THR A C 1
ATOM 2793 O O . THR A 1 350 ? 6.230 -0.536 16.065 1.00 96.44 350 THR A O 1
ATOM 2796 N N . LYS A 1 351 ? 4.306 -1.030 15.014 1.00 96.06 351 LYS A N 1
ATOM 2797 C CA . LYS A 1 351 ? 4.899 -2.036 14.100 1.00 96.06 351 LYS A CA 1
ATOM 2798 C C . LYS A 1 351 ? 5.780 -1.438 12.998 1.00 96.06 351 LYS A C 1
ATOM 2800 O O . LYS A 1 351 ? 6.662 -2.113 12.472 1.00 96.06 351 LYS A O 1
ATOM 2805 N N . ALA A 1 352 ? 5.549 -0.170 12.653 1.00 96.69 352 ALA A N 1
ATOM 2806 C CA . ALA A 1 352 ? 6.329 0.555 11.653 1.00 96.69 352 ALA A CA 1
ATOM 2807 C C . ALA A 1 352 ? 7.829 0.578 12.004 1.00 96.69 352 ALA A C 1
ATOM 2809 O O . ALA A 1 352 ? 8.674 0.396 11.127 1.00 96.69 352 ALA A O 1
ATOM 2810 N N . ILE A 1 353 ? 8.139 0.733 13.296 1.00 97.31 353 ILE A N 1
ATOM 2811 C CA . ILE A 1 353 ? 9.491 0.667 13.857 1.00 97.31 353 ILE A CA 1
ATOM 2812 C C . ILE A 1 353 ? 9.819 -0.796 14.179 1.00 97.31 353 ILE A C 1
ATOM 2814 O O . ILE A 1 353 ? 9.193 -1.409 15.050 1.00 97.31 353 ILE A O 1
ATOM 2818 N N . LYS A 1 354 ? 10.807 -1.343 13.472 1.00 97.19 354 LYS A N 1
ATOM 2819 C CA . LYS A 1 354 ? 11.295 -2.712 13.645 1.00 97.19 354 LYS A CA 1
ATOM 2820 C C . LYS A 1 354 ? 12.238 -2.782 14.852 1.00 97.19 354 LYS A C 1
ATOM 2822 O O . LYS A 1 354 ? 13.120 -1.934 14.994 1.00 97.19 354 LYS A O 1
ATOM 2827 N N . ASP A 1 355 ? 12.050 -3.774 15.719 1.00 95.62 355 ASP A N 1
ATOM 2828 C CA . ASP A 1 355 ? 13.014 -4.078 16.788 1.00 95.62 355 ASP A CA 1
ATOM 2829 C C . ASP A 1 355 ? 14.312 -4.687 16.233 1.00 95.62 355 ASP A C 1
ATOM 2831 O O . ASP A 1 355 ? 14.390 -5.033 15.059 1.00 95.62 355 ASP A O 1
ATOM 2835 N N . ASP A 1 356 ? 15.365 -4.769 17.044 1.00 95.00 356 ASP A N 1
ATOM 2836 C CA . ASP A 1 356 ? 16.725 -5.095 16.580 1.00 95.00 356 ASP A CA 1
ATOM 2837 C C . ASP A 1 356 ? 16.795 -6.488 15.927 1.00 95.00 356 ASP A C 1
ATOM 2839 O O . ASP A 1 356 ? 17.495 -6.702 14.933 1.00 95.00 356 ASP A O 1
ATOM 2843 N N . THR A 1 357 ? 15.993 -7.429 16.434 1.00 95.31 357 THR A N 1
ATOM 2844 C CA . THR A 1 357 ? 15.781 -8.743 15.820 1.00 95.31 357 THR A CA 1
ATOM 2845 C C . THR A 1 357 ? 15.063 -8.608 14.488 1.00 95.31 357 THR A C 1
ATOM 2847 O O . THR A 1 357 ? 15.576 -9.135 13.502 1.00 95.31 357 THR A O 1
ATOM 2850 N N . GLU A 1 358 ? 13.925 -7.902 14.436 1.00 96.19 358 GLU A N 1
ATOM 2851 C CA . GLU A 1 358 ? 13.181 -7.635 13.198 1.00 96.19 358 GLU A CA 1
ATOM 2852 C C . GLU A 1 358 ? 14.060 -6.933 12.137 1.00 96.19 358 GLU A C 1
ATOM 2854 O O . GLU A 1 358 ? 13.952 -7.272 10.960 1.00 96.19 358 GLU A O 1
ATOM 2859 N N . GLN A 1 359 ? 14.951 -6.009 12.518 1.00 96.50 359 GLN A N 1
ATOM 2860 C CA . GLN A 1 359 ? 15.884 -5.325 11.610 1.00 96.50 359 GLN A CA 1
ATOM 2861 C C . GLN A 1 359 ? 16.966 -6.274 11.076 1.00 96.50 359 GLN A C 1
ATOM 2863 O O . GLN A 1 359 ? 17.176 -6.351 9.862 1.00 96.50 359 GLN A O 1
ATOM 2868 N N . ARG A 1 360 ? 17.640 -7.023 11.962 1.00 96.00 360 ARG A N 1
ATOM 2869 C CA . ARG A 1 360 ? 18.715 -7.956 11.587 1.00 96.00 360 ARG A CA 1
ATOM 2870 C C . ARG A 1 360 ? 18.215 -9.035 10.627 1.00 96.00 360 ARG A C 1
ATOM 2872 O O . ARG A 1 360 ? 18.822 -9.244 9.579 1.00 96.00 360 ARG A O 1
ATOM 2879 N N . ILE A 1 361 ? 17.100 -9.696 10.946 1.00 95.81 361 ILE A N 1
ATOM 2880 C CA . ILE A 1 361 ? 16.591 -10.785 10.097 1.00 95.81 361 ILE A CA 1
ATOM 2881 C C . ILE A 1 361 ? 16.080 -10.278 8.743 1.00 95.81 361 ILE A C 1
ATOM 2883 O O . ILE A 1 361 ? 16.292 -10.933 7.725 1.00 95.81 361 ILE A O 1
ATOM 2887 N N . LEU A 1 362 ? 15.518 -9.066 8.694 1.00 95.94 362 LEU A N 1
ATOM 2888 C CA . LEU A 1 362 ? 15.079 -8.458 7.440 1.00 95.94 362 LEU A CA 1
ATOM 2889 C C . LEU A 1 362 ? 16.273 -8.152 6.515 1.00 95.94 362 LEU A C 1
ATOM 2891 O O . LEU A 1 362 ? 16.168 -8.362 5.306 1.00 95.94 362 LEU A O 1
ATOM 2895 N N . ARG A 1 363 ? 17.440 -7.767 7.059 1.00 96.38 363 ARG A N 1
ATOM 2896 C CA . ARG A 1 363 ? 18.708 -7.690 6.299 1.00 96.38 363 ARG A CA 1
ATOM 2897 C C . ARG A 1 363 ? 19.180 -9.076 5.825 1.00 96.38 363 ARG A C 1
ATOM 2899 O O . ARG A 1 363 ? 19.526 -9.234 4.656 1.00 96.38 363 ARG A O 1
ATOM 2906 N N . GLU A 1 364 ? 19.136 -10.098 6.686 1.00 94.75 364 GLU A N 1
ATOM 2907 C CA . GLU A 1 364 ? 19.471 -11.493 6.326 1.00 94.75 364 GLU A CA 1
ATOM 2908 C C . GLU A 1 364 ? 18.565 -12.058 5.210 1.00 94.75 364 GLU A C 1
ATOM 2910 O O . GLU A 1 364 ? 19.018 -12.863 4.389 1.00 94.75 364 GLU A O 1
ATOM 2915 N N . ALA A 1 365 ? 17.304 -11.619 5.134 1.00 96.69 365 ALA A N 1
ATOM 2916 C CA . ALA A 1 365 ? 16.386 -11.957 4.048 1.00 96.69 365 ALA A CA 1
ATOM 2917 C C . ALA A 1 365 ? 16.789 -11.309 2.715 1.00 96.69 365 ALA A C 1
ATOM 2919 O O . ALA A 1 365 ? 16.885 -12.010 1.707 1.00 96.69 365 ALA A O 1
ATOM 2920 N N . HIS A 1 366 ? 17.117 -10.013 2.708 1.00 97.12 366 HIS A N 1
ATOM 2921 C CA . HIS A 1 366 ? 17.580 -9.310 1.503 1.00 97.12 366 HIS A CA 1
ATOM 2922 C C . HIS A 1 366 ? 18.924 -9.846 0.976 1.00 97.12 366 HIS A C 1
ATOM 2924 O O . HIS A 1 366 ? 19.118 -9.907 -0.237 1.00 97.12 366 HIS A O 1
ATOM 2930 N N . VAL A 1 367 ? 19.821 -10.321 1.852 1.00 95.56 367 VAL A N 1
ATOM 2931 C CA . VAL A 1 367 ? 21.049 -11.048 1.464 1.00 95.56 367 VAL A CA 1
ATOM 2932 C C . VAL A 1 367 ? 20.723 -12.297 0.634 1.00 95.56 367 VAL A C 1
ATOM 2934 O O . VAL A 1 367 ? 21.270 -12.474 -0.456 1.00 95.56 367 VAL A O 1
ATOM 2937 N N . ARG A 1 368 ? 19.801 -13.144 1.112 1.00 94.75 368 ARG A N 1
ATOM 2938 C CA . ARG A 1 368 ? 19.371 -14.369 0.407 1.00 94.75 368 ARG A CA 1
ATOM 2939 C C . ARG A 1 368 ? 18.606 -14.065 -0.880 1.00 94.75 368 ARG A C 1
ATOM 2941 O O . ARG A 1 368 ? 18.744 -14.777 -1.874 1.00 94.75 368 ARG A O 1
ATOM 2948 N N . ASP A 1 369 ? 17.820 -12.997 -0.879 1.00 97.31 369 ASP A N 1
ATOM 2949 C CA . ASP A 1 369 ? 17.035 -12.590 -2.039 1.00 97.31 369 ASP A CA 1
ATOM 2950 C C . ASP A 1 369 ? 17.908 -12.007 -3.158 1.00 97.31 369 ASP A C 1
ATOM 2952 O O . ASP A 1 369 ? 17.734 -12.346 -4.330 1.00 97.31 369 ASP A O 1
ATOM 2956 N N . ALA A 1 370 ? 18.938 -11.232 -2.801 1.00 96.69 370 ALA A N 1
ATOM 2957 C CA . ALA A 1 370 ? 19.937 -10.748 -3.747 1.00 96.69 370 ALA A CA 1
ATOM 2958 C C . ALA A 1 370 ? 20.654 -11.903 -4.469 1.00 96.69 370 ALA A C 1
ATOM 2960 O O . ALA A 1 370 ? 20.908 -11.796 -5.669 1.00 96.69 370 ALA A O 1
ATOM 2961 N N . VAL A 1 371 ? 20.917 -13.032 -3.795 1.00 96.50 371 VAL A N 1
ATOM 2962 C CA . VAL A 1 371 ? 21.451 -14.249 -4.441 1.00 96.50 371 VAL A CA 1
ATOM 2963 C C . VAL A 1 371 ? 20.480 -14.785 -5.502 1.00 96.50 371 VAL A C 1
ATOM 2965 O O . VAL A 1 371 ? 20.914 -15.086 -6.614 1.00 96.50 371 VAL A O 1
ATOM 2968 N N . ALA A 1 372 ? 19.176 -14.856 -5.211 1.00 97.62 372 ALA A N 1
ATOM 2969 C CA . ALA A 1 372 ? 18.165 -15.314 -6.170 1.00 97.62 372 ALA A CA 1
ATOM 2970 C C . ALA A 1 372 ? 18.043 -14.383 -7.396 1.00 97.62 372 ALA A C 1
ATOM 2972 O O . ALA A 1 372 ? 18.010 -14.857 -8.534 1.00 97.62 372 ALA A O 1
ATOM 2973 N N . VAL A 1 373 ? 18.049 -13.061 -7.193 1.00 97.88 373 VAL A N 1
ATOM 2974 C CA . VAL A 1 373 ? 17.995 -12.078 -8.293 1.00 97.88 373 VAL A CA 1
ATOM 2975 C C . VAL A 1 373 ? 19.288 -12.087 -9.120 1.00 97.88 373 VAL A C 1
ATOM 2977 O O . VAL A 1 373 ? 19.238 -12.037 -10.350 1.00 97.88 373 VAL A O 1
ATOM 2980 N N . ILE A 1 374 ? 20.458 -12.228 -8.488 1.00 97.19 374 ILE A N 1
ATOM 2981 C CA . ILE A 1 374 ? 21.740 -12.367 -9.199 1.00 97.19 374 ILE A CA 1
ATOM 2982 C C . ILE A 1 374 ? 21.766 -13.656 -10.037 1.00 97.19 374 ILE A C 1
ATOM 2984 O O . ILE A 1 374 ? 22.230 -13.617 -11.179 1.00 97.19 374 ILE A O 1
ATOM 2988 N N . GLN A 1 375 ? 21.216 -14.771 -9.537 1.00 97.25 375 GLN A N 1
ATOM 2989 C CA . GLN A 1 375 ? 21.063 -16.009 -10.315 1.00 97.25 375 GLN A CA 1
ATOM 2990 C C . GLN A 1 375 ? 20.205 -15.807 -11.573 1.00 97.25 375 GLN A C 1
ATOM 2992 O O . GLN A 1 375 ? 20.636 -16.214 -12.654 1.00 97.25 375 GLN A O 1
ATOM 2997 N N . LEU A 1 376 ? 19.047 -15.138 -11.466 1.00 97.94 376 LEU A N 1
ATOM 2998 C CA . LEU A 1 376 ? 18.216 -14.785 -12.626 1.00 97.94 376 LEU A CA 1
ATOM 2999 C C . LEU A 1 376 ? 19.021 -13.981 -13.657 1.00 97.94 376 LEU A C 1
ATOM 3001 O O . LEU A 1 376 ? 19.075 -14.357 -14.827 1.00 97.94 376 LEU A O 1
ATOM 3005 N N . LEU A 1 377 ? 19.662 -12.887 -13.237 1.00 96.81 377 LEU A N 1
ATOM 3006 C CA . LEU A 1 377 ? 20.378 -11.990 -14.150 1.00 96.81 377 LEU A CA 1
ATOM 3007 C C . LEU A 1 377 ? 21.564 -12.693 -14.841 1.00 96.81 377 LEU A C 1
ATOM 3009 O O . LEU A 1 377 ? 21.777 -12.502 -16.040 1.00 96.81 377 LEU A O 1
ATOM 3013 N N . MET A 1 378 ? 22.291 -13.557 -14.121 1.00 96.12 378 MET A N 1
ATOM 3014 C CA . MET A 1 378 ? 23.386 -14.376 -14.668 1.00 96.12 378 MET A CA 1
ATOM 3015 C C . MET A 1 378 ? 22.918 -15.502 -15.603 1.00 96.12 378 MET A C 1
ATOM 3017 O O . MET A 1 378 ? 23.683 -15.932 -16.471 1.00 96.12 378 MET A O 1
ATOM 3021 N N . TRP A 1 379 ? 21.697 -16.010 -15.425 1.00 97.56 379 TRP A N 1
ATOM 3022 C CA . TRP A 1 379 ? 21.081 -16.973 -16.338 1.00 97.56 379 TRP A CA 1
ATOM 3023 C C . TRP A 1 379 ? 20.576 -16.274 -17.608 1.00 97.56 379 TRP A C 1
ATOM 3025 O O . TRP A 1 379 ? 20.956 -16.678 -18.709 1.00 97.56 379 TRP A O 1
ATOM 3035 N N . LEU A 1 380 ? 19.836 -15.167 -17.476 1.00 97.25 380 LEU A N 1
ATOM 3036 C CA . LEU A 1 380 ? 19.324 -14.390 -18.609 1.00 97.25 380 LEU A CA 1
ATOM 3037 C C . LEU A 1 380 ? 20.441 -13.840 -19.513 1.00 97.25 380 LEU A C 1
ATOM 3039 O O . LEU A 1 380 ? 20.306 -13.902 -20.734 1.00 97.25 380 LEU A O 1
ATOM 3043 N N . GLU A 1 381 ? 21.575 -13.386 -18.958 1.00 94.75 381 GLU A N 1
ATOM 3044 C CA . GLU A 1 381 ? 22.732 -12.941 -19.762 1.00 94.75 381 GLU A CA 1
ATOM 3045 C C . GLU A 1 381 ? 23.273 -14.041 -20.703 1.00 94.75 381 GLU A C 1
ATOM 3047 O O . GLU A 1 381 ? 23.826 -13.734 -21.761 1.00 94.75 381 GLU A O 1
ATOM 3052 N N . LYS A 1 382 ? 23.068 -15.322 -20.364 1.00 94.50 382 LYS A N 1
ATOM 3053 C CA . LYS A 1 382 ? 23.411 -16.472 -21.217 1.00 94.50 382 LYS A CA 1
ATOM 3054 C C . LYS A 1 382 ? 22.249 -16.901 -22.120 1.00 94.50 382 LYS A C 1
ATOM 3056 O O . LYS A 1 382 ? 22.482 -17.226 -23.281 1.00 94.50 382 LYS A O 1
ATOM 3061 N N . ALA A 1 383 ? 21.024 -16.922 -21.591 1.00 95.44 383 ALA A N 1
ATOM 3062 C CA . ALA A 1 383 ? 19.859 -17.535 -22.231 1.00 95.44 383 ALA A CA 1
ATOM 3063 C C . ALA A 1 383 ? 19.146 -16.622 -23.247 1.00 95.44 383 ALA A C 1
ATOM 3065 O O . ALA A 1 383 ? 18.712 -17.097 -24.299 1.00 95.44 383 ALA A O 1
ATOM 3066 N N . VAL A 1 384 ? 19.070 -15.308 -23.001 1.00 95.75 384 VAL A N 1
ATOM 3067 C CA . VAL A 1 384 ? 18.415 -14.356 -23.922 1.00 95.75 384 VAL A CA 1
ATOM 3068 C C . VAL A 1 384 ? 19.085 -14.327 -25.311 1.00 95.75 384 VAL A C 1
ATOM 3070 O O . VAL A 1 384 ? 18.362 -14.348 -26.308 1.00 95.75 384 VAL A O 1
ATOM 3073 N N . PRO A 1 385 ? 20.428 -14.395 -25.446 1.00 93.75 385 PRO A N 1
ATOM 3074 C CA . PRO A 1 385 ? 21.090 -14.579 -26.743 1.00 93.75 385 PRO A CA 1
ATOM 3075 C C . PRO A 1 385 ? 20.761 -15.884 -27.495 1.00 93.75 385 PRO A C 1
ATOM 3077 O O . PRO A 1 385 ? 20.985 -15.940 -28.704 1.00 93.75 385 PRO A O 1
ATOM 3080 N N . GLU A 1 386 ? 20.229 -16.923 -26.836 1.00 94.44 386 GLU A N 1
ATOM 3081 C CA . GLU A 1 386 ? 19.700 -18.114 -27.526 1.00 94.44 386 GLU A CA 1
ATOM 3082 C C . GLU A 1 386 ? 18.284 -17.897 -28.088 1.00 94.44 386 GLU A C 1
ATOM 3084 O O . GLU A 1 386 ? 17.806 -18.704 -28.888 1.00 94.44 386 GLU A O 1
ATOM 3089 N N . GLY A 1 387 ? 17.608 -16.813 -27.690 1.00 91.75 387 GLY A N 1
ATOM 3090 C CA . GLY A 1 387 ? 16.301 -16.413 -28.206 1.00 91.75 387 GLY A CA 1
ATOM 3091 C C . GLY A 1 387 ? 15.144 -17.329 -27.803 1.00 91.75 387 GLY A C 1
ATOM 3092 O O . GLY A 1 387 ? 14.121 -17.333 -28.487 1.00 91.75 387 GLY A O 1
ATOM 3093 N N . LYS A 1 388 ? 15.281 -18.121 -26.731 1.00 93.44 388 LYS A N 1
ATOM 3094 C CA . LYS A 1 388 ? 14.238 -19.041 -26.234 1.00 93.44 388 LYS A CA 1
ATOM 3095 C C . LYS A 1 388 ? 13.296 -18.398 -25.218 1.00 93.44 388 LYS A C 1
ATOM 3097 O O . LYS A 1 388 ? 12.086 -18.588 -25.335 1.00 93.44 388 LYS A O 1
ATOM 3102 N N . GLU A 1 389 ? 13.859 -17.643 -24.281 1.00 96.81 389 GLU A N 1
ATOM 3103 C CA . GLU A 1 389 ? 13.164 -17.176 -23.078 1.00 96.81 389 GLU A CA 1
ATOM 3104 C C . GLU A 1 389 ? 12.091 -16.120 -23.345 1.00 96.81 389 GLU A C 1
ATOM 3106 O O . GLU A 1 389 ? 12.133 -15.379 -24.336 1.00 96.81 389 GLU A O 1
ATOM 3111 N N . THR A 1 390 ? 11.132 -16.046 -22.427 1.00 98.06 390 THR A N 1
ATOM 3112 C CA . THR A 1 390 ? 10.054 -15.058 -22.411 1.00 98.06 390 THR A CA 1
ATOM 3113 C C . THR A 1 390 ? 10.008 -14.343 -21.064 1.00 98.06 390 THR A C 1
ATOM 3115 O O . THR A 1 390 ? 10.685 -14.730 -20.112 1.00 98.06 390 THR A O 1
ATOM 3118 N N . GLU A 1 391 ? 9.204 -13.288 -20.976 1.00 98.25 391 GLU A N 1
ATOM 3119 C CA . GLU A 1 391 ? 8.879 -12.643 -19.697 1.00 98.25 391 GLU A CA 1
ATOM 3120 C C . GLU A 1 391 ? 8.331 -13.665 -18.679 1.00 98.25 391 GLU A C 1
ATOM 3122 O O . GLU A 1 391 ? 8.738 -13.682 -17.520 1.00 98.25 391 GLU A O 1
ATOM 3127 N N . LEU A 1 392 ? 7.476 -14.596 -19.122 1.00 97.62 392 LEU A N 1
ATOM 3128 C CA . LEU A 1 392 ? 6.918 -15.633 -18.257 1.00 97.62 392 LEU A CA 1
ATOM 3129 C C . LEU A 1 392 ? 7.993 -16.615 -17.763 1.00 97.62 392 LEU A C 1
ATOM 3131 O O . LEU A 1 392 ? 8.074 -16.837 -16.558 1.00 97.62 392 LEU A O 1
ATOM 3135 N N . THR A 1 393 ? 8.882 -17.131 -18.629 1.00 98.00 393 THR A N 1
ATOM 3136 C CA . THR A 1 393 ? 9.940 -18.055 -18.159 1.00 98.00 393 THR A CA 1
ATOM 3137 C C . THR A 1 393 ? 10.929 -17.366 -17.215 1.00 98.00 393 THR A C 1
ATOM 3139 O O . THR A 1 393 ? 11.450 -17.999 -16.296 1.00 98.00 393 THR A O 1
ATOM 3142 N N . ALA A 1 394 ? 11.149 -16.057 -17.369 1.00 98.19 394 ALA A N 1
ATOM 3143 C CA . ALA A 1 394 ? 11.950 -15.272 -16.435 1.00 98.19 394 ALA A CA 1
ATOM 3144 C C . ALA A 1 394 ? 11.252 -15.050 -15.079 1.00 98.19 394 ALA A C 1
ATOM 3146 O O . ALA A 1 394 ? 11.902 -15.185 -14.038 1.00 98.19 394 ALA A O 1
ATOM 3147 N N . ALA A 1 395 ? 9.943 -14.777 -15.074 1.00 98.12 395 ALA A N 1
ATOM 3148 C CA . ALA A 1 395 ? 9.130 -14.701 -13.859 1.00 98.12 395 ALA A CA 1
ATOM 3149 C C . ALA A 1 395 ? 9.073 -16.049 -13.111 1.00 98.12 395 ALA A C 1
ATOM 3151 O O . ALA A 1 395 ? 9.229 -16.098 -11.890 1.00 98.12 395 ALA A O 1
ATOM 3152 N N . GLU A 1 396 ? 8.920 -17.165 -13.824 1.00 97.75 396 GLU A N 1
ATOM 3153 C CA . GLU A 1 396 ? 8.977 -18.511 -13.242 1.00 97.75 396 GLU A CA 1
ATOM 3154 C C . GLU A 1 396 ? 10.365 -18.821 -12.657 1.00 97.75 396 GLU A C 1
ATOM 3156 O O . GLU A 1 396 ? 10.472 -19.337 -11.540 1.00 97.75 396 GLU A O 1
ATOM 3161 N N . TYR A 1 397 ? 11.442 -18.463 -13.367 1.00 98.25 397 TYR A N 1
ATOM 3162 C CA . TYR A 1 397 ? 12.814 -18.749 -12.941 1.00 98.25 397 TYR A CA 1
ATOM 3163 C C . TYR A 1 397 ? 13.193 -18.032 -11.638 1.00 98.25 397 TYR A C 1
ATOM 3165 O O . TYR A 1 397 ? 13.762 -18.663 -10.743 1.00 98.25 397 TYR A O 1
ATOM 3173 N N . ILE A 1 398 ? 12.856 -16.743 -11.476 1.00 98.25 398 ILE A N 1
ATOM 3174 C CA . ILE A 1 398 ? 13.143 -16.035 -10.214 1.00 98.25 398 ILE A CA 1
ATOM 3175 C C . ILE A 1 398 ? 12.349 -16.622 -9.045 1.00 98.25 398 ILE A C 1
ATOM 3177 O O . ILE A 1 398 ? 12.901 -16.800 -7.958 1.00 98.25 398 ILE A O 1
ATOM 3181 N N . ASN A 1 399 ? 11.095 -17.014 -9.271 1.00 97.19 399 ASN A N 1
ATOM 3182 C CA . ASN A 1 399 ? 10.272 -17.651 -8.247 1.00 97.19 399 ASN A CA 1
ATOM 3183 C C . ASN A 1 399 ? 10.791 -19.049 -7.870 1.00 97.19 399 ASN A C 1
ATOM 3185 O O . ASN A 1 399 ? 10.812 -19.393 -6.688 1.00 97.19 399 ASN A O 1
ATOM 3189 N N . MET A 1 400 ? 11.332 -19.818 -8.823 1.00 97.81 400 MET A N 1
ATOM 3190 C CA . MET A 1 400 ? 12.090 -21.040 -8.526 1.00 97.81 400 MET A CA 1
ATOM 3191 C C . MET A 1 400 ? 13.350 -20.742 -7.692 1.00 97.81 400 MET A C 1
ATOM 3193 O O . MET A 1 400 ? 13.625 -21.459 -6.728 1.00 97.81 400 MET A O 1
ATOM 3197 N N . CYS A 1 401 ? 14.132 -19.715 -8.039 1.00 98.00 401 CYS A N 1
ATOM 3198 C CA . CYS A 1 401 ? 15.330 -19.334 -7.283 1.00 98.00 401 CYS A CA 1
ATOM 3199 C C . CYS A 1 401 ? 14.992 -18.905 -5.847 1.00 98.00 401 CYS A C 1
ATOM 3201 O O . CYS A 1 401 ? 15.630 -19.387 -4.911 1.00 98.00 401 CYS A O 1
ATOM 3203 N N . ARG A 1 402 ? 13.940 -18.100 -5.646 1.00 97.88 402 ARG A N 1
ATOM 3204 C CA . ARG A 1 402 ? 13.405 -17.754 -4.317 1.00 97.88 402 ARG A CA 1
ATOM 3205 C C . ARG A 1 402 ? 12.860 -18.964 -3.564 1.00 97.88 402 ARG A C 1
ATOM 3207 O O . ARG A 1 402 ? 13.054 -19.064 -2.357 1.00 97.88 402 ARG A O 1
ATOM 3214 N N . GLY A 1 403 ? 12.226 -19.915 -4.249 1.00 97.19 403 GLY A N 1
ATOM 3215 C CA . GLY A 1 403 ? 11.731 -21.160 -3.650 1.00 97.19 403 GLY A CA 1
ATOM 3216 C C . GLY A 1 403 ? 12.833 -22.087 -3.116 1.00 97.19 403 GLY A C 1
ATOM 3217 O O . GLY A 1 403 ? 12.567 -22.904 -2.237 1.00 97.19 403 GLY A O 1
ATOM 3218 N N . LYS A 1 404 ? 14.074 -21.946 -3.605 1.00 96.88 404 LYS A N 1
ATOM 3219 C CA . LYS A 1 404 ? 15.259 -22.669 -3.101 1.00 96.88 404 LYS A CA 1
ATOM 3220 C C . LYS A 1 404 ? 15.905 -22.003 -1.879 1.00 96.88 404 LYS A C 1
ATOM 3222 O O . LYS A 1 404 ? 16.703 -22.645 -1.200 1.00 96.88 404 LYS A O 1
ATOM 3227 N N . GLN A 1 405 ? 15.593 -20.737 -1.599 1.00 96.81 405 GLN A N 1
ATOM 3228 C CA . GLN A 1 405 ? 16.168 -20.012 -0.468 1.00 96.81 405 GLN A CA 1
ATOM 3229 C C . GLN A 1 405 ? 15.584 -20.490 0.868 1.00 96.81 405 GLN A C 1
ATOM 3231 O O . GLN A 1 405 ? 14.406 -20.843 0.977 1.00 96.81 405 GLN A O 1
ATOM 3236 N N . LYS A 1 406 ? 16.418 -20.467 1.915 1.00 95.38 406 LYS A N 1
ATOM 3237 C CA . LYS A 1 406 ? 16.006 -20.789 3.290 1.00 95.38 406 LYS A CA 1
ATOM 3238 C C . LYS A 1 406 ? 14.798 -19.936 3.701 1.00 95.38 406 LYS A C 1
ATOM 3240 O O . LYS A 1 406 ? 14.727 -18.758 3.370 1.00 95.38 406 LYS A O 1
ATOM 3245 N N . ASP A 1 407 ? 13.876 -20.541 4.451 1.00 95.25 407 ASP A N 1
ATOM 3246 C CA . ASP A 1 407 ? 12.699 -19.893 5.054 1.00 95.25 407 ASP A CA 1
ATOM 3247 C C . ASP A 1 407 ? 11.669 -19.286 4.079 1.00 95.25 407 ASP A C 1
ATOM 3249 O O . ASP A 1 407 ? 10.689 -18.694 4.529 1.00 95.25 407 ASP A O 1
ATOM 3253 N N . SER A 1 408 ? 11.826 -19.516 2.771 1.00 97.06 408 SER A N 1
ATOM 3254 C CA . SER A 1 408 ? 10.944 -19.025 1.703 1.00 97.06 408 SER A CA 1
ATOM 3255 C C . SER A 1 408 ? 9.475 -19.427 1.866 1.00 97.06 408 SER A C 1
ATOM 3257 O O . SER A 1 408 ? 9.144 -20.528 2.325 1.00 97.06 408 SER A O 1
ATOM 3259 N N . ARG A 1 409 ? 8.577 -18.513 1.492 1.00 96.00 409 ARG A N 1
ATOM 3260 C CA . ARG A 1 409 ? 7.112 -18.637 1.556 1.00 96.00 409 ARG A CA 1
ATOM 3261 C C . ARG A 1 409 ? 6.416 -18.254 0.243 1.00 96.00 409 ARG A C 1
ATOM 3263 O O . ARG A 1 409 ? 5.193 -18.163 0.216 1.00 96.00 409 ARG A O 1
ATOM 3270 N N . GLY A 1 410 ? 7.178 -18.111 -0.843 1.00 95.50 410 GLY A N 1
ATOM 3271 C CA . GLY A 1 410 ? 6.700 -17.641 -2.147 1.00 95.50 410 GLY A CA 1
ATOM 3272 C C . GLY A 1 410 ? 7.027 -16.161 -2.386 1.00 95.50 410 GLY A C 1
ATOM 3273 O O . GLY A 1 410 ? 7.774 -15.573 -1.602 1.00 95.50 410 GLY A O 1
ATOM 3274 N N . PRO A 1 411 ? 6.522 -15.554 -3.470 1.00 97.06 411 PRO A N 1
ATOM 3275 C CA . PRO A 1 411 ? 6.735 -14.136 -3.744 1.00 97.06 411 PRO A CA 1
ATOM 3276 C C . PRO A 1 411 ? 5.887 -13.219 -2.847 1.00 97.06 411 PRO A C 1
ATOM 3278 O O . PRO A 1 411 ? 4.870 -13.641 -2.294 1.00 97.06 411 PRO A O 1
ATOM 3281 N N . SER A 1 412 ? 6.310 -11.959 -2.714 1.00 97.12 412 SER A N 1
ATOM 3282 C CA . SER A 1 412 ? 5.620 -10.914 -1.932 1.00 97.12 412 SER A CA 1
ATOM 3283 C C . SER A 1 412 ? 4.602 -10.086 -2.727 1.00 97.12 412 SER A C 1
ATOM 3285 O O . SER A 1 412 ? 3.780 -9.399 -2.122 1.00 97.12 412 SER A O 1
ATOM 3287 N N . PHE A 1 413 ? 4.591 -10.231 -4.053 1.00 95.62 413 PHE A N 1
ATOM 3288 C CA . PHE A 1 413 ? 3.580 -9.742 -4.997 1.00 95.62 413 PHE A CA 1
ATOM 3289 C C . PHE A 1 413 ? 3.707 -10.516 -6.324 1.00 95.62 413 PHE A C 1
ATOM 3291 O O . PHE A 1 413 ? 4.583 -11.371 -6.471 1.00 95.62 413 PHE A O 1
ATOM 3298 N N . GLU A 1 414 ? 2.836 -10.261 -7.301 1.00 94.81 414 GLU A N 1
ATOM 3299 C CA . GLU A 1 414 ? 2.949 -10.912 -8.611 1.00 94.81 414 GLU A CA 1
ATOM 3300 C C . GLU A 1 414 ? 4.142 -10.356 -9.405 1.00 94.81 414 GLU A C 1
ATOM 3302 O O . GLU A 1 414 ? 4.347 -9.150 -9.477 1.00 94.81 414 GLU A O 1
ATOM 3307 N N . THR A 1 415 ? 4.966 -11.237 -9.975 1.00 97.19 415 THR A N 1
ATOM 3308 C CA . THR A 1 415 ? 6.246 -10.845 -10.582 1.00 97.19 415 THR A CA 1
ATOM 3309 C C . THR A 1 415 ? 6.065 -10.063 -11.884 1.00 97.19 415 THR A C 1
ATOM 3311 O O . THR A 1 415 ? 5.630 -10.611 -12.897 1.00 97.19 415 THR A O 1
ATOM 3314 N N . ILE A 1 416 ? 6.514 -8.810 -11.871 1.00 97.38 416 ILE A N 1
ATOM 3315 C CA . ILE A 1 416 ? 6.544 -7.908 -13.020 1.00 97.38 416 ILE A CA 1
ATOM 3316 C C . ILE A 1 416 ? 7.812 -8.207 -13.826 1.00 97.38 416 ILE A C 1
ATOM 3318 O O . ILE A 1 416 ? 8.910 -7.747 -13.521 1.00 97.38 416 ILE A O 1
ATOM 3322 N N . SER A 1 417 ? 7.672 -9.022 -14.867 1.00 98.12 417 SER A N 1
ATOM 3323 C CA . SER A 1 417 ? 8.739 -9.321 -15.825 1.00 98.12 417 SER A CA 1
ATOM 3324 C C . SER A 1 417 ? 8.342 -8.743 -17.176 1.00 98.12 417 SER A C 1
ATOM 3326 O O . SER A 1 417 ? 7.309 -9.117 -17.725 1.00 98.12 417 SER A O 1
ATOM 3328 N N . ALA A 1 418 ? 9.114 -7.781 -17.683 1.00 97.38 418 ALA A N 1
ATOM 3329 C CA . ALA A 1 418 ? 8.646 -6.903 -18.749 1.00 97.38 418 ALA A CA 1
ATOM 3330 C C . ALA A 1 418 ? 9.765 -6.503 -19.724 1.00 97.38 418 ALA A C 1
ATOM 3332 O O . ALA A 1 418 ? 10.840 -6.061 -19.320 1.00 97.38 418 ALA A O 1
ATOM 3333 N N . SER A 1 419 ? 9.516 -6.617 -21.029 1.00 96.56 419 SER A N 1
ATOM 3334 C CA . SER A 1 419 ? 10.490 -6.362 -22.092 1.00 96.56 419 SER A CA 1
ATOM 3335 C C . SER A 1 419 ? 9.975 -5.358 -23.123 1.00 96.56 419 SER A C 1
ATOM 3337 O O . SER A 1 419 ? 8.843 -5.444 -23.609 1.00 96.56 419 SER A O 1
ATOM 3339 N N . GLY A 1 420 ? 10.819 -4.378 -23.457 1.00 95.69 420 GLY A N 1
ATOM 3340 C CA . GLY A 1 420 ? 10.488 -3.312 -24.401 1.00 95.69 420 GLY A CA 1
ATOM 3341 C C . GLY A 1 420 ? 9.190 -2.585 -24.004 1.00 95.69 420 GLY A C 1
ATOM 3342 O O . GLY A 1 420 ? 9.070 -2.166 -22.849 1.00 95.69 420 GLY A O 1
ATOM 3343 N N . PRO A 1 421 ? 8.194 -2.466 -24.904 1.00 93.31 421 PRO A N 1
ATOM 3344 C CA . PRO A 1 421 ? 6.924 -1.790 -24.638 1.00 93.31 421 PRO A CA 1
ATOM 3345 C C . PRO A 1 421 ? 6.163 -2.268 -23.394 1.00 93.31 421 PRO A C 1
ATOM 3347 O O . PRO A 1 421 ? 5.480 -1.454 -22.777 1.00 93.31 421 PRO A O 1
ATOM 3350 N N . ASN A 1 422 ? 6.286 -3.541 -22.994 1.00 94.12 422 ASN A N 1
ATOM 3351 C CA . ASN A 1 422 ? 5.624 -4.041 -21.783 1.00 94.12 422 ASN A CA 1
ATOM 3352 C C . ASN A 1 422 ? 6.204 -3.395 -20.514 1.00 94.12 422 ASN A C 1
ATOM 3354 O O . ASN A 1 422 ? 5.458 -3.112 -19.584 1.00 94.12 422 ASN A O 1
ATOM 3358 N N . ALA A 1 423 ? 7.500 -3.058 -20.493 1.00 94.88 423 ALA A N 1
ATOM 3359 C CA . ALA A 1 423 ? 8.125 -2.388 -19.348 1.00 94.88 423 ALA A CA 1
ATOM 3360 C C . ALA A 1 423 ? 7.611 -0.952 -19.134 1.00 94.88 423 ALA A C 1
ATOM 3362 O O . ALA A 1 423 ? 7.800 -0.396 -18.056 1.00 94.88 423 ALA A O 1
ATOM 3363 N N . ALA A 1 424 ? 6.945 -0.347 -20.127 1.00 91.19 424 ALA A N 1
ATOM 3364 C CA . ALA A 1 424 ? 6.272 0.944 -19.976 1.00 91.19 424 ALA A CA 1
ATOM 3365 C C . ALA A 1 424 ? 4.945 0.855 -19.188 1.00 91.19 424 ALA A C 1
ATOM 3367 O O . ALA A 1 424 ? 4.357 1.886 -18.867 1.00 91.19 424 ALA A O 1
ATOM 3368 N N . LEU A 1 425 ? 4.471 -0.354 -18.872 1.00 87.69 425 LEU A N 1
ATOM 3369 C CA . LEU A 1 425 ? 3.313 -0.605 -18.019 1.00 87.69 425 LEU A CA 1
ATOM 3370 C C . LEU A 1 425 ? 3.821 -0.927 -16.607 1.00 87.69 425 LEU A C 1
ATOM 3372 O O . LEU A 1 425 ? 4.350 -2.006 -16.358 1.00 87.69 425 LEU A O 1
ATOM 3376 N N . ALA A 1 426 ? 3.692 0.026 -15.682 1.00 81.75 426 ALA A N 1
ATOM 3377 C CA . ALA A 1 426 ? 4.402 -0.015 -14.399 1.00 81.75 426 ALA A CA 1
ATOM 3378 C C . ALA A 1 426 ? 4.097 -1.251 -13.524 1.00 81.75 426 ALA A C 1
ATOM 3380 O O . ALA A 1 426 ? 4.958 -1.637 -12.733 1.00 81.75 426 ALA A O 1
ATOM 3381 N N . HIS A 1 427 ? 2.901 -1.836 -13.666 1.00 83.75 427 HIS A N 1
ATOM 3382 C CA . HIS A 1 427 ? 2.388 -3.002 -12.931 1.00 83.75 427 HIS A CA 1
ATOM 3383 C C . HIS A 1 427 ? 2.038 -4.177 -13.887 1.00 83.75 427 HIS A C 1
ATOM 3385 O O . HIS A 1 427 ? 0.998 -4.815 -13.739 1.00 83.75 427 HIS A O 1
ATOM 3391 N N . TYR A 1 428 ? 2.847 -4.434 -14.924 1.00 89.62 428 TYR A N 1
ATOM 3392 C CA . TYR A 1 428 ? 2.607 -5.540 -15.868 1.00 89.62 428 TYR A CA 1
ATOM 3393 C C . TYR A 1 428 ? 3.149 -6.892 -15.378 1.00 89.62 428 TYR A C 1
ATOM 3395 O O . TYR A 1 428 ? 4.362 -7.086 -15.319 1.00 89.62 428 TYR A O 1
ATOM 3403 N N . SER A 1 429 ? 2.250 -7.850 -15.142 1.00 89.56 429 SER A N 1
ATOM 3404 C CA . SER A 1 429 ? 2.567 -9.275 -14.968 1.00 89.56 429 SER A CA 1
ATOM 3405 C C . SER A 1 429 ? 2.357 -10.045 -16.286 1.00 89.56 429 SER A C 1
ATOM 3407 O O . SER A 1 429 ? 1.319 -9.856 -16.929 1.00 89.56 429 SER A O 1
ATOM 3409 N N . PRO A 1 430 ? 3.272 -10.941 -16.707 1.00 92.00 430 PRO A N 1
ATOM 3410 C CA . PRO A 1 430 ? 3.105 -11.716 -17.934 1.00 92.00 430 PRO A CA 1
ATOM 3411 C C . PRO A 1 430 ? 2.173 -12.927 -17.779 1.00 92.00 430 PRO A C 1
ATOM 3413 O O . PRO A 1 430 ? 2.286 -13.707 -16.836 1.00 92.00 430 PRO A O 1
ATOM 3416 N N . THR A 1 431 ? 1.311 -13.136 -18.777 1.00 89.62 431 THR A N 1
ATOM 3417 C CA . THR A 1 431 ? 0.443 -14.322 -18.936 1.00 89.62 431 THR A CA 1
ATOM 3418 C C . THR A 1 431 ? 0.843 -15.135 -20.174 1.00 89.62 431 THR A C 1
ATOM 3420 O O . THR A 1 431 ? 1.617 -14.651 -21.005 1.00 89.62 431 THR A O 1
ATOM 3423 N N . GLU A 1 432 ? 0.299 -16.346 -20.357 1.00 89.12 432 GLU A N 1
ATOM 3424 C CA . GLU A 1 432 ? 0.550 -17.159 -21.565 1.00 89.12 432 GLU A CA 1
ATOM 3425 C C . GLU A 1 432 ? 0.181 -16.422 -22.870 1.00 89.12 432 GLU A C 1
ATOM 3427 O O . GLU A 1 432 ? 0.848 -16.588 -23.891 1.00 89.12 432 GLU A O 1
ATOM 3432 N N . GLU A 1 433 ? -0.853 -15.578 -22.840 1.00 85.69 433 GLU A N 1
ATOM 3433 C CA . GLU A 1 433 ? -1.354 -14.819 -23.991 1.00 85.69 433 GLU A CA 1
ATOM 3434 C C . GLU A 1 433 ? -0.600 -13.505 -24.235 1.00 85.69 433 GLU A C 1
ATOM 3436 O O . GLU A 1 433 ? -0.594 -13.000 -25.359 1.00 85.69 433 GLU A O 1
ATOM 3441 N N . THR A 1 434 ? -0.001 -12.920 -23.193 1.00 86.12 434 THR A N 1
ATOM 3442 C CA . THR A 1 434 ? 0.606 -11.576 -23.250 1.00 86.12 434 THR A CA 1
ATOM 3443 C C . THR A 1 434 ? 2.134 -11.581 -23.265 1.00 86.12 434 THR A C 1
ATOM 3445 O O . THR A 1 434 ? 2.730 -10.573 -23.651 1.00 86.12 434 THR A O 1
ATOM 3448 N N . SER A 1 435 ? 2.770 -12.688 -22.867 1.00 93.25 435 SER A N 1
ATOM 3449 C CA . SER A 1 435 ? 4.218 -12.759 -22.670 1.00 93.25 435 SER A CA 1
ATOM 3450 C C . SER A 1 435 ? 5.020 -12.635 -23.972 1.00 93.25 435 SER A C 1
ATOM 3452 O O . SER A 1 435 ? 4.900 -13.431 -24.909 1.00 93.25 435 SER A O 1
ATOM 3454 N N . ARG A 1 436 ? 5.917 -11.649 -24.007 1.00 94.44 436 ARG A N 1
ATOM 3455 C CA . ARG A 1 436 ? 6.896 -11.418 -25.073 1.00 94.44 436 ARG A CA 1
ATOM 3456 C C . ARG A 1 436 ? 8.114 -12.322 -24.911 1.00 94.44 436 ARG A C 1
ATOM 3458 O O . ARG A 1 436 ? 8.554 -12.644 -23.809 1.00 94.44 436 ARG A O 1
ATOM 3465 N N . ARG A 1 437 ? 8.730 -12.650 -26.047 1.00 96.94 437 ARG A N 1
ATOM 3466 C CA . ARG A 1 437 ? 10.088 -13.204 -26.119 1.00 96.94 437 ARG A CA 1
ATOM 3467 C C . ARG A 1 437 ? 11.100 -12.135 -25.718 1.00 96.94 437 ARG A C 1
ATOM 3469 O O . ARG A 1 437 ? 11.042 -11.032 -26.253 1.00 96.94 437 ARG A O 1
ATOM 3476 N N . LEU A 1 438 ? 12.042 -12.477 -24.844 1.00 97.81 438 LEU A N 1
ATOM 3477 C CA . LEU A 1 438 ? 13.125 -11.571 -24.465 1.00 97.81 438 LEU A CA 1
ATOM 3478 C C . LEU A 1 438 ? 14.121 -11.432 -25.624 1.00 97.81 438 LEU A C 1
ATOM 3480 O O . LEU A 1 438 ? 14.477 -12.425 -26.265 1.00 97.81 438 LEU A O 1
ATOM 3484 N N . THR A 1 439 ? 14.597 -10.213 -25.884 1.00 96.12 439 THR A N 1
ATOM 3485 C CA . THR A 1 439 ? 15.593 -9.940 -26.931 1.00 96.12 439 THR A CA 1
ATOM 3486 C C . THR A 1 439 ? 16.800 -9.173 -26.378 1.00 96.12 439 THR A C 1
ATOM 3488 O O . THR A 1 439 ? 16.669 -8.444 -25.395 1.00 96.12 439 THR A O 1
ATOM 3491 N N . PRO A 1 440 ? 17.997 -9.293 -26.990 1.00 96.00 440 PRO A N 1
ATOM 3492 C CA . PRO A 1 440 ? 19.150 -8.498 -26.571 1.00 96.00 440 PRO A CA 1
ATOM 3493 C C . PRO A 1 440 ? 19.031 -6.995 -26.867 1.00 96.00 440 PRO A C 1
ATOM 3495 O O . PRO A 1 440 ? 19.758 -6.208 -26.267 1.00 96.00 440 PRO A O 1
ATOM 3498 N N . ASP A 1 441 ? 18.170 -6.592 -27.804 1.00 94.88 441 ASP A N 1
ATOM 3499 C CA . ASP A 1 441 ? 18.096 -5.211 -28.299 1.00 94.88 441 ASP A CA 1
ATOM 3500 C C . ASP A 1 441 ? 17.051 -4.350 -27.559 1.00 94.88 441 ASP A C 1
ATOM 3502 O O . ASP A 1 441 ? 17.108 -3.119 -27.625 1.00 94.88 441 ASP A O 1
ATOM 3506 N N . GLU A 1 442 ? 16.146 -4.964 -26.794 1.00 95.94 442 GLU A N 1
ATOM 3507 C CA . GLU A 1 442 ? 15.175 -4.286 -25.926 1.00 95.94 442 GLU A CA 1
ATOM 3508 C C . GLU A 1 442 ? 15.710 -4.089 -24.494 1.00 95.94 442 GLU A C 1
ATOM 3510 O O . GLU A 1 442 ? 16.616 -4.786 -24.036 1.00 95.94 442 GLU A O 1
ATOM 3515 N N . MET A 1 443 ? 15.139 -3.126 -23.758 1.00 97.12 443 MET A N 1
ATOM 3516 C CA . MET A 1 443 ? 15.303 -3.090 -22.298 1.00 97.12 443 MET A CA 1
ATOM 3517 C C . MET A 1 443 ? 14.471 -4.201 -21.659 1.00 97.12 443 MET A C 1
ATOM 3519 O O . MET A 1 443 ? 13.400 -4.548 -22.161 1.00 97.12 443 MET A O 1
ATOM 3523 N N . TYR A 1 444 ? 14.944 -4.709 -20.528 1.00 98.25 444 TYR A N 1
ATOM 3524 C CA . TYR A 1 444 ? 14.205 -5.632 -19.678 1.00 98.25 444 TYR A CA 1
ATOM 3525 C C . TYR A 1 444 ? 14.144 -5.086 -18.254 1.00 98.25 444 TYR A C 1
ATOM 3527 O O . TYR A 1 444 ? 15.170 -4.704 -17.690 1.00 98.25 444 TYR A O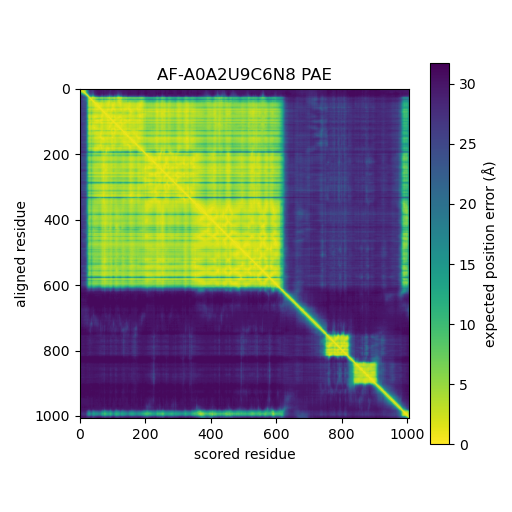 1
ATOM 3535 N N . LEU A 1 445 ? 12.940 -5.051 -17.697 1.00 98.56 445 LEU A N 1
ATOM 3536 C CA . LEU A 1 445 ? 12.637 -4.684 -16.323 1.00 98.56 445 LEU A CA 1
ATOM 3537 C C . LEU A 1 445 ? 12.155 -5.952 -15.616 1.00 98.56 445 LEU A C 1
ATOM 3539 O O . LEU A 1 445 ? 11.233 -6.619 -16.085 1.00 98.56 445 LEU A O 1
ATOM 3543 N N . ILE A 1 446 ? 12.805 -6.287 -14.505 1.00 98.19 446 ILE A N 1
ATOM 3544 C CA . ILE A 1 446 ? 12.318 -7.273 -13.546 1.00 98.19 446 ILE A CA 1
ATOM 3545 C C . ILE A 1 446 ? 12.063 -6.557 -12.233 1.00 98.19 446 ILE A C 1
ATOM 3547 O O . ILE A 1 446 ? 12.987 -6.001 -11.644 1.00 98.19 446 ILE A O 1
ATOM 3551 N N . ASP A 1 447 ? 10.820 -6.594 -11.790 1.00 98.50 447 ASP A N 1
ATOM 3552 C CA . ASP A 1 447 ? 10.412 -6.206 -10.457 1.00 98.50 447 ASP A CA 1
ATOM 3553 C C . ASP A 1 447 ? 9.698 -7.374 -9.778 1.00 98.50 447 ASP A C 1
ATOM 3555 O O . ASP A 1 447 ? 8.834 -8.035 -10.359 1.00 98.50 447 ASP A O 1
ATOM 3559 N N . SER A 1 448 ? 10.175 -7.717 -8.586 1.00 98.19 448 SER A N 1
ATOM 3560 C CA . SER A 1 448 ? 9.766 -8.922 -7.880 1.00 98.19 448 SER A CA 1
ATOM 3561 C C . SER A 1 448 ? 10.368 -8.974 -6.479 1.00 98.19 448 SER A C 1
ATOM 3563 O O . SER A 1 448 ? 11.577 -8.796 -6.321 1.00 98.19 448 SER A O 1
ATOM 3565 N N . GLY A 1 449 ? 9.572 -9.378 -5.494 1.00 97.88 449 GLY A N 1
ATOM 3566 C CA . GLY A 1 449 ? 10.019 -9.621 -4.123 1.00 97.88 449 GLY A CA 1
ATOM 3567 C C . GLY A 1 449 ? 9.707 -11.031 -3.606 1.00 97.88 449 GLY A C 1
ATOM 3568 O O . GLY A 1 449 ? 9.070 -11.845 -4.283 1.00 97.88 449 GLY A O 1
ATOM 3569 N N . GLY A 1 450 ? 10.181 -11.341 -2.399 1.00 97.56 450 GLY A N 1
ATOM 3570 C CA . GLY A 1 450 ? 10.006 -12.627 -1.722 1.00 97.56 450 GLY A CA 1
ATOM 3571 C C . GLY A 1 450 ? 9.416 -12.489 -0.318 1.00 97.56 450 GLY A C 1
ATOM 3572 O O . GLY A 1 450 ? 9.771 -11.582 0.432 1.00 97.56 450 GLY A O 1
ATOM 3573 N N . GLN A 1 451 ? 8.546 -13.426 0.061 1.00 97.62 451 GLN A N 1
ATOM 3574 C CA . GLN A 1 451 ? 8.179 -13.669 1.456 1.00 97.62 451 GLN A CA 1
ATOM 3575 C C . GLN A 1 451 ? 9.084 -14.749 2.045 1.00 97.62 451 GLN A C 1
ATOM 3577 O O . GLN A 1 451 ? 9.270 -15.820 1.463 1.00 97.62 451 GLN A O 1
ATOM 3582 N N . TYR A 1 452 ? 9.573 -14.502 3.251 1.00 96.75 452 TYR A N 1
ATOM 3583 C CA . TYR A 1 452 ? 10.346 -15.428 4.066 1.00 96.75 452 TYR A CA 1
ATOM 3584 C C . TYR A 1 452 ? 9.783 -15.404 5.492 1.00 96.75 452 TYR A C 1
ATOM 3586 O O . TYR A 1 452 ? 9.227 -14.392 5.897 1.00 96.75 452 TYR A O 1
ATOM 3594 N N . LEU A 1 453 ? 9.931 -16.470 6.292 1.00 94.12 453 LEU A N 1
ATOM 3595 C CA . LEU A 1 453 ? 9.475 -16.466 7.705 1.00 94.12 453 LEU A CA 1
ATOM 3596 C C . LEU A 1 453 ? 10.068 -15.326 8.554 1.00 94.12 453 LEU A C 1
ATOM 3598 O O . LEU A 1 453 ? 9.569 -15.039 9.640 1.00 94.12 453 LEU A O 1
ATOM 3602 N N . ASP A 1 454 ? 11.173 -14.768 8.079 1.00 92.88 454 ASP A N 1
ATOM 3603 C CA . ASP A 1 454 ? 12.088 -13.845 8.726 1.00 92.88 454 ASP A CA 1
ATOM 3604 C C . ASP A 1 454 ? 12.331 -12.576 7.878 1.00 92.88 454 ASP A C 1
ATOM 3606 O O . ASP A 1 454 ? 13.292 -11.851 8.118 1.00 92.88 454 ASP A O 1
ATOM 3610 N N . GLY A 1 455 ? 11.477 -12.293 6.884 1.00 95.44 455 GLY A N 1
ATOM 3611 C CA . GLY A 1 455 ? 11.513 -11.028 6.149 1.00 95.44 455 GLY A CA 1
ATOM 3612 C C . GLY A 1 455 ? 10.586 -10.961 4.935 1.00 95.44 455 GLY A C 1
ATOM 3613 O O . GLY A 1 455 ? 10.157 -11.978 4.398 1.00 95.44 455 GLY A O 1
ATOM 3614 N N . THR A 1 456 ? 10.300 -9.743 4.480 1.00 98.19 456 THR A N 1
ATOM 3615 C CA . THR A 1 456 ? 9.687 -9.476 3.169 1.00 98.19 456 THR A CA 1
ATOM 3616 C C . THR A 1 456 ? 10.678 -8.649 2.361 1.00 98.19 456 THR A C 1
ATOM 3618 O O . THR A 1 456 ? 11.290 -7.735 2.910 1.00 98.19 456 THR A O 1
ATOM 3621 N N . THR A 1 457 ? 10.877 -8.974 1.088 1.00 98.38 457 THR A N 1
ATOM 3622 C CA . THR A 1 457 ? 11.756 -8.205 0.197 1.00 98.38 457 THR A CA 1
ATOM 3623 C C . THR A 1 457 ? 10.970 -7.569 -0.935 1.00 98.38 457 THR A C 1
ATOM 3625 O O . THR A 1 457 ? 9.894 -8.054 -1.301 1.00 98.38 457 THR A O 1
ATOM 3628 N N . ASP A 1 458 ? 11.543 -6.501 -1.483 1.00 98.38 458 ASP A N 1
ATOM 3629 C CA . ASP A 1 458 ? 11.088 -5.830 -2.695 1.00 98.38 458 ASP A CA 1
ATOM 3630 C C . ASP A 1 458 ? 12.301 -5.329 -3.493 1.00 98.38 458 ASP A C 1
ATOM 3632 O O . ASP A 1 458 ? 13.277 -4.894 -2.869 1.00 98.38 458 ASP A O 1
ATOM 3636 N N . ILE A 1 459 ? 12.304 -5.465 -4.827 1.00 98.06 459 ILE A N 1
ATOM 3637 C CA . ILE A 1 459 ? 13.444 -5.049 -5.667 1.00 98.06 459 ILE A CA 1
ATOM 3638 C C . ILE A 1 459 ? 13.184 -5.063 -7.188 1.00 98.06 459 ILE A C 1
ATOM 3640 O O . ILE A 1 459 ? 13.300 -6.088 -7.870 1.00 98.06 459 ILE A O 1
ATOM 3644 N N . THR A 1 460 ? 13.074 -3.867 -7.765 1.00 98.62 460 THR A N 1
ATOM 3645 C CA . THR A 1 460 ? 13.189 -3.651 -9.212 1.00 98.62 460 THR A CA 1
ATOM 3646 C C . THR A 1 460 ? 14.632 -3.501 -9.726 1.00 98.62 460 THR A C 1
ATOM 3648 O O . THR A 1 460 ? 15.445 -2.720 -9.212 1.00 98.62 460 THR A O 1
ATOM 3651 N N . ARG A 1 461 ? 14.948 -4.150 -10.857 1.00 98.31 461 ARG A N 1
ATOM 3652 C CA . ARG A 1 461 ? 16.133 -3.884 -11.695 1.00 98.31 461 ARG A CA 1
ATOM 3653 C C . ARG A 1 461 ? 15.780 -3.793 -13.182 1.00 98.31 461 ARG A C 1
ATOM 3655 O O . ARG A 1 461 ? 15.110 -4.660 -13.733 1.00 98.31 461 ARG A O 1
ATOM 3662 N N . THR A 1 462 ? 16.331 -2.781 -13.857 1.00 98.50 462 THR A N 1
ATOM 3663 C CA . THR A 1 462 ? 16.261 -2.626 -15.322 1.00 98.50 462 THR A CA 1
ATOM 3664 C C . THR A 1 462 ? 17.642 -2.861 -15.959 1.00 98.50 462 THR A C 1
ATOM 3666 O O . THR A 1 462 ? 18.642 -2.336 -15.464 1.00 98.50 462 THR A O 1
ATOM 3669 N N . VAL A 1 463 ? 17.714 -3.643 -17.043 1.00 97.69 463 VAL A N 1
ATOM 3670 C CA . VAL A 1 463 ? 18.954 -4.086 -17.725 1.00 97.69 463 VAL A CA 1
ATOM 3671 C C . VAL A 1 463 ? 18.826 -4.051 -19.259 1.00 97.69 463 VAL A C 1
ATOM 3673 O O . VAL A 1 463 ? 17.724 -3.919 -19.797 1.00 97.69 463 VAL A O 1
ATOM 3676 N N . HIS A 1 464 ? 19.946 -4.165 -19.988 1.00 97.06 464 HIS A N 1
ATOM 3677 C CA . HIS A 1 464 ? 19.960 -4.252 -21.462 1.00 97.06 464 HIS A CA 1
ATOM 3678 C C . HIS A 1 464 ? 21.140 -5.096 -21.963 1.00 97.06 464 HIS A C 1
ATOM 3680 O O . HIS A 1 464 ? 22.293 -4.775 -21.677 1.00 97.06 464 HIS A O 1
ATOM 3686 N N . TRP A 1 465 ? 20.908 -6.193 -22.693 1.00 95.38 465 TRP A N 1
ATOM 3687 C CA . TRP A 1 465 ? 21.990 -7.134 -23.048 1.00 95.38 465 TRP A CA 1
ATOM 3688 C C . TRP A 1 465 ? 22.827 -6.730 -24.275 1.00 95.38 465 TRP A C 1
ATOM 3690 O O . TRP A 1 465 ? 23.975 -7.163 -24.382 1.00 95.38 465 TRP A O 1
ATOM 3700 N N . GLY A 1 466 ? 22.292 -5.890 -25.160 1.00 94.25 466 GLY A N 1
ATOM 3701 C CA . GLY A 1 466 ? 22.913 -5.433 -26.404 1.00 94.25 466 GLY A CA 1
ATOM 3702 C C . GLY A 1 466 ? 23.521 -4.030 -26.306 1.00 94.25 466 GLY A C 1
ATOM 3703 O O . GLY A 1 466 ? 24.419 -3.775 -25.503 1.00 94.25 466 GLY A O 1
ATOM 3704 N N . THR A 1 467 ? 23.088 -3.123 -27.191 1.00 96.38 467 THR A N 1
ATOM 3705 C CA . THR A 1 467 ? 23.516 -1.710 -27.204 1.00 96.38 467 THR A CA 1
ATOM 3706 C C . THR A 1 467 ? 22.327 -0.774 -26.945 1.00 96.38 467 THR A C 1
ATOM 3708 O O . THR A 1 467 ? 21.526 -0.571 -27.858 1.00 96.38 467 THR A O 1
ATOM 3711 N N . PRO A 1 468 ? 22.206 -0.166 -25.750 1.00 97.44 468 PRO A N 1
ATOM 3712 C CA . PRO A 1 468 ? 21.110 0.747 -25.434 1.00 97.44 468 PRO A CA 1
ATOM 3713 C C . PRO A 1 468 ? 21.246 2.094 -26.159 1.00 97.44 468 PRO A C 1
ATOM 3715 O O . PRO A 1 468 ? 22.347 2.600 -26.398 1.00 97.44 468 PRO A O 1
ATOM 3718 N N . THR A 1 469 ? 20.109 2.708 -26.481 1.00 97.94 469 THR A N 1
ATOM 3719 C CA . THR A 1 469 ? 20.043 4.021 -27.142 1.00 97.94 469 THR A CA 1
ATOM 3720 C C . THR A 1 469 ? 20.441 5.171 -26.209 1.00 97.94 469 THR A C 1
ATOM 3722 O O . THR A 1 469 ? 20.422 5.049 -24.984 1.00 97.94 469 THR A O 1
ATOM 3725 N N . ALA A 1 470 ? 20.749 6.340 -26.785 1.00 97.69 470 ALA A N 1
ATOM 3726 C CA . ALA A 1 470 ? 21.045 7.549 -26.010 1.00 97.69 470 ALA A CA 1
ATOM 3727 C C . ALA A 1 470 ? 19.893 7.946 -25.063 1.00 97.69 470 ALA A C 1
ATOM 3729 O O . ALA A 1 470 ? 20.150 8.255 -23.904 1.00 97.69 470 ALA A O 1
ATOM 3730 N N . MET A 1 471 ? 18.637 7.854 -25.525 1.00 97.25 471 MET A N 1
ATOM 3731 C CA . MET A 1 471 ? 17.446 8.151 -24.716 1.00 97.25 471 MET A CA 1
ATOM 3732 C C . MET A 1 471 ? 17.298 7.184 -23.533 1.00 97.25 471 MET A C 1
ATOM 3734 O O . MET A 1 471 ? 17.040 7.619 -22.416 1.00 97.25 471 MET A O 1
ATOM 3738 N N . GLN A 1 472 ? 17.492 5.880 -23.760 1.00 98.25 472 GLN A N 1
ATOM 3739 C CA . GLN A 1 472 ? 17.424 4.870 -22.696 1.00 98.25 472 GLN A CA 1
ATOM 3740 C C . GLN A 1 472 ? 18.516 5.093 -21.642 1.00 98.25 472 GLN A C 1
ATOM 3742 O O . GLN A 1 472 ? 18.244 4.993 -20.448 1.00 98.25 472 GLN A O 1
ATOM 3747 N N . ARG A 1 473 ? 19.734 5.461 -22.070 1.00 98.38 473 ARG A N 1
ATOM 3748 C CA . ARG A 1 473 ? 20.843 5.777 -21.157 1.00 98.38 473 ARG A CA 1
ATOM 3749 C C . ARG A 1 473 ? 20.612 7.059 -20.357 1.00 98.38 473 ARG A C 1
ATOM 3751 O O . ARG A 1 473 ? 20.844 7.068 -19.150 1.00 98.38 473 ARG A O 1
ATOM 3758 N N . GLU A 1 474 ? 20.139 8.131 -20.990 1.00 98.44 474 GLU A N 1
ATOM 3759 C CA . GLU A 1 474 ? 19.818 9.375 -20.279 1.00 98.44 474 GLU A CA 1
ATOM 3760 C C . GLU A 1 474 ? 18.681 9.164 -19.270 1.00 98.44 474 GLU A C 1
ATOM 3762 O O . GLU A 1 474 ? 18.836 9.514 -18.100 1.00 98.44 474 GLU A O 1
ATOM 3767 N N . ALA A 1 475 ? 17.579 8.531 -19.685 1.00 98.44 475 ALA A N 1
ATOM 3768 C CA . ALA A 1 475 ? 16.450 8.250 -18.805 1.00 98.44 475 ALA A CA 1
ATOM 3769 C C . ALA A 1 475 ? 16.858 7.373 -17.609 1.00 98.44 475 ALA A C 1
ATOM 3771 O O . ALA A 1 475 ? 16.581 7.739 -16.468 1.00 98.44 475 ALA A O 1
ATOM 3772 N N . PHE A 1 476 ? 17.588 6.274 -17.841 1.00 98.62 476 PHE A N 1
ATOM 3773 C CA . PHE A 1 476 ? 18.059 5.394 -16.763 1.00 98.62 476 PHE A CA 1
ATOM 3774 C C . PHE A 1 476 ? 18.984 6.127 -15.794 1.00 98.62 476 PHE A C 1
ATOM 3776 O O . PHE A 1 476 ? 18.871 5.967 -14.582 1.00 98.62 476 PHE A O 1
ATOM 3783 N N . THR A 1 477 ? 19.869 6.977 -16.312 1.00 98.56 477 THR A N 1
ATOM 3784 C CA . THR A 1 477 ? 20.784 7.749 -15.467 1.00 98.56 477 THR A CA 1
ATOM 3785 C C . THR A 1 477 ? 20.036 8.773 -14.618 1.00 98.56 477 THR A C 1
ATOM 3787 O O . THR A 1 477 ? 20.357 8.921 -13.444 1.00 98.56 477 THR A O 1
ATOM 3790 N N . ARG A 1 478 ? 19.000 9.429 -15.155 1.00 98.50 478 ARG A N 1
ATOM 3791 C CA . ARG A 1 478 ? 18.161 10.377 -14.400 1.00 98.50 478 ARG A CA 1
ATOM 3792 C C . ARG A 1 478 ? 17.309 9.689 -13.329 1.00 98.50 478 ARG A C 1
ATOM 3794 O O . ARG A 1 478 ? 17.186 10.230 -12.234 1.00 98.50 478 ARG A O 1
ATOM 3801 N N . VAL A 1 479 ? 16.804 8.481 -13.594 1.00 98.56 479 VAL A N 1
ATOM 3802 C CA . VAL A 1 479 ? 16.163 7.633 -12.571 1.00 98.56 479 VAL A CA 1
ATOM 3803 C C . VAL A 1 479 ? 17.167 7.250 -11.472 1.00 98.56 479 VAL A C 1
ATOM 3805 O O . VAL A 1 479 ? 16.894 7.447 -10.289 1.00 98.56 479 VAL A O 1
ATOM 3808 N N . LEU A 1 480 ? 18.368 6.795 -11.852 1.00 98.00 480 LEU A N 1
ATOM 3809 C CA . LEU A 1 480 ? 19.436 6.428 -10.915 1.00 98.00 480 LEU A CA 1
ATOM 3810 C C . LEU A 1 480 ? 19.897 7.619 -10.056 1.00 98.00 480 LEU A C 1
ATOM 3812 O O . LEU A 1 480 ? 20.174 7.447 -8.873 1.00 98.00 480 LEU A O 1
ATOM 3816 N N . MET A 1 481 ? 19.947 8.830 -10.619 1.00 97.56 481 MET A N 1
ATOM 3817 C CA . MET A 1 481 ? 20.205 10.059 -9.857 1.00 97.56 481 MET A CA 1
ATOM 3818 C C . MET A 1 481 ? 19.133 10.288 -8.785 1.00 97.56 481 MET A C 1
ATOM 3820 O O . MET A 1 481 ? 19.484 10.638 -7.665 1.00 97.56 481 MET A O 1
ATOM 3824 N N . GLY A 1 482 ? 17.853 10.055 -9.093 1.00 97.44 482 GLY A N 1
ATOM 3825 C CA . GLY A 1 482 ? 16.762 10.172 -8.121 1.00 97.44 482 GLY A CA 1
ATOM 3826 C C . GLY A 1 482 ? 16.907 9.213 -6.933 1.00 97.44 482 GLY A C 1
ATOM 3827 O O . GLY A 1 482 ? 16.802 9.642 -5.785 1.00 97.44 482 GLY A O 1
ATOM 3828 N N . ASN A 1 483 ? 17.217 7.940 -7.207 1.00 97.12 483 ASN A N 1
ATOM 3829 C CA . ASN A 1 483 ? 17.461 6.916 -6.182 1.00 97.12 483 ASN A CA 1
ATOM 3830 C C . ASN A 1 483 ? 18.682 7.294 -5.319 1.00 97.12 483 ASN A C 1
ATOM 3832 O O . ASN A 1 483 ? 18.568 7.382 -4.098 1.00 97.12 483 ASN A O 1
ATOM 3836 N N . ILE A 1 484 ? 19.817 7.638 -5.944 1.00 95.31 484 ILE A N 1
ATOM 3837 C CA . ILE A 1 484 ? 21.051 8.005 -5.229 1.00 95.31 484 ILE A CA 1
ATOM 3838 C C . ILE A 1 484 ? 20.873 9.266 -4.368 1.00 95.31 484 ILE A C 1
ATOM 3840 O O . ILE A 1 484 ? 21.405 9.311 -3.259 1.00 95.31 484 ILE A O 1
ATOM 3844 N N . GLU A 1 485 ? 20.157 10.294 -4.840 1.00 95.44 485 GLU A N 1
ATOM 3845 C CA . GLU A 1 485 ? 19.935 11.511 -4.046 1.00 95.44 485 GLU A CA 1
ATOM 3846 C C . GLU A 1 485 ? 19.031 11.256 -2.830 1.00 95.44 485 GLU A C 1
ATOM 3848 O O . GLU A 1 485 ? 19.336 11.781 -1.762 1.00 95.44 485 GLU A O 1
ATOM 3853 N N . ILE A 1 486 ? 17.983 10.425 -2.927 1.00 96.19 486 ILE A N 1
ATOM 3854 C CA . ILE A 1 486 ? 17.192 10.052 -1.740 1.00 96.19 486 ILE A CA 1
ATOM 3855 C C . ILE A 1 486 ? 18.048 9.230 -0.777 1.00 96.19 486 ILE A C 1
ATOM 3857 O O . ILE A 1 486 ? 18.233 9.658 0.360 1.00 96.19 486 ILE A O 1
ATOM 3861 N N . SER A 1 487 ? 18.635 8.118 -1.234 1.00 95.00 487 SER A N 1
ATOM 3862 C CA . SER A 1 487 ? 19.386 7.178 -0.385 1.00 95.00 487 SER A CA 1
ATOM 3863 C C . SER A 1 487 ? 20.565 7.815 0.361 1.00 95.00 487 SER A C 1
ATOM 3865 O O . SER A 1 487 ? 20.964 7.315 1.407 1.00 95.00 487 SER A O 1
ATOM 3867 N N . ARG A 1 488 ? 21.124 8.927 -0.141 1.00 93.50 488 ARG A N 1
ATOM 3868 C CA . ARG A 1 488 ? 22.224 9.663 0.512 1.00 93.50 488 ARG A CA 1
ATOM 3869 C C . ARG A 1 488 ? 21.788 10.876 1.344 1.00 93.50 488 ARG A C 1
ATOM 3871 O O . ARG A 1 488 ? 22.654 11.564 1.884 1.00 93.50 488 ARG A O 1
ATOM 3878 N N . THR A 1 489 ? 20.499 11.222 1.366 1.00 95.81 489 THR A N 1
ATOM 3879 C CA . THR A 1 489 ? 20.048 12.459 2.016 1.00 95.81 489 THR A CA 1
ATOM 3880 C C . THR A 1 489 ? 20.095 12.327 3.534 1.00 95.81 489 THR A C 1
ATOM 3882 O O . THR A 1 489 ? 19.488 11.431 4.112 1.00 95.81 489 THR A O 1
ATOM 3885 N N . ILE A 1 490 ? 20.759 13.294 4.166 1.00 97.00 490 ILE A N 1
ATOM 3886 C CA . ILE A 1 490 ? 20.758 13.510 5.613 1.00 97.00 490 ILE A CA 1
ATOM 3887 C C . ILE A 1 490 ? 19.650 14.517 5.945 1.00 97.00 490 ILE A C 1
ATOM 3889 O O . ILE A 1 490 ? 19.628 15.618 5.392 1.00 97.00 490 ILE A O 1
ATOM 3893 N N . PHE A 1 491 ? 18.733 14.155 6.842 1.00 97.19 491 PHE A N 1
ATOM 3894 C CA . PHE A 1 491 ? 17.536 14.939 7.173 1.00 97.19 491 PHE A CA 1
ATOM 3895 C C . PHE A 1 491 ? 17.277 14.988 8.688 1.00 97.19 491 PHE A C 1
ATOM 3897 O O . PHE A 1 491 ? 17.642 14.056 9.403 1.00 97.19 491 PHE A O 1
ATOM 3904 N N . PRO A 1 492 ? 16.663 16.060 9.224 1.00 96.44 492 PRO A N 1
ATOM 3905 C CA . PRO A 1 492 ? 16.349 16.131 10.646 1.00 96.44 492 PRO A CA 1
ATOM 3906 C C . PRO A 1 492 ? 15.236 15.138 11.004 1.00 96.44 492 PRO A C 1
ATOM 3908 O O . PRO A 1 492 ? 14.276 14.951 10.243 1.00 96.44 492 PRO A O 1
ATOM 3911 N N . SER A 1 493 ? 15.350 14.529 12.184 1.00 95.25 493 SER A N 1
ATOM 3912 C CA . SER A 1 493 ? 14.317 13.656 12.746 1.00 95.25 493 SER A CA 1
ATOM 3913 C C . SER A 1 493 ? 12.961 14.373 12.811 1.00 95.25 493 SER A C 1
ATOM 3915 O O . SER A 1 493 ? 12.884 15.548 13.171 1.00 95.25 493 SER A O 1
ATOM 3917 N N . GLY A 1 494 ? 11.886 13.681 12.422 1.00 93.00 494 GLY A N 1
ATOM 3918 C CA . GLY A 1 494 ? 10.550 14.275 12.268 1.00 93.00 494 GLY A CA 1
ATOM 3919 C C . GLY A 1 494 ? 10.191 14.725 10.842 1.00 93.00 494 GLY A C 1
ATOM 3920 O O . GLY A 1 494 ? 9.051 15.126 10.605 1.00 93.00 494 GLY A O 1
ATOM 3921 N N . THR A 1 495 ? 11.107 14.604 9.878 1.00 96.69 495 THR A N 1
ATOM 3922 C CA . THR A 1 495 ? 10.810 14.785 8.444 1.00 96.69 495 THR A CA 1
ATOM 3923 C C . THR A 1 495 ? 9.901 13.656 7.929 1.00 96.69 495 THR A C 1
ATOM 3925 O O . THR A 1 495 ? 10.049 12.501 8.331 1.00 96.69 495 THR A O 1
ATOM 3928 N N . ARG A 1 496 ? 8.950 13.966 7.035 1.00 96.06 496 ARG A N 1
ATOM 3929 C CA . ARG A 1 496 ? 8.052 12.991 6.379 1.00 96.06 496 ARG A CA 1
ATOM 3930 C C . ARG A 1 496 ? 8.545 12.723 4.956 1.00 96.06 496 ARG A C 1
ATOM 3932 O O . ARG A 1 496 ? 9.056 13.641 4.318 1.00 96.06 496 ARG A O 1
ATOM 3939 N N . GLY A 1 497 ? 8.335 11.522 4.413 1.00 95.44 497 GLY A N 1
ATOM 3940 C CA . GLY A 1 497 ? 8.800 11.187 3.057 1.00 95.44 497 GLY A CA 1
ATOM 3941 C C . GLY A 1 497 ? 8.266 12.125 1.963 1.00 95.44 497 GLY A C 1
ATOM 3942 O O . GLY A 1 497 ? 8.995 12.463 1.035 1.00 95.44 497 GLY A O 1
ATOM 3943 N N . VAL A 1 498 ? 7.058 12.676 2.126 1.00 95.75 498 VAL A N 1
ATOM 3944 C CA . VAL A 1 498 ? 6.490 13.694 1.215 1.00 95.75 498 VAL A CA 1
ATOM 3945 C C . VAL A 1 498 ? 7.330 14.980 1.106 1.00 95.75 498 VAL A C 1
ATOM 3947 O O . VAL A 1 498 ? 7.264 15.680 0.100 1.00 95.75 498 VAL A O 1
ATOM 3950 N N . ASN A 1 499 ? 8.180 15.289 2.093 1.00 95.69 499 ASN A N 1
ATOM 3951 C CA . ASN A 1 499 ? 9.138 16.399 2.008 1.00 95.69 499 ASN A CA 1
ATOM 3952 C C . ASN A 1 499 ? 10.354 16.083 1.111 1.00 95.69 499 ASN A C 1
ATOM 3954 O O . ASN A 1 499 ? 11.098 16.993 0.751 1.00 95.69 499 ASN A O 1
ATOM 3958 N N . MET A 1 500 ? 10.565 14.807 0.775 1.00 95.19 500 MET A N 1
ATOM 3959 C CA . MET A 1 500 ? 11.739 14.271 0.076 1.00 95.19 500 MET A CA 1
ATOM 3960 C C . MET A 1 500 ? 11.406 13.725 -1.323 1.00 95.19 500 MET A C 1
ATOM 3962 O O . MET A 1 500 ? 12.305 13.546 -2.136 1.00 95.19 500 MET A O 1
ATOM 3966 N N . GLU A 1 501 ? 10.122 13.513 -1.615 1.00 94.94 501 GLU A N 1
ATOM 3967 C CA . GLU A 1 501 ? 9.542 13.002 -2.870 1.00 94.94 501 GLU A CA 1
ATOM 3968 C C . GLU A 1 501 ? 10.147 13.663 -4.132 1.00 94.94 501 GLU A C 1
ATOM 3970 O O . GLU A 1 501 ? 10.659 12.991 -5.032 1.00 94.94 501 GLU A O 1
ATOM 3975 N N . MET A 1 502 ? 10.258 14.998 -4.108 1.00 96.00 502 MET A N 1
ATOM 3976 C CA . MET A 1 502 ? 10.930 15.829 -5.118 1.00 96.00 502 MET A CA 1
ATOM 3977 C C . MET A 1 502 ? 12.335 15.337 -5.506 1.00 96.00 502 MET A C 1
ATOM 3979 O O . MET A 1 502 ? 12.728 15.450 -6.668 1.00 96.00 502 MET A O 1
ATOM 3983 N N . LEU A 1 503 ? 13.125 14.810 -4.565 1.00 96.75 503 LEU A N 1
ATOM 3984 C CA . LEU A 1 503 ? 14.516 14.415 -4.815 1.00 96.75 503 LEU A CA 1
ATOM 3985 C C . LEU A 1 503 ? 14.598 13.265 -5.826 1.00 96.75 503 LEU A C 1
ATOM 3987 O O . LEU A 1 503 ? 15.449 13.298 -6.716 1.00 96.75 503 LEU A O 1
ATOM 3991 N N . GLY A 1 504 ? 13.649 12.326 -5.760 1.00 96.25 504 GLY A N 1
ATOM 3992 C CA . GLY A 1 504 ? 13.507 11.228 -6.715 1.00 96.25 504 GLY A CA 1
ATOM 3993 C C . GLY A 1 504 ? 12.967 11.658 -8.082 1.00 96.25 504 GLY A C 1
ATOM 3994 O O . GLY A 1 504 ? 13.014 10.874 -9.026 1.00 96.25 504 GLY A O 1
ATOM 3995 N N . ARG A 1 505 ? 12.450 12.888 -8.208 1.00 97.56 505 ARG A N 1
ATOM 3996 C CA . ARG A 1 505 ? 11.860 13.437 -9.442 1.00 97.56 505 ARG A CA 1
ATOM 3997 C C . ARG A 1 505 ? 12.724 14.482 -10.143 1.00 97.56 505 ARG A C 1
ATOM 3999 O O . ARG A 1 505 ? 12.709 14.554 -11.372 1.00 97.56 505 ARG A O 1
ATOM 4006 N N . ARG A 1 506 ? 13.491 15.276 -9.389 1.00 97.50 506 ARG A N 1
ATOM 4007 C CA . ARG A 1 506 ? 14.241 16.458 -9.856 1.00 97.50 506 ARG A CA 1
ATOM 4008 C C . ARG A 1 506 ? 15.011 16.223 -11.159 1.00 97.50 506 ARG A C 1
ATOM 4010 O O . ARG A 1 506 ? 14.832 16.971 -12.116 1.00 97.50 506 ARG A O 1
ATOM 4017 N N . ALA A 1 507 ? 15.810 15.157 -11.218 1.00 97.94 507 ALA A N 1
ATOM 4018 C CA . ALA A 1 507 ? 16.647 14.847 -12.378 1.00 97.94 507 ALA A CA 1
ATOM 4019 C C . ALA A 1 507 ? 15.845 14.500 -13.650 1.00 97.94 507 ALA A C 1
ATOM 4021 O O . ALA A 1 507 ? 16.367 14.647 -14.753 1.00 97.94 507 ALA A O 1
ATOM 4022 N N . LEU A 1 508 ? 14.586 14.064 -13.528 1.00 98.44 508 LEU A N 1
ATOM 4023 C CA . LEU A 1 508 ? 13.668 13.857 -14.653 1.00 98.44 508 LEU A CA 1
ATOM 4024 C C . LEU A 1 508 ? 12.952 15.165 -15.030 1.00 98.44 508 LEU A C 1
ATOM 4026 O O . LEU A 1 508 ? 12.848 15.494 -16.213 1.00 98.44 508 LEU A O 1
ATOM 4030 N N . TRP A 1 509 ? 12.530 15.950 -14.034 1.00 98.25 509 TRP A N 1
ATOM 4031 C CA . TRP A 1 509 ? 11.839 17.230 -14.233 1.00 98.25 509 TRP A CA 1
ATOM 4032 C C . TRP A 1 509 ? 12.712 18.268 -14.954 1.00 98.25 509 TRP A C 1
ATOM 4034 O O . TRP A 1 509 ? 12.202 19.021 -15.781 1.00 98.25 509 TRP A O 1
ATOM 4044 N N . GLU A 1 510 ? 14.031 18.251 -14.730 1.00 97.75 510 GLU A N 1
ATOM 4045 C CA . GLU A 1 510 ? 15.030 19.061 -15.455 1.00 97.75 510 GLU A CA 1
ATOM 4046 C C . GLU A 1 510 ? 14.985 18.900 -16.992 1.00 97.75 510 GLU A C 1
ATOM 4048 O O . GLU A 1 510 ? 15.455 19.781 -17.712 1.00 97.75 510 GLU A O 1
ATOM 4053 N N . VAL A 1 511 ? 14.407 17.805 -17.504 1.00 97.75 511 VAL A N 1
ATOM 4054 C CA . VAL A 1 511 ? 14.185 17.545 -18.943 1.00 97.75 511 VAL A CA 1
ATOM 4055 C C . VAL A 1 511 ? 12.712 17.281 -19.293 1.00 97.75 511 VAL A C 1
ATOM 4057 O O . VAL A 1 511 ? 12.408 16.795 -20.381 1.00 97.75 511 VAL A O 1
ATOM 4060 N N . GLY A 1 512 ? 11.779 17.622 -18.398 1.00 97.19 512 GLY A N 1
ATOM 4061 C CA . GLY A 1 512 ? 10.336 17.481 -18.631 1.00 97.19 512 GLY A CA 1
ATOM 4062 C C . GLY A 1 512 ? 9.806 16.041 -18.609 1.00 97.19 512 GLY A C 1
ATOM 4063 O O . GLY A 1 512 ? 8.742 15.781 -19.167 1.00 97.19 512 GLY A O 1
ATOM 4064 N N . LEU A 1 513 ? 10.530 15.106 -17.986 1.00 96.94 513 LEU A N 1
ATOM 4065 C CA . LEU A 1 513 ? 10.097 13.720 -17.771 1.00 96.94 513 LEU A CA 1
ATOM 4066 C C . LEU A 1 513 ? 9.533 13.543 -16.348 1.00 96.94 513 LEU A C 1
ATOM 4068 O O . LEU A 1 513 ? 9.882 14.299 -15.445 1.00 96.94 513 LEU A O 1
ATOM 4072 N N . ASN A 1 514 ? 8.677 12.540 -16.125 1.00 95.25 514 ASN A N 1
ATOM 4073 C CA . ASN A 1 514 ? 8.114 12.209 -14.807 1.00 95.25 514 ASN A CA 1
ATOM 4074 C C . ASN A 1 514 ? 7.659 10.730 -14.746 1.00 95.25 514 ASN A C 1
ATOM 4076 O O . ASN A 1 514 ? 7.637 10.056 -15.776 1.00 95.25 514 ASN A O 1
ATOM 4080 N N . TYR A 1 515 ? 7.256 10.247 -13.566 1.00 93.12 515 TYR A N 1
ATOM 4081 C CA . TYR A 1 515 ? 6.613 8.939 -13.351 1.00 93.12 515 TYR A CA 1
ATOM 4082 C C . TYR A 1 515 ? 5.300 9.062 -12.563 1.00 93.12 515 TYR A C 1
ATOM 4084 O O . TYR A 1 515 ? 5.127 9.995 -11.781 1.00 93.12 515 TYR A O 1
ATOM 4092 N N . GLY A 1 516 ? 4.371 8.129 -12.790 1.00 86.06 516 GLY A N 1
ATOM 4093 C CA . GLY A 1 516 ? 2.973 8.208 -12.339 1.00 86.06 516 GLY A CA 1
ATOM 4094 C C . GLY A 1 516 ? 2.624 7.502 -11.020 1.00 86.06 516 GLY A C 1
ATOM 4095 O O . GLY A 1 516 ? 1.447 7.276 -10.763 1.00 86.06 516 GLY A O 1
ATOM 4096 N N . HIS A 1 517 ? 3.622 7.137 -10.213 1.00 89.12 517 HIS A N 1
ATOM 4097 C CA . HIS A 1 517 ? 3.473 6.511 -8.890 1.00 89.12 517 HIS A CA 1
ATOM 4098 C C . HIS A 1 517 ? 4.281 7.289 -7.834 1.00 89.12 517 HIS A C 1
ATOM 4100 O O . HIS A 1 517 ? 4.953 8.272 -8.169 1.00 89.12 517 HIS A O 1
ATOM 4106 N N . GLY A 1 518 ? 4.175 6.890 -6.562 1.00 90.62 518 GLY A N 1
ATOM 4107 C CA . GLY A 1 518 ? 4.993 7.432 -5.472 1.00 90.62 518 GLY A CA 1
ATOM 4108 C C . GLY A 1 518 ? 6.467 7.028 -5.593 1.00 90.62 518 GLY A C 1
ATOM 4109 O O . GLY A 1 518 ? 6.836 6.254 -6.465 1.00 90.62 518 GLY A O 1
ATOM 4110 N N . THR A 1 519 ? 7.324 7.578 -4.733 1.00 95.94 519 THR A N 1
ATOM 4111 C CA . THR A 1 519 ? 8.771 7.269 -4.730 1.00 95.94 519 THR A CA 1
ATOM 4112 C C . THR A 1 519 ? 9.151 6.135 -3.767 1.00 95.94 519 THR A C 1
ATOM 4114 O O . THR A 1 519 ? 10.330 5.800 -3.656 1.00 95.94 519 THR A O 1
ATOM 4117 N N . GLY A 1 520 ? 8.173 5.566 -3.059 1.00 95.81 520 GLY A N 1
ATOM 4118 C CA . GLY A 1 520 ? 8.362 4.442 -2.146 1.00 95.81 520 GLY A CA 1
ATOM 4119 C C . GLY A 1 520 ? 7.307 4.326 -1.048 1.00 95.81 520 GLY A C 1
ATOM 4120 O O . GLY A 1 520 ? 6.540 5.257 -0.759 1.00 95.81 520 GLY A O 1
ATOM 4121 N N . HIS A 1 521 ? 7.319 3.162 -0.410 1.00 97.00 521 HIS A N 1
ATOM 4122 C CA . HIS A 1 521 ? 6.414 2.703 0.642 1.00 97.00 521 HIS A CA 1
ATOM 4123 C C . HIS A 1 521 ? 7.212 2.028 1.762 1.00 97.00 521 HIS A C 1
ATOM 4125 O O . HIS A 1 521 ? 8.349 1.604 1.562 1.00 97.00 521 HIS A O 1
ATOM 4131 N N . GLY A 1 522 ? 6.617 1.886 2.946 1.00 97.44 522 GLY A N 1
ATOM 4132 C CA . GLY A 1 522 ? 7.176 1.030 3.990 1.00 97.44 522 GLY A CA 1
ATOM 4133 C C . GLY A 1 522 ? 7.303 -0.424 3.539 1.00 97.44 522 GLY A C 1
ATOM 4134 O O . GLY A 1 522 ? 6.572 -0.849 2.647 1.00 97.44 522 GLY A O 1
ATOM 4135 N N . VAL A 1 523 ? 8.184 -1.194 4.183 1.00 97.75 523 VAL A N 1
ATOM 4136 C CA . VAL A 1 523 ? 8.320 -2.645 3.951 1.00 97.75 523 VAL A CA 1
ATOM 4137 C C . VAL A 1 523 ? 8.201 -3.407 5.270 1.00 97.75 523 VAL A C 1
ATOM 4139 O O . VAL A 1 523 ? 8.874 -3.092 6.258 1.00 97.75 523 VAL A O 1
ATOM 4142 N N . GLY A 1 524 ? 7.317 -4.406 5.294 1.00 94.88 524 GLY A N 1
ATOM 4143 C CA . GLY A 1 524 ? 7.056 -5.237 6.466 1.00 94.88 524 GLY A CA 1
ATOM 4144 C C . GLY A 1 524 ? 8.100 -6.340 6.706 1.00 94.88 524 GLY A C 1
ATOM 4145 O O . GLY A 1 524 ? 8.953 -6.620 5.870 1.00 94.88 524 GLY A O 1
ATOM 4146 N N . ASN A 1 525 ? 8.019 -7.014 7.859 1.00 93.75 525 ASN A N 1
ATOM 4147 C CA . ASN A 1 525 ? 8.825 -8.207 8.154 1.00 93.75 525 ASN A CA 1
ATOM 4148 C C . ASN A 1 525 ? 7.946 -9.472 8.150 1.00 93.75 525 ASN A C 1
ATOM 4150 O O . ASN A 1 525 ? 7.202 -9.728 9.102 1.00 93.75 525 ASN A O 1
ATOM 4154 N N . TYR A 1 526 ? 8.000 -10.232 7.051 1.00 95.06 526 TYR A N 1
ATOM 4155 C CA . TYR A 1 526 ? 7.032 -11.285 6.731 1.00 95.06 526 TYR A CA 1
ATOM 4156 C C . TYR A 1 526 ? 5.600 -10.734 6.841 1.00 95.06 526 TYR A C 1
ATOM 4158 O O . TYR A 1 526 ? 4.774 -11.243 7.596 1.00 95.06 526 TYR A O 1
ATOM 4166 N N . PHE A 1 527 ? 5.348 -9.606 6.181 1.00 92.94 527 PHE A N 1
ATOM 4167 C CA . PHE A 1 527 ? 4.126 -8.800 6.257 1.00 92.94 527 PHE A CA 1
ATOM 4168 C C . PHE A 1 527 ? 3.703 -8.378 4.840 1.00 92.94 527 PHE A C 1
ATOM 4170 O O . PHE A 1 527 ? 4.131 -8.991 3.863 1.00 92.94 527 PHE A O 1
ATOM 4177 N N . GLY A 1 528 ? 2.840 -7.371 4.710 1.00 92.94 528 GLY A N 1
ATOM 4178 C CA . GLY A 1 528 ? 2.599 -6.736 3.417 1.00 92.94 528 GLY A CA 1
ATOM 4179 C C . GLY A 1 528 ? 3.885 -6.098 2.894 1.00 92.94 528 GLY A C 1
ATOM 4180 O O . GLY A 1 528 ? 4.670 -5.547 3.673 1.00 92.94 528 GLY A O 1
ATOM 4181 N N . VAL A 1 529 ? 4.107 -6.210 1.584 1.00 96.31 529 VAL A N 1
ATOM 4182 C CA . VAL A 1 529 ? 5.276 -5.615 0.923 1.00 96.31 529 VAL A CA 1
ATOM 4183 C C . VAL A 1 529 ? 5.190 -4.086 0.931 1.00 96.31 529 VAL A C 1
ATOM 4185 O O . VAL A 1 529 ? 6.164 -3.425 1.276 1.00 96.31 529 VAL A O 1
ATOM 4188 N N . HIS A 1 530 ? 3.988 -3.539 0.725 1.00 95.19 530 HIS A N 1
ATOM 4189 C CA . HIS A 1 530 ? 3.652 -2.156 1.051 1.00 95.19 530 HIS A CA 1
ATOM 4190 C C . HIS A 1 530 ? 3.154 -2.087 2.508 1.00 95.19 530 HIS A C 1
ATOM 4192 O O . HIS A 1 530 ? 2.029 -2.488 2.815 1.00 95.19 530 HIS A O 1
ATOM 4198 N N . GLU A 1 531 ? 3.978 -1.593 3.435 1.00 94.38 531 GLU A N 1
ATOM 4199 C CA . GLU A 1 531 ? 3.600 -1.428 4.844 1.00 94.38 531 GLU A CA 1
ATOM 4200 C C . GLU A 1 531 ? 3.246 0.023 5.202 1.00 94.38 531 GLU A C 1
ATOM 4202 O O . GLU A 1 531 ? 4.103 0.891 5.400 1.00 94.38 531 GLU A O 1
ATOM 4207 N N . TRP A 1 532 ? 1.955 0.260 5.431 1.00 91.44 532 TRP A N 1
ATOM 4208 C CA . TRP A 1 532 ? 1.488 1.492 6.056 1.00 91.44 532 TRP A CA 1
ATOM 4209 C C . TRP A 1 532 ? 1.872 1.545 7.552 1.00 91.44 532 TRP A C 1
ATOM 4211 O O . TRP A 1 532 ? 1.828 0.521 8.249 1.00 91.44 532 TRP A O 1
ATOM 4221 N N . PRO A 1 533 ? 2.235 2.735 8.079 1.00 93.69 533 PRO A N 1
ATOM 4222 C CA . PRO A 1 533 ? 2.038 4.060 7.489 1.00 93.69 533 PRO A CA 1
ATOM 4223 C C . PRO A 1 533 ? 3.340 4.752 7.033 1.00 93.69 533 PRO A C 1
ATOM 4225 O O . PRO A 1 533 ? 3.410 5.984 7.043 1.00 93.69 533 PRO A O 1
ATOM 4228 N N . VAL A 1 534 ? 4.375 4.000 6.648 1.00 96.06 534 VAL A N 1
ATOM 4229 C CA . VAL A 1 534 ? 5.667 4.539 6.173 1.00 96.06 534 VAL A CA 1
ATOM 4230 C C . VAL A 1 534 ? 5.628 4.742 4.649 1.00 96.06 534 VAL A C 1
ATOM 4232 O O . VAL A 1 534 ? 4.962 3.985 3.946 1.00 96.06 534 VAL A O 1
ATOM 4235 N N . GLY A 1 535 ? 6.300 5.776 4.132 1.00 95.19 535 GLY A N 1
ATOM 4236 C CA . GLY A 1 535 ? 6.353 6.075 2.693 1.00 95.19 535 GLY A CA 1
ATOM 4237 C C . GLY A 1 535 ? 6.462 7.569 2.370 1.00 95.19 535 GLY A C 1
ATOM 4238 O O . GLY A 1 535 ? 6.673 8.405 3.254 1.00 95.19 535 GLY A O 1
ATOM 4239 N N . PHE A 1 536 ? 6.311 7.901 1.084 1.00 95.38 536 PHE A N 1
ATOM 4240 C CA . PHE A 1 536 ? 6.524 9.250 0.534 1.00 95.38 536 PHE A CA 1
ATOM 4241 C C . PHE A 1 536 ? 5.232 10.061 0.276 1.00 95.38 536 PHE A C 1
ATOM 4243 O O . PHE A 1 536 ? 5.287 11.141 -0.308 1.00 95.38 536 PHE A O 1
ATOM 4250 N N . GLN A 1 537 ? 4.070 9.579 0.720 1.00 88.62 537 GLN A N 1
ATOM 4251 C CA . GLN A 1 537 ? 2.749 10.169 0.460 1.00 88.62 537 GLN A CA 1
ATOM 4252 C C . GLN A 1 537 ? 2.290 11.139 1.570 1.00 88.62 537 GLN A C 1
ATOM 4254 O O . GLN A 1 537 ? 2.848 11.197 2.668 1.00 88.62 537 GLN A O 1
ATOM 4259 N N . SER A 1 538 ? 1.254 11.936 1.288 1.00 85.12 538 SER A N 1
ATOM 4260 C CA . SER A 1 538 ? 0.816 13.066 2.128 1.00 85.12 538 SER A CA 1
ATOM 4261 C C . SER A 1 538 ? 0.213 12.680 3.487 1.00 85.12 538 SER A C 1
ATOM 4263 O O . SER A 1 538 ? 0.195 13.517 4.398 1.00 85.12 538 SER A O 1
ATOM 4265 N N . ASN A 1 539 ? -0.230 11.433 3.663 1.00 86.69 539 ASN A N 1
ATOM 4266 C CA . ASN A 1 539 ? -0.726 10.869 4.923 1.00 86.69 539 ASN A CA 1
ATOM 4267 C C . ASN A 1 539 ? 0.334 10.055 5.703 1.00 86.69 539 ASN A C 1
ATOM 4269 O O . ASN A 1 539 ? 0.178 9.894 6.910 1.00 86.69 539 ASN A O 1
ATOM 4273 N N . ASN A 1 540 ? 1.470 9.663 5.103 1.00 93.12 540 ASN A N 1
ATOM 4274 C CA . ASN A 1 540 ? 2.512 8.880 5.793 1.00 93.12 540 ASN A CA 1
ATOM 4275 C C . ASN A 1 540 ? 3.091 9.577 7.042 1.00 93.12 540 ASN A C 1
ATOM 4277 O O . ASN A 1 540 ? 3.212 10.805 7.099 1.00 93.12 540 ASN A O 1
ATOM 4281 N N . ILE A 1 541 ? 3.484 8.804 8.059 1.00 95.12 541 ILE A N 1
ATOM 4282 C CA . ILE A 1 541 ? 4.061 9.359 9.297 1.00 95.12 541 ILE A CA 1
ATOM 4283 C C . ILE A 1 541 ? 5.505 9.865 9.092 1.00 95.12 541 ILE A C 1
ATOM 4285 O O . ILE A 1 541 ? 6.156 9.491 8.116 1.00 95.12 541 ILE A O 1
ATOM 4289 N N . PRO A 1 542 ? 6.037 10.712 9.997 1.00 96.81 542 PRO A N 1
ATOM 4290 C CA . PRO A 1 542 ? 7.455 11.058 9.999 1.00 96.81 542 PRO A CA 1
ATOM 4291 C C . PRO A 1 542 ? 8.370 9.835 10.094 1.00 96.81 542 PRO A C 1
ATOM 4293 O O . PRO A 1 542 ? 8.103 8.924 10.883 1.00 96.81 542 PRO A O 1
ATOM 4296 N N . PHE A 1 543 ? 9.474 9.858 9.347 1.00 97.12 543 PHE A N 1
ATOM 4297 C CA . PHE A 1 543 ? 10.513 8.837 9.422 1.00 97.12 543 PHE A CA 1
ATOM 4298 C C . PHE A 1 543 ? 11.185 8.826 10.803 1.00 97.12 543 PHE A C 1
ATOM 4300 O O . PHE A 1 543 ? 11.376 9.868 11.440 1.00 97.12 543 PHE A O 1
ATOM 4307 N N . ARG A 1 544 ? 11.550 7.625 11.258 1.00 97.19 544 ARG A N 1
ATOM 4308 C CA . ARG A 1 544 ? 12.245 7.344 12.521 1.00 97.19 544 ARG A CA 1
ATOM 4309 C C . ARG A 1 544 ? 13.206 6.173 12.321 1.00 97.19 544 ARG A C 1
ATOM 4311 O O . ARG A 1 544 ? 12.971 5.338 11.450 1.00 97.19 544 ARG A O 1
ATOM 4318 N N . THR A 1 545 ? 14.233 6.092 13.162 1.00 97.75 545 THR A N 1
ATOM 4319 C CA . THR A 1 545 ? 15.166 4.958 13.219 1.00 97.75 545 THR A CA 1
ATOM 4320 C C . THR A 1 545 ? 14.434 3.613 13.256 1.00 97.75 545 THR A C 1
ATOM 4322 O O . THR A 1 545 ? 13.432 3.480 13.960 1.00 97.75 545 THR A O 1
ATOM 4325 N N . GLY A 1 546 ? 14.924 2.624 12.505 1.00 97.44 546 GLY A N 1
ATOM 4326 C CA . GLY A 1 546 ? 14.366 1.267 12.463 1.00 97.44 546 GLY A CA 1
ATOM 4327 C C . GLY A 1 546 ? 13.105 1.108 11.603 1.00 97.44 546 GLY A C 1
ATOM 4328 O O . GLY A 1 546 ? 12.523 0.026 11.566 1.00 97.44 546 GLY A O 1
ATOM 4329 N N . MET A 1 547 ? 12.661 2.150 10.895 1.00 98.31 547 MET A N 1
ATOM 4330 C CA . MET A 1 547 ? 11.686 2.007 9.805 1.00 98.31 547 MET A CA 1
ATOM 4331 C C . MET A 1 547 ? 12.385 1.528 8.528 1.00 98.31 547 MET A C 1
ATOM 4333 O O . MET A 1 547 ? 13.485 1.985 8.231 1.00 98.31 547 MET A O 1
ATOM 4337 N N . PHE A 1 548 ? 11.737 0.655 7.757 1.00 98.12 548 PHE A N 1
ATOM 4338 C CA . PHE A 1 548 ? 12.183 0.228 6.423 1.00 98.12 548 PHE A CA 1
ATOM 4339 C C . PHE A 1 548 ? 11.290 0.865 5.351 1.00 98.12 548 PHE A C 1
ATOM 4341 O O . PHE A 1 548 ? 10.081 0.970 5.560 1.00 98.12 548 PHE A O 1
ATOM 4348 N N . THR A 1 549 ? 11.868 1.264 4.216 1.00 97.88 549 THR A N 1
ATOM 4349 C CA . THR A 1 549 ? 11.157 1.827 3.053 1.00 97.88 549 THR A CA 1
ATOM 4350 C C . THR A 1 549 ? 11.810 1.392 1.741 1.00 97.88 549 THR A C 1
ATOM 4352 O O . THR A 1 549 ? 13.030 1.247 1.694 1.00 97.88 549 THR A O 1
ATOM 4355 N N . SER A 1 550 ? 11.031 1.233 0.670 1.00 98.00 550 SER A N 1
ATOM 4356 C CA . SER A 1 550 ? 11.545 1.233 -0.705 1.00 98.00 550 SER A CA 1
ATOM 4357 C C . SER A 1 550 ? 11.911 2.656 -1.154 1.00 98.00 550 SER A C 1
ATOM 4359 O O . SER A 1 550 ? 11.443 3.648 -0.577 1.00 98.00 550 SER A O 1
ATOM 4361 N N . ILE A 1 551 ? 12.785 2.748 -2.161 1.00 98.19 551 ILE A N 1
ATOM 4362 C CA . ILE A 1 551 ? 13.202 3.971 -2.863 1.00 98.19 551 ILE A CA 1
ATOM 4363 C C . ILE A 1 551 ? 13.214 3.644 -4.365 1.00 98.19 551 ILE A C 1
ATOM 4365 O O . ILE A 1 551 ? 14.230 3.201 -4.900 1.00 98.19 551 ILE A O 1
ATOM 4369 N N . GLU A 1 552 ? 12.072 3.835 -5.029 1.00 97.44 552 GLU A N 1
ATOM 4370 C CA . GLU A 1 552 ? 11.689 3.208 -6.316 1.00 97.44 552 GLU A CA 1
ATOM 4371 C C . GLU A 1 552 ? 11.410 4.187 -7.490 1.00 97.44 552 GLU A C 1
ATOM 4373 O O . GLU A 1 552 ? 10.441 4.003 -8.228 1.00 97.44 552 GLU A O 1
ATOM 4378 N N . PRO A 1 553 ? 12.193 5.259 -7.733 1.00 97.69 553 PRO A N 1
ATOM 4379 C CA . PRO A 1 553 ? 11.920 6.142 -8.866 1.00 97.69 553 PRO A CA 1
ATOM 4380 C C . PRO A 1 553 ? 11.939 5.387 -10.208 1.00 97.69 553 PRO A C 1
ATOM 4382 O O . PRO A 1 553 ? 12.677 4.415 -10.409 1.00 97.69 553 PRO A O 1
ATOM 4385 N N . GLY A 1 554 ? 11.156 5.887 -11.165 1.00 97.06 554 GLY A N 1
ATOM 4386 C CA . GLY A 1 554 ? 11.031 5.286 -12.490 1.00 97.06 554 GLY A CA 1
ATOM 4387 C C . GLY A 1 554 ? 10.845 6.292 -13.622 1.00 97.06 554 GLY A C 1
ATOM 4388 O O . GLY A 1 554 ? 10.844 7.506 -13.430 1.00 97.06 554 GLY A O 1
ATOM 4389 N N . TYR A 1 555 ? 10.703 5.776 -14.836 1.00 97.44 555 TYR A N 1
ATOM 4390 C CA . TYR A 1 555 ? 10.285 6.511 -16.024 1.00 97.44 555 TYR A CA 1
ATOM 4391 C C . TYR A 1 555 ? 9.731 5.529 -17.059 1.00 97.44 555 TYR A C 1
ATOM 4393 O O . TYR A 1 555 ? 10.390 4.549 -17.407 1.00 97.44 555 TYR A O 1
ATOM 4401 N N . TYR A 1 556 ? 8.544 5.820 -17.588 1.00 94.81 556 TYR A N 1
ATOM 4402 C CA . TYR A 1 556 ? 7.827 4.941 -18.508 1.00 94.81 556 TYR A CA 1
ATOM 4403 C C . TYR A 1 556 ? 7.551 5.688 -19.808 1.00 94.81 556 TYR A C 1
ATOM 4405 O O . TYR A 1 556 ? 6.885 6.724 -19.817 1.00 94.81 556 TYR A O 1
ATOM 4413 N N . LYS A 1 557 ? 8.085 5.171 -20.913 1.00 93.81 557 LYS A N 1
ATOM 4414 C CA . LYS A 1 557 ? 7.882 5.706 -22.253 1.00 93.81 557 LYS A CA 1
ATOM 4415 C C . LYS A 1 557 ? 6.940 4.784 -23.017 1.00 93.81 557 LYS A C 1
ATOM 4417 O O . LYS A 1 557 ? 7.343 3.736 -23.524 1.00 93.81 557 LYS A O 1
ATOM 4422 N N . GLU A 1 558 ? 5.683 5.211 -23.078 1.00 87.69 558 GLU A N 1
ATOM 4423 C CA . GLU A 1 558 ? 4.576 4.506 -23.724 1.00 87.69 558 GLU A CA 1
ATOM 4424 C C . GLU A 1 558 ? 4.973 3.923 -25.095 1.00 87.69 558 GLU A C 1
ATOM 4426 O O . GLU A 1 558 ? 5.559 4.614 -25.933 1.00 87.69 558 GLU A O 1
ATOM 4431 N N . ASN A 1 559 ? 4.646 2.646 -25.315 1.00 87.19 559 ASN A N 1
ATOM 4432 C CA . ASN A 1 559 ? 4.942 1.881 -26.534 1.00 87.19 559 ASN A CA 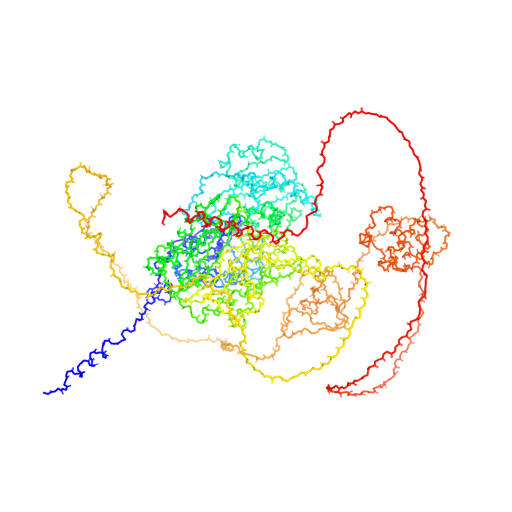1
ATOM 4433 C C . ASN A 1 559 ? 6.439 1.720 -26.907 1.00 87.19 559 ASN A C 1
ATOM 4435 O O . ASN A 1 559 ? 6.727 1.317 -28.034 1.00 87.19 559 ASN A O 1
ATOM 4439 N N . ASP A 1 560 ? 7.391 1.991 -26.002 1.00 93.56 560 ASP A N 1
ATOM 4440 C CA . ASP A 1 560 ? 8.840 1.894 -26.278 1.00 93.56 560 ASP A CA 1
ATOM 4441 C C . ASP A 1 560 ? 9.603 1.122 -25.182 1.00 93.56 560 ASP A C 1
ATOM 4443 O O . ASP A 1 560 ? 10.065 0.004 -25.415 1.00 93.56 560 ASP A O 1
ATOM 4447 N N . PHE A 1 561 ? 9.709 1.682 -23.972 1.00 96.19 561 PHE A N 1
ATOM 4448 C CA . PHE A 1 561 ? 10.388 1.055 -22.830 1.00 96.19 561 PHE A CA 1
ATOM 4449 C C . PHE A 1 561 ? 9.947 1.676 -21.502 1.00 96.19 561 PHE A C 1
ATOM 4451 O O . PHE A 1 561 ? 9.463 2.806 -21.465 1.00 96.19 561 PHE A O 1
ATOM 4458 N N . GLY A 1 562 ? 10.205 0.994 -20.390 1.00 96.75 562 GLY A N 1
ATOM 4459 C CA . GLY A 1 562 ? 10.161 1.606 -19.064 1.00 96.75 562 GLY A CA 1
ATOM 4460 C C . GLY A 1 562 ? 11.342 1.196 -18.200 1.00 96.75 562 GLY A C 1
ATOM 4461 O O . GLY A 1 562 ? 12.099 0.282 -18.532 1.00 96.75 562 GLY A O 1
ATOM 4462 N N . ILE A 1 563 ? 11.534 1.961 -17.133 1.00 98.31 563 ILE A N 1
ATOM 4463 C CA . ILE A 1 563 ? 12.644 1.869 -16.193 1.00 98.31 563 ILE A CA 1
ATOM 4464 C C . ILE A 1 563 ? 12.074 2.091 -14.798 1.00 98.31 563 ILE A C 1
ATOM 4466 O O . ILE A 1 563 ? 11.377 3.077 -14.573 1.00 98.31 563 ILE A O 1
ATOM 4470 N N . ARG A 1 564 ? 12.459 1.242 -13.854 1.00 98.50 564 ARG A N 1
ATOM 4471 C CA . ARG A 1 564 ? 12.385 1.506 -12.414 1.00 98.50 564 ARG A CA 1
ATOM 4472 C C . ARG A 1 564 ? 13.690 1.006 -11.785 1.00 98.50 564 ARG A C 1
ATOM 4474 O O . ARG A 1 564 ? 14.328 0.081 -12.310 1.00 98.50 564 ARG A O 1
ATOM 4481 N N . ILE A 1 565 ? 14.170 1.706 -10.762 1.00 98.38 565 ILE A N 1
ATOM 4482 C CA . ILE A 1 565 ? 15.380 1.352 -10.009 1.00 98.38 565 ILE A CA 1
ATOM 4483 C C . ILE A 1 565 ? 15.027 1.499 -8.544 1.00 98.38 565 ILE A C 1
ATOM 4485 O O . ILE A 1 565 ? 14.726 2.601 -8.094 1.00 98.38 565 ILE A O 1
ATOM 4489 N N . GLU A 1 566 ? 15.063 0.385 -7.832 1.00 98.56 566 GLU A N 1
ATOM 4490 C CA . GLU A 1 566 ? 14.485 0.292 -6.505 1.00 98.56 566 GLU A CA 1
ATOM 4491 C C . GLU A 1 566 ? 15.407 -0.396 -5.522 1.00 98.56 566 GLU A C 1
ATOM 4493 O O . GLU A 1 566 ? 15.974 -1.452 -5.805 1.00 98.56 566 GLU A O 1
ATOM 4498 N N . ASP A 1 567 ? 15.496 0.175 -4.331 1.00 97.44 567 ASP A N 1
ATOM 4499 C CA . ASP A 1 567 ? 16.219 -0.418 -3.225 1.00 97.44 567 ASP A CA 1
ATOM 4500 C C . ASP A 1 567 ? 15.431 -0.241 -1.934 1.00 97.44 567 ASP A C 1
ATOM 4502 O O . ASP A 1 567 ? 14.909 0.840 -1.661 1.00 97.44 567 ASP A O 1
ATOM 4506 N N . VAL A 1 568 ? 15.382 -1.294 -1.119 1.00 97.94 568 VAL A N 1
ATOM 4507 C CA . VAL A 1 568 ? 14.899 -1.197 0.254 1.00 97.94 568 VAL A CA 1
ATOM 4508 C C . VAL A 1 568 ? 16.028 -0.649 1.116 1.00 97.94 568 VAL A C 1
ATOM 4510 O O . VAL A 1 568 ? 17.182 -1.077 1.013 1.00 97.94 568 VAL A O 1
ATOM 4513 N N . ALA A 1 569 ? 15.696 0.304 1.977 1.00 97.19 569 ALA A N 1
ATOM 4514 C CA . ALA A 1 569 ? 16.607 0.921 2.922 1.00 97.19 569 ALA A CA 1
ATOM 4515 C C . ALA A 1 569 ? 15.967 1.042 4.310 1.00 97.19 569 ALA A C 1
ATOM 4517 O O . ALA A 1 569 ? 14.752 1.210 4.443 1.00 97.19 569 ALA A O 1
ATOM 4518 N N . VAL A 1 570 ? 16.797 0.985 5.349 1.00 97.88 570 VAL A N 1
ATOM 4519 C CA . VAL A 1 570 ? 16.399 1.245 6.737 1.00 97.88 570 VAL A CA 1
ATOM 4520 C C . VAL A 1 570 ? 16.816 2.657 7.137 1.00 97.88 570 VAL A C 1
ATOM 4522 O O . VAL A 1 570 ? 17.894 3.125 6.778 1.00 97.88 570 VAL A O 1
ATOM 4525 N N . ILE A 1 571 ? 15.953 3.362 7.864 1.00 98.19 571 ILE A N 1
ATOM 4526 C CA . ILE A 1 571 ? 16.262 4.687 8.397 1.00 98.19 571 ILE A CA 1
ATOM 4527 C C . ILE A 1 571 ? 17.138 4.509 9.644 1.00 98.19 571 ILE A C 1
ATOM 4529 O O . ILE A 1 571 ? 16.761 3.800 10.580 1.00 98.19 571 ILE A O 1
ATOM 4533 N N . VAL A 1 572 ? 18.290 5.177 9.664 1.00 97.19 572 VAL A N 1
ATOM 4534 C CA . VAL A 1 572 ? 19.316 5.102 10.720 1.00 97.19 572 VAL A CA 1
ATOM 4535 C C . VAL A 1 572 ? 19.694 6.509 11.206 1.00 97.19 572 VAL A C 1
ATOM 4537 O O . VAL A 1 572 ? 19.519 7.474 10.453 1.00 97.19 572 VAL A O 1
ATOM 4540 N N . PRO A 1 573 ? 20.182 6.679 12.452 1.00 97.00 573 PRO A N 1
ATOM 4541 C CA . PRO A 1 573 ? 20.751 7.949 12.896 1.00 97.00 573 PRO A CA 1
ATOM 4542 C C . PRO A 1 573 ? 22.019 8.292 12.107 1.00 97.00 573 PRO A C 1
ATOM 4544 O O . PRO A 1 573 ? 22.692 7.418 11.572 1.00 97.00 573 PRO A O 1
ATOM 4547 N N . VAL A 1 574 ? 22.374 9.576 12.056 1.00 95.12 574 VAL A N 1
ATOM 4548 C CA . VAL A 1 574 ? 23.657 10.019 11.498 1.00 95.12 574 VAL A CA 1
ATOM 4549 C C . VAL A 1 574 ? 24.199 11.216 12.272 1.00 95.12 574 VAL A C 1
ATOM 4551 O O . VAL A 1 574 ? 23.486 12.186 12.535 1.00 95.12 574 VAL A O 1
ATOM 4554 N N . GLN A 1 575 ? 25.480 11.158 12.638 1.00 93.06 575 GLN A N 1
ATOM 4555 C CA . GLN A 1 575 ? 26.168 12.286 13.263 1.00 93.06 575 GLN A CA 1
ATOM 4556 C C . GLN A 1 575 ? 26.512 13.342 12.207 1.00 93.06 575 GLN A C 1
ATOM 4558 O O . GLN A 1 575 ? 27.039 13.024 11.140 1.00 93.06 575 GLN A O 1
ATOM 4563 N N . THR A 1 576 ? 26.244 14.615 12.506 1.00 94.31 576 THR A N 1
ATOM 4564 C CA . THR A 1 576 ? 26.575 15.739 11.615 1.00 94.31 576 THR A CA 1
ATOM 4565 C C . THR A 1 576 ? 27.527 16.718 12.296 1.00 94.31 576 THR A C 1
ATOM 4567 O O . THR A 1 576 ? 27.640 16.754 13.517 1.00 94.31 576 THR A O 1
ATOM 4570 N N . LYS A 1 577 ? 28.200 17.559 11.502 1.00 94.06 577 LYS A N 1
ATOM 4571 C CA . LYS A 1 577 ? 29.222 18.502 11.990 1.00 94.06 577 LYS A CA 1
ATOM 4572 C C . LYS A 1 577 ? 28.707 19.534 13.013 1.00 94.06 577 LYS A C 1
ATOM 4574 O O . LYS A 1 577 ? 29.509 20.074 13.767 1.00 94.06 577 LYS A O 1
ATOM 4579 N N . TYR A 1 578 ? 27.410 19.850 12.995 1.00 92.62 578 TYR A N 1
ATOM 4580 C CA . TYR A 1 578 ? 26.836 20.977 13.748 1.00 92.62 578 TYR A CA 1
ATOM 4581 C C . TYR A 1 578 ? 25.512 20.661 14.459 1.00 92.62 578 TYR A C 1
ATOM 4583 O O . TYR A 1 578 ? 24.974 21.530 15.138 1.00 92.62 578 TYR A O 1
ATOM 4591 N N . GLY A 1 579 ? 24.951 19.465 14.272 1.00 83.00 579 GLY A N 1
ATOM 4592 C CA . GLY A 1 579 ? 23.619 19.133 14.766 1.00 83.00 579 GLY A CA 1
ATOM 4593 C C . GLY A 1 579 ? 23.465 17.654 15.090 1.00 83.00 579 GLY A C 1
ATOM 4594 O O . GLY A 1 579 ? 23.830 16.783 14.298 1.00 83.00 579 GLY A O 1
ATOM 4595 N N . HIS A 1 580 ? 22.883 17.394 16.254 1.00 80.88 580 HIS A N 1
ATOM 4596 C CA . HIS A 1 580 ? 22.465 16.071 16.705 1.00 80.88 580 HIS A CA 1
ATOM 4597 C C . HIS A 1 580 ? 21.022 15.788 16.236 1.00 80.88 580 HIS A C 1
ATOM 4599 O O . HIS A 1 580 ? 20.332 16.698 15.775 1.00 80.88 580 HIS A O 1
ATOM 4605 N N . ASN A 1 581 ? 20.548 14.543 16.368 1.00 92.12 581 ASN A N 1
ATOM 4606 C CA . ASN A 1 581 ? 19.190 14.120 15.974 1.00 92.12 581 ASN A CA 1
ATOM 4607 C C . ASN A 1 581 ? 18.872 14.271 14.461 1.00 92.12 581 ASN A C 1
ATOM 4609 O O . ASN A 1 581 ? 17.775 14.674 14.062 1.00 92.12 581 ASN A O 1
ATOM 4613 N N . PHE A 1 582 ? 19.843 13.914 13.616 1.00 97.50 582 PHE A N 1
ATOM 4614 C CA . PHE A 1 582 ? 19.656 13.709 12.178 1.00 97.50 582 PHE A CA 1
ATOM 4615 C C . PHE A 1 582 ? 19.568 12.217 11.842 1.00 97.50 582 PHE A C 1
ATOM 4617 O O . PHE A 1 582 ? 20.075 11.365 12.573 1.00 97.50 582 PHE A O 1
ATOM 4624 N N . LEU A 1 583 ? 18.921 11.925 10.717 1.00 98.12 583 LEU A N 1
ATOM 4625 C CA . LEU A 1 583 ? 18.696 10.598 10.157 1.00 98.12 583 LEU A CA 1
ATOM 4626 C C . LEU A 1 583 ? 19.212 10.540 8.707 1.00 98.12 583 LEU A C 1
ATOM 4628 O O . LEU A 1 583 ? 19.337 11.569 8.038 1.00 98.12 583 LEU A O 1
ATOM 4632 N N . THR A 1 584 ? 19.484 9.333 8.220 1.00 97.69 584 THR A N 1
ATOM 4633 C CA . THR A 1 584 ? 19.769 9.011 6.811 1.00 97.69 584 THR A CA 1
ATOM 4634 C C . THR A 1 584 ? 19.180 7.636 6.479 1.00 97.69 584 THR A C 1
ATOM 4636 O O . THR A 1 584 ? 18.680 6.938 7.365 1.00 97.69 584 THR A O 1
ATOM 4639 N N . PHE A 1 585 ? 19.240 7.227 5.215 1.00 97.06 585 PHE A N 1
ATOM 4640 C CA . PHE A 1 585 ? 18.943 5.855 4.803 1.00 97.06 585 PHE A CA 1
ATOM 4641 C C . PHE A 1 585 ? 20.226 5.009 4.750 1.00 97.06 585 PHE A C 1
ATOM 4643 O O . PHE A 1 585 ? 21.269 5.486 4.302 1.00 97.06 585 PHE A O 1
ATOM 4650 N N . ASP A 1 586 ? 20.132 3.748 5.167 1.00 95.50 586 ASP A N 1
ATOM 4651 C CA . ASP A 1 586 ? 21.127 2.697 4.938 1.00 95.50 586 ASP A CA 1
ATOM 4652 C C . ASP A 1 586 ? 20.527 1.634 4.007 1.00 95.50 586 ASP A C 1
ATOM 4654 O O . ASP A 1 586 ? 19.484 1.048 4.301 1.00 95.50 586 ASP A O 1
ATOM 4658 N N . THR A 1 587 ? 21.147 1.426 2.845 1.00 94.31 587 THR A N 1
ATOM 4659 C CA . THR A 1 587 ? 20.596 0.588 1.771 1.00 94.31 587 THR A CA 1
ATOM 4660 C C . THR A 1 587 ? 20.813 -0.898 2.050 1.00 94.31 587 THR A C 1
ATOM 4662 O O . THR A 1 587 ? 21.942 -1.349 2.229 1.00 94.31 587 THR A O 1
ATOM 4665 N N . VAL A 1 588 ? 19.723 -1.665 2.035 1.00 93.50 588 VAL A N 1
ATOM 4666 C CA . VAL A 1 588 ? 19.680 -3.096 2.370 1.00 93.50 588 VAL A CA 1
ATOM 4667 C C . VAL A 1 588 ? 19.651 -3.984 1.112 1.00 93.50 588 VAL A C 1
ATOM 4669 O O . VAL A 1 588 ? 20.066 -5.140 1.162 1.00 93.50 588 VAL A O 1
ATOM 4672 N N . SER A 1 589 ? 19.223 -3.456 -0.040 1.00 90.81 589 SER A N 1
ATOM 4673 C CA . SER A 1 589 ? 19.267 -4.164 -1.330 1.00 90.81 589 SER A CA 1
ATOM 4674 C C . SER A 1 589 ? 20.692 -4.268 -1.904 1.00 90.81 589 SER A C 1
ATOM 4676 O O . SER A 1 589 ? 21.389 -3.269 -2.070 1.00 90.81 589 SER A O 1
ATOM 4678 N N . LEU A 1 590 ? 21.128 -5.488 -2.259 1.00 92.06 590 LEU A N 1
ATOM 4679 C CA . LEU A 1 590 ? 22.525 -5.799 -2.635 1.00 92.06 590 LEU A CA 1
ATOM 4680 C C . LEU A 1 590 ? 22.726 -6.233 -4.108 1.00 92.06 590 LEU A C 1
ATOM 4682 O O . LEU A 1 590 ? 23.720 -6.884 -4.439 1.00 92.06 590 LEU A O 1
ATOM 4686 N N . VAL A 1 591 ? 21.806 -5.890 -5.021 1.00 93.31 591 VAL A N 1
ATOM 4687 C CA . VAL A 1 591 ? 21.880 -6.299 -6.443 1.00 93.31 591 VAL A CA 1
ATOM 4688 C C . VAL A 1 591 ? 22.505 -5.200 -7.326 1.00 93.31 591 VAL A C 1
ATOM 4690 O O . VAL A 1 591 ? 22.031 -4.063 -7.299 1.00 93.31 591 VAL A O 1
ATOM 4693 N N . PRO A 1 592 ? 23.519 -5.491 -8.168 1.00 91.06 592 PRO A N 1
ATOM 4694 C CA . PRO A 1 592 ? 24.164 -4.481 -9.018 1.00 91.06 592 PRO A CA 1
ATOM 4695 C C . PRO A 1 592 ? 23.253 -3.820 -10.071 1.00 91.06 592 PRO A C 1
ATOM 4697 O O . PRO A 1 592 ? 22.354 -4.451 -10.622 1.00 91.06 592 PRO A O 1
ATOM 4700 N N . TYR A 1 593 ? 23.564 -2.570 -10.432 1.00 93.75 593 TYR A N 1
ATOM 4701 C CA . TYR A 1 593 ? 22.971 -1.862 -11.580 1.00 93.75 593 TYR A CA 1
ATOM 4702 C C . TYR A 1 593 ? 23.682 -2.197 -12.905 1.00 93.75 593 TYR A C 1
ATOM 4704 O O . TYR A 1 593 ? 24.910 -2.357 -12.931 1.00 93.75 593 TYR A O 1
ATOM 4712 N N . ASP A 1 594 ? 22.954 -2.208 -14.031 1.00 94.88 594 ASP A N 1
ATOM 4713 C CA . ASP A 1 594 ? 23.566 -2.400 -15.352 1.00 94.88 594 ASP A CA 1
ATOM 4714 C C . ASP A 1 594 ? 24.370 -1.165 -15.798 1.00 94.88 594 ASP A C 1
ATOM 4716 O O . ASP A 1 594 ? 23.845 -0.101 -16.131 1.00 94.88 594 ASP A O 1
ATOM 4720 N N . ARG A 1 595 ? 25.692 -1.336 -15.866 1.00 93.50 595 ARG A N 1
ATOM 4721 C CA . ARG A 1 595 ? 26.644 -0.295 -16.267 1.00 93.50 595 ARG A CA 1
ATOM 4722 C C . ARG A 1 595 ? 26.522 0.133 -17.735 1.00 93.50 595 ARG A C 1
ATOM 4724 O O . ARG A 1 595 ? 27.024 1.205 -18.061 1.00 93.50 595 ARG A O 1
ATOM 4731 N N . LYS A 1 596 ? 25.891 -0.655 -18.619 1.00 94.50 596 LYS A N 1
ATOM 4732 C CA . LYS A 1 596 ? 25.643 -0.268 -20.026 1.00 94.50 596 LYS A CA 1
ATOM 4733 C C . LYS A 1 596 ? 24.637 0.884 -20.126 1.00 94.50 596 LYS A C 1
ATOM 4735 O O . LYS A 1 596 ? 24.742 1.714 -21.030 1.00 94.50 596 LYS A O 1
ATOM 4740 N N . LEU A 1 597 ? 23.704 0.954 -19.175 1.00 97.12 597 LEU A N 1
ATOM 4741 C CA . LEU A 1 597 ? 22.641 1.958 -19.125 1.00 97.12 597 LEU A CA 1
ATOM 4742 C C . LEU A 1 597 ? 23.076 3.298 -18.512 1.00 97.12 597 LEU A C 1
ATOM 4744 O O . LEU A 1 597 ? 22.391 4.298 -18.692 1.00 97.12 597 LEU A O 1
ATOM 4748 N N . ILE A 1 598 ? 24.222 3.356 -17.831 1.00 96.94 598 ILE A N 1
ATOM 4749 C CA . ILE A 1 598 ? 24.673 4.562 -17.124 1.00 96.94 598 ILE A CA 1
ATOM 4750 C C . ILE A 1 598 ? 25.416 5.518 -18.074 1.00 96.94 598 ILE A C 1
ATOM 4752 O O . ILE A 1 598 ? 26.314 5.119 -18.825 1.00 96.94 598 ILE A O 1
ATOM 4756 N N . ASP A 1 599 ? 25.096 6.810 -17.999 1.00 96.12 599 ASP A N 1
ATOM 4757 C CA . ASP A 1 599 ? 25.909 7.892 -18.545 1.00 96.12 599 ASP A CA 1
ATOM 4758 C C . ASP A 1 599 ? 26.660 8.651 -17.450 1.00 96.12 599 ASP A C 1
ATOM 4760 O O . ASP A 1 599 ? 26.167 9.580 -16.814 1.00 96.12 599 ASP A O 1
ATOM 4764 N N . THR A 1 600 ? 27.922 8.270 -17.267 1.00 94.12 600 THR A N 1
ATOM 4765 C CA . THR A 1 600 ? 28.824 8.879 -16.288 1.00 94.12 600 THR A CA 1
ATOM 4766 C C . THR A 1 600 ? 29.148 10.351 -16.564 1.00 94.12 600 THR A C 1
ATOM 4768 O O . THR A 1 600 ? 29.862 10.945 -15.764 1.00 94.12 600 THR A O 1
ATOM 4771 N N . SER A 1 601 ? 28.686 10.939 -17.677 1.00 95.00 601 SER A N 1
ATOM 4772 C CA . SER A 1 601 ? 28.798 12.383 -17.936 1.00 95.00 601 SER A CA 1
ATOM 4773 C C . SER A 1 601 ? 27.666 13.218 -17.322 1.00 95.00 601 SER A C 1
ATOM 4775 O O . SER A 1 601 ? 27.840 14.424 -17.166 1.00 95.00 601 SER A O 1
ATOM 4777 N N . LEU A 1 602 ? 26.548 12.590 -16.932 1.00 94.25 602 LEU A N 1
ATOM 4778 C CA . LEU A 1 602 ? 25.437 13.241 -16.220 1.00 94.25 602 LEU A CA 1
ATOM 4779 C C . LEU A 1 602 ? 25.585 13.167 -14.689 1.00 94.25 602 LEU A C 1
ATOM 4781 O O . LEU A 1 602 ? 24.963 13.947 -13.973 1.00 94.25 602 LEU A O 1
ATOM 4785 N N . LEU A 1 603 ? 26.401 12.233 -14.188 1.00 93.06 603 LEU A N 1
ATOM 4786 C CA . LEU A 1 603 ? 26.590 11.995 -12.756 1.00 93.06 603 LEU A CA 1
ATOM 4787 C C . LEU A 1 603 ? 27.641 12.930 -12.135 1.00 93.06 603 LEU A C 1
ATOM 4789 O O 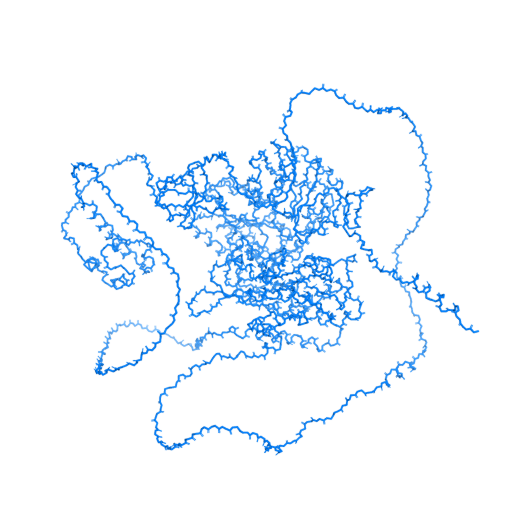. LEU A 1 603 ? 28.723 13.132 -12.690 1.00 93.06 603 LEU A O 1
ATOM 4793 N N . SER A 1 604 ? 27.362 13.432 -10.930 1.00 88.81 604 SER A N 1
ATOM 4794 C CA . SER A 1 604 ? 28.326 14.200 -10.130 1.00 88.81 604 SER A CA 1
ATOM 4795 C C . SER A 1 604 ? 29.482 13.326 -9.618 1.00 88.81 604 SER A C 1
ATOM 4797 O O . SER A 1 604 ? 29.388 12.100 -9.568 1.00 88.81 604 SER A O 1
ATOM 4799 N N . SER A 1 605 ? 30.583 13.938 -9.169 1.00 84.06 605 SER A N 1
ATOM 4800 C CA . SER A 1 605 ? 31.709 13.217 -8.546 1.00 84.06 605 SER A CA 1
ATOM 4801 C C . SER A 1 605 ? 31.308 12.416 -7.299 1.00 84.06 605 SER A C 1
ATOM 4803 O O . SER A 1 605 ? 31.873 11.353 -7.038 1.00 84.06 605 SER A O 1
ATOM 4805 N N . GLU A 1 606 ? 30.316 12.899 -6.552 1.00 81.81 606 GLU A N 1
ATOM 4806 C CA . GLU A 1 606 ? 29.751 12.228 -5.376 1.00 81.81 606 GLU A CA 1
ATOM 4807 C C . GLU A 1 606 ? 28.911 11.014 -5.798 1.00 81.81 606 GLU A C 1
ATOM 4809 O O . GLU A 1 606 ? 29.168 9.895 -5.351 1.00 81.81 606 GLU A O 1
ATOM 4814 N N . GLN A 1 607 ? 27.988 11.204 -6.748 1.00 81.44 607 GLN A N 1
ATOM 4815 C CA . GLN A 1 607 ? 27.167 10.131 -7.320 1.00 81.44 607 GLN A CA 1
ATOM 4816 C C . GLN A 1 607 ? 28.035 9.045 -7.980 1.00 81.44 607 GLN A C 1
ATOM 4818 O O . GLN A 1 607 ? 27.793 7.859 -7.781 1.00 81.44 607 GLN A O 1
ATOM 4823 N N . LEU A 1 608 ? 29.100 9.423 -8.699 1.00 78.81 608 LEU A N 1
ATOM 4824 C CA . LEU A 1 608 ? 30.083 8.497 -9.281 1.00 78.81 608 LEU A CA 1
ATOM 4825 C C . LEU A 1 608 ? 30.893 7.723 -8.234 1.00 78.81 608 LEU A C 1
ATOM 4827 O O . LEU A 1 608 ? 31.441 6.669 -8.553 1.00 78.81 608 LEU A O 1
ATOM 4831 N N . THR A 1 609 ? 31.004 8.235 -7.009 1.00 72.12 609 THR A N 1
ATOM 4832 C CA . THR A 1 609 ? 31.668 7.529 -5.906 1.00 72.12 609 THR A CA 1
ATOM 4833 C C . THR A 1 609 ? 30.711 6.516 -5.279 1.00 72.12 609 THR A C 1
ATOM 4835 O O . THR A 1 609 ? 31.087 5.355 -5.120 1.00 72.12 609 THR A O 1
ATOM 4838 N N . LEU A 1 610 ? 29.450 6.904 -5.056 1.00 62.22 610 LEU A N 1
ATOM 4839 C CA . LEU A 1 610 ? 28.390 6.016 -4.562 1.00 62.22 610 LEU A CA 1
ATOM 4840 C C . LEU A 1 610 ? 28.049 4.891 -5.559 1.00 62.22 610 LEU A C 1
ATOM 4842 O O . LEU A 1 610 ? 27.949 3.731 -5.171 1.00 62.22 610 LEU A O 1
ATOM 4846 N N . GLN A 1 611 ? 27.994 5.197 -6.859 1.00 58.88 611 GLN A N 1
ATOM 4847 C CA . GLN A 1 611 ? 27.810 4.226 -7.950 1.00 58.88 611 GLN A CA 1
ATOM 4848 C C . GLN A 1 611 ? 28.960 3.206 -8.050 1.00 58.88 611 GLN A C 1
ATOM 4850 O O . GLN A 1 611 ? 28.785 2.109 -8.588 1.00 58.88 611 GLN A O 1
ATOM 4855 N N . ARG A 1 612 ? 30.151 3.556 -7.547 1.00 51.00 612 ARG A N 1
ATOM 4856 C CA . ARG A 1 612 ? 31.285 2.629 -7.454 1.00 51.00 612 ARG A CA 1
ATOM 4857 C C . ARG A 1 612 ? 31.185 1.768 -6.210 1.00 51.00 612 ARG A C 1
ATOM 4859 O O . ARG A 1 612 ? 31.310 0.554 -6.361 1.00 51.00 612 ARG A O 1
ATOM 4866 N N . SER A 1 613 ? 30.911 2.351 -5.037 1.00 49.03 613 SER A N 1
ATOM 4867 C CA . SER A 1 613 ? 30.731 1.578 -3.801 1.00 49.03 613 SER A CA 1
ATOM 4868 C C . SER A 1 613 ? 29.573 0.594 -3.913 1.00 49.03 613 SER A C 1
ATOM 4870 O O . SER A 1 613 ? 29.790 -0.567 -3.606 1.00 49.03 613 SER A O 1
ATOM 4872 N N . SER A 1 614 ? 28.427 0.977 -4.495 1.00 47.91 614 SER A N 1
ATOM 4873 C CA . SER A 1 614 ? 27.303 0.063 -4.784 1.00 47.91 614 SER A CA 1
ATOM 4874 C C . SER A 1 614 ? 27.621 -1.016 -5.835 1.00 47.91 614 SER A C 1
ATOM 4876 O O . SER A 1 614 ? 26.763 -1.814 -6.214 1.00 47.91 614 SER A O 1
ATOM 4878 N N . SER A 1 615 ? 28.860 -1.066 -6.332 1.00 44.28 615 SER A N 1
ATOM 4879 C CA . SER A 1 615 ? 29.337 -2.110 -7.220 1.00 44.28 615 SER A CA 1
ATOM 4880 C C . SER A 1 615 ? 30.303 -3.053 -6.499 1.00 44.28 615 SER A C 1
ATOM 4882 O O . SER A 1 615 ? 31.306 -2.651 -5.909 1.00 44.28 615 SER A O 1
ATOM 4884 N N . PHE A 1 616 ? 30.030 -4.348 -6.650 1.00 41.66 616 PHE A N 1
ATOM 4885 C CA . PHE A 1 616 ? 30.672 -5.504 -6.004 1.00 41.66 616 PHE A CA 1
ATOM 4886 C C . PHE A 1 616 ? 32.219 -5.531 -5.975 1.00 41.66 616 PHE A C 1
ATOM 4888 O O . PHE A 1 616 ? 32.813 -6.312 -5.239 1.00 41.66 616 PHE A O 1
ATOM 4895 N N . LYS A 1 617 ? 32.901 -4.712 -6.788 1.00 36.25 617 LYS A N 1
ATOM 4896 C CA . LYS A 1 617 ? 34.373 -4.630 -6.841 1.00 36.25 617 LYS A CA 1
ATOM 4897 C C . LYS A 1 617 ? 34.993 -3.606 -5.891 1.00 36.25 617 LYS A C 1
ATOM 4899 O O . LYS A 1 617 ? 36.180 -3.742 -5.603 1.00 36.25 617 LYS A O 1
ATOM 4904 N N . ASP A 1 618 ? 34.242 -2.603 -5.439 1.00 39.44 618 ASP A N 1
ATOM 4905 C CA . ASP A 1 618 ? 34.766 -1.547 -4.562 1.00 39.44 618 ASP A CA 1
ATOM 4906 C C . ASP A 1 618 ? 34.270 -1.672 -3.112 1.00 39.44 618 ASP A C 1
ATOM 4908 O O . ASP A 1 618 ? 35.004 -1.264 -2.218 1.00 39.44 618 ASP A O 1
ATOM 4912 N N . PHE A 1 619 ? 33.147 -2.360 -2.853 1.00 36.16 619 PHE A N 1
ATOM 4913 C CA . PHE A 1 619 ? 32.810 -2.864 -1.508 1.00 36.16 619 PHE A CA 1
ATOM 4914 C C . PHE A 1 619 ? 33.919 -3.752 -0.903 1.00 36.16 619 PHE A C 1
ATOM 4916 O O . PHE A 1 619 ? 34.123 -3.745 0.304 1.00 36.16 619 PHE A O 1
ATOM 4923 N N . MET A 1 620 ? 34.698 -4.472 -1.726 1.00 31.81 620 MET A N 1
ATOM 4924 C CA . MET A 1 620 ? 35.844 -5.286 -1.271 1.00 31.81 620 MET A CA 1
ATOM 4925 C C . MET A 1 620 ? 37.093 -4.464 -0.883 1.00 31.81 620 MET A C 1
ATOM 4927 O O . MET A 1 620 ? 38.217 -4.970 -0.920 1.00 31.81 620 MET A O 1
ATOM 4931 N N . LYS A 1 621 ? 36.931 -3.182 -0.550 1.00 31.69 621 LYS A N 1
ATOM 4932 C CA . LYS A 1 621 ? 37.986 -2.321 -0.015 1.00 31.69 621 LYS A CA 1
ATOM 4933 C C . LYS A 1 621 ? 37.508 -1.756 1.309 1.00 31.69 621 LYS A C 1
ATOM 4935 O O . LYS A 1 621 ? 36.515 -1.034 1.342 1.00 31.69 621 LYS A O 1
ATOM 4940 N N . HIS A 1 622 ? 38.256 -2.019 2.379 1.00 28.48 622 HIS A N 1
ATOM 4941 C CA . HIS A 1 622 ? 38.085 -1.284 3.629 1.00 28.48 622 HIS A CA 1
ATOM 4942 C C . HIS A 1 622 ? 38.107 0.221 3.328 1.00 28.48 622 HIS A C 1
ATOM 4944 O O . HIS A 1 622 ? 39.027 0.704 2.655 1.00 28.48 622 HIS A O 1
ATOM 4950 N N . LYS A 1 623 ? 37.098 0.959 3.811 1.00 32.62 623 LYS A N 1
ATOM 4951 C CA . LYS A 1 623 ? 37.136 2.426 3.803 1.00 32.62 623 LYS A CA 1
ATOM 4952 C C . LYS A 1 623 ? 38.428 2.848 4.522 1.00 32.62 623 LYS A C 1
ATOM 4954 O O . LYS A 1 623 ? 38.693 2.310 5.599 1.00 32.62 623 LYS A O 1
ATOM 4959 N N . PRO A 1 624 ? 39.241 3.770 3.976 1.00 30.47 624 PRO A N 1
ATOM 4960 C CA . PRO A 1 624 ? 40.301 4.365 4.772 1.00 30.47 624 PRO A CA 1
ATOM 4961 C C . PRO A 1 624 ? 39.635 5.088 5.944 1.00 30.47 624 PRO A C 1
ATOM 4963 O O . PRO A 1 624 ? 38.764 5.933 5.730 1.00 30.47 624 PRO A O 1
ATOM 4966 N N . THR A 1 625 ? 40.020 4.746 7.170 1.00 31.02 625 THR A N 1
ATOM 4967 C CA . THR A 1 625 ? 39.674 5.554 8.337 1.00 31.02 625 THR A CA 1
ATOM 4968 C C . THR A 1 625 ? 40.173 6.978 8.107 1.00 31.02 625 THR A C 1
ATOM 4970 O O . THR A 1 625 ? 41.290 7.186 7.621 1.00 31.02 625 THR A O 1
ATOM 4973 N N . SER A 1 626 ? 39.329 7.965 8.420 1.00 30.45 626 SER A N 1
ATOM 4974 C CA . SER A 1 626 ? 39.733 9.374 8.426 1.00 30.45 626 SER A CA 1
ATOM 4975 C C . SER A 1 626 ? 40.994 9.544 9.282 1.00 30.45 626 SER A C 1
ATOM 4977 O O . SER A 1 626 ? 41.160 8.806 10.256 1.00 30.45 626 SER A O 1
ATOM 4979 N N . PRO A 1 627 ? 41.906 10.466 8.923 1.00 33.59 627 PRO A N 1
ATOM 4980 C CA . PRO A 1 627 ? 43.216 10.534 9.551 1.00 33.59 627 PRO A CA 1
ATOM 4981 C C . PRO A 1 627 ? 43.078 10.799 11.049 1.00 33.59 627 PRO A C 1
ATOM 4983 O O . PRO A 1 627 ? 42.662 11.882 11.457 1.00 33.59 627 PRO A O 1
ATOM 4986 N N . VAL A 1 628 ? 43.468 9.809 11.855 1.00 25.94 628 VAL A N 1
ATOM 4987 C CA . VAL A 1 628 ? 43.710 9.999 13.283 1.00 25.94 628 VAL A CA 1
ATOM 4988 C C . VAL A 1 628 ? 44.779 11.077 13.402 1.00 25.94 628 VAL A C 1
ATOM 4990 O O . VAL A 1 628 ? 45.917 10.882 12.965 1.00 25.94 628 VAL A O 1
ATOM 4993 N N . VAL A 1 629 ? 44.405 12.222 13.970 1.00 29.05 629 VAL A N 1
ATOM 4994 C CA . VAL A 1 629 ? 45.371 13.223 14.414 1.00 29.05 629 VAL A CA 1
ATOM 4995 C C . VAL A 1 629 ? 46.102 12.589 15.586 1.00 29.05 629 VAL A C 1
ATOM 4997 O O . VAL A 1 629 ? 45.581 12.534 16.694 1.00 29.05 629 VAL A O 1
ATOM 5000 N N . SER A 1 630 ? 47.279 12.024 15.322 1.00 25.89 630 SER A N 1
ATOM 5001 C CA . SER A 1 630 ? 48.118 11.489 16.384 1.00 25.89 630 SER A CA 1
ATOM 5002 C C . SER A 1 630 ? 48.644 12.659 17.201 1.00 25.89 630 SER A C 1
ATOM 5004 O O . SER A 1 630 ? 49.570 13.349 16.760 1.00 25.89 630 SER A O 1
ATOM 5006 N N . GLU A 1 631 ? 48.070 12.866 18.379 1.00 28.66 631 GLU A N 1
ATOM 5007 C CA . GLU A 1 631 ? 48.706 13.673 19.407 1.00 28.66 631 GLU A CA 1
ATOM 5008 C C . GLU A 1 631 ? 50.117 13.127 19.633 1.00 28.66 631 GLU A C 1
ATOM 5010 O O . GLU A 1 631 ? 50.335 11.928 19.837 1.00 28.66 631 GLU A O 1
ATOM 5015 N N . LYS A 1 632 ? 51.099 14.014 19.499 1.00 28.27 632 LYS A N 1
ATOM 5016 C CA . LYS A 1 632 ? 52.483 13.725 19.836 1.00 28.27 632 LYS A CA 1
ATOM 5017 C C . LYS A 1 632 ? 53.028 14.878 20.637 1.00 28.27 632 LYS A C 1
ATOM 5019 O O . LYS A 1 632 ? 53.346 15.937 20.100 1.00 28.27 632 LYS A O 1
ATOM 5024 N N . GLU A 1 633 ? 53.121 14.610 21.927 1.00 25.88 633 GLU A N 1
ATOM 5025 C CA . GLU A 1 633 ? 53.814 15.443 22.883 1.00 25.88 633 GLU A CA 1
ATOM 5026 C C . GLU A 1 633 ? 55.309 15.565 22.537 1.00 25.88 633 GLU A C 1
ATOM 5028 O O . GLU A 1 633 ? 55.870 14.865 21.684 1.00 25.88 633 GLU A O 1
ATOM 5033 N N . PHE A 1 634 ? 55.933 16.545 23.170 1.00 22.02 634 PHE A N 1
ATOM 5034 C CA . PHE A 1 634 ? 57.164 17.177 22.742 1.00 22.02 634 PHE A CA 1
ATOM 5035 C C . PHE A 1 634 ? 58.411 16.372 23.133 1.00 22.02 634 PHE A C 1
ATOM 5037 O O . PHE A 1 634 ? 58.544 15.903 24.258 1.00 22.02 634 PHE A O 1
ATOM 5044 N N . THR A 1 635 ? 59.390 16.285 22.234 1.00 23.58 635 THR A N 1
ATOM 5045 C CA . THR A 1 635 ? 60.795 16.048 22.607 1.00 23.58 635 THR A CA 1
ATOM 5046 C C . THR A 1 635 ? 61.685 16.855 21.671 1.00 23.58 635 THR A C 1
ATOM 5048 O O . THR A 1 635 ? 61.607 16.719 20.450 1.00 23.58 635 THR A O 1
ATOM 5051 N N . LEU A 1 636 ? 62.509 17.730 22.248 1.00 26.59 636 LEU A N 1
ATOM 5052 C CA . LEU A 1 636 ? 63.352 18.683 21.532 1.00 26.59 636 LEU A CA 1
ATOM 5053 C C . LEU A 1 636 ? 64.797 18.478 21.980 1.00 26.59 636 LEU A C 1
ATOM 5055 O O . LEU A 1 636 ? 65.131 18.800 23.114 1.00 26.59 636 LEU A O 1
ATOM 5059 N N . GLU A 1 637 ? 65.658 18.000 21.080 1.00 27.56 637 GLU A N 1
ATOM 5060 C CA . GLU A 1 637 ? 67.108 18.051 21.291 1.00 27.56 637 GLU A CA 1
ATOM 5061 C C . GLU A 1 637 ? 67.876 18.278 19.971 1.00 27.56 637 GLU A C 1
ATOM 5063 O O . GLU A 1 637 ? 68.055 17.383 19.152 1.00 27.56 637 GLU A O 1
ATOM 5068 N N . GLU A 1 638 ? 68.285 19.538 19.801 1.00 27.55 638 GLU A N 1
ATOM 5069 C CA . GLU A 1 638 ? 69.579 20.022 19.291 1.00 27.55 638 GLU A CA 1
ATOM 5070 C C . GLU A 1 638 ? 70.165 19.710 17.879 1.00 27.55 638 GLU A C 1
ATOM 5072 O O . GLU A 1 638 ? 70.127 18.618 17.324 1.00 27.55 638 GLU A O 1
ATOM 5077 N N . ASN A 1 639 ? 70.900 20.730 17.402 1.00 26.61 639 ASN A N 1
ATOM 5078 C CA . ASN A 1 639 ? 72.057 20.709 16.485 1.00 26.61 639 ASN A CA 1
ATOM 5079 C C . ASN A 1 639 ? 71.901 20.613 14.945 1.00 26.61 639 ASN A C 1
ATOM 5081 O O . ASN A 1 639 ? 72.108 19.580 14.318 1.00 26.61 639 ASN A O 1
ATOM 5085 N N . VAL A 1 640 ? 71.768 21.807 14.342 1.00 25.55 640 VAL A N 1
ATOM 5086 C CA . VAL A 1 640 ? 72.789 22.435 13.456 1.00 25.55 640 VAL A CA 1
ATOM 5087 C C . VAL A 1 640 ? 73.364 21.604 12.287 1.00 25.55 640 VAL A C 1
ATOM 5089 O O . VAL A 1 640 ? 74.247 20.776 12.495 1.00 25.55 640 VAL A O 1
ATOM 5092 N N . ALA A 1 641 ? 73.037 21.996 11.040 1.00 26.67 641 ALA A N 1
ATOM 5093 C CA . ALA A 1 641 ? 74.015 22.563 10.081 1.00 26.67 641 ALA A CA 1
ATOM 5094 C C . ALA A 1 641 ? 73.412 22.997 8.715 1.00 26.67 641 ALA A C 1
ATOM 5096 O O . ALA A 1 641 ? 72.528 22.353 8.165 1.00 26.67 641 ALA A O 1
ATOM 5097 N N . ASP A 1 642 ? 73.973 24.084 8.174 1.00 27.80 642 ASP A N 1
ATOM 5098 C CA . ASP A 1 642 ? 74.176 24.442 6.755 1.00 27.80 642 ASP A CA 1
ATOM 5099 C C . ASP A 1 642 ? 73.125 24.184 5.643 1.00 27.80 642 ASP A C 1
ATOM 5101 O O . ASP A 1 642 ? 73.109 23.158 4.971 1.00 27.80 642 ASP A O 1
ATOM 5105 N N . SER A 1 643 ? 72.345 25.238 5.365 1.00 25.53 643 SER A N 1
ATOM 5106 C CA . SER A 1 643 ? 72.573 26.217 4.269 1.00 25.53 643 SER A CA 1
ATOM 5107 C C . SER A 1 643 ? 72.645 25.805 2.767 1.00 25.53 643 SER A C 1
ATOM 5109 O O . SER A 1 643 ? 73.121 24.749 2.373 1.00 25.53 643 SER A O 1
ATOM 5111 N N . ALA A 1 644 ? 72.253 26.783 1.923 1.00 28.80 644 ALA A N 1
ATOM 5112 C CA . ALA A 1 644 ? 72.617 27.008 0.503 1.00 28.80 644 ALA A CA 1
ATOM 5113 C C . ALA A 1 644 ? 71.685 26.570 -0.674 1.00 28.80 644 ALA A C 1
ATOM 5115 O O . ALA A 1 644 ? 71.889 25.561 -1.342 1.00 28.80 644 ALA A O 1
ATOM 5116 N N . THR A 1 645 ? 70.831 27.529 -1.076 1.00 27.28 645 THR A N 1
ATOM 5117 C CA . THR A 1 645 ? 70.658 28.075 -2.457 1.00 27.28 645 THR A CA 1
ATOM 5118 C C . THR A 1 645 ? 69.958 27.320 -3.616 1.00 27.28 645 THR A C 1
ATOM 5120 O O . THR A 1 645 ? 70.455 26.328 -4.131 1.00 27.28 645 THR A O 1
ATOM 5123 N N . ALA A 1 646 ? 68.953 28.025 -4.170 1.00 28.72 646 ALA A N 1
ATOM 5124 C CA . ALA A 1 646 ? 68.745 28.370 -5.597 1.00 28.72 646 ALA A CA 1
ATOM 5125 C C . ALA A 1 646 ? 68.252 27.327 -6.639 1.00 28.72 646 ALA A C 1
ATOM 5127 O O . ALA A 1 646 ? 69.023 26.613 -7.269 1.00 28.72 646 ALA A O 1
ATOM 5128 N N . GLU A 1 647 ? 66.939 27.384 -6.892 1.00 27.64 647 GLU A N 1
ATOM 5129 C CA . GLU A 1 647 ? 66.292 27.772 -8.171 1.00 27.64 647 GLU A CA 1
ATOM 5130 C C . GLU A 1 647 ? 66.752 27.233 -9.560 1.00 27.64 647 GLU A C 1
ATOM 5132 O O . GLU A 1 647 ? 67.820 27.550 -10.075 1.00 27.64 647 GLU A O 1
ATOM 5137 N N . GLU A 1 648 ? 65.760 26.628 -10.244 1.00 27.28 648 GLU A N 1
ATOM 5138 C CA . GLU A 1 648 ? 65.396 26.790 -11.677 1.00 27.28 648 GLU A CA 1
ATOM 5139 C C . GLU A 1 648 ? 66.126 26.059 -12.848 1.00 27.28 648 GLU A C 1
ATOM 5141 O O . GLU A 1 648 ? 67.263 25.603 -12.791 1.00 27.28 648 GLU A O 1
ATOM 5146 N N . ALA A 1 649 ? 65.389 26.009 -13.978 1.00 27.17 649 ALA A N 1
ATOM 5147 C CA . ALA A 1 649 ? 65.835 25.831 -15.377 1.00 27.17 649 ALA A CA 1
ATOM 5148 C C . ALA A 1 649 ? 66.089 24.418 -15.988 1.00 27.17 649 ALA A C 1
ATOM 5150 O O . ALA A 1 649 ? 67.160 24.094 -16.493 1.00 27.17 649 ALA A O 1
ATOM 5151 N N . VAL A 1 650 ? 65.010 23.631 -16.104 1.00 28.77 650 VAL A N 1
ATOM 5152 C CA . VAL A 1 650 ? 64.604 22.791 -17.271 1.00 28.77 650 VAL A CA 1
ATOM 5153 C C . VAL A 1 650 ? 65.672 22.346 -18.319 1.00 28.77 650 VAL A C 1
ATOM 5155 O O . VAL A 1 650 ? 66.036 23.133 -19.192 1.00 28.77 650 VAL A O 1
ATOM 5158 N N . LYS A 1 651 ? 65.975 21.027 -18.413 1.00 26.44 651 LYS A N 1
ATOM 5159 C CA . LYS A 1 651 ? 65.713 20.165 -19.618 1.00 26.44 651 LYS A CA 1
ATOM 5160 C C . LYS A 1 651 ? 66.317 18.735 -19.596 1.00 26.44 651 LYS A C 1
ATOM 5162 O O . LYS A 1 651 ? 67.517 18.536 -19.712 1.00 26.44 651 LYS A O 1
ATOM 5167 N N . SER A 1 652 ? 65.426 17.753 -19.778 1.00 24.48 652 SER A N 1
ATOM 5168 C CA . SER A 1 652 ? 65.587 16.540 -20.618 1.00 24.48 652 SER A CA 1
ATOM 5169 C C . SER A 1 652 ? 66.551 15.375 -20.271 1.00 24.48 652 SER A C 1
ATOM 5171 O O . SER A 1 652 ? 67.770 15.486 -20.274 1.00 24.48 652 SER A O 1
ATOM 5173 N N . SER A 1 653 ? 65.949 14.179 -20.338 1.00 23.48 653 SER A N 1
ATOM 5174 C CA . SER A 1 653 ? 66.450 12.953 -20.994 1.00 23.48 653 SER A CA 1
ATOM 5175 C C . SER A 1 653 ? 67.283 11.889 -20.237 1.00 23.48 653 SER A C 1
ATOM 5177 O O . SER A 1 653 ? 68.478 11.998 -20.001 1.00 23.48 653 SER A O 1
ATOM 5179 N N . SER A 1 654 ? 66.647 10.709 -20.171 1.00 23.44 654 SER A N 1
ATOM 5180 C CA . SER A 1 654 ? 67.221 9.367 -20.382 1.00 23.44 654 SER A CA 1
ATOM 5181 C C . SER A 1 654 ? 67.968 8.636 -19.246 1.00 23.44 654 SER A C 1
ATOM 5183 O O . SER A 1 654 ? 68.945 9.126 -18.710 1.00 23.44 654 SER A O 1
ATOM 5185 N N . LYS A 1 655 ? 67.562 7.364 -19.042 1.00 27.34 655 LYS A N 1
ATOM 5186 C CA . LYS A 1 655 ? 68.350 6.194 -18.571 1.00 27.34 655 LYS A CA 1
ATOM 5187 C C . LYS A 1 655 ? 69.140 6.400 -17.254 1.00 27.34 655 LYS A C 1
ATOM 5189 O O . LYS A 1 655 ? 70.157 7.069 -17.226 1.00 27.34 655 LYS A O 1
ATOM 5194 N N . LEU A 1 656 ? 68.856 5.634 -16.203 1.00 26.03 656 LEU A N 1
ATOM 5195 C CA . LEU A 1 656 ? 69.177 4.201 -16.193 1.00 26.03 656 LEU A CA 1
ATOM 5196 C C . LEU A 1 656 ? 68.302 3.394 -15.213 1.00 26.03 656 LEU A C 1
ATOM 5198 O O . LEU A 1 656 ? 67.944 3.867 -14.146 1.00 26.03 656 LEU A O 1
ATOM 5202 N N . GLY A 1 657 ? 68.063 2.124 -15.549 1.00 26.48 657 GLY A N 1
ATOM 5203 C CA . GLY A 1 657 ? 67.467 1.124 -14.657 1.00 26.48 657 GLY A CA 1
ATOM 5204 C C . GLY A 1 657 ? 67.451 -0.241 -15.346 1.00 26.48 657 GLY A C 1
ATOM 5205 O O . GLY A 1 657 ? 66.787 -0.409 -16.369 1.00 26.48 657 GLY A O 1
ATOM 5206 N N . LYS A 1 658 ? 68.249 -1.205 -14.868 1.00 30.41 658 LYS A N 1
ATOM 5207 C CA . LYS A 1 658 ? 68.359 -2.551 -15.464 1.00 30.41 658 LYS A CA 1
ATOM 5208 C C . LYS A 1 658 ? 68.671 -3.616 -14.413 1.00 30.41 658 LYS A C 1
ATOM 5210 O O . LYS A 1 658 ? 69.589 -3.440 -13.622 1.00 30.41 658 LYS A O 1
ATOM 5215 N N . LYS A 1 659 ? 68.029 -4.778 -14.601 1.00 30.30 659 LYS A N 1
ATOM 5216 C CA . LYS A 1 659 ? 67.958 -5.954 -13.709 1.00 30.30 659 LYS A CA 1
ATOM 5217 C C . LYS A 1 659 ? 67.035 -5.696 -12.502 1.00 30.30 659 LYS A C 1
ATOM 5219 O O . LYS A 1 659 ? 67.103 -4.629 -11.916 1.00 30.30 659 LYS A O 1
ATOM 5224 N N . TRP A 1 660 ? 66.167 -6.628 -12.111 1.00 25.14 660 TRP A N 1
ATOM 5225 C CA . TRP A 1 660 ? 66.032 -8.026 -12.565 1.00 25.14 660 TRP A CA 1
ATOM 5226 C C . TRP A 1 660 ? 64.869 -8.273 -13.551 1.00 25.14 660 TRP A C 1
ATOM 5228 O O . TRP A 1 660 ? 64.206 -7.335 -13.985 1.00 25.14 660 TRP A O 1
ATOM 5238 N N . ARG A 1 661 ? 64.722 -9.520 -14.026 1.00 27.23 661 ARG A N 1
ATOM 5239 C CA . ARG A 1 661 ? 63.716 -9.983 -15.006 1.00 27.23 661 ARG A CA 1
ATOM 5240 C C . ARG A 1 661 ? 63.389 -11.467 -14.801 1.00 27.23 661 ARG A C 1
ATOM 5242 O O . ARG A 1 661 ? 64.205 -12.184 -14.229 1.00 27.23 661 ARG A O 1
ATOM 5249 N N . ASN A 1 662 ? 62.287 -11.894 -15.433 1.00 24.97 662 ASN A N 1
ATOM 5250 C CA . ASN A 1 662 ? 61.649 -13.220 -15.390 1.00 24.97 662 ASN A CA 1
ATOM 5251 C C . ASN A 1 662 ? 60.850 -13.405 -14.084 1.00 24.97 662 ASN A C 1
ATOM 5253 O O . ASN A 1 662 ? 61.314 -12.973 -13.038 1.00 24.97 662 ASN A O 1
ATOM 5257 N N . VAL A 1 663 ? 59.649 -13.989 -14.066 1.00 24.16 663 VAL A N 1
ATOM 5258 C CA . VAL A 1 663 ? 58.845 -14.723 -15.080 1.00 24.16 663 VAL A CA 1
ATOM 5259 C C . VAL A 1 663 ? 57.431 -14.078 -15.055 1.00 24.16 663 VAL A C 1
ATOM 5261 O O . VAL A 1 663 ? 57.014 -13.657 -13.988 1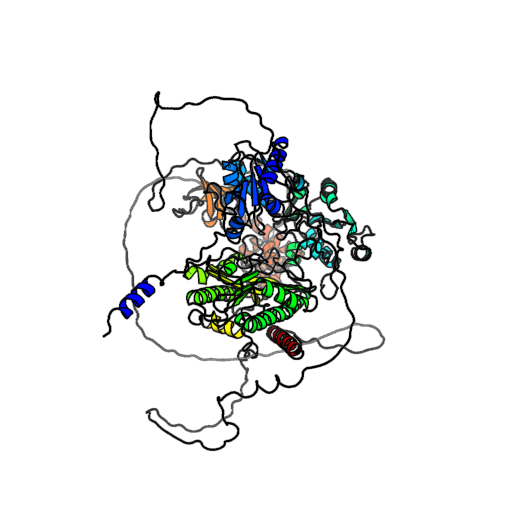.00 24.16 663 VAL A O 1
ATOM 5264 N N . LEU A 1 664 ? 56.659 -13.832 -16.123 1.00 25.14 664 LEU A N 1
ATOM 5265 C CA . LEU A 1 664 ? 56.193 -14.680 -17.233 1.00 25.14 664 LEU A CA 1
ATOM 5266 C C . LEU A 1 664 ? 55.781 -13.825 -18.449 1.00 25.14 664 LEU A C 1
ATOM 5268 O O . LEU A 1 664 ? 55.171 -12.775 -18.283 1.00 25.14 664 LEU A O 1
ATOM 5272 N N . SER A 1 665 ? 56.013 -14.317 -19.672 1.00 25.00 665 SER A N 1
ATOM 5273 C CA . SER A 1 665 ? 55.205 -13.963 -20.856 1.00 25.00 665 SER A CA 1
ATOM 5274 C C . SER A 1 665 ? 55.516 -14.903 -22.024 1.00 25.00 665 SER A C 1
ATOM 5276 O O . SER A 1 665 ? 56.656 -14.932 -22.486 1.00 25.00 665 SER A O 1
ATOM 5278 N N . ARG A 1 666 ? 54.520 -15.668 -22.500 1.00 26.62 666 ARG A N 1
ATOM 5279 C CA . ARG A 1 666 ? 54.534 -16.390 -23.791 1.00 26.62 666 ARG A CA 1
ATOM 5280 C C . ARG A 1 666 ? 53.106 -16.721 -24.261 1.00 26.62 666 ARG A C 1
ATOM 5282 O O . ARG A 1 666 ? 52.572 -17.775 -23.956 1.00 26.62 666 ARG A O 1
ATOM 5289 N N . THR A 1 667 ? 52.541 -15.796 -25.039 1.00 27.59 667 THR A N 1
ATOM 5290 C CA . THR A 1 667 ? 51.860 -16.039 -26.334 1.00 27.59 667 THR A CA 1
ATOM 5291 C C . THR A 1 667 ? 51.020 -17.313 -26.539 1.00 27.59 667 THR A C 1
ATOM 5293 O O . THR A 1 667 ? 51.583 -18.406 -26.593 1.00 27.59 667 THR A O 1
ATOM 5296 N N . MET A 1 668 ? 49.763 -17.144 -26.974 1.00 25.73 668 MET A N 1
ATOM 5297 C CA . MET A 1 668 ? 49.341 -17.416 -28.370 1.00 25.73 668 MET A CA 1
ATOM 5298 C C . MET A 1 668 ? 47.885 -16.979 -28.623 1.00 25.73 668 MET A C 1
ATOM 5300 O O . MET A 1 668 ? 47.047 -17.065 -27.732 1.00 25.73 668 MET A O 1
ATOM 5304 N N . THR A 1 669 ? 47.567 -16.572 -29.857 1.00 29.34 669 THR A N 1
ATOM 5305 C CA . THR A 1 669 ? 46.196 -16.233 -30.289 1.00 29.34 669 THR A CA 1
ATOM 5306 C C . THR A 1 669 ? 45.861 -16.952 -31.599 1.00 29.34 669 THR A C 1
ATOM 5308 O O . THR A 1 669 ? 46.652 -16.894 -32.533 1.00 29.34 669 THR A O 1
ATOM 5311 N N . ARG A 1 670 ? 44.665 -17.563 -31.679 1.00 31.16 670 ARG A N 1
ATOM 5312 C CA . ARG A 1 670 ? 44.001 -18.135 -32.881 1.00 31.16 670 ARG A CA 1
ATOM 5313 C C . ARG A 1 670 ? 44.806 -19.115 -33.767 1.00 31.16 670 ARG A C 1
ATOM 5315 O O . ARG A 1 670 ? 45.637 -18.683 -34.561 1.00 31.16 670 ARG A O 1
ATOM 5322 N N . LYS A 1 671 ? 44.334 -20.374 -33.861 1.00 27.12 671 LYS A N 1
ATOM 5323 C CA . LYS A 1 671 ? 43.905 -20.975 -35.154 1.00 27.12 671 LYS A CA 1
ATOM 5324 C C . LYS A 1 671 ? 43.172 -22.331 -35.042 1.00 27.12 671 LYS A C 1
ATOM 5326 O O . LYS A 1 671 ? 43.695 -23.274 -34.471 1.00 27.12 671 LYS A O 1
ATOM 5331 N N . THR A 1 672 ? 42.009 -22.396 -35.702 1.00 23.64 672 THR A N 1
ATOM 5332 C CA . THR A 1 672 ? 41.393 -23.550 -36.407 1.00 23.64 672 THR A CA 1
ATOM 5333 C C . THR A 1 672 ? 41.292 -24.938 -35.746 1.00 23.64 672 THR A C 1
ATOM 5335 O O . THR A 1 672 ? 42.248 -25.705 -35.731 1.00 23.64 672 THR A O 1
ATOM 5338 N N . SER A 1 673 ? 40.046 -25.318 -35.446 1.00 28.52 673 SER A N 1
ATOM 5339 C CA . SER A 1 673 ? 39.356 -26.509 -35.986 1.00 28.52 673 SER A CA 1
ATOM 5340 C C . SER A 1 673 ? 40.104 -27.856 -36.062 1.00 28.52 673 SER A C 1
ATOM 5342 O O . SER A 1 673 ? 40.754 -28.117 -37.074 1.00 28.52 673 SER A O 1
ATOM 5344 N N . LYS A 1 674 ? 39.862 -28.765 -35.090 1.00 31.94 674 LYS A N 1
ATOM 5345 C CA . LYS A 1 674 ? 39.734 -30.240 -35.298 1.00 31.94 674 LYS A CA 1
ATOM 5346 C C . LYS A 1 674 ? 39.377 -31.051 -34.023 1.00 31.94 674 LYS A C 1
ATOM 5348 O O . LYS A 1 674 ? 40.132 -31.925 -33.619 1.00 31.94 674 LYS A O 1
ATOM 5353 N N . MET A 1 675 ? 38.206 -30.823 -33.412 1.00 28.98 675 MET A N 1
ATOM 5354 C CA . MET A 1 675 ? 37.657 -31.712 -32.354 1.00 28.98 675 MET A CA 1
ATOM 5355 C C . MET A 1 675 ? 36.120 -31.893 -32.408 1.00 28.98 675 MET A C 1
ATOM 5357 O O . MET A 1 675 ? 35.467 -32.034 -31.387 1.00 28.98 675 MET A O 1
ATOM 5361 N N . VAL A 1 676 ? 35.528 -31.923 -33.612 1.00 33.03 676 VAL A N 1
ATOM 5362 C CA . VAL A 1 676 ? 34.072 -32.166 -33.819 1.00 33.03 676 VAL A CA 1
ATOM 5363 C C . VAL A 1 676 ? 33.820 -33.316 -34.823 1.00 33.03 676 VAL A C 1
ATOM 5365 O O . VAL A 1 676 ? 32.752 -33.450 -35.400 1.00 33.03 676 VAL A O 1
ATOM 5368 N N . GLN A 1 677 ? 34.823 -34.170 -35.069 1.00 30.61 677 GLN A N 1
ATOM 5369 C CA . GLN A 1 677 ? 34.713 -35.345 -35.956 1.00 30.61 677 GLN A CA 1
ATOM 5370 C C . GLN A 1 677 ? 35.483 -36.564 -35.410 1.00 30.61 677 GLN A C 1
ATOM 5372 O O . GLN A 1 677 ? 36.244 -37.206 -36.131 1.00 30.61 677 GLN A O 1
ATOM 5377 N N . LYS A 1 678 ? 35.311 -36.871 -34.116 1.00 30.33 678 LYS A N 1
ATOM 5378 C CA . LYS A 1 678 ? 35.665 -38.190 -33.549 1.00 30.33 678 LYS A CA 1
ATOM 5379 C C . LYS A 1 678 ? 34.832 -38.581 -32.311 1.00 30.33 678 LYS A C 1
ATOM 5381 O O . LYS A 1 678 ? 35.361 -39.138 -31.357 1.00 30.33 678 LYS A O 1
ATOM 5386 N N . ALA A 1 679 ? 33.543 -38.241 -32.336 1.00 32.25 679 ALA A N 1
ATOM 5387 C CA . ALA A 1 679 ? 32.539 -38.626 -31.332 1.00 32.25 679 ALA A CA 1
ATOM 5388 C C . ALA A 1 679 ? 31.140 -38.845 -31.966 1.00 32.25 679 ALA A C 1
ATOM 5390 O O . ALA A 1 679 ? 30.125 -38.760 -31.291 1.00 32.25 679 ALA A O 1
ATOM 5391 N N . LEU A 1 680 ? 31.095 -39.050 -33.291 1.00 32.25 680 LEU A N 1
ATOM 5392 C CA . LEU A 1 680 ? 29.881 -39.225 -34.110 1.00 32.25 680 LEU A CA 1
ATOM 5393 C C . LEU A 1 680 ? 30.117 -40.269 -35.225 1.00 32.25 680 LEU A C 1
ATOM 5395 O O . LEU A 1 680 ? 29.667 -40.117 -36.358 1.00 32.25 680 LEU A O 1
ATOM 5399 N N . ALA A 1 681 ? 30.910 -41.293 -34.916 1.00 34.38 681 ALA A N 1
ATOM 5400 C CA . ALA A 1 681 ? 31.152 -42.471 -35.742 1.00 34.38 681 ALA A CA 1
ATOM 5401 C C . ALA A 1 681 ? 31.679 -43.568 -34.813 1.00 34.38 681 ALA A C 1
ATOM 5403 O O . ALA A 1 681 ? 32.631 -43.288 -34.084 1.00 34.38 681 ALA A O 1
ATOM 5404 N N . GLU A 1 682 ? 31.066 -44.758 -34.871 1.00 31.75 682 GLU A N 1
ATOM 5405 C CA . GLU A 1 682 ? 31.202 -45.861 -33.897 1.00 31.75 682 GLU A CA 1
ATOM 5406 C C . GLU A 1 682 ? 30.639 -45.452 -32.505 1.00 31.75 682 GLU A C 1
ATOM 5408 O O . GLU A 1 682 ? 31.099 -44.486 -31.906 1.00 31.75 682 GLU A O 1
ATOM 5413 N N . GLU A 1 683 ? 29.587 -46.066 -31.947 1.00 28.70 683 GLU A N 1
ATOM 5414 C CA . GLU A 1 683 ? 28.891 -47.327 -32.274 1.00 28.70 683 GLU A CA 1
ATOM 5415 C C . GLU A 1 683 ? 27.368 -47.161 -32.482 1.00 28.70 683 GLU A C 1
ATOM 5417 O O . GLU A 1 683 ? 26.765 -46.151 -32.121 1.00 28.70 683 GLU A O 1
ATOM 5422 N N . GLY A 1 684 ? 26.742 -48.189 -33.060 1.00 25.94 684 GLY A N 1
ATOM 5423 C CA . GLY A 1 684 ? 25.293 -48.372 -33.160 1.00 25.94 684 GLY A CA 1
ATOM 5424 C C . GLY A 1 684 ? 24.967 -49.807 -33.598 1.00 25.94 684 GLY A C 1
ATOM 5425 O O . GLY A 1 684 ? 25.817 -50.440 -34.224 1.00 25.94 684 GLY A O 1
ATOM 5426 N N . ALA A 1 685 ? 23.740 -50.269 -33.308 1.00 27.75 685 ALA A N 1
ATOM 5427 C CA . ALA A 1 685 ? 23.271 -51.671 -33.379 1.00 27.75 685 ALA A CA 1
ATOM 5428 C C . ALA A 1 685 ? 23.814 -52.571 -32.227 1.00 27.75 685 ALA A C 1
ATOM 5430 O O . ALA A 1 685 ? 24.935 -52.372 -31.775 1.00 27.75 685 ALA A O 1
ATOM 5431 N N . GLU A 1 686 ? 23.082 -53.556 -31.677 1.00 29.44 686 GLU A N 1
ATOM 5432 C CA . GLU A 1 686 ? 21.713 -54.038 -31.974 1.00 29.44 686 GLU A CA 1
ATOM 5433 C C . GLU A 1 686 ? 21.092 -54.840 -30.792 1.00 29.44 686 GLU A C 1
ATOM 5435 O O . GLU A 1 686 ? 21.800 -55.158 -29.838 1.00 29.44 686 GLU A O 1
ATOM 5440 N N . SER A 1 687 ? 19.805 -55.235 -30.900 1.00 27.45 687 SER A N 1
ATOM 5441 C CA . SER A 1 687 ? 18.960 -55.991 -29.921 1.00 27.45 687 SER A CA 1
ATOM 5442 C C . SER A 1 687 ? 18.614 -55.256 -28.603 1.00 27.45 687 SER A C 1
ATOM 5444 O O . SER A 1 687 ? 19.370 -54.399 -28.163 1.00 27.45 687 SER A O 1
ATOM 5446 N N . GLY A 1 688 ? 17.472 -55.465 -27.923 1.00 24.52 688 GLY A N 1
ATOM 5447 C CA . GLY A 1 688 ? 16.363 -56.443 -28.043 1.00 24.52 688 GLY A CA 1
ATOM 5448 C C . GLY A 1 688 ? 16.159 -57.154 -26.683 1.00 24.52 688 GLY A C 1
ATOM 5449 O O . GLY A 1 688 ? 17.154 -57.565 -26.101 1.00 24.52 688 GLY A O 1
ATOM 5450 N N . GLU A 1 689 ? 14.974 -57.310 -26.072 1.00 26.67 689 GLU A N 1
ATOM 5451 C CA . GLU A 1 689 ? 13.574 -57.263 -26.547 1.00 26.67 689 GLU A CA 1
ATOM 5452 C C . GLU A 1 689 ? 12.591 -56.619 -25.517 1.00 26.67 689 GLU A C 1
ATOM 5454 O O . GLU A 1 689 ? 12.961 -56.291 -24.396 1.00 26.67 689 GLU A O 1
ATOM 5459 N N . GLU A 1 690 ? 11.338 -56.437 -25.958 1.00 25.98 690 GLU A N 1
ATOM 5460 C CA . GLU A 1 690 ? 10.047 -56.179 -25.269 1.00 25.98 690 GLU A CA 1
ATOM 5461 C C . GLU A 1 690 ? 9.943 -55.939 -23.736 1.00 25.98 690 GLU A C 1
ATOM 5463 O O . GLU A 1 690 ? 10.204 -56.824 -22.927 1.00 25.98 690 GLU A O 1
ATOM 5468 N N . MET A 1 691 ? 9.260 -54.843 -23.350 1.00 25.25 691 MET A N 1
ATOM 5469 C CA . MET A 1 691 ? 7.847 -54.910 -22.897 1.00 25.25 691 MET A CA 1
ATOM 5470 C C . MET A 1 691 ? 7.131 -53.549 -23.090 1.00 25.25 691 MET A C 1
ATOM 5472 O O . MET A 1 691 ? 7.786 -52.522 -23.258 1.00 25.25 691 MET A O 1
ATOM 5476 N N . SER A 1 692 ? 5.792 -53.528 -23.141 1.00 30.44 692 SER A N 1
ATOM 5477 C CA . SER A 1 692 ? 4.970 -52.374 -23.569 1.00 30.44 692 SER A CA 1
ATOM 5478 C C . SER A 1 692 ? 3.615 -52.290 -22.794 1.00 30.44 692 SER A C 1
ATOM 5480 O O . SER A 1 692 ? 3.463 -53.024 -21.818 1.00 30.44 692 SER A O 1
ATOM 5482 N N . PRO A 1 693 ? 2.676 -51.353 -23.078 1.00 43.53 693 PRO A N 1
ATOM 5483 C CA . PRO A 1 693 ? 2.756 -49.988 -22.532 1.00 43.53 693 PRO A CA 1
ATOM 5484 C C . PRO A 1 693 ? 1.392 -49.404 -22.042 1.00 43.53 693 PRO A C 1
ATOM 5486 O O . PRO A 1 693 ? 0.376 -50.075 -22.131 1.00 43.53 693 PRO A O 1
ATOM 5489 N N . VAL A 1 694 ? 1.392 -48.122 -21.623 1.00 26.00 694 VAL A N 1
ATOM 5490 C CA . VAL A 1 694 ? 0.272 -47.128 -21.595 1.00 26.00 694 VAL A CA 1
ATOM 5491 C C . VAL A 1 694 ? -1.090 -47.511 -20.968 1.00 26.00 694 VAL A C 1
ATOM 5493 O O . VAL A 1 694 ? -1.743 -48.464 -21.368 1.00 26.00 694 VAL A O 1
ATOM 5496 N N . SER A 1 695 ? -1.627 -46.589 -20.155 1.00 24.61 695 SER A N 1
ATOM 5497 C CA . SER A 1 695 ? -3.080 -46.378 -20.028 1.00 24.61 695 SER A CA 1
ATOM 5498 C C . SER A 1 695 ? -3.410 -44.886 -20.131 1.00 24.61 695 SER A C 1
ATOM 5500 O O . SER A 1 695 ? -2.931 -44.096 -19.321 1.00 24.61 695 SER A O 1
ATOM 5502 N N . ALA A 1 696 ? -4.228 -44.511 -21.116 1.00 26.39 696 ALA A N 1
ATOM 5503 C CA . ALA A 1 696 ? -4.822 -43.184 -21.280 1.00 26.39 696 ALA A CA 1
ATOM 5504 C C . ALA A 1 696 ? -6.173 -43.346 -21.998 1.00 26.39 696 ALA A C 1
ATOM 5506 O O . ALA A 1 696 ? -6.247 -44.052 -22.999 1.00 26.39 696 ALA A O 1
ATOM 5507 N N . ASP A 1 697 ? -7.225 -42.753 -21.435 1.00 27.06 697 ASP A N 1
ATOM 5508 C CA . ASP A 1 697 ? -8.642 -43.027 -21.726 1.00 27.06 697 ASP A CA 1
ATOM 5509 C C . ASP A 1 697 ? -9.428 -41.899 -20.998 1.00 27.06 697 ASP A C 1
ATOM 5511 O O . ASP A 1 697 ? -9.101 -41.615 -19.847 1.00 27.06 697 ASP A O 1
ATOM 5515 N N . TRP A 1 698 ? -10.403 -41.151 -21.536 1.00 23.92 698 TRP A N 1
ATOM 5516 C CA . TRP A 1 698 ? -11.284 -41.327 -22.701 1.00 23.92 698 TRP A CA 1
ATOM 5517 C C . TRP A 1 698 ? -11.493 -40.024 -23.507 1.00 23.92 698 TRP A C 1
ATOM 5519 O O . TRP A 1 698 ? -11.419 -38.922 -22.968 1.00 23.92 698 TRP A O 1
ATOM 5529 N N . LEU A 1 699 ? -11.921 -40.179 -24.765 1.00 26.86 699 LEU A N 1
ATOM 5530 C CA . LEU A 1 699 ? -12.736 -39.212 -25.526 1.00 26.86 699 LEU A CA 1
ATOM 5531 C C . LEU A 1 699 ? -14.068 -39.883 -25.917 1.00 26.86 699 LEU A C 1
ATOM 5533 O O . LEU A 1 699 ? -14.156 -41.114 -25.912 1.00 26.86 699 LEU A O 1
ATOM 5537 N N . PRO A 1 700 ? -15.099 -39.108 -26.297 1.00 37.34 700 PRO A N 1
ATOM 5538 C CA . PRO A 1 700 ? -15.653 -39.366 -27.633 1.00 37.34 700 PRO A CA 1
ATOM 5539 C C . PRO A 1 700 ? -16.063 -38.109 -28.427 1.00 37.34 700 PRO A C 1
ATOM 5541 O O . PRO A 1 700 ? -16.554 -37.125 -27.881 1.00 37.34 700 PRO A O 1
ATOM 5544 N N . ASP A 1 701 ? -15.926 -38.211 -29.751 1.00 24.64 701 ASP A N 1
ATOM 5545 C CA . ASP A 1 701 ? -16.477 -37.302 -30.769 1.00 24.64 701 ASP A CA 1
ATOM 5546 C C . ASP A 1 701 ? -17.878 -37.764 -31.226 1.00 24.64 701 ASP A C 1
ATOM 5548 O O . ASP A 1 701 ? -18.130 -38.968 -31.303 1.00 24.64 701 ASP A O 1
ATOM 5552 N N . LEU A 1 702 ? -18.763 -36.824 -31.584 1.00 26.50 702 LEU A N 1
ATOM 5553 C CA . LEU A 1 702 ? -19.902 -37.049 -32.485 1.00 26.50 702 LEU A CA 1
ATOM 5554 C C . LEU A 1 702 ? -20.318 -35.748 -33.194 1.00 26.50 702 LEU A C 1
ATOM 5556 O O . LEU A 1 702 ? -20.361 -34.673 -32.598 1.00 26.50 702 LEU A O 1
ATOM 5560 N N . SER A 1 703 ? -20.712 -35.864 -34.467 1.00 25.64 703 SER A N 1
ATOM 5561 C CA . SER A 1 703 ? -20.912 -34.727 -35.376 1.00 25.64 703 SER A CA 1
ATOM 5562 C C . SER A 1 703 ? -22.310 -34.639 -36.022 1.00 25.64 703 SER A C 1
ATOM 5564 O O . SER A 1 703 ? -22.954 -35.648 -36.288 1.00 25.64 703 SER A O 1
ATOM 5566 N N . ALA A 1 704 ? -22.707 -33.394 -36.340 1.00 26.81 704 ALA A N 1
ATOM 5567 C CA . ALA A 1 704 ? -23.701 -32.945 -37.338 1.00 26.81 704 ALA A CA 1
ATOM 5568 C C . ALA A 1 704 ? -25.183 -33.420 -37.263 1.00 26.81 704 ALA A C 1
ATOM 5570 O O . ALA A 1 704 ? -25.484 -34.607 -37.307 1.00 26.81 704 ALA A O 1
ATOM 5571 N N . GLY A 1 705 ? -26.152 -32.481 -37.346 1.00 24.33 705 GLY A N 1
ATOM 5572 C CA . GLY A 1 705 ? -27.572 -32.866 -37.503 1.00 24.33 705 GLY A CA 1
ATOM 5573 C C . GLY A 1 705 ? -28.667 -31.780 -37.597 1.00 24.33 705 GLY A C 1
ATOM 5574 O O . GLY A 1 705 ? -29.400 -31.581 -36.645 1.00 24.33 705 GLY A O 1
ATOM 5575 N N . GLN A 1 706 ? -28.867 -31.213 -38.797 1.00 26.25 706 GLN A N 1
ATOM 5576 C CA . GLN A 1 706 ? -30.154 -30.745 -39.381 1.00 26.25 706 GLN A CA 1
ATOM 5577 C C . GLN A 1 706 ? -31.046 -29.627 -38.763 1.00 26.25 706 GLN A C 1
ATOM 5579 O O . GLN A 1 706 ? -31.201 -29.421 -37.570 1.00 26.25 706 GLN A O 1
ATOM 5584 N N . ARG A 1 707 ? -31.706 -28.921 -39.699 1.00 26.38 707 ARG A N 1
ATOM 5585 C CA . ARG A 1 707 ? -32.656 -27.801 -39.546 1.00 26.38 707 ARG A CA 1
ATOM 5586 C C . ARG A 1 707 ? -34.087 -28.235 -39.172 1.00 26.38 707 ARG A C 1
ATOM 5588 O O . ARG A 1 707 ? -34.623 -29.121 -39.829 1.00 26.38 707 ARG A O 1
ATOM 5595 N N . THR A 1 708 ? -34.776 -27.391 -38.400 1.00 25.42 708 THR A N 1
ATOM 5596 C CA . THR A 1 708 ? -36.170 -26.921 -38.637 1.00 25.42 708 THR A CA 1
ATOM 5597 C C . THR A 1 708 ? -36.246 -25.457 -38.162 1.00 25.42 708 THR A C 1
ATOM 5599 O O . THR A 1 708 ? -35.608 -25.150 -37.165 1.00 25.42 708 THR A O 1
ATOM 5602 N N . SER A 1 709 ? -36.872 -24.453 -38.790 1.00 24.66 709 SER A N 1
ATOM 5603 C CA . SER A 1 709 ? -37.944 -24.341 -39.802 1.00 24.66 709 SER A CA 1
ATOM 5604 C C . SER A 1 709 ? -39.386 -24.463 -39.278 1.00 24.66 709 SER A C 1
ATOM 5606 O O . SER A 1 709 ? -40.004 -25.514 -39.396 1.00 24.66 709 SER A O 1
ATOM 5608 N N . VAL A 1 710 ? -39.925 -23.337 -38.786 1.00 26.03 710 VAL A N 1
ATOM 5609 C CA . VAL A 1 710 ? -41.353 -22.948 -38.828 1.00 26.03 710 VAL A CA 1
ATOM 5610 C C . VAL A 1 710 ? -41.412 -21.426 -39.064 1.00 26.03 710 VAL A C 1
ATOM 5612 O O . VAL A 1 710 ? -40.534 -20.706 -38.592 1.00 26.03 710 VAL A O 1
ATOM 5615 N N . CYS A 1 711 ? -42.416 -20.929 -39.793 1.00 23.25 711 CYS A N 1
ATOM 5616 C CA . CYS A 1 711 ? -42.644 -19.497 -40.039 1.00 23.25 711 CYS A CA 1
ATOM 5617 C C . CYS A 1 711 ? -44.009 -19.044 -39.496 1.00 23.25 711 CYS A C 1
ATOM 5619 O O . CYS A 1 711 ? -44.968 -19.799 -39.616 1.00 23.25 711 CYS A O 1
ATOM 5621 N N . SER A 1 712 ? -44.081 -17.797 -39.016 1.00 25.27 712 SER A N 1
ATOM 5622 C CA . SER A 1 712 ? -45.246 -16.885 -39.046 1.00 25.27 712 SER A CA 1
ATOM 5623 C C . SER A 1 712 ? -44.681 -15.467 -38.838 1.00 25.27 712 SER A C 1
ATOM 5625 O O . SER A 1 712 ? -43.997 -15.270 -37.842 1.00 25.27 712 SER A O 1
ATOM 5627 N N . THR A 1 713 ? -44.700 -14.477 -39.741 1.00 24.81 713 THR A N 1
ATOM 5628 C CA . THR A 1 713 ? -45.731 -13.892 -40.634 1.00 24.81 713 THR A CA 1
ATOM 5629 C C . THR A 1 713 ? -46.836 -13.134 -39.897 1.00 24.81 713 THR A C 1
ATOM 5631 O O . THR A 1 713 ? -47.715 -13.757 -39.306 1.00 24.81 713 THR A O 1
ATOM 5634 N N . GLY A 1 714 ? -46.820 -11.799 -40.002 1.00 24.86 714 GLY A N 1
ATOM 5635 C CA . GLY A 1 714 ? -47.862 -10.923 -39.465 1.00 24.86 714 GLY A CA 1
ATOM 5636 C C . GLY A 1 714 ? -47.463 -9.442 -39.405 1.00 24.86 714 GLY A C 1
ATOM 5637 O O . GLY A 1 714 ? -46.997 -9.004 -38.364 1.00 24.86 714 GLY A O 1
ATOM 5638 N N . SER A 1 715 ? -47.756 -8.722 -40.502 1.00 25.97 715 SER A N 1
ATOM 5639 C CA . SER A 1 715 ? -48.150 -7.292 -40.584 1.00 25.97 715 SER A CA 1
ATOM 5640 C C . SER A 1 715 ? -47.092 -6.207 -40.259 1.00 25.97 715 SER A C 1
ATOM 5642 O O . SER A 1 715 ? -46.527 -6.207 -39.174 1.00 25.97 715 SER A O 1
ATOM 5644 N N . GLU A 1 716 ? -46.707 -5.275 -41.151 1.00 26.72 716 GLU A N 1
ATOM 5645 C CA . GLU A 1 716 ? -47.514 -4.221 -41.834 1.00 26.72 716 GLU A CA 1
ATOM 5646 C C . GLU A 1 716 ? -48.307 -3.371 -40.814 1.00 26.72 716 GLU A C 1
ATOM 5648 O O . GLU A 1 716 ? -49.125 -3.926 -40.083 1.00 26.72 716 GLU A O 1
ATOM 5653 N N . ASP A 1 717 ? -48.155 -2.048 -40.661 1.00 26.48 717 ASP A N 1
ATOM 5654 C CA . ASP A 1 717 ? -47.376 -0.993 -41.356 1.00 26.48 717 ASP A CA 1
ATOM 5655 C C . ASP A 1 717 ? -47.065 0.143 -40.320 1.00 26.48 717 ASP A C 1
ATOM 5657 O O . ASP A 1 717 ? -47.549 0.083 -39.194 1.00 26.48 717 ASP A O 1
ATOM 5661 N N . THR A 1 718 ? -46.313 1.239 -40.527 1.00 25.77 718 THR A N 1
ATOM 5662 C CA . THR A 1 718 ? -46.354 2.220 -41.635 1.00 25.77 718 THR A CA 1
ATOM 5663 C C . THR A 1 718 ? -45.185 3.229 -41.542 1.00 25.77 718 THR A C 1
ATOM 5665 O O . THR A 1 718 ? -44.772 3.601 -40.446 1.00 25.77 718 THR A O 1
ATOM 5668 N N . LEU A 1 719 ? -44.731 3.770 -42.679 1.00 30.31 719 LEU A N 1
ATOM 5669 C CA . LEU A 1 719 ? -43.932 5.011 -42.810 1.00 30.31 719 LEU A CA 1
ATOM 5670 C C . LEU A 1 719 ? -44.813 6.089 -43.488 1.00 30.31 719 LEU A C 1
ATOM 5672 O O . LEU A 1 719 ? -45.607 5.703 -44.349 1.00 30.31 719 LEU A O 1
ATOM 5676 N N . PRO A 1 720 ? -44.697 7.409 -43.186 1.00 31.30 720 PRO A N 1
ATOM 5677 C CA . PRO A 1 720 ? -43.540 8.173 -43.685 1.00 31.30 720 PRO A CA 1
ATOM 5678 C C . PRO A 1 720 ? -43.110 9.453 -42.914 1.00 31.30 720 PRO A C 1
ATOM 5680 O O . PRO A 1 720 ? -43.812 10.010 -42.076 1.00 31.30 720 PRO A O 1
ATOM 5683 N N . SER A 1 721 ? -41.938 9.966 -43.301 1.00 30.38 721 SER A N 1
ATOM 5684 C CA . SER A 1 721 ? -41.449 11.352 -43.105 1.00 30.38 721 SER A CA 1
ATOM 5685 C C . SER A 1 721 ? -42.117 12.327 -44.131 1.00 30.38 721 SER A C 1
ATOM 5687 O O . SER A 1 721 ? -42.966 11.846 -44.884 1.00 30.38 721 SER A O 1
ATOM 5689 N N . PRO A 1 722 ? -41.748 13.632 -44.307 1.00 41.62 722 PRO A N 1
ATOM 5690 C CA . PRO A 1 722 ? -40.705 14.452 -43.652 1.00 41.62 722 PRO A CA 1
ATOM 5691 C C . PRO A 1 722 ? -41.086 15.959 -43.396 1.00 41.62 722 PRO A C 1
ATOM 5693 O O . PRO A 1 722 ? -42.231 16.359 -43.545 1.00 41.62 722 PRO A O 1
ATOM 5696 N N . ILE A 1 723 ? -40.075 16.814 -43.128 1.00 23.67 723 ILE A N 1
ATOM 5697 C CA . ILE A 1 723 ? -40.013 18.293 -43.356 1.00 23.67 723 ILE A CA 1
ATOM 5698 C C . ILE A 1 723 ? -40.869 19.248 -42.464 1.00 23.67 723 ILE A C 1
ATOM 5700 O O . ILE A 1 723 ? -42.007 19.574 -42.759 1.00 23.67 723 ILE A O 1
ATOM 5704 N N . SER A 1 724 ? -40.187 19.831 -41.461 1.00 23.39 724 SER A N 1
ATOM 5705 C CA . SER A 1 724 ? -39.872 21.278 -41.272 1.00 23.39 724 SER A CA 1
ATOM 5706 C C . SER A 1 724 ? -40.933 22.402 -41.054 1.00 23.39 724 SER A C 1
ATOM 5708 O O . SER A 1 724 ? -41.898 22.531 -41.795 1.00 23.39 724 SER A O 1
ATOM 5710 N N . ARG A 1 725 ? -40.525 23.357 -40.180 1.00 26.08 725 ARG A N 1
ATOM 5711 C CA . ARG A 1 725 ? -40.816 24.825 -40.084 1.00 26.08 725 ARG A CA 1
ATOM 5712 C C . ARG A 1 725 ? -41.973 25.408 -39.225 1.00 26.08 725 ARG A C 1
ATOM 5714 O O . ARG A 1 725 ? -43.130 25.335 -39.604 1.00 26.08 725 ARG A O 1
ATOM 5721 N N . GLN A 1 726 ? -41.541 26.271 -38.276 1.00 26.50 726 GLN A N 1
ATOM 5722 C CA . GLN A 1 726 ? -42.101 27.599 -37.884 1.00 26.50 726 GLN A CA 1
ATOM 5723 C C . GLN A 1 726 ? -43.433 27.645 -37.074 1.00 26.50 726 GLN A C 1
ATOM 5725 O O . GLN A 1 726 ? -44.292 26.802 -37.269 1.00 26.50 726 GLN A O 1
ATOM 5730 N N . LEU A 1 727 ? -43.715 28.624 -36.183 1.00 25.44 727 LEU A N 1
ATOM 5731 C CA . LEU A 1 727 ? -42.897 29.642 -35.467 1.00 25.44 727 LEU A CA 1
ATOM 5732 C C . LEU A 1 727 ? -43.699 30.326 -34.326 1.00 25.44 727 LEU A C 1
ATOM 5734 O O . LEU A 1 727 ? -44.821 30.752 -34.582 1.00 25.44 727 LEU A O 1
ATOM 5738 N N . SER A 1 728 ? -43.063 30.592 -33.172 1.00 25.91 728 SER A N 1
ATOM 5739 C CA . SER A 1 728 ? -43.228 31.797 -32.307 1.00 25.91 728 SER A CA 1
ATOM 5740 C C . SER A 1 728 ? -42.330 31.639 -31.060 1.00 25.91 728 SER A C 1
ATOM 5742 O O . SER A 1 728 ? -42.521 30.680 -30.323 1.00 25.91 728 SER A O 1
ATOM 5744 N N . ALA A 1 729 ? -41.212 32.367 -30.911 1.00 24.92 729 ALA A N 1
ATOM 5745 C CA . ALA A 1 729 ? -41.090 33.739 -30.365 1.00 24.92 729 ALA A CA 1
ATOM 5746 C C . ALA A 1 729 ? -41.328 33.802 -28.833 1.00 24.92 729 ALA A C 1
ATOM 5748 O O . ALA A 1 729 ? -42.330 33.272 -28.373 1.00 24.92 729 ALA A O 1
ATOM 5749 N N . SER A 1 730 ? -40.497 34.437 -27.992 1.00 25.28 730 SER A N 1
ATOM 5750 C CA . SER A 1 730 ? -39.244 35.223 -28.159 1.00 25.28 730 SER A CA 1
ATOM 5751 C C . SER A 1 730 ? -38.515 35.303 -26.787 1.00 25.28 730 SER A C 1
ATOM 5753 O O . SER A 1 730 ? -39.171 35.051 -25.783 1.00 25.28 730 SER A O 1
ATOM 5755 N N . SER A 1 731 ? -37.230 35.651 -26.620 1.00 27.45 731 SER A N 1
ATOM 5756 C CA . SER A 1 731 ? -36.282 36.390 -27.479 1.00 27.45 731 SER A CA 1
ATOM 5757 C C . SER A 1 731 ? -34.801 36.030 -27.225 1.00 27.45 731 SER A C 1
ATOM 5759 O O . SER A 1 731 ? -34.419 35.782 -26.087 1.00 27.45 731 SER A O 1
ATOM 5761 N N . ASP A 1 732 ? -33.982 36.115 -28.282 1.00 25.44 732 ASP A N 1
ATOM 5762 C CA . ASP A 1 732 ? -32.589 36.619 -28.355 1.00 25.44 732 ASP A CA 1
ATOM 5763 C C . ASP A 1 732 ? -32.007 37.319 -27.101 1.00 25.44 732 ASP A C 1
ATOM 5765 O O . ASP A 1 732 ? -32.726 38.067 -26.442 1.00 25.44 732 ASP A O 1
ATOM 5769 N N . ARG A 1 733 ? -30.697 37.278 -26.788 1.00 27.72 733 ARG A N 1
ATOM 5770 C CA . ARG A 1 733 ? -29.452 36.734 -27.416 1.00 27.72 733 ARG A CA 1
ATOM 5771 C C . ARG A 1 733 ? -28.354 36.733 -26.305 1.00 27.72 733 ARG A C 1
ATOM 5773 O O . ARG A 1 733 ? -28.567 37.380 -25.289 1.00 27.72 733 ARG A O 1
ATOM 5780 N N . GLN A 1 734 ? -27.178 36.095 -26.378 1.00 25.47 734 GLN A N 1
ATOM 5781 C CA . GLN A 1 734 ? -26.412 35.453 -27.464 1.00 25.47 734 GLN A CA 1
ATOM 5782 C C . GLN A 1 734 ? -25.563 34.277 -26.890 1.00 25.47 734 GLN A C 1
ATOM 5784 O O . GLN A 1 734 ? -25.624 34.020 -25.693 1.00 25.47 734 GLN A O 1
ATOM 5789 N N . SER A 1 735 ? -24.799 33.545 -27.714 1.00 26.05 735 SER A N 1
ATOM 5790 C CA . SER A 1 735 ? -24.051 32.321 -27.333 1.00 26.05 735 SER A CA 1
ATOM 5791 C C . SER A 1 735 ? -22.720 32.203 -28.116 1.00 26.05 735 SER A C 1
ATOM 5793 O O . SER A 1 735 ? -22.517 33.027 -29.012 1.00 26.05 735 SER A O 1
ATOM 5795 N N . LEU A 1 736 ? -21.922 31.147 -27.843 1.00 27.02 736 LEU A N 1
ATOM 5796 C CA . LEU A 1 736 ? -20.669 30.696 -28.508 1.00 27.02 736 LEU A CA 1
ATOM 5797 C C . LEU A 1 736 ? -19.370 31.440 -28.088 1.00 27.02 736 LEU A C 1
ATOM 5799 O O . LEU A 1 736 ? -19.408 32.655 -27.920 1.00 27.02 736 LEU A O 1
ATOM 5803 N N . ASP A 1 737 ? -18.187 30.810 -27.936 1.00 24.92 737 ASP A N 1
ATOM 5804 C CA . ASP A 1 737 ? -17.812 29.371 -27.848 1.00 24.92 737 ASP A CA 1
ATOM 5805 C C . ASP A 1 737 ? -16.409 29.185 -27.187 1.00 24.92 737 ASP A C 1
ATOM 5807 O O . ASP A 1 737 ? -15.745 30.163 -26.846 1.00 24.92 737 ASP A O 1
ATOM 5811 N N . SER A 1 738 ? -15.960 27.931 -27.050 1.00 30.28 738 SER A N 1
ATOM 5812 C CA . SER A 1 738 ? -14.660 27.404 -26.578 1.00 30.28 738 SER A CA 1
ATOM 5813 C C . SER A 1 738 ? -13.363 28.173 -26.929 1.00 30.28 738 SER A C 1
ATOM 5815 O O . SER A 1 738 ? -13.221 28.661 -28.051 1.00 30.28 738 SER A O 1
ATOM 5817 N N . GLY A 1 739 ? -12.325 28.087 -26.073 1.00 24.73 739 GLY A N 1
ATOM 5818 C CA . GLY A 1 739 ? -10.929 28.319 -26.504 1.00 24.73 739 GLY A CA 1
ATOM 5819 C C . GLY A 1 739 ? -9.862 28.484 -25.402 1.00 24.73 739 GLY A C 1
ATOM 5820 O O . GLY A 1 739 ? -10.006 29.306 -24.508 1.00 24.73 739 GLY A O 1
ATOM 5821 N N . TYR A 1 740 ? -8.762 27.729 -25.509 1.00 27.23 740 TYR A N 1
ATOM 5822 C CA . TYR A 1 740 ? -7.582 27.721 -24.619 1.00 27.23 740 TYR A CA 1
ATOM 5823 C C . TYR A 1 740 ? -6.812 29.065 -24.500 1.00 27.23 740 TYR A C 1
ATOM 5825 O O . TYR A 1 740 ? -6.633 29.775 -25.483 1.00 27.23 740 TYR A O 1
ATOM 5833 N N . CYS A 1 741 ? -6.234 29.302 -23.312 1.00 29.84 741 CYS A N 1
ATOM 5834 C CA . CYS A 1 741 ? -5.014 30.079 -22.998 1.00 29.84 741 CYS A CA 1
ATOM 5835 C C . CYS A 1 741 ? -4.687 31.403 -23.740 1.00 29.84 741 CYS A C 1
ATOM 5837 O O . CYS A 1 741 ? -4.052 31.374 -24.792 1.00 29.84 741 CYS A O 1
ATOM 5839 N N . GLN A 1 742 ? -4.817 32.548 -23.046 1.00 25.78 742 GLN A N 1
ATOM 5840 C CA . GLN A 1 742 ? -3.671 33.333 -22.514 1.00 25.78 742 GLN A CA 1
ATOM 5841 C C . GLN A 1 742 ? -4.130 34.556 -21.678 1.00 25.78 742 GLN A C 1
ATOM 5843 O O . GLN A 1 742 ? -5.323 34.783 -21.507 1.00 25.78 742 GLN A O 1
ATOM 5848 N N . ARG A 1 743 ? -3.167 35.294 -21.095 1.00 28.56 743 ARG A N 1
ATOM 5849 C CA . ARG A 1 743 ? -3.356 36.490 -20.243 1.00 28.56 743 ARG A CA 1
ATOM 5850 C C . ARG A 1 743 ? -4.327 37.520 -20.849 1.00 28.56 743 ARG A C 1
ATOM 5852 O O . ARG A 1 743 ? -4.054 38.013 -21.937 1.00 28.56 743 ARG A O 1
ATOM 5859 N N . ASP A 1 744 ? -5.311 37.978 -20.073 1.00 22.88 744 ASP A N 1
ATOM 5860 C CA . ASP A 1 744 ? -5.170 39.258 -19.354 1.00 22.88 744 ASP A CA 1
ATOM 5861 C C . ASP A 1 744 ? -6.209 39.418 -18.222 1.00 22.88 744 ASP A C 1
ATOM 5863 O O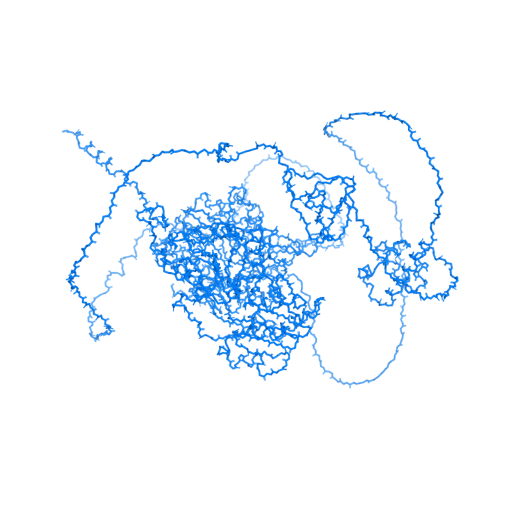 . ASP A 1 744 ? -7.121 38.604 -18.086 1.00 22.88 744 ASP A O 1
ATOM 5867 N N . SER A 1 745 ? -6.041 40.432 -17.365 1.00 29.28 745 SER A N 1
ATOM 5868 C CA . SER A 1 745 ? -6.826 40.606 -16.127 1.00 29.28 745 SER A CA 1
ATOM 5869 C C . SER A 1 745 ? -7.936 41.660 -16.233 1.00 29.28 745 SER A C 1
ATOM 5871 O O . SER A 1 745 ? -7.653 42.812 -16.558 1.00 29.28 745 SER A O 1
ATOM 5873 N N . MET A 1 746 ? -9.170 41.307 -15.841 1.00 25.64 746 MET A N 1
ATOM 5874 C CA . MET A 1 746 ? -10.169 42.245 -15.297 1.00 25.64 746 MET A CA 1
ATOM 5875 C C . MET A 1 746 ? -11.110 41.572 -14.283 1.00 25.64 746 MET A C 1
ATOM 5877 O O . MET A 1 746 ? -11.349 40.370 -14.322 1.00 25.64 746 MET A O 1
ATOM 5881 N N . ARG A 1 747 ? -11.621 42.394 -13.356 1.00 33.09 747 ARG A N 1
ATOM 5882 C CA . ARG A 1 747 ? -12.418 42.026 -12.173 1.00 33.09 747 ARG A CA 1
ATOM 5883 C C . ARG A 1 747 ? -13.699 41.241 -12.494 1.00 33.09 747 ARG A C 1
ATOM 5885 O O . ARG A 1 747 ? -14.485 41.670 -13.334 1.00 33.09 747 ARG A O 1
ATOM 5892 N N . LEU A 1 748 ? -13.970 40.216 -11.686 1.00 27.22 748 LEU A N 1
ATOM 5893 C CA . LEU A 1 748 ? -15.324 39.798 -11.306 1.00 27.22 748 LEU A CA 1
ATOM 5894 C C . LEU A 1 748 ? -15.629 40.359 -9.907 1.00 27.22 748 LEU A C 1
ATOM 5896 O O . LEU A 1 748 ? -14.728 40.422 -9.070 1.00 27.22 748 LEU A O 1
ATOM 5900 N N . GLU A 1 749 ? -16.868 40.792 -9.670 1.00 29.34 749 GLU A N 1
ATOM 5901 C CA . GLU A 1 749 ? -17.325 41.280 -8.358 1.00 29.34 749 GLU A CA 1
ATOM 5902 C C . GLU A 1 749 ? -17.975 40.168 -7.517 1.00 29.34 749 GLU A C 1
ATOM 5904 O O . GLU A 1 749 ? -18.254 39.067 -7.994 1.00 29.34 749 GLU A O 1
ATOM 5909 N N . GLU A 1 750 ? -18.159 40.453 -6.230 1.00 34.66 750 GLU A N 1
ATOM 5910 C CA . GLU A 1 750 ? -18.452 39.473 -5.187 1.00 34.66 750 GLU A CA 1
ATOM 5911 C C . GLU A 1 750 ? -19.906 38.969 -5.201 1.00 34.66 750 GLU A C 1
ATOM 5913 O O . GLU A 1 750 ? -20.857 39.745 -5.262 1.00 34.66 750 GLU A O 1
ATOM 5918 N N . ASN A 1 751 ? -20.083 37.660 -5.002 1.00 31.83 751 ASN A N 1
ATOM 5919 C CA . ASN A 1 751 ? -21.308 37.073 -4.452 1.00 31.83 751 ASN A CA 1
ATOM 5920 C C . ASN A 1 751 ? -20.903 36.144 -3.297 1.00 31.83 751 ASN A C 1
ATOM 5922 O O . ASN A 1 751 ? -20.500 35.002 -3.510 1.00 31.83 751 ASN A O 1
ATOM 5926 N N . GLY A 1 752 ? -20.924 36.673 -2.071 1.00 39.06 752 GLY A N 1
ATOM 5927 C CA . GLY A 1 752 ? -20.331 36.018 -0.903 1.00 39.06 752 GLY A CA 1
ATOM 5928 C C . GLY A 1 752 ? -21.182 34.895 -0.301 1.00 39.06 752 GLY A C 1
ATOM 5929 O O . GLY A 1 752 ? -22.322 35.116 0.113 1.00 39.06 752 GLY A O 1
ATOM 5930 N N . VAL A 1 753 ? -20.592 33.705 -0.156 1.00 42.31 753 VAL A N 1
ATOM 5931 C CA . VAL A 1 753 ? -21.162 32.609 0.644 1.00 42.31 753 VAL A CA 1
ATOM 5932 C C . VAL A 1 753 ? -21.042 32.958 2.132 1.00 42.31 753 VAL A C 1
ATOM 5934 O O . VAL A 1 753 ? -19.957 33.238 2.640 1.00 42.31 753 VAL A O 1
ATOM 5937 N N . SER A 1 754 ? -22.163 32.959 2.856 1.00 53.03 754 SER A N 1
ATOM 5938 C CA . SER A 1 754 ? -22.181 33.358 4.268 1.00 53.03 754 SER A CA 1
ATOM 5939 C C . SER A 1 754 ? -21.844 32.205 5.212 1.00 53.03 754 SER A C 1
ATOM 5941 O O . SER A 1 754 ? -22.666 31.329 5.457 1.00 53.03 754 SER A O 1
ATOM 5943 N N . TYR A 1 755 ? -20.645 32.259 5.800 1.00 70.75 755 TYR A N 1
ATOM 5944 C CA . TYR A 1 755 ? -20.248 31.406 6.927 1.00 70.75 755 TYR A CA 1
ATOM 5945 C C . TYR A 1 755 ? -21.215 31.526 8.115 1.00 70.75 755 TYR A C 1
ATOM 5947 O O . TYR A 1 755 ? -21.454 32.649 8.575 1.00 70.75 755 TYR A O 1
ATOM 5955 N N . ASN A 1 756 ? -21.681 30.372 8.612 1.00 65.81 756 ASN A N 1
ATOM 5956 C CA . ASN A 1 756 ? -22.653 30.211 9.705 1.00 65.81 756 ASN A CA 1
ATOM 5957 C C . ASN A 1 756 ? -22.097 29.456 10.937 1.00 65.81 756 ASN A C 1
ATOM 5959 O O . ASN A 1 756 ? -22.860 29.152 11.852 1.00 65.81 756 ASN A O 1
ATOM 5963 N N . GLY A 1 757 ? -20.805 29.111 10.960 1.00 72.56 757 GLY A N 1
ATOM 5964 C CA . GLY A 1 757 ? -20.182 28.434 12.104 1.00 72.56 757 GLY A CA 1
ATOM 5965 C C . GLY A 1 757 ? -19.841 29.381 13.269 1.00 72.56 757 GLY A C 1
ATOM 5966 O O . GLY A 1 757 ? -20.033 30.597 13.162 1.00 72.56 757 GLY A O 1
ATOM 5967 N N . PRO A 1 758 ? -19.344 28.843 14.397 1.00 71.19 758 PRO A N 1
ATOM 5968 C CA . PRO A 1 758 ? -18.895 29.644 15.533 1.00 71.19 758 PRO A CA 1
ATOM 5969 C C . PRO A 1 758 ? -17.592 30.402 15.225 1.00 71.19 758 PRO A C 1
ATOM 5971 O O . PRO A 1 758 ? -16.787 29.979 14.402 1.00 71.19 758 PRO A O 1
ATOM 5974 N N . PHE A 1 759 ? -17.355 31.500 15.944 1.00 84.56 759 PHE A N 1
ATOM 5975 C CA . PHE A 1 759 ? -16.076 32.216 15.933 1.00 84.56 759 PHE A CA 1
ATOM 5976 C C . PHE A 1 759 ? -15.318 31.957 17.240 1.00 84.56 759 PHE A C 1
ATOM 5978 O O . PHE A 1 759 ? -15.921 31.945 18.312 1.00 84.56 759 PHE A O 1
ATOM 5985 N N . CYS A 1 760 ? -14.000 31.775 17.158 1.00 83.31 760 CYS A N 1
ATOM 5986 C CA . CYS A 1 760 ? -13.120 31.454 18.286 1.00 83.31 760 CYS A CA 1
ATOM 5987 C C . CYS A 1 760 ? -12.390 32.679 18.881 1.00 83.31 760 CYS A C 1
ATOM 5989 O O . CYS A 1 760 ? -11.406 32.514 19.607 1.00 83.31 760 CYS A O 1
ATOM 5991 N N . GLY A 1 761 ? -12.815 33.889 18.508 1.00 86.88 761 GLY A N 1
ATOM 5992 C CA . GLY A 1 761 ? -12.296 35.168 18.996 1.00 86.88 761 GLY A CA 1
ATOM 5993 C C . GLY A 1 761 ? -12.363 36.279 17.943 1.00 86.88 761 GLY A C 1
ATOM 5994 O O . GLY A 1 761 ? -12.897 36.098 16.842 1.00 86.88 761 GLY A O 1
ATOM 5995 N N . ARG A 1 762 ? -11.785 37.440 18.264 1.00 91.12 762 ARG A N 1
ATOM 5996 C CA . ARG A 1 762 ? -11.612 38.579 17.344 1.00 91.12 762 ARG A CA 1
ATOM 5997 C C . ARG A 1 762 ? -10.164 39.058 17.350 1.00 91.12 762 ARG A C 1
ATOM 5999 O O . ARG A 1 762 ? -9.498 38.994 18.381 1.00 91.12 762 ARG A O 1
ATOM 6006 N N . ALA A 1 763 ? -9.694 39.588 16.226 1.00 92.69 763 ALA A N 1
ATOM 6007 C CA . ALA A 1 763 ? -8.386 40.231 16.139 1.00 92.69 763 ALA A CA 1
ATOM 6008 C C . ALA A 1 763 ? -8.445 41.550 15.362 1.00 92.69 763 ALA A C 1
ATOM 6010 O O . ALA A 1 763 ? -9.209 41.680 14.407 1.00 92.69 763 ALA A O 1
ATOM 6011 N N . LEU A 1 764 ? -7.621 42.512 15.772 1.00 93.69 764 LEU A N 1
ATOM 6012 C CA . LEU A 1 764 ? -7.444 43.815 15.139 1.00 93.69 764 LEU A CA 1
ATOM 6013 C C . LEU A 1 764 ? -6.171 43.803 14.286 1.00 93.69 764 LEU A C 1
ATOM 6015 O O . LEU A 1 764 ? -5.081 43.555 14.804 1.00 93.69 764 LEU A O 1
ATOM 6019 N N . VAL A 1 765 ? -6.288 44.106 12.996 1.00 93.94 765 VAL A N 1
ATOM 6020 C CA . VAL A 1 765 ? -5.145 44.220 12.081 1.00 93.94 765 VAL A CA 1
ATOM 6021 C C . VAL A 1 765 ? -4.278 45.419 12.466 1.00 93.94 765 VAL A C 1
ATOM 6023 O O . VAL A 1 765 ? -4.757 46.554 12.501 1.00 93.94 765 VAL A O 1
ATOM 6026 N N . HIS A 1 766 ? -2.982 45.189 12.691 1.00 89.38 766 HIS A N 1
ATOM 6027 C CA . HIS A 1 766 ? -2.001 46.250 12.951 1.00 89.38 766 HIS A CA 1
ATOM 6028 C C . HIS A 1 766 ? -1.047 46.519 11.772 1.00 89.38 766 HIS A C 1
ATOM 6030 O O . HIS A 1 766 ? -0.396 47.569 11.755 1.00 89.38 766 HIS A O 1
ATOM 6036 N N . THR A 1 767 ? -0.983 45.604 10.796 1.00 90.31 767 THR A N 1
ATOM 6037 C CA . THR A 1 767 ? -0.110 45.667 9.611 1.00 90.31 767 THR A CA 1
ATOM 6038 C C . THR A 1 767 ? -0.920 45.439 8.335 1.00 90.31 767 THR A C 1
ATOM 6040 O O . THR A 1 767 ? -1.620 44.436 8.224 1.00 90.31 767 THR A O 1
ATOM 6043 N N . ASP A 1 768 ? -0.796 46.343 7.359 1.00 91.25 768 ASP A N 1
ATOM 6044 C CA . ASP A 1 768 ? -1.418 46.184 6.038 1.00 91.25 768 ASP A CA 1
ATOM 6045 C C . ASP A 1 768 ? -0.851 44.957 5.305 1.00 91.25 768 ASP A C 1
ATOM 6047 O O . ASP A 1 768 ? 0.364 44.762 5.243 1.00 91.25 768 ASP A O 1
ATOM 6051 N N . PHE A 1 769 ? -1.721 44.163 4.679 1.00 90.94 769 PHE A N 1
ATOM 6052 C CA . PHE A 1 769 ? -1.318 43.026 3.852 1.00 90.94 769 PHE A CA 1
ATOM 6053 C C . PHE A 1 769 ? -2.181 42.944 2.592 1.00 90.94 769 PHE A C 1
ATOM 6055 O O . PHE A 1 769 ? -3.409 42.926 2.655 1.00 90.94 769 PHE A O 1
ATOM 6062 N N . THR A 1 770 ? -1.543 42.884 1.423 1.00 90.00 770 THR A N 1
ATOM 6063 C CA . THR A 1 770 ? -2.221 42.629 0.145 1.00 90.00 770 THR A CA 1
ATOM 6064 C C . THR A 1 770 ? -1.643 41.353 -0.464 1.00 90.00 770 THR A C 1
ATOM 6066 O O . THR A 1 770 ? -0.452 41.351 -0.781 1.00 90.00 770 THR A O 1
ATOM 6069 N N . PRO A 1 771 ? -2.441 40.280 -0.616 1.00 87.81 771 PRO A N 1
ATOM 6070 C CA . PRO A 1 771 ? -1.961 39.028 -1.186 1.00 87.81 771 PRO A CA 1
ATOM 6071 C C . PRO A 1 771 ? -1.643 39.141 -2.682 1.00 87.81 771 PRO A C 1
ATOM 6073 O O . PRO A 1 771 ? -1.991 40.114 -3.358 1.00 87.81 771 PRO A O 1
ATOM 6076 N N . SER A 1 772 ? -0.961 38.117 -3.197 1.00 81.75 772 SER A N 1
ATOM 6077 C CA . SER A 1 772 ? -0.650 37.975 -4.622 1.00 81.75 772 SER A CA 1
ATOM 6078 C C . SER A 1 772 ? -1.935 37.913 -5.467 1.00 81.75 772 SER A C 1
ATOM 6080 O O . SER A 1 772 ? -2.906 37.310 -5.020 1.00 81.75 772 SER A O 1
ATOM 6082 N N . PRO A 1 773 ? -1.960 38.417 -6.718 1.00 73.69 773 PRO A N 1
ATOM 6083 C CA . PRO A 1 773 ? -3.108 38.254 -7.622 1.00 73.69 773 PRO A CA 1
ATOM 6084 C C . PRO A 1 773 ? -3.507 36.798 -7.929 1.00 73.69 773 PRO A C 1
ATOM 6086 O O . PRO A 1 773 ? -4.569 36.578 -8.503 1.00 73.69 773 PRO A O 1
ATOM 6089 N N . TYR A 1 774 ? -2.658 35.826 -7.577 1.00 73.56 774 TYR A N 1
ATOM 6090 C CA . TYR A 1 774 ? -2.912 34.385 -7.703 1.00 73.56 774 TYR A CA 1
ATOM 6091 C C . TYR A 1 774 ? -3.292 33.714 -6.368 1.00 73.56 774 TYR A C 1
ATOM 6093 O O . TYR A 1 774 ? -3.673 32.550 -6.360 1.00 73.56 774 TYR A O 1
ATOM 6101 N N . ASP A 1 775 ? -3.183 34.431 -5.248 1.00 79.81 775 ASP A N 1
ATOM 6102 C CA . ASP A 1 775 ? -3.554 33.964 -3.911 1.00 79.81 775 ASP A CA 1
ATOM 6103 C C . ASP A 1 775 ? -4.980 34.440 -3.603 1.00 79.81 775 ASP A C 1
ATOM 6105 O O . ASP A 1 775 ? -5.219 35.563 -3.150 1.00 79.81 775 ASP A O 1
ATOM 6109 N N . VAL A 1 776 ? -5.944 33.579 -3.933 1.00 79.94 776 VAL A N 1
ATOM 6110 C CA . VAL A 1 776 ? -7.377 33.842 -3.740 1.00 79.94 776 VAL A CA 1
ATOM 6111 C C . VAL A 1 776 ? -7.848 33.553 -2.314 1.00 79.94 776 VAL A C 1
ATOM 6113 O O . VAL A 1 776 ? -8.890 34.073 -1.907 1.00 79.94 776 VAL A O 1
ATOM 6116 N N . GLU A 1 777 ? -7.090 32.768 -1.548 1.00 81.94 777 GLU A N 1
ATOM 6117 C CA . GLU A 1 777 ? -7.462 32.269 -0.219 1.00 81.94 777 GLU A CA 1
ATOM 6118 C C . GLU A 1 777 ? -7.099 33.249 0.897 1.00 81.94 777 GLU A C 1
ATOM 6120 O O . GLU A 1 777 ? -7.857 33.395 1.857 1.00 81.94 777 GLU A O 1
ATOM 6125 N N . SER A 1 778 ? -5.991 33.979 0.766 1.00 91.19 778 SER A N 1
ATOM 6126 C CA . SER A 1 778 ? -5.621 35.009 1.734 1.00 91.19 778 SER A CA 1
ATOM 6127 C C . SER A 1 778 ? -6.654 36.142 1.812 1.00 91.19 778 SER A C 1
ATOM 6129 O O . SER A 1 778 ? -7.255 36.583 0.819 1.00 91.19 778 SER A O 1
ATOM 6131 N N . LEU A 1 779 ? -6.832 36.687 3.013 1.00 90.12 779 LEU A N 1
ATOM 6132 C CA . LEU A 1 779 ? -7.514 37.959 3.225 1.00 90.12 779 LEU A CA 1
ATOM 6133 C C . LEU A 1 779 ? -6.589 39.123 2.848 1.00 90.12 779 LEU A C 1
ATOM 6135 O O . LEU A 1 779 ? -5.403 39.135 3.176 1.00 90.12 779 LEU A O 1
ATOM 6139 N N . LYS A 1 780 ? -7.155 40.146 2.204 1.00 92.56 780 LYS A N 1
ATOM 6140 C CA . LYS A 1 780 ? -6.532 41.470 2.148 1.00 92.56 780 LYS A CA 1
ATOM 6141 C C . LYS A 1 780 ? -6.847 42.189 3.458 1.00 92.56 780 LYS A C 1
ATOM 6143 O O . LYS A 1 780 ? -8.014 42.259 3.830 1.00 92.56 780 LYS A O 1
ATOM 6148 N N . LEU A 1 781 ? -5.823 42.716 4.120 1.00 93.62 781 LEU A N 1
ATOM 6149 C CA . LEU A 1 781 ? -5.906 43.349 5.433 1.00 93.62 781 LEU A CA 1
ATOM 6150 C C . LEU A 1 781 ? -5.525 44.828 5.341 1.00 93.62 781 LEU A C 1
ATOM 6152 O O . LEU A 1 781 ? -4.527 45.165 4.695 1.00 93.62 781 LEU A O 1
ATOM 6156 N N . GLN A 1 782 ? -6.267 45.693 6.028 1.00 91.44 782 GLN A N 1
ATOM 6157 C CA . GLN A 1 782 ? -5.898 47.084 6.280 1.00 91.44 782 GLN A CA 1
ATOM 6158 C C . GLN A 1 782 ? -5.812 47.353 7.785 1.00 91.44 782 GLN A C 1
ATOM 6160 O O . GLN A 1 782 ? -6.605 46.846 8.575 1.00 91.44 782 GLN A O 1
ATOM 6165 N N . LYS A 1 783 ? -4.847 48.168 8.209 1.00 90.75 783 LYS A N 1
ATOM 6166 C CA . LYS A 1 783 ? -4.634 48.523 9.613 1.00 90.75 783 LYS A CA 1
ATOM 6167 C C . LYS A 1 783 ? -5.886 49.172 10.216 1.00 90.75 783 LYS A C 1
ATOM 6169 O O . LYS A 1 783 ? -6.294 50.252 9.796 1.00 90.75 783 LYS A O 1
ATOM 6174 N N . GLY A 1 784 ? -6.458 48.522 11.230 1.00 86.19 784 GLY A N 1
ATOM 6175 C CA . GLY A 1 784 ? -7.739 48.884 11.843 1.00 86.19 784 GLY A CA 1
ATOM 6176 C C . GLY A 1 784 ? -8.908 47.948 11.499 1.00 86.19 784 GLY A C 1
ATOM 6177 O O . GLY A 1 784 ? -9.935 48.023 12.170 1.00 86.19 784 GLY A O 1
ATOM 6178 N N . ASP A 1 785 ? -8.762 47.048 10.520 1.00 92.69 785 ASP A N 1
ATOM 6179 C CA . ASP A 1 785 ? -9.746 45.994 10.242 1.00 92.69 785 ASP A CA 1
ATOM 6180 C C . ASP A 1 785 ? -9.907 45.048 11.444 1.00 92.69 785 ASP A C 1
ATOM 6182 O O . ASP A 1 785 ? -8.930 44.687 12.105 1.00 92.69 785 ASP A O 1
ATOM 6186 N N . ILE A 1 786 ? -11.139 44.590 11.697 1.00 92.75 786 ILE A N 1
ATOM 6187 C CA . ILE A 1 786 ? -11.442 43.580 12.721 1.00 92.75 786 ILE A CA 1
ATOM 6188 C C . ILE A 1 786 ? -11.819 42.268 12.031 1.00 92.75 786 ILE A C 1
ATOM 6190 O O . ILE A 1 786 ? -12.847 42.179 11.358 1.00 92.75 786 ILE A O 1
ATOM 6194 N N . ILE A 1 787 ? -10.999 41.238 12.231 1.00 93.31 787 ILE A N 1
ATOM 6195 C CA . ILE A 1 787 ? -11.246 39.882 11.737 1.00 93.31 787 ILE A CA 1
ATOM 6196 C C . ILE A 1 787 ? -11.974 39.084 12.821 1.00 93.31 787 ILE A C 1
ATOM 6198 O O . ILE A 1 787 ? -11.531 39.027 13.972 1.00 93.31 787 ILE A O 1
ATOM 6202 N N . HIS A 1 788 ? -13.063 38.416 12.446 1.00 91.81 788 HIS A N 1
ATOM 6203 C CA . HIS A 1 788 ? -13.668 37.373 13.272 1.00 91.81 788 HIS A CA 1
ATOM 6204 C C . HIS A 1 788 ? -12.935 36.054 13.013 1.00 91.81 788 HIS A C 1
ATOM 6206 O O . HIS A 1 788 ? -12.955 35.544 11.891 1.00 91.81 788 HIS A O 1
ATOM 6212 N N . ILE A 1 789 ? -12.251 35.528 14.028 1.00 91.25 789 ILE A N 1
ATOM 6213 C CA . ILE A 1 789 ? -11.382 34.355 13.894 1.00 91.25 789 ILE A CA 1
ATOM 6214 C C . ILE A 1 789 ? -12.244 33.092 13.932 1.00 91.25 789 ILE A C 1
ATOM 6216 O O . ILE A 1 789 ? -13.140 32.974 14.766 1.00 91.25 789 ILE A O 1
ATOM 6220 N N . ILE A 1 790 ? -11.970 32.154 13.035 1.00 90.94 790 ILE A N 1
ATOM 6221 C CA . ILE A 1 790 ? -12.608 30.834 12.970 1.00 90.94 790 ILE A CA 1
ATOM 6222 C C . ILE A 1 790 ? -11.661 29.775 13.540 1.00 90.94 790 ILE A C 1
ATOM 6224 O O . ILE A 1 790 ? -12.086 28.924 14.316 1.00 90.94 790 ILE A O 1
ATOM 6228 N N . GLU A 1 791 ? -10.372 29.867 13.205 1.00 87.38 791 GLU A N 1
ATOM 6229 C CA . GLU A 1 791 ? -9.350 28.922 13.648 1.00 87.38 791 GLU A CA 1
ATOM 6230 C C . GLU A 1 791 ? -8.038 29.641 13.996 1.00 87.38 791 GLU A C 1
ATOM 6232 O O . GLU A 1 791 ? -7.615 30.558 13.287 1.00 87.38 791 GLU A O 1
ATOM 6237 N N . LYS A 1 792 ? -7.394 29.211 15.089 1.00 86.06 792 LYS A N 1
ATOM 6238 C CA . LYS A 1 792 ? -6.162 29.805 15.636 1.00 86.06 792 LYS A CA 1
ATOM 6239 C C . LYS A 1 792 ? -5.108 28.748 16.032 1.00 86.06 792 LYS A C 1
ATOM 6241 O O . LYS A 1 792 ? -4.870 28.552 17.229 1.00 86.06 792 LYS A O 1
ATOM 6246 N N . PRO A 1 793 ? -4.481 28.041 15.070 1.00 79.12 793 PRO A N 1
ATOM 6247 C CA . PRO A 1 793 ? -3.330 27.180 15.359 1.00 79.12 793 PRO A CA 1
ATOM 6248 C C . PRO A 1 793 ? -2.198 27.973 16.047 1.00 79.12 793 PRO A C 1
ATOM 6250 O O . PRO A 1 793 ? -2.067 29.178 15.820 1.00 79.12 793 PRO A O 1
ATOM 6253 N N . PRO A 1 794 ? -1.367 27.341 16.897 1.00 64.38 794 PRO A N 1
ATOM 6254 C CA . PRO A 1 794 ? -0.404 28.056 17.744 1.00 64.38 794 PRO A CA 1
ATOM 6255 C C . PRO A 1 794 ? 0.708 28.778 16.964 1.00 64.38 794 PRO A C 1
ATOM 6257 O O . PRO A 1 794 ? 1.308 29.710 17.491 1.00 64.38 794 PRO A O 1
ATOM 6260 N N . VAL A 1 795 ? 0.966 28.376 15.716 1.00 65.19 795 VAL A N 1
ATOM 6261 C CA . VAL A 1 795 ? 1.905 29.015 14.781 1.00 65.19 795 VAL A CA 1
ATOM 6262 C C . VAL A 1 795 ? 1.359 28.949 13.349 1.00 65.19 795 VAL A C 1
ATOM 6264 O O . VAL A 1 795 ? 0.483 28.140 13.049 1.00 65.19 795 VAL A O 1
ATOM 6267 N N . GLY A 1 796 ? 1.905 29.772 12.448 1.00 77.81 796 GLY A N 1
ATOM 6268 C CA . GLY A 1 796 ? 1.599 29.743 11.014 1.00 77.81 796 GLY A CA 1
ATOM 6269 C C . GLY A 1 796 ? 0.524 30.744 10.581 1.00 77.81 796 GLY A C 1
ATOM 6270 O O . GLY A 1 796 ? 0.702 31.958 10.716 1.00 77.81 796 GLY A O 1
ATOM 6271 N N . THR A 1 797 ? -0.565 30.233 10.012 1.00 87.81 797 THR A N 1
ATOM 6272 C CA . THR A 1 797 ? -1.645 31.020 9.401 1.00 87.81 797 THR A CA 1
ATOM 6273 C C . THR A 1 797 ? -2.962 30.702 10.109 1.00 87.81 797 THR A C 1
ATOM 6275 O O . THR A 1 797 ? -3.249 29.544 10.389 1.00 87.81 797 THR A O 1
ATOM 6278 N N . TRP A 1 798 ? -3.744 31.729 10.429 1.00 92.56 798 TRP A N 1
ATOM 6279 C CA . TRP A 1 798 ? -5.074 31.636 11.031 1.00 92.56 798 TRP A CA 1
ATOM 6280 C C . TRP A 1 798 ? -6.156 31.817 9.964 1.00 92.56 798 TRP A C 1
ATOM 6282 O O . TRP A 1 798 ? -5.914 32.419 8.917 1.00 92.56 798 TRP A O 1
ATOM 6292 N N . THR A 1 799 ? -7.364 31.335 10.250 1.00 91.44 799 THR A N 1
ATOM 6293 C CA . THR A 1 799 ? -8.514 31.409 9.336 1.00 91.44 799 THR A CA 1
ATOM 6294 C C . THR A 1 799 ? -9.595 32.292 9.945 1.00 91.44 799 THR A C 1
ATOM 6296 O O . THR A 1 799 ? -9.880 32.196 11.141 1.00 91.44 799 THR A O 1
ATOM 6299 N N . GLY A 1 800 ? -10.219 33.162 9.149 1.00 92.81 800 GLY A N 1
ATOM 6300 C CA . GLY A 1 800 ? -11.240 34.080 9.651 1.00 92.81 800 GLY A CA 1
ATOM 6301 C C . GLY A 1 800 ? -12.113 34.727 8.581 1.00 92.81 800 GLY A C 1
ATOM 6302 O O . GLY A 1 800 ? -12.012 34.440 7.387 1.00 92.81 800 GLY A O 1
ATOM 6303 N N . LYS A 1 801 ? -13.000 35.611 9.042 1.00 92.81 801 LYS A N 1
ATOM 6304 C CA . LYS A 1 801 ? -13.954 36.366 8.226 1.00 92.81 801 LYS A CA 1
ATOM 6305 C C . LYS A 1 801 ? -13.715 37.866 8.396 1.00 92.81 801 LYS A C 1
ATOM 6307 O O . LYS A 1 801 ? -13.753 38.372 9.519 1.00 92.81 801 LYS A O 1
ATOM 6312 N N . LEU A 1 802 ? -13.516 38.568 7.283 1.00 90.62 802 LEU A N 1
ATOM 6313 C CA . LEU A 1 802 ? -13.337 40.020 7.214 1.00 90.62 802 LEU A CA 1
ATOM 6314 C C . LEU A 1 802 ? -14.172 40.569 6.054 1.00 90.62 802 LEU A C 1
ATOM 6316 O O . LEU A 1 802 ? -14.103 40.042 4.947 1.00 90.62 802 LEU A O 1
ATOM 6320 N N . ASN A 1 803 ? -14.979 41.606 6.304 1.00 84.25 803 ASN A N 1
ATOM 6321 C CA . ASN A 1 803 ? -15.830 42.254 5.293 1.00 84.25 803 ASN A CA 1
ATOM 6322 C C . ASN A 1 803 ? -16.652 41.254 4.445 1.00 84.25 803 ASN A C 1
ATOM 6324 O O . ASN A 1 803 ? -16.786 41.386 3.237 1.00 84.25 803 ASN A O 1
ATOM 6328 N N . SER A 1 804 ? -17.197 40.226 5.107 1.00 79.38 804 SER A N 1
ATOM 6329 C CA . SER A 1 804 ? -17.916 39.074 4.529 1.00 79.38 804 SER A CA 1
ATOM 6330 C C . SER A 1 804 ? -17.102 38.084 3.681 1.00 79.38 804 SER A C 1
ATOM 6332 O O . SER A 1 804 ? -17.602 36.978 3.471 1.00 79.38 804 SER A O 1
ATOM 6334 N N . LYS A 1 805 ? -15.856 38.383 3.290 1.00 84.19 805 LYS A N 1
ATOM 6335 C CA . LYS A 1 805 ? -14.940 37.389 2.707 1.00 84.19 805 LYS A CA 1
ATOM 6336 C C . LYS A 1 805 ? -14.426 36.433 3.801 1.00 84.19 805 LYS A C 1
ATOM 6338 O O . LYS A 1 805 ? -14.067 36.864 4.898 1.00 84.19 805 LYS A O 1
ATOM 6343 N N . LEU A 1 806 ? -14.380 35.135 3.493 1.00 88.75 806 LEU A N 1
ATOM 6344 C CA . LEU A 1 806 ? -13.600 34.133 4.231 1.00 88.75 806 LEU A CA 1
ATOM 6345 C C . LEU A 1 806 ? -12.176 34.051 3.677 1.00 88.75 806 LEU A C 1
ATOM 6347 O O . LEU A 1 806 ? -11.983 34.134 2.463 1.00 88.75 806 LEU A O 1
ATOM 6351 N N . GLY A 1 807 ? -11.195 33.829 4.544 1.00 89.88 807 GLY A N 1
ATOM 6352 C CA . GLY A 1 807 ? -9.836 33.566 4.093 1.00 89.88 807 GLY A CA 1
ATOM 6353 C C . GLY A 1 807 ? -8.823 33.389 5.213 1.00 89.88 807 GLY A C 1
ATOM 6354 O O . GLY A 1 807 ? -9.149 33.465 6.402 1.00 89.88 807 GLY A O 1
ATOM 6355 N N . SER A 1 808 ? -7.580 33.169 4.802 1.00 93.00 808 SER A N 1
ATOM 6356 C CA . SER A 1 808 ? -6.444 32.956 5.691 1.00 93.00 808 SER A CA 1
ATOM 6357 C C . SER A 1 808 ? -5.642 34.248 5.920 1.00 93.00 808 SER A C 1
ATOM 6359 O O . SER A 1 808 ? -5.668 35.179 5.112 1.00 93.00 808 SER A O 1
ATOM 6361 N N . PHE A 1 809 ? -4.958 34.354 7.058 1.00 93.12 809 PHE A N 1
ATOM 6362 C CA . PHE A 1 809 ? -4.082 35.478 7.394 1.00 93.12 809 PHE A CA 1
ATOM 6363 C C . PHE A 1 809 ? -3.014 35.050 8.409 1.00 93.12 809 PHE A C 1
ATOM 6365 O O . PHE A 1 809 ? -3.256 34.204 9.264 1.00 93.12 809 PHE A O 1
ATOM 6372 N N . LYS A 1 810 ? -1.808 35.622 8.353 1.00 90.12 810 LYS A N 1
ATOM 6373 C CA . LYS A 1 810 ? -0.756 35.286 9.329 1.00 90.12 810 LYS A CA 1
ATOM 6374 C C . LYS A 1 810 ? -1.003 36.014 10.649 1.00 90.12 810 LYS A C 1
ATOM 6376 O O . LYS A 1 810 ? -1.286 37.212 10.641 1.00 90.12 810 LYS A O 1
ATOM 6381 N N . PHE A 1 811 ? -0.835 35.319 11.776 1.00 87.81 811 PHE A N 1
ATOM 6382 C CA . PHE A 1 811 ? -1.081 35.899 13.106 1.00 87.81 811 PHE A CA 1
ATOM 6383 C C . PHE A 1 811 ? -0.200 37.130 13.393 1.00 87.81 811 PHE A C 1
ATOM 6385 O O . PHE A 1 811 ? -0.648 38.067 14.039 1.00 87.81 811 PHE A O 1
ATOM 6392 N N . ILE A 1 812 ? 1.005 37.185 12.810 1.00 89.00 812 ILE A N 1
ATOM 6393 C CA . ILE A 1 812 ? 1.975 38.296 12.906 1.00 89.00 812 ILE A CA 1
ATOM 6394 C C . ILE A 1 812 ? 1.505 39.648 12.322 1.00 89.00 812 ILE A C 1
ATOM 6396 O O . ILE A 1 812 ? 2.281 40.603 12.298 1.00 89.00 812 ILE A O 1
ATOM 6400 N N . TYR A 1 813 ? 0.283 39.735 11.790 1.00 90.44 813 TYR A N 1
ATOM 6401 C CA . TYR A 1 813 ? -0.313 40.976 11.278 1.00 90.44 813 TYR A CA 1
ATOM 6402 C C . TYR A 1 813 ? -1.459 41.509 12.156 1.00 90.44 813 TYR A C 1
ATOM 6404 O O . TYR A 1 813 ? -2.012 42.572 11.845 1.00 90.44 813 TYR A O 1
ATOM 6412 N N . VAL A 1 814 ? -1.838 40.791 13.224 1.00 92.38 814 VAL A N 1
ATOM 6413 C CA . VAL A 1 814 ? -3.010 41.106 14.051 1.00 92.38 814 VAL A CA 1
ATOM 6414 C C . VAL A 1 814 ? -2.737 40.986 15.554 1.00 92.38 814 VAL A C 1
ATOM 6416 O O . VAL A 1 814 ? -2.023 40.098 16.006 1.00 92.38 814 VAL A O 1
ATOM 6419 N N . ASN A 1 815 ? -3.400 41.830 16.344 1.00 90.12 815 ASN A N 1
ATOM 6420 C CA . ASN A 1 815 ? -3.470 41.702 17.800 1.00 90.12 815 ASN A CA 1
ATOM 6421 C C . ASN A 1 815 ? -4.803 41.059 18.196 1.00 90.12 815 ASN A C 1
ATOM 6423 O O . ASN A 1 815 ? -5.855 41.475 17.707 1.00 90.12 815 ASN A O 1
ATOM 6427 N N . LEU A 1 816 ? -4.786 40.077 19.100 1.00 89.62 816 LEU A N 1
ATOM 6428 C CA . LEU A 1 816 ? -6.015 39.513 19.670 1.00 89.62 816 LEU A CA 1
ATOM 6429 C C . LEU A 1 816 ? -6.766 40.572 20.490 1.00 89.62 816 LEU A C 1
ATOM 6431 O O . LEU A 1 816 ? -6.166 41.297 21.282 1.00 89.62 816 LEU A O 1
ATOM 6435 N N . LEU A 1 817 ? -8.086 40.637 20.316 1.00 85.81 817 LEU A N 1
ATOM 6436 C CA . LEU A 1 817 ? -8.976 41.460 21.133 1.00 85.81 817 LEU A CA 1
ATOM 6437 C C . LEU A 1 817 ? -9.585 40.603 22.256 1.00 85.81 817 LEU A C 1
ATOM 6439 O O . LEU A 1 817 ? -9.967 39.463 21.988 1.00 85.81 817 LEU A O 1
ATOM 6443 N N . PRO A 1 818 ? -9.744 41.130 23.485 1.00 76.75 818 PRO A N 1
ATOM 6444 C CA . PRO A 1 818 ? -10.474 40.433 24.539 1.00 76.75 818 PRO A CA 1
ATOM 6445 C C . PRO A 1 818 ? -11.936 40.151 24.150 1.00 76.75 818 PRO A C 1
ATOM 6447 O O . PRO A 1 818 ? -12.621 40.995 23.557 1.00 76.75 818 PRO A O 1
ATOM 6450 N N . ASP A 1 819 ? -12.434 38.975 24.529 1.00 58.69 819 ASP A N 1
ATOM 6451 C CA . ASP A 1 819 ? -13.852 38.635 24.409 1.00 58.69 819 ASP A CA 1
ATOM 6452 C C . ASP A 1 819 ? -14.619 39.063 25.669 1.00 58.69 819 ASP A C 1
ATOM 6454 O O . ASP A 1 819 ? -14.347 38.614 26.785 1.00 58.69 819 ASP A O 1
ATOM 6458 N N . GLU A 1 820 ? -15.610 39.940 25.488 1.00 42.84 820 GLU A N 1
ATOM 6459 C CA . GLU A 1 820 ? -16.486 40.405 26.565 1.00 42.84 820 GLU A CA 1
ATOM 6460 C C . GLU A 1 820 ? -17.476 39.304 26.976 1.00 42.84 820 GLU A C 1
ATOM 6462 O O . GLU A 1 820 ? -18.545 39.138 26.385 1.00 42.84 820 GLU A O 1
ATOM 6467 N N . SER A 1 821 ? -17.137 38.555 28.026 1.00 35.09 821 SER A N 1
ATOM 6468 C CA . SER A 1 821 ? -18.067 37.608 28.651 1.00 35.09 821 SER A CA 1
ATOM 6469 C C . SER A 1 821 ? -18.996 38.305 29.668 1.00 35.09 821 SER A C 1
ATOM 6471 O O . SER A 1 821 ? -18.530 39.092 30.497 1.00 35.09 821 SER A O 1
ATOM 6473 N N . PRO A 1 822 ? -20.320 38.043 29.653 1.00 33.91 822 PRO A N 1
ATOM 6474 C CA . PRO A 1 822 ? -21.249 38.638 30.614 1.00 33.91 822 PRO A CA 1
ATOM 6475 C C . PRO A 1 822 ? -21.060 38.068 32.039 1.00 33.91 822 PRO A C 1
ATOM 6477 O O . PRO A 1 822 ? -20.682 36.906 32.209 1.00 33.91 822 PRO A O 1
ATOM 6480 N N . PRO A 1 823 ? -21.340 38.854 33.098 1.00 33.97 823 PRO A N 1
ATOM 6481 C CA . PRO A 1 823 ? -20.769 38.614 34.425 1.00 33.97 823 PRO A CA 1
ATOM 6482 C C . PRO A 1 823 ? -21.434 37.489 35.234 1.00 33.97 823 PRO A C 1
ATOM 6484 O O . PRO A 1 823 ? -22.645 37.485 35.479 1.00 33.97 823 PRO A O 1
ATOM 6487 N N . VAL A 1 824 ? -20.606 36.594 35.785 1.00 32.34 824 VAL A N 1
ATOM 6488 C CA . VAL A 1 824 ? -21.015 35.561 36.754 1.00 32.34 824 VAL A CA 1
ATOM 6489 C C . VAL A 1 824 ? -20.933 36.091 38.197 1.00 32.34 824 VAL A C 1
ATOM 6491 O O . VAL A 1 824 ? -20.041 36.850 38.574 1.00 32.34 824 VAL A O 1
ATOM 6494 N N . ARG A 1 825 ? -21.900 35.703 39.039 1.00 28.38 825 ARG A N 1
ATOM 6495 C CA . ARG A 1 825 ? -22.087 36.235 40.403 1.00 28.38 825 ARG A CA 1
ATOM 6496 C C . ARG A 1 825 ? -20.971 35.815 41.376 1.00 28.38 825 ARG A C 1
ATOM 6498 O O . ARG A 1 825 ? -20.943 34.666 41.816 1.00 28.38 825 ARG A O 1
ATOM 6505 N N . ARG A 1 826 ? -20.146 36.767 41.834 1.00 30.91 826 ARG A N 1
ATOM 6506 C CA . ARG A 1 826 ? -19.222 36.572 42.973 1.00 30.91 826 ARG A CA 1
ATOM 6507 C C . ARG A 1 826 ? -19.991 36.264 44.274 1.00 30.91 826 ARG A C 1
ATOM 6509 O O . ARG A 1 826 ? -20.877 37.024 44.668 1.00 30.91 826 ARG A O 1
ATOM 6516 N N . LYS A 1 827 ? -19.607 35.200 44.992 1.00 27.72 827 LYS A N 1
ATOM 6517 C CA . LYS A 1 827 ? -19.916 35.025 46.428 1.00 27.72 827 LYS A CA 1
ATOM 6518 C C . LYS A 1 827 ? -18.854 35.753 47.262 1.00 27.72 827 LYS A C 1
ATOM 6520 O O . LYS A 1 827 ? -17.679 35.714 46.919 1.00 27.72 827 LYS A O 1
ATOM 6525 N N . ARG A 1 828 ? -19.256 36.391 48.367 1.00 26.92 828 ARG A N 1
ATOM 6526 C CA . ARG A 1 828 ? -18.335 36.997 49.348 1.00 26.92 828 ARG A CA 1
ATOM 6527 C C . ARG A 1 828 ? -17.920 35.983 50.420 1.00 26.92 828 ARG A C 1
ATOM 6529 O O . ARG A 1 828 ? -18.796 35.421 51.068 1.00 26.92 828 ARG A O 1
ATOM 6536 N N . CYS A 1 829 ? -16.620 35.908 50.687 1.00 24.47 829 CYS A N 1
ATOM 6537 C CA . CYS A 1 829 ? -16.021 35.653 52.005 1.00 24.47 829 CYS A CA 1
ATOM 6538 C C . CYS A 1 829 ? -14.929 36.720 52.228 1.00 24.47 829 CYS A C 1
ATOM 6540 O O . CYS A 1 829 ? -14.524 37.364 51.261 1.00 24.47 829 CYS A O 1
ATOM 6542 N N . SER A 1 830 ? -14.508 36.989 53.472 1.00 26.95 830 SER A N 1
ATOM 6543 C CA . SER A 1 830 ? -13.762 38.226 53.768 1.00 26.95 830 SER A CA 1
ATOM 6544 C C . SER A 1 830 ? -12.669 38.148 54.845 1.00 26.95 830 SER A C 1
ATOM 6546 O O . SER A 1 830 ? -12.971 37.943 56.020 1.00 26.95 830 SER A O 1
ATOM 6548 N N . SER A 1 831 ? -11.477 38.606 54.443 1.00 31.06 831 SER A N 1
ATOM 6549 C CA . SER A 1 831 ? -10.541 39.462 55.201 1.00 31.06 831 SER A CA 1
ATOM 6550 C C . SER A 1 831 ? -9.559 38.862 56.229 1.00 31.06 831 SER A C 1
ATOM 6552 O O . SER A 1 831 ? -9.948 38.057 57.069 1.00 31.06 831 SER A O 1
ATOM 6554 N N . LYS A 1 832 ? -8.357 39.481 56.242 1.00 32.00 832 LYS A N 1
ATOM 6555 C CA . LYS A 1 832 ? -7.343 39.605 57.325 1.00 32.00 832 LYS A CA 1
ATOM 6556 C C . LYS A 1 832 ? -6.469 38.363 57.594 1.00 32.00 832 LYS A C 1
ATOM 6558 O O . LYS A 1 832 ? -6.976 37.311 57.946 1.00 32.00 832 LYS A O 1
ATOM 6563 N N . ASN A 1 833 ? -5.137 38.451 57.513 1.00 31.98 833 ASN A N 1
ATOM 6564 C CA . ASN A 1 833 ? -4.276 39.476 58.130 1.00 31.98 833 ASN A CA 1
ATOM 6565 C C . ASN A 1 833 ? -3.043 39.853 57.282 1.00 31.98 833 ASN A C 1
ATOM 6567 O O . ASN A 1 833 ? -2.378 38.967 56.760 1.00 31.98 833 ASN A O 1
ATOM 6571 N N . HIS A 1 834 ? -2.665 41.137 57.288 1.00 32.91 834 HIS A N 1
ATOM 6572 C CA . HIS A 1 834 ? -1.318 41.592 56.911 1.00 32.91 834 HIS A CA 1
ATOM 6573 C C . HIS A 1 834 ? -0.375 41.596 58.125 1.00 32.91 834 HIS A C 1
ATOM 6575 O O . HIS A 1 834 ? -0.809 41.801 59.264 1.00 32.91 834 HIS A O 1
ATOM 6581 N N . ARG A 1 835 ? 0.926 41.455 57.863 1.00 35.34 835 ARG A N 1
ATOM 6582 C CA . ARG A 1 835 ? 2.020 41.873 58.749 1.00 35.34 835 ARG A CA 1
ATOM 6583 C C . ARG A 1 835 ? 3.171 42.372 57.884 1.00 35.34 835 ARG A C 1
ATOM 6585 O O . ARG A 1 835 ? 3.494 41.724 56.895 1.00 35.34 835 ARG A O 1
ATOM 6592 N N . ASP A 1 836 ? 3.773 43.492 58.261 1.00 43.81 836 ASP A N 1
ATOM 6593 C CA . ASP A 1 836 ? 4.831 44.112 57.467 1.00 43.81 836 ASP A CA 1
ATOM 6594 C C . ASP A 1 836 ? 6.091 43.237 57.385 1.00 43.81 836 ASP A C 1
ATOM 6596 O O . ASP A 1 836 ? 6.700 42.883 58.398 1.00 43.81 836 ASP A O 1
ATOM 6600 N N . LYS A 1 837 ? 6.511 42.963 56.151 1.00 42.88 837 LYS A N 1
ATOM 6601 C CA . LYS A 1 837 ? 7.914 42.828 55.756 1.00 42.88 837 LYS A CA 1
ATOM 6602 C C . LYS A 1 837 ? 8.158 43.881 54.674 1.00 42.88 837 LYS A C 1
ATOM 6604 O O . LYS A 1 837 ? 7.281 44.121 53.849 1.00 42.88 837 LYS A O 1
ATOM 6609 N N . SER A 1 838 ? 9.325 44.517 54.676 1.00 53.38 838 SER A N 1
ATOM 6610 C CA . SER A 1 838 ? 9.748 45.379 53.567 1.00 53.38 838 SER A CA 1
ATOM 6611 C C . SER A 1 838 ? 9.825 44.564 52.274 1.00 53.38 838 SER A C 1
ATOM 6613 O O . SER A 1 838 ? 10.372 43.461 52.310 1.00 53.38 838 SER A O 1
ATOM 6615 N N . LYS A 1 839 ? 9.311 45.095 51.150 1.00 59.25 839 LYS A N 1
ATOM 6616 C CA . LYS A 1 839 ? 9.480 44.454 49.834 1.00 59.25 839 LYS A CA 1
ATOM 6617 C C . LYS A 1 839 ? 10.984 44.208 49.576 1.00 59.25 839 LYS A C 1
ATOM 6619 O O . LYS A 1 839 ? 11.751 45.161 49.762 1.00 59.25 839 LYS A O 1
ATOM 6624 N N . PRO A 1 840 ? 11.399 42.991 49.174 1.00 61.19 840 PRO A N 1
ATOM 6625 C CA . PRO A 1 840 ? 12.763 42.741 48.719 1.00 61.19 840 PRO A CA 1
ATOM 6626 C C . PRO A 1 840 ? 13.037 43.526 47.429 1.00 61.19 840 PRO A C 1
ATOM 6628 O O . PRO A 1 840 ? 12.108 43.902 46.712 1.00 61.19 840 PRO A O 1
ATOM 6631 N N . LYS A 1 841 ? 14.310 43.813 47.163 1.00 64.75 841 LYS A N 1
ATOM 6632 C CA . LYS A 1 841 ? 14.772 44.667 46.057 1.00 64.75 841 LYS A CA 1
ATOM 6633 C C . LYS A 1 841 ? 15.720 43.975 45.085 1.00 64.75 841 LYS A C 1
ATOM 6635 O O . LYS A 1 841 ? 15.969 44.531 44.019 1.00 64.75 841 LYS A O 1
ATOM 6640 N N . THR A 1 842 ? 16.229 42.794 45.422 1.00 77.31 842 THR A N 1
ATOM 6641 C CA . THR A 1 842 ? 17.009 41.951 44.506 1.00 77.31 842 THR A CA 1
ATOM 6642 C C . THR A 1 842 ? 16.453 40.531 44.476 1.00 77.31 842 THR A C 1
ATOM 6644 O O . THR A 1 842 ? 15.780 40.086 45.408 1.00 77.31 842 THR A O 1
ATOM 6647 N N . LEU A 1 843 ? 16.740 39.808 43.392 1.00 78.44 843 LEU A N 1
ATOM 6648 C CA . LEU A 1 843 ? 16.388 38.394 43.250 1.00 78.44 843 LEU A CA 1
ATOM 6649 C C . LEU A 1 843 ? 17.079 37.522 44.317 1.00 78.44 843 LEU A C 1
ATOM 6651 O O . LEU A 1 843 ? 16.500 36.559 44.814 1.00 78.44 843 LEU A O 1
ATOM 6655 N N . GLU A 1 844 ? 18.282 37.910 44.735 1.00 78.69 844 GLU A N 1
ATOM 6656 C CA . GLU A 1 844 ? 19.060 37.238 45.779 1.00 78.69 844 GLU A CA 1
ATOM 6657 C C . GLU A 1 844 ? 18.354 37.299 47.145 1.00 78.69 844 GLU A C 1
ATOM 6659 O O . GLU A 1 844 ? 18.222 36.268 47.799 1.00 78.69 844 GLU A O 1
ATOM 6664 N N . GLU A 1 845 ? 17.805 38.459 47.541 1.00 78.06 845 GLU A N 1
ATOM 6665 C CA . GLU A 1 845 ? 16.991 38.588 48.764 1.00 78.06 845 GLU A CA 1
ATOM 6666 C C . GLU A 1 845 ? 15.735 37.696 48.721 1.00 78.06 845 GLU A C 1
ATOM 6668 O O . GLU A 1 845 ? 15.304 37.169 49.749 1.00 78.06 845 GLU A O 1
ATOM 6673 N N . VAL A 1 846 ? 15.140 37.508 47.536 1.00 79.81 846 VAL A N 1
ATOM 6674 C CA . VAL A 1 846 ? 13.972 36.634 47.339 1.00 79.81 846 VAL A CA 1
ATOM 6675 C C . VAL A 1 846 ? 14.359 35.162 47.515 1.00 79.81 846 VAL A C 1
ATOM 6677 O O . VAL A 1 846 ? 13.714 34.461 48.299 1.00 79.81 846 VAL A O 1
ATOM 6680 N N . LEU A 1 847 ? 15.425 34.703 46.852 1.00 82.75 847 LEU A N 1
ATOM 6681 C CA . LEU A 1 847 ? 15.903 33.317 46.928 1.00 82.75 847 LEU A CA 1
ATOM 6682 C C . LEU A 1 847 ? 16.438 32.949 48.322 1.00 82.75 847 LEU A C 1
ATOM 6684 O O . LEU A 1 847 ? 16.103 31.878 48.834 1.00 82.75 847 LEU A O 1
ATOM 6688 N N . ASP A 1 848 ? 17.188 33.841 48.974 1.00 81.06 848 ASP A N 1
ATOM 6689 C CA . ASP A 1 848 ? 17.674 33.649 50.349 1.00 81.06 848 ASP A CA 1
ATOM 6690 C C . ASP A 1 848 ? 16.512 33.562 51.352 1.00 81.06 848 ASP A C 1
ATOM 6692 O O . ASP A 1 848 ? 16.470 32.663 52.192 1.00 81.06 848 ASP A O 1
ATOM 6696 N N . SER A 1 849 ? 15.468 34.387 51.186 1.00 77.69 849 SER A N 1
ATOM 6697 C CA . SER A 1 849 ? 14.269 34.323 52.039 1.00 77.69 849 SER A CA 1
ATOM 6698 C C . SER A 1 849 ? 13.486 33.001 51.953 1.00 77.69 849 SER A C 1
ATOM 6700 O O . SER A 1 849 ? 12.672 32.718 52.840 1.00 77.69 849 SER A O 1
ATOM 6702 N N . MET A 1 850 ? 13.736 32.195 50.914 1.00 79.81 850 MET A N 1
ATOM 6703 C CA . MET A 1 850 ? 13.185 30.848 50.717 1.00 79.81 850 MET A CA 1
ATOM 6704 C C . MET A 1 850 ? 14.182 29.720 51.034 1.00 79.81 850 MET A C 1
ATOM 6706 O O . MET A 1 850 ? 13.776 28.556 51.048 1.00 79.81 850 MET A O 1
ATOM 6710 N N . GLY A 1 851 ? 15.455 30.042 51.294 1.00 76.69 851 GLY A N 1
ATOM 6711 C CA . GLY A 1 851 ? 16.537 29.069 51.464 1.00 76.69 851 GLY A CA 1
ATOM 6712 C C . GLY A 1 851 ? 16.943 28.364 50.165 1.00 76.69 851 GLY A C 1
ATOM 6713 O O . GLY A 1 851 ? 17.286 27.188 50.205 1.00 76.69 851 GLY A O 1
ATOM 6714 N N . LEU A 1 852 ? 16.849 29.048 49.017 1.00 83.44 852 LEU A N 1
ATOM 6715 C CA . LEU A 1 852 ? 17.075 28.496 47.670 1.00 83.44 852 LEU A CA 1
ATOM 6716 C C . LEU A 1 852 ? 18.198 29.226 46.906 1.00 83.44 852 LEU A C 1
ATOM 6718 O O . LEU A 1 852 ? 18.135 29.381 45.687 1.00 83.44 852 LEU A O 1
ATOM 6722 N N . THR A 1 853 ? 19.227 29.693 47.617 1.00 78.81 853 THR A N 1
ATOM 6723 C CA . THR A 1 853 ? 20.358 30.446 47.041 1.00 78.81 853 THR A CA 1
ATOM 6724 C C . THR A 1 853 ? 21.142 29.659 45.986 1.00 78.81 853 THR A C 1
ATOM 6726 O O . THR A 1 853 ? 21.585 30.247 45.001 1.00 78.81 853 THR A O 1
ATOM 6729 N N . GLU A 1 854 ? 21.236 28.334 46.125 1.00 78.94 854 GLU A N 1
ATOM 6730 C CA . GLU A 1 854 ? 21.885 27.421 45.166 1.00 78.94 854 GLU A CA 1
ATOM 6731 C C . GLU A 1 854 ? 21.289 27.504 43.746 1.00 78.94 854 GLU A C 1
ATOM 6733 O O . GLU A 1 854 ? 22.000 27.318 42.759 1.00 78.94 854 GLU A O 1
ATOM 6738 N N . LEU A 1 855 ? 20.001 27.851 43.617 1.00 80.00 855 LEU A N 1
ATOM 6739 C CA . LEU A 1 855 ? 19.332 27.997 42.319 1.00 80.00 855 LEU A CA 1
ATOM 6740 C C . LEU A 1 855 ? 19.641 29.331 41.615 1.00 80.00 855 LEU A C 1
ATOM 6742 O O . LEU A 1 855 ? 19.292 29.478 40.445 1.00 80.00 855 LEU A O 1
ATOM 6746 N N . SER A 1 856 ? 20.307 30.287 42.277 1.00 79.00 856 SER A N 1
ATOM 6747 C CA . SER A 1 856 ? 20.613 31.612 41.709 1.00 79.00 856 SER A CA 1
ATOM 6748 C C . SER A 1 856 ? 21.451 31.513 40.427 1.00 79.00 856 SER A C 1
ATOM 6750 O O . SER A 1 856 ? 21.079 32.062 39.389 1.00 79.00 856 SER A O 1
ATOM 6752 N N . SER A 1 857 ? 22.530 30.724 40.454 1.00 80.38 857 SER A N 1
ATOM 6753 C CA . SER A 1 857 ? 23.402 30.507 39.290 1.00 80.38 857 SER A CA 1
ATOM 6754 C C . SER A 1 857 ? 22.665 29.843 38.123 1.00 80.38 857 SER A C 1
ATOM 6756 O O . SER A 1 857 ? 22.866 30.218 36.970 1.00 80.38 857 SER A O 1
ATOM 6758 N N . LEU A 1 858 ? 21.777 28.887 38.417 1.00 83.19 858 LEU A N 1
ATOM 6759 C CA . LEU A 1 858 ? 20.999 28.158 37.413 1.00 83.19 858 LEU A CA 1
ATOM 6760 C C . LEU A 1 858 ? 19.939 29.063 36.764 1.00 83.19 858 LEU A C 1
ATOM 6762 O O . LEU A 1 858 ? 19.828 29.102 35.541 1.00 83.19 858 LEU A O 1
ATOM 6766 N N . LEU A 1 859 ? 19.210 29.849 37.562 1.00 81.56 859 LEU A N 1
ATOM 6767 C CA . LEU A 1 859 ? 18.257 30.847 37.067 1.00 81.56 859 LEU A CA 1
ATOM 6768 C C . LEU A 1 859 ? 18.954 31.908 36.201 1.00 81.56 859 LEU A C 1
ATOM 6770 O O . LEU A 1 859 ? 18.492 32.201 35.097 1.00 81.56 859 LEU A O 1
ATOM 6774 N N . SER A 1 860 ? 20.108 32.407 36.653 1.00 80.88 860 SER A N 1
ATOM 6775 C CA . SER A 1 860 ? 20.908 33.404 35.939 1.00 80.88 860 SER A CA 1
ATOM 6776 C C . SER A 1 860 ? 21.421 32.902 34.582 1.00 80.88 860 SER A C 1
ATOM 6778 O O . SER A 1 860 ? 21.288 33.610 33.580 1.00 80.88 860 SER A O 1
ATOM 6780 N N . MET A 1 861 ? 21.922 31.660 34.513 1.00 75.44 861 MET A N 1
ATOM 6781 C CA . MET A 1 861 ? 22.369 31.018 33.264 1.00 75.44 861 MET A CA 1
ATOM 6782 C C . MET A 1 861 ? 21.247 30.846 32.231 1.00 75.44 861 MET A C 1
ATOM 6784 O O . MET A 1 861 ? 21.509 30.883 31.030 1.00 75.44 861 MET A O 1
ATOM 6788 N N . HIS A 1 862 ? 20.000 30.700 32.683 1.00 75.69 862 HIS A N 1
ATOM 6789 C CA . HIS A 1 862 ? 18.814 30.618 31.825 1.00 75.69 862 HIS A CA 1
ATOM 6790 C C . HIS A 1 862 ? 18.099 31.971 31.623 1.00 75.69 862 HIS A C 1
ATOM 6792 O O . HIS A 1 862 ? 16.993 32.009 31.087 1.00 75.69 862 HIS A O 1
ATOM 6798 N N . GLY A 1 863 ? 18.734 33.087 32.003 1.00 73.38 863 GLY A N 1
ATOM 6799 C CA . GLY A 1 863 ? 18.264 34.448 31.720 1.00 73.38 863 GLY A CA 1
ATOM 6800 C C . GLY A 1 863 ? 17.311 35.057 32.754 1.00 73.38 863 GLY A C 1
ATOM 6801 O O . GLY A 1 863 ? 16.900 36.200 32.584 1.00 73.38 863 GLY A O 1
ATOM 6802 N N . PHE A 1 864 ? 16.990 34.357 33.845 1.00 80.81 864 PHE A N 1
ATOM 6803 C CA . PHE A 1 864 ? 16.161 34.886 34.932 1.00 80.81 864 PHE A CA 1
ATOM 6804 C C . PHE A 1 864 ? 17.032 35.670 35.924 1.00 80.81 864 PHE A C 1
ATOM 6806 O O . PHE A 1 864 ? 17.411 35.151 36.974 1.00 80.81 864 PHE A O 1
ATOM 6813 N N . GLN A 1 865 ? 17.403 36.903 35.558 1.00 76.94 865 GLN A N 1
ATOM 6814 C CA . GLN A 1 865 ? 18.382 37.716 36.298 1.00 76.94 865 GLN A CA 1
ATOM 6815 C C . GLN A 1 865 ? 17.757 38.889 37.072 1.00 76.94 865 GLN A C 1
ATOM 6817 O O . GLN A 1 865 ? 18.322 39.324 38.076 1.00 76.94 865 GLN A O 1
ATOM 6822 N N . SER A 1 866 ? 16.588 39.390 36.658 1.00 80.00 866 SER A N 1
ATOM 6823 C CA . SER A 1 866 ? 15.849 40.436 37.378 1.00 80.00 866 SER A CA 1
ATOM 6824 C C . SER A 1 866 ? 14.655 39.889 38.176 1.00 80.00 866 SER A C 1
ATOM 6826 O O . SER A 1 866 ? 14.223 38.746 38.014 1.00 80.00 866 SER A O 1
ATOM 6828 N N . LEU A 1 867 ? 14.084 40.738 39.041 1.00 79.56 867 LEU A N 1
ATOM 6829 C CA . LEU A 1 867 ? 12.817 40.443 39.720 1.00 79.56 867 LEU A CA 1
ATOM 6830 C C . LEU A 1 867 ? 11.632 40.363 38.743 1.00 79.56 867 LEU A C 1
ATOM 6832 O O . LEU A 1 867 ? 10.699 39.609 39.004 1.00 79.56 867 LEU A O 1
ATOM 6836 N N . GLU A 1 868 ? 11.687 41.090 37.625 1.00 78.00 868 GLU A N 1
ATOM 6837 C CA . GLU A 1 868 ? 10.655 41.103 36.580 1.00 78.00 868 GLU A CA 1
ATOM 6838 C C . GLU A 1 868 ? 10.662 39.771 35.804 1.00 78.00 868 GLU A C 1
ATOM 6840 O O . GLU A 1 868 ? 9.615 39.140 35.635 1.00 78.00 868 GLU A O 1
ATOM 6845 N N . ASP A 1 869 ? 11.850 39.269 35.438 1.00 81.25 869 ASP A N 1
ATOM 6846 C CA . ASP A 1 869 ? 12.014 37.945 34.812 1.00 81.25 869 ASP A CA 1
ATOM 6847 C C . ASP A 1 869 ? 11.521 36.832 35.746 1.00 81.25 869 ASP A C 1
ATOM 6849 O O . ASP A 1 869 ? 10.797 35.923 35.327 1.00 81.25 869 ASP A O 1
ATOM 6853 N N . PHE A 1 870 ? 11.888 36.915 37.031 1.00 83.25 870 PHE A N 1
ATOM 6854 C CA . PHE A 1 870 ? 11.476 35.946 38.041 1.00 83.25 870 PHE A CA 1
ATOM 6855 C C . PHE A 1 870 ? 9.962 35.984 38.277 1.00 83.25 870 PHE A C 1
ATOM 6857 O O . PHE A 1 870 ? 9.328 34.933 38.270 1.00 83.25 870 PHE A O 1
ATOM 6864 N N . ALA A 1 871 ? 9.343 37.164 38.389 1.00 80.94 871 ALA A N 1
ATOM 6865 C CA . ALA A 1 871 ? 7.886 37.296 38.449 1.00 80.94 871 ALA A CA 1
ATOM 6866 C C . ALA A 1 871 ? 7.200 36.724 37.191 1.00 80.94 871 ALA A C 1
ATOM 6868 O O . ALA A 1 871 ? 6.082 36.212 37.275 1.00 80.94 871 ALA A O 1
ATOM 6869 N N . GLY A 1 872 ? 7.874 36.752 36.036 1.00 77.31 872 GLY A N 1
ATOM 6870 C CA . GLY A 1 872 ? 7.446 36.132 34.781 1.00 77.31 872 GLY A CA 1
ATOM 6871 C C . GLY A 1 872 ? 7.470 34.594 34.746 1.00 77.31 872 GLY A C 1
ATOM 6872 O O . GLY A 1 872 ? 6.816 34.016 33.871 1.00 77.31 872 GLY A O 1
ATOM 6873 N N . LEU A 1 873 ? 8.174 33.933 35.672 1.00 82.31 873 LEU A N 1
ATOM 6874 C CA . LEU A 1 873 ? 8.473 32.496 35.650 1.00 82.31 873 LEU A CA 1
ATOM 6875 C C . LEU A 1 873 ? 7.210 31.630 35.852 1.00 82.31 873 LEU A C 1
ATOM 6877 O O . LEU A 1 873 ? 6.321 31.954 36.636 1.00 82.31 873 LEU A O 1
ATOM 6881 N N . ARG A 1 874 ? 7.098 30.529 35.093 1.00 80.50 874 ARG A N 1
ATOM 6882 C CA . ARG A 1 874 ? 5.928 29.628 35.067 1.00 80.50 874 ARG A CA 1
ATOM 6883 C C . ARG A 1 874 ? 6.330 28.171 35.272 1.00 80.50 874 ARG A C 1
ATOM 6885 O O . ARG A 1 874 ? 7.482 27.800 35.072 1.00 80.50 874 ARG A O 1
ATOM 6892 N N . GLU A 1 875 ? 5.351 27.320 35.575 1.00 77.75 875 GLU A N 1
ATOM 6893 C CA . GLU A 1 875 ? 5.553 25.874 35.753 1.00 77.75 875 GLU A CA 1
ATOM 6894 C C . GLU A 1 875 ? 6.162 25.181 34.515 1.00 77.75 875 GLU A C 1
ATOM 6896 O O . GLU A 1 875 ? 6.920 24.226 34.665 1.00 77.75 875 GLU A O 1
ATOM 6901 N N . SER A 1 876 ? 5.928 25.703 33.302 1.00 76.44 876 SER A N 1
ATOM 6902 C CA . SER A 1 876 ? 6.636 25.279 32.082 1.00 76.44 876 SER A CA 1
ATOM 6903 C C . SER A 1 876 ? 8.150 25.474 32.193 1.00 76.44 876 SER A C 1
ATOM 6905 O O . SER A 1 876 ? 8.901 24.526 31.982 1.00 76.44 876 SER A O 1
ATOM 6907 N N . HIS A 1 877 ? 8.596 26.657 32.626 1.00 83.19 877 HIS A N 1
ATOM 6908 C CA . HIS A 1 877 ? 10.019 26.963 32.779 1.00 83.19 877 HIS A CA 1
ATOM 6909 C C . HIS A 1 877 ? 10.641 26.113 33.900 1.00 83.19 877 HIS A C 1
ATOM 6911 O O . HIS A 1 877 ? 11.774 25.674 33.777 1.00 83.19 877 HIS A O 1
ATOM 6917 N N . LEU A 1 878 ? 9.895 25.776 34.961 1.00 83.38 878 LEU A N 1
ATOM 6918 C CA . LEU A 1 878 ? 10.375 24.853 36.006 1.00 83.38 878 LEU A CA 1
ATOM 6919 C C . LEU A 1 878 ? 10.571 23.406 35.512 1.00 83.38 878 LEU A C 1
ATOM 6921 O O . LEU A 1 878 ? 11.326 22.656 36.131 1.00 83.38 878 LEU A O 1
ATOM 6925 N N . ASN A 1 879 ? 9.934 23.006 34.405 1.00 77.88 879 ASN A N 1
ATOM 6926 C CA . ASN A 1 879 ? 10.255 21.752 33.715 1.00 77.88 879 ASN A CA 1
ATOM 6927 C C . ASN A 1 879 ? 11.526 21.892 32.861 1.00 77.88 879 ASN A C 1
ATOM 6929 O O . ASN A 1 879 ? 12.371 21.005 32.888 1.00 77.88 879 ASN A O 1
ATOM 6933 N N . GLU A 1 880 ? 11.680 23.008 32.146 1.00 80.06 880 GLU A N 1
ATOM 6934 C CA . GLU A 1 880 ? 12.845 23.299 31.289 1.00 80.06 880 GLU A CA 1
ATOM 6935 C C . GLU A 1 880 ? 14.144 23.470 32.100 1.00 80.06 880 GLU A C 1
ATOM 6937 O O . GLU A 1 880 ? 15.198 22.995 31.688 1.00 80.06 880 GLU A O 1
ATOM 6942 N N . LEU A 1 881 ? 14.053 24.063 33.295 1.00 80.06 881 LEU A N 1
ATOM 6943 C CA . LEU A 1 881 ? 15.138 24.201 34.277 1.00 80.06 881 LEU A CA 1
ATOM 6944 C C . LEU A 1 881 ? 15.442 22.897 35.047 1.00 80.06 881 LEU A C 1
ATOM 6946 O O . LEU A 1 881 ? 16.299 22.891 35.926 1.00 80.06 881 LEU A O 1
ATOM 6950 N N . ASN A 1 882 ? 14.712 21.808 34.771 1.00 78.81 882 ASN A N 1
ATOM 6951 C CA . ASN A 1 882 ? 14.813 20.498 35.432 1.00 78.81 882 ASN A CA 1
ATOM 6952 C C . ASN A 1 882 ? 14.713 20.521 36.980 1.00 78.81 882 ASN A C 1
ATOM 6954 O O . ASN A 1 882 ? 15.131 19.583 37.661 1.00 78.81 882 ASN A O 1
ATOM 6958 N N . ILE A 1 883 ? 14.115 21.571 37.554 1.00 82.31 883 ILE A N 1
ATOM 6959 C CA . ILE A 1 883 ? 13.822 21.663 38.990 1.00 82.31 883 ILE A CA 1
ATOM 6960 C C . ILE A 1 883 ? 12.642 20.728 39.259 1.00 82.31 883 ILE A C 1
ATOM 6962 O O . ILE A 1 883 ? 11.497 21.076 38.973 1.00 82.31 883 ILE A O 1
ATOM 6966 N N . THR A 1 884 ? 12.900 19.514 39.746 1.00 78.75 884 THR A N 1
ATOM 6967 C CA . THR A 1 884 ? 11.872 18.465 39.903 1.00 78.75 884 THR A CA 1
ATOM 6968 C C . THR A 1 884 ? 11.269 18.369 41.306 1.00 78.75 884 THR A C 1
ATOM 6970 O O . THR A 1 884 ? 10.199 17.777 41.447 1.00 78.75 884 THR A O 1
ATOM 6973 N N . ASP A 1 885 ? 11.881 18.977 42.329 1.00 84.44 885 ASP A N 1
ATOM 6974 C CA . ASP A 1 885 ? 11.363 18.918 43.701 1.00 84.44 885 ASP A CA 1
ATOM 6975 C C . ASP A 1 885 ? 10.029 19.688 43.865 1.00 84.44 885 ASP A C 1
ATOM 6977 O O . ASP A 1 885 ? 9.968 20.892 43.578 1.00 84.44 885 ASP A O 1
ATOM 6981 N N . PRO A 1 886 ? 8.950 19.046 44.363 1.00 77.25 886 PRO A N 1
ATOM 6982 C CA . PRO A 1 886 ? 7.662 19.706 44.561 1.00 77.25 886 PRO A CA 1
ATOM 6983 C C . PRO A 1 886 ? 7.685 20.862 45.570 1.00 77.25 886 PRO A C 1
ATOM 6985 O O . PRO A 1 886 ? 6.904 21.806 45.419 1.00 77.25 886 PRO A O 1
ATOM 6988 N N . GLU A 1 887 ? 8.547 20.823 46.593 1.00 80.62 887 GLU A N 1
ATOM 6989 C CA . GLU A 1 887 ? 8.588 21.872 47.618 1.00 80.62 887 GLU A CA 1
ATOM 6990 C C . GLU A 1 887 ? 9.276 23.140 47.085 1.00 80.62 887 GLU A C 1
ATOM 6992 O O . GLU A 1 887 ? 8.756 24.244 47.261 1.00 80.62 887 GLU A O 1
ATOM 6997 N N . GLN A 1 888 ? 10.386 22.993 46.353 1.00 84.69 888 GLN A N 1
ATOM 6998 C CA . GLN A 1 888 ? 11.039 24.065 45.597 1.00 84.69 888 GLN A CA 1
ATOM 6999 C C . GLN A 1 888 ? 10.087 24.683 44.565 1.00 84.69 888 GLN A C 1
ATOM 7001 O O . GLN A 1 888 ? 9.919 25.905 44.551 1.00 84.69 888 GLN A O 1
ATOM 7006 N N . ARG A 1 889 ? 9.395 23.860 43.759 1.00 85.94 889 ARG A N 1
ATOM 7007 C CA . ARG A 1 889 ? 8.392 24.343 42.789 1.00 85.94 889 ARG A CA 1
ATOM 7008 C C . ARG A 1 889 ? 7.304 25.180 43.455 1.00 85.94 889 ARG A C 1
ATOM 7010 O O . ARG A 1 889 ? 7.011 26.282 42.991 1.00 85.94 889 ARG A O 1
ATOM 7017 N N . SER A 1 890 ? 6.731 24.688 44.555 1.00 83.75 890 SER A N 1
ATOM 7018 C CA . SER A 1 890 ? 5.663 25.397 45.266 1.00 83.75 890 SER A CA 1
ATOM 7019 C C . SER A 1 890 ? 6.142 26.702 45.908 1.00 83.75 890 SER A C 1
ATOM 7021 O O . SER A 1 890 ? 5.365 27.656 45.956 1.00 83.75 890 SER A O 1
ATOM 7023 N N . LYS A 1 891 ? 7.392 26.765 46.392 1.00 86.94 891 LYS A N 1
ATOM 7024 C CA . LYS A 1 891 ? 8.001 27.994 46.931 1.00 86.94 891 LYS A CA 1
ATOM 7025 C C . LYS A 1 891 ? 8.194 29.040 45.835 1.00 86.94 891 LYS A C 1
ATOM 7027 O O . LYS A 1 891 ? 7.712 30.159 45.986 1.00 86.94 891 LYS A O 1
ATOM 7032 N N . ILE A 1 892 ? 8.822 28.656 44.719 1.00 86.25 892 ILE A N 1
ATOM 7033 C CA . ILE A 1 892 ? 9.088 29.557 43.589 1.00 86.25 892 ILE A CA 1
ATOM 7034 C C . ILE A 1 892 ? 7.775 30.118 43.033 1.00 86.25 892 ILE A C 1
ATOM 7036 O O . ILE A 1 892 ? 7.607 31.333 43.011 1.00 86.25 892 ILE A O 1
ATOM 7040 N N . LEU A 1 893 ? 6.808 29.267 42.663 1.00 84.12 893 LEU A N 1
ATOM 7041 C CA . LEU A 1 893 ? 5.548 29.732 42.065 1.00 84.12 893 LEU A CA 1
ATOM 7042 C C . LEU A 1 893 ? 4.763 30.660 43.008 1.00 84.12 893 LEU A C 1
ATOM 7044 O O . LEU A 1 893 ? 4.296 31.710 42.569 1.00 84.12 893 LEU A O 1
ATOM 7048 N N . SER A 1 894 ? 4.706 30.346 44.309 1.00 85.06 894 SER A N 1
ATOM 7049 C CA . SER A 1 894 ? 4.067 31.216 45.308 1.00 85.06 894 SER A CA 1
ATOM 7050 C C . SER A 1 894 ? 4.781 32.568 45.463 1.00 85.06 894 SER A C 1
ATOM 7052 O O . SER A 1 894 ? 4.116 33.590 45.627 1.00 85.06 894 SER A O 1
ATOM 7054 N N . ALA A 1 895 ? 6.113 32.610 45.360 1.00 82.88 895 ALA A N 1
ATOM 7055 C CA . ALA A 1 895 ? 6.863 33.865 45.361 1.00 82.88 895 ALA A CA 1
ATOM 7056 C C . ALA A 1 895 ? 6.625 34.698 44.088 1.00 82.88 895 ALA A C 1
ATOM 7058 O O . ALA A 1 895 ? 6.523 35.919 44.188 1.00 82.88 895 ALA A O 1
ATOM 7059 N N . THR A 1 896 ? 6.477 34.070 42.914 1.00 83.69 896 THR A N 1
ATOM 7060 C CA . THR A 1 896 ? 6.137 34.804 41.679 1.00 83.69 896 THR A CA 1
ATOM 7061 C C . THR A 1 896 ? 4.734 35.414 41.739 1.00 83.69 896 THR A C 1
ATOM 7063 O O . THR A 1 896 ? 4.566 36.576 41.382 1.00 83.69 896 THR A O 1
ATOM 7066 N N . GLU A 1 897 ? 3.741 34.687 42.263 1.00 80.12 897 GLU A N 1
ATOM 7067 C CA . GLU A 1 897 ? 2.370 35.186 42.456 1.00 80.12 897 GLU A CA 1
ATOM 7068 C C . GLU A 1 897 ? 2.346 36.397 43.411 1.00 80.12 897 GLU A C 1
ATOM 7070 O O . GLU A 1 897 ? 1.818 37.452 43.064 1.00 80.12 897 GLU A O 1
ATOM 7075 N N . LEU A 1 898 ? 3.042 36.304 44.554 1.00 78.19 898 LEU A N 1
ATOM 7076 C CA . LEU A 1 898 ? 3.157 37.393 45.537 1.00 78.19 898 LEU A CA 1
ATOM 7077 C C . LEU A 1 898 ? 3.896 38.644 45.029 1.00 78.19 898 LEU A C 1
ATOM 7079 O O . LEU A 1 898 ? 3.681 39.730 45.571 1.00 78.19 898 LEU A O 1
ATOM 7083 N N . LEU A 1 899 ? 4.777 38.518 44.031 1.00 75.81 899 LEU A N 1
ATOM 7084 C CA . LEU A 1 899 ? 5.423 39.672 43.397 1.00 75.81 899 LEU A CA 1
ATOM 7085 C C . LEU A 1 899 ? 4.450 40.395 42.457 1.00 75.81 899 LEU A C 1
ATOM 7087 O O . LEU A 1 899 ? 4.312 41.614 42.572 1.00 75.81 899 LEU A O 1
ATOM 7091 N N . ARG A 1 900 ? 3.723 39.646 41.616 1.00 71.25 900 ARG A N 1
ATOM 7092 C CA . ARG A 1 900 ? 2.757 40.161 40.622 1.00 71.25 900 ARG A CA 1
ATOM 7093 C C . ARG A 1 900 ? 1.576 40.882 41.273 1.00 71.25 900 ARG A C 1
ATOM 7095 O O . ARG A 1 900 ? 1.274 42.014 40.903 1.00 71.25 900 ARG A O 1
ATOM 7102 N N . ASP A 1 901 ? 0.991 40.287 42.316 1.00 66.56 901 ASP A N 1
ATOM 7103 C CA . ASP A 1 901 ? -0.055 40.913 43.146 1.00 66.56 901 ASP A CA 1
ATOM 7104 C C . ASP A 1 901 ? 0.393 42.266 43.738 1.00 66.56 901 ASP A C 1
ATOM 7106 O O . ASP A 1 901 ? -0.430 43.097 44.116 1.00 66.56 901 ASP A O 1
ATOM 7110 N N . SER A 1 902 ? 1.707 42.500 43.834 1.00 58.47 902 SER A N 1
ATOM 7111 C CA . SER A 1 902 ? 2.284 43.709 44.417 1.00 58.47 902 SER A CA 1
ATOM 7112 C C . SER A 1 902 ? 2.560 44.835 43.407 1.00 58.47 902 SER A C 1
ATOM 7114 O O . SER A 1 902 ? 2.965 45.921 43.836 1.00 58.47 902 SER A O 1
ATOM 7116 N N . GLU A 1 903 ? 2.364 44.591 42.107 1.00 54.50 903 GLU A N 1
ATOM 7117 C CA . GLU A 1 903 ? 2.523 45.570 41.018 1.00 54.50 903 GLU A CA 1
ATOM 7118 C C . GLU A 1 903 ? 1.177 46.200 40.614 1.00 54.50 903 GLU A C 1
ATOM 7120 O O . GLU A 1 903 ? 1.117 47.404 40.369 1.00 54.50 903 GLU A O 1
ATOM 7125 N N . GLU A 1 904 ? 0.075 45.434 40.640 1.00 48.03 904 GLU A N 1
ATOM 7126 C CA . GLU A 1 904 ? -1.270 45.938 40.290 1.00 48.03 904 GLU A CA 1
ATOM 7127 C C . GLU A 1 904 ? -1.809 47.025 41.251 1.00 48.03 904 GLU A C 1
ATOM 7129 O O . GLU A 1 904 ? -2.740 47.750 40.897 1.00 48.03 904 GLU A O 1
ATOM 7134 N N . GLU A 1 905 ? -1.235 47.192 42.451 1.00 41.50 905 GLU A N 1
ATOM 7135 C CA . GLU A 1 905 ? -1.635 48.249 43.400 1.00 41.50 905 GLU A CA 1
ATOM 7136 C C . GLU A 1 905 ? -1.028 49.643 43.106 1.00 41.50 905 GLU A C 1
ATOM 7138 O O . GLU A 1 905 ? -1.300 50.580 43.864 1.00 41.50 905 GLU A O 1
ATOM 7143 N N . SER A 1 906 ? -0.211 49.832 42.055 1.00 41.12 906 SER A N 1
ATOM 7144 C CA . SER A 1 906 ? 0.524 51.098 41.864 1.00 41.12 906 SER A CA 1
ATOM 7145 C C . SER A 1 906 ? 0.649 51.642 40.430 1.00 41.12 906 SER A C 1
ATOM 7147 O O . SER A 1 906 ? 1.750 51.666 39.891 1.00 41.12 906 SER A O 1
ATOM 7149 N N . GLU A 1 907 ? -0.423 52.245 39.899 1.00 30.41 907 GLU A N 1
ATOM 7150 C CA . GLU A 1 907 ? -0.351 53.428 39.008 1.00 30.41 907 GLU A CA 1
ATOM 7151 C C . GLU A 1 907 ? -1.492 54.441 39.319 1.00 30.41 907 GLU A C 1
ATOM 7153 O O . GLU A 1 907 ? -2.508 54.046 39.899 1.00 30.41 907 GLU A O 1
ATOM 7158 N N . PRO A 1 908 ? -1.323 55.756 39.037 1.00 34.88 908 PRO A N 1
ATOM 7159 C CA . PRO A 1 908 ? -2.221 56.824 39.507 1.00 34.88 908 PRO A CA 1
ATOM 7160 C C . PRO A 1 908 ? -3.303 57.281 38.500 1.00 34.88 908 PRO A C 1
ATOM 7162 O O . PRO A 1 908 ? -3.272 56.960 37.318 1.00 34.88 908 PRO A O 1
ATOM 7165 N N . GLU A 1 909 ? -4.255 58.091 38.981 1.00 28.62 909 GLU A N 1
ATOM 7166 C CA . GLU A 1 909 ? -5.379 58.654 38.208 1.00 28.62 909 GLU A CA 1
ATOM 7167 C C . GLU A 1 909 ? -4.951 59.768 37.216 1.00 28.62 909 GLU A C 1
ATOM 7169 O O . GLU A 1 909 ? -4.156 60.644 37.565 1.00 28.62 909 GLU A O 1
ATOM 7174 N N . GLU A 1 910 ? -5.530 59.795 36.005 1.00 29.42 910 GLU A N 1
ATOM 7175 C CA . GLU A 1 910 ? -5.373 60.896 35.031 1.00 29.42 910 GLU A CA 1
ATOM 7176 C C . GLU A 1 910 ? -6.353 62.067 35.282 1.00 29.42 910 GLU A C 1
ATOM 7178 O O . GLU A 1 910 ? -7.544 61.850 35.520 1.00 29.42 910 GLU A O 1
ATOM 7183 N N . GLU A 1 911 ? -5.898 63.318 35.106 1.00 26.31 911 GLU A N 1
ATOM 7184 C CA . GLU A 1 911 ? -6.771 64.500 34.951 1.00 26.31 911 GLU A CA 1
ATOM 7185 C C . GLU A 1 911 ? -6.785 65.036 33.504 1.00 26.31 911 GLU A C 1
ATOM 7187 O O . GLU A 1 911 ? -5.791 65.007 32.781 1.00 26.31 911 GLU A O 1
ATOM 7192 N N . VAL A 1 912 ? -7.940 65.569 33.089 1.00 28.73 912 VAL A N 1
ATOM 7193 C CA . VAL A 1 912 ? -8.284 65.889 31.691 1.00 28.73 912 VAL A CA 1
ATOM 7194 C C . VAL A 1 912 ? -8.137 67.380 31.361 1.00 28.73 912 VAL A C 1
ATOM 7196 O O . VAL A 1 912 ? -8.815 68.200 31.981 1.00 28.73 912 VAL A O 1
ATOM 7199 N N . VAL A 1 913 ? -7.422 67.729 30.276 1.00 25.62 913 VAL A N 1
ATOM 7200 C CA . VAL A 1 913 ? -7.658 68.969 29.493 1.00 25.62 913 VAL A CA 1
ATOM 7201 C C . VAL A 1 913 ? -7.437 68.741 27.982 1.00 25.62 913 VAL A C 1
ATOM 7203 O O . VAL A 1 913 ? -6.423 68.196 27.562 1.00 25.62 913 VAL A O 1
ATOM 7206 N N . ASP A 1 914 ? -8.385 69.210 27.165 1.00 25.84 914 ASP A N 1
ATOM 7207 C CA . ASP A 1 914 ? -8.397 69.215 25.685 1.00 25.84 914 ASP A CA 1
ATOM 7208 C C . ASP A 1 914 ? -7.730 70.482 25.082 1.00 25.84 914 ASP A C 1
ATOM 7210 O O . ASP A 1 914 ? -7.781 71.532 25.731 1.00 25.84 914 ASP A O 1
ATOM 7214 N N . ARG A 1 915 ? -7.171 70.407 23.845 1.00 25.47 915 ARG A N 1
ATOM 7215 C CA . ARG A 1 915 ? -7.426 71.367 22.720 1.00 25.47 915 ARG A CA 1
ATOM 7216 C C . ARG A 1 915 ? -6.545 71.262 21.446 1.00 25.47 915 ARG A C 1
ATOM 7218 O O . ARG A 1 915 ? -5.397 71.685 21.423 1.00 25.47 915 ARG A O 1
ATOM 7225 N N . SER A 1 916 ? -7.201 70.892 20.340 1.00 25.34 916 SER A N 1
ATOM 7226 C CA . SER A 1 916 ? -7.228 71.548 19.000 1.00 25.34 916 SER A CA 1
ATOM 7227 C C . SER A 1 916 ? -5.963 72.004 18.199 1.00 25.34 916 SER A C 1
ATOM 7229 O O . SER A 1 916 ? -5.444 73.081 18.473 1.00 25.34 916 SER A O 1
ATOM 7231 N N . VAL A 1 917 ? -5.697 71.300 17.072 1.00 27.36 917 VAL A N 1
ATOM 7232 C CA . VAL A 1 917 ? -5.444 71.731 15.644 1.00 27.36 917 VAL A CA 1
ATOM 7233 C C . VAL A 1 917 ? -4.320 72.752 15.259 1.00 27.36 917 VAL A C 1
ATOM 7235 O O . VAL A 1 917 ? -4.023 73.670 16.008 1.00 27.36 917 VAL A O 1
ATOM 7238 N N . GLU A 1 918 ? -3.820 72.627 14.005 1.00 27.36 918 GLU A N 1
ATOM 7239 C CA . GLU A 1 918 ? -2.902 73.506 13.204 1.00 27.36 918 GLU A CA 1
ATOM 7240 C C . GLU A 1 918 ? -1.374 73.308 13.432 1.00 27.36 918 GLU A C 1
ATOM 7242 O O . GLU A 1 918 ? -0.948 73.106 14.563 1.00 27.36 918 GLU A O 1
ATOM 7247 N N . ASP A 1 919 ? -0.455 73.324 12.440 1.00 25.55 919 ASP A N 1
ATOM 7248 C CA . ASP A 1 919 ? 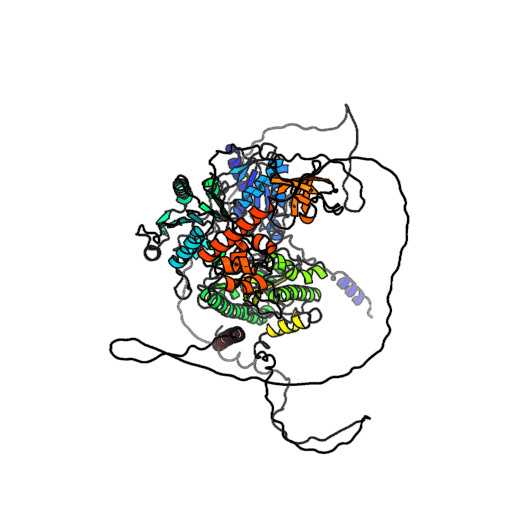-0.515 73.331 10.950 1.00 25.55 919 ASP A CA 1
ATOM 7249 C C . ASP A 1 919 ? 0.777 72.678 10.341 1.00 25.55 919 ASP A C 1
ATOM 7251 O O . ASP A 1 919 ? 1.671 72.248 11.070 1.00 25.55 919 ASP A O 1
ATOM 7255 N N . ALA A 1 920 ? 0.891 72.561 9.010 1.00 26.33 920 ALA A N 1
ATOM 7256 C CA . ALA A 1 920 ? 1.845 71.702 8.284 1.00 26.33 920 ALA A CA 1
ATOM 7257 C C . ALA A 1 920 ? 3.249 72.279 7.954 1.00 26.33 920 ALA A C 1
ATOM 7259 O O . ALA A 1 920 ? 3.407 73.489 7.765 1.00 26.33 920 ALA A O 1
ATOM 7260 N N . LYS A 1 921 ? 4.227 71.378 7.675 1.00 27.80 921 LYS A N 1
ATOM 7261 C CA . LYS A 1 921 ? 5.070 71.433 6.443 1.00 27.80 921 LYS A CA 1
ATOM 7262 C C . LYS A 1 921 ? 5.959 70.207 6.119 1.00 27.80 921 LYS A C 1
ATOM 7264 O O . LYS A 1 921 ? 6.716 69.719 6.947 1.00 27.80 921 LYS A O 1
ATOM 7269 N N . GLU A 1 922 ? 5.886 69.817 4.842 1.00 31.64 922 GLU A N 1
ATOM 7270 C CA . GLU A 1 922 ? 6.828 69.030 4.001 1.00 31.64 922 GLU A CA 1
ATOM 7271 C C . GLU A 1 922 ? 8.212 69.745 3.825 1.00 31.64 922 GLU A C 1
ATOM 7273 O O . GLU A 1 922 ? 8.269 70.916 4.223 1.00 31.64 922 GLU A O 1
ATOM 7278 N N . PRO A 1 923 ? 9.296 69.179 3.193 1.00 42.44 923 PRO A N 1
ATOM 7279 C CA . PRO A 1 923 ? 9.257 68.288 2.001 1.00 42.44 923 PRO A CA 1
ATOM 7280 C C . PRO A 1 923 ? 10.396 67.220 1.774 1.00 42.44 923 PRO A C 1
ATOM 7282 O O . PRO A 1 923 ? 11.449 67.293 2.391 1.00 42.44 923 PRO A O 1
ATOM 7285 N N . ARG A 1 924 ? 10.171 66.287 0.813 1.00 31.83 924 ARG A N 1
ATOM 7286 C CA . ARG A 1 924 ? 11.002 65.854 -0.378 1.00 31.83 924 ARG A CA 1
ATOM 7287 C C . ARG A 1 924 ? 12.545 65.671 -0.297 1.00 31.83 924 ARG A C 1
ATOM 7289 O O . ARG A 1 924 ? 13.204 66.419 0.403 1.00 31.83 924 ARG A O 1
ATOM 7296 N N . ASP A 1 925 ? 13.242 64.863 -1.122 1.00 28.72 925 ASP A N 1
ATOM 7297 C CA . ASP A 1 925 ? 12.968 63.826 -2.168 1.00 28.72 925 ASP A CA 1
ATOM 7298 C C . ASP A 1 925 ? 14.340 63.252 -2.675 1.00 28.72 925 ASP A C 1
ATOM 7300 O O . ASP A 1 925 ? 15.382 63.805 -2.322 1.00 28.72 925 ASP A O 1
ATOM 7304 N N . SER A 1 926 ? 14.353 62.220 -3.541 1.00 33.34 926 SER A N 1
ATOM 7305 C CA . SER A 1 926 ? 15.494 61.561 -4.245 1.00 33.34 926 SER A CA 1
ATOM 7306 C C . SER A 1 926 ? 16.463 60.680 -3.415 1.00 33.34 926 SER A C 1
ATOM 7308 O O . SER A 1 926 ? 16.662 60.922 -2.232 1.00 33.34 926 SER A O 1
ATOM 7310 N N . GLY A 1 927 ? 17.122 59.638 -3.963 1.00 27.83 927 GLY A N 1
ATOM 7311 C CA . GLY A 1 927 ? 16.892 58.920 -5.236 1.00 27.83 927 GLY A CA 1
ATOM 7312 C C . GLY A 1 927 ? 18.157 58.351 -5.929 1.00 27.83 927 GLY A C 1
ATOM 7313 O O . GLY A 1 927 ? 18.997 59.139 -6.348 1.00 27.83 927 GLY A O 1
ATOM 7314 N N . CYS A 1 928 ? 18.207 57.024 -6.183 1.00 30.28 928 CYS A N 1
ATOM 7315 C CA . CYS A 1 928 ? 19.254 56.288 -6.954 1.00 30.28 928 CYS A CA 1
ATOM 7316 C C . CYS A 1 928 ? 20.680 56.266 -6.320 1.00 30.28 928 CYS A C 1
ATOM 7318 O O . CYS A 1 928 ? 20.936 57.033 -5.400 1.00 30.28 928 CYS A O 1
ATOM 7320 N N . PHE A 1 929 ? 21.656 55.413 -6.693 1.00 26.47 929 PHE A N 1
ATOM 7321 C CA . PHE A 1 929 ? 21.778 54.321 -7.695 1.00 26.47 929 PHE A CA 1
ATOM 7322 C C . PHE A 1 929 ? 22.758 53.221 -7.170 1.00 26.47 929 PHE A C 1
ATOM 7324 O O . PHE A 1 929 ? 23.297 53.357 -6.073 1.00 26.47 929 PHE A O 1
ATOM 7331 N N . GLU A 1 930 ? 23.028 52.165 -7.950 1.00 25.88 930 GLU A N 1
ATOM 7332 C CA . GLU A 1 930 ? 24.172 51.228 -7.773 1.00 25.88 930 GLU A CA 1
ATOM 7333 C C . GLU A 1 930 ? 25.517 51.928 -8.176 1.00 25.88 930 GLU A C 1
ATOM 7335 O O . GLU A 1 930 ? 25.483 53.090 -8.574 1.00 25.88 930 GLU A O 1
ATOM 7340 N N . SER A 1 931 ? 26.750 51.392 -8.123 1.00 26.75 931 SER A N 1
ATOM 7341 C CA . SER A 1 931 ? 27.310 50.031 -7.971 1.00 26.75 931 SER A CA 1
ATOM 7342 C C . SER A 1 931 ? 28.803 50.070 -7.530 1.00 26.75 931 SER A C 1
ATOM 7344 O O . SER A 1 931 ? 29.473 51.069 -7.764 1.00 26.75 931 SER A O 1
ATOM 7346 N N . SER A 1 932 ? 29.315 48.961 -6.971 1.00 29.75 932 SER A N 1
ATOM 7347 C CA . SER A 1 932 ? 30.718 48.443 -6.938 1.00 29.75 932 SER A CA 1
ATOM 7348 C C . SER A 1 932 ? 31.944 49.292 -7.374 1.00 29.75 932 SER A C 1
ATOM 7350 O O . SER A 1 932 ? 31.966 49.772 -8.502 1.00 29.75 932 SER A O 1
ATOM 7352 N N . GLU A 1 933 ? 33.055 49.231 -6.606 1.00 27.81 933 GLU A N 1
ATOM 7353 C CA . GLU A 1 933 ? 34.354 48.616 -7.022 1.00 27.81 933 GLU A CA 1
ATOM 7354 C C . GLU A 1 933 ? 35.425 48.570 -5.885 1.00 27.81 933 GLU A C 1
ATOM 7356 O O . GLU A 1 933 ? 35.150 48.985 -4.761 1.00 27.81 933 GLU A O 1
ATOM 7361 N N . ASN A 1 934 ? 36.605 47.972 -6.145 1.00 28.11 934 ASN A N 1
ATOM 7362 C CA . ASN A 1 934 ? 37.660 47.606 -5.166 1.00 28.11 934 ASN A CA 1
ATOM 7363 C C . ASN A 1 934 ? 38.793 48.652 -4.998 1.00 28.11 934 ASN A C 1
ATOM 7365 O O . ASN A 1 934 ? 38.976 49.469 -5.893 1.00 28.11 934 ASN A O 1
ATOM 7369 N N . LEU A 1 935 ? 39.590 48.534 -3.909 1.00 27.88 935 LEU A N 1
ATOM 7370 C CA . LEU A 1 935 ? 41.047 48.830 -3.712 1.00 27.88 935 LEU A CA 1
ATOM 7371 C C . LEU A 1 935 ? 41.333 48.812 -2.178 1.00 27.88 935 LEU A C 1
ATOM 7373 O O . LEU A 1 935 ? 40.676 49.538 -1.444 1.00 27.88 935 LEU A O 1
ATOM 7377 N N . GLU A 1 936 ? 42.070 47.862 -1.582 1.00 26.39 936 GLU A N 1
ATOM 7378 C CA . GLU A 1 936 ? 43.540 47.625 -1.513 1.00 26.39 936 GLU A CA 1
ATOM 7379 C C . GLU A 1 936 ? 44.299 48.228 -0.290 1.00 26.39 936 GLU A C 1
ATOM 7381 O O . GLU A 1 936 ? 44.256 49.427 -0.033 1.00 26.39 936 GLU A O 1
ATOM 7386 N N . SER A 1 937 ? 45.151 47.381 0.325 1.00 23.72 937 SER A N 1
ATOM 7387 C CA . SER A 1 937 ? 46.362 47.660 1.150 1.00 23.72 937 SER A CA 1
ATOM 7388 C C . SER A 1 937 ? 46.282 47.972 2.672 1.00 23.72 937 SER A C 1
ATOM 7390 O O . SER A 1 937 ? 45.403 48.686 3.139 1.00 23.72 937 SER A O 1
ATOM 7392 N N . GLY A 1 938 ? 47.293 47.471 3.421 1.00 23.89 938 GLY A N 1
ATOM 7393 C CA . GLY A 1 938 ? 47.636 47.808 4.828 1.00 23.89 938 GLY A CA 1
ATOM 7394 C C . GLY A 1 938 ? 47.098 46.847 5.920 1.00 23.89 938 GLY A C 1
ATOM 7395 O O . GLY A 1 938 ? 45.886 46.774 6.055 1.00 23.89 938 GLY A O 1
ATOM 7396 N N . ARG A 1 939 ? 47.827 46.090 6.772 1.00 25.34 939 ARG A N 1
ATOM 7397 C CA . ARG A 1 939 ? 49.250 45.690 7.005 1.00 25.34 939 ARG A CA 1
ATOM 7398 C C . ARG A 1 939 ? 49.771 46.010 8.439 1.00 25.34 939 ARG A C 1
ATOM 7400 O O . ARG A 1 939 ? 49.924 47.178 8.758 1.00 25.34 939 ARG A O 1
ATOM 7407 N N . GLU A 1 940 ? 50.135 44.947 9.183 1.00 24.91 940 GLU A N 1
ATOM 7408 C CA . GLU A 1 940 ? 51.054 44.836 10.362 1.00 24.91 940 GLU A CA 1
ATOM 7409 C C . GLU A 1 940 ? 50.715 45.506 11.735 1.00 24.91 940 GLU A C 1
ATOM 7411 O O . GLU A 1 940 ? 50.610 46.721 11.839 1.00 24.91 940 GLU A O 1
ATOM 7416 N N . GLU A 1 941 ? 50.544 44.655 12.775 1.00 26.23 941 GLU A N 1
ATOM 7417 C CA . GLU A 1 941 ? 51.261 44.520 14.093 1.00 26.23 941 GLU A CA 1
ATOM 7418 C C . GLU A 1 941 ? 52.089 45.689 14.726 1.00 26.23 941 GLU A C 1
ATOM 7420 O O . GLU A 1 941 ? 52.478 46.585 13.978 1.00 26.23 941 GLU A O 1
ATOM 7425 N N . PRO A 1 942 ? 52.458 45.701 16.057 1.00 36.62 942 PRO A N 1
ATOM 7426 C CA . PRO A 1 942 ? 52.752 44.533 16.944 1.00 36.62 942 PRO A CA 1
ATOM 7427 C C . PRO A 1 942 ? 52.474 44.613 18.497 1.00 36.62 942 PRO A C 1
ATOM 7429 O O . PRO A 1 942 ? 52.175 45.667 19.044 1.00 36.62 942 PRO A O 1
ATOM 7432 N N . LYS A 1 943 ? 52.703 43.467 19.184 1.00 23.05 943 LYS A N 1
ATOM 7433 C CA . LYS A 1 943 ? 53.310 43.191 20.536 1.00 23.05 943 LYS A CA 1
ATOM 7434 C C . LYS A 1 943 ? 53.016 43.981 21.848 1.00 23.05 943 LYS A C 1
ATOM 7436 O O . LYS A 1 943 ? 53.326 45.164 21.942 1.00 23.05 943 LYS A O 1
ATOM 7441 N N . ALA A 1 944 ? 52.713 43.206 22.909 1.00 24.67 944 ALA A N 1
ATOM 7442 C CA . ALA A 1 944 ? 53.314 43.141 24.277 1.00 24.67 944 ALA A CA 1
ATOM 7443 C C . ALA A 1 944 ? 52.852 41.782 24.918 1.00 24.67 944 ALA A C 1
ATOM 7445 O O . ALA A 1 944 ? 51.791 41.316 24.504 1.00 24.67 944 ALA A O 1
ATOM 7446 N N . GLU A 1 945 ? 53.573 40.969 25.721 1.00 24.06 945 GLU A N 1
ATOM 7447 C CA . GLU A 1 945 ? 54.375 41.187 26.963 1.00 24.06 945 GLU A CA 1
ATOM 7448 C C . GLU A 1 945 ? 53.441 41.583 28.147 1.00 24.06 945 GLU A C 1
ATOM 7450 O O . GLU A 1 945 ? 52.684 42.536 27.978 1.00 24.06 945 GLU A O 1
ATOM 7455 N N . GLU A 1 946 ? 53.322 40.907 29.312 1.00 24.89 946 GLU A N 1
ATOM 7456 C CA . GLU A 1 946 ? 54.027 39.810 30.061 1.00 24.89 946 GLU A CA 1
ATOM 7457 C C . GLU A 1 946 ? 52.974 39.025 30.941 1.00 24.89 946 GLU A C 1
ATOM 7459 O O . GLU A 1 946 ? 51.835 39.488 31.016 1.00 24.89 946 GLU A O 1
ATOM 7464 N N . GLU A 1 947 ? 53.120 37.736 31.327 1.00 25.66 947 GLU A N 1
ATOM 7465 C CA . GLU A 1 947 ? 53.626 37.139 32.619 1.00 25.66 947 GLU A CA 1
ATOM 7466 C C . GLU A 1 947 ? 52.884 37.635 33.912 1.00 25.66 947 GLU A C 1
ATOM 7468 O O . GLU A 1 947 ? 52.409 38.767 33.929 1.00 25.66 947 GLU A O 1
ATOM 7473 N N . GLU A 1 948 ? 52.642 36.881 35.010 1.00 24.98 948 GLU A N 1
ATOM 7474 C CA . GLU A 1 948 ? 53.238 35.638 35.583 1.00 24.98 948 GLU A CA 1
ATOM 7475 C C . GLU A 1 948 ? 52.308 34.967 36.670 1.00 24.98 948 GLU A C 1
ATOM 7477 O O . GLU A 1 948 ? 51.224 35.495 36.915 1.00 24.98 948 GLU A O 1
ATOM 7482 N N . GLU A 1 949 ? 52.756 33.867 37.325 1.00 24.47 949 GLU A N 1
ATOM 7483 C CA . GLU A 1 949 ? 52.249 33.175 38.570 1.00 24.47 949 GLU A CA 1
ATOM 7484 C C . GLU A 1 949 ? 50.842 32.478 38.514 1.00 24.47 949 GLU A C 1
ATOM 7486 O O . GLU A 1 949 ? 49.839 33.103 38.176 1.00 24.47 949 GLU A O 1
ATOM 7491 N N . GLU A 1 950 ? 50.686 31.137 38.625 1.00 24.55 950 GLU A N 1
ATOM 7492 C CA . GLU A 1 950 ? 50.867 30.159 39.754 1.00 24.55 950 GLU A CA 1
ATOM 7493 C C . GLU A 1 950 ? 49.718 30.226 40.806 1.00 24.55 950 GLU A C 1
ATOM 7495 O O . GLU A 1 950 ? 49.390 31.315 41.267 1.00 24.55 950 GLU A O 1
ATOM 7500 N N . GLU A 1 951 ? 48.888 29.203 41.108 1.00 26.66 951 GLU A N 1
ATOM 7501 C CA . GLU A 1 951 ? 49.018 27.764 41.506 1.00 26.66 951 GLU A CA 1
ATOM 7502 C C . GLU A 1 951 ? 49.238 27.509 43.028 1.00 26.66 951 GLU A C 1
ATOM 7504 O O . GLU A 1 951 ? 49.404 28.459 43.786 1.00 26.66 951 GLU A O 1
ATOM 7509 N N . GLU A 1 952 ? 49.129 26.235 43.460 1.00 25.39 952 GLU A N 1
ATOM 7510 C CA . GLU A 1 952 ? 49.104 25.687 44.848 1.00 25.39 952 GLU A CA 1
ATOM 7511 C C . GLU A 1 952 ? 47.843 25.956 45.729 1.00 25.39 952 GLU A C 1
ATOM 7513 O O . GLU A 1 952 ? 47.204 27.002 45.624 1.00 25.39 952 GLU A O 1
ATOM 7518 N N . GLU A 1 953 ? 47.440 25.099 46.693 1.00 25.70 953 GLU A N 1
ATOM 7519 C CA . GLU A 1 953 ? 47.348 23.613 46.757 1.00 25.70 953 GLU A CA 1
ATOM 7520 C C . GLU A 1 953 ? 46.462 23.182 47.980 1.00 25.70 953 GLU A C 1
ATOM 7522 O O . GLU A 1 953 ? 45.708 24.012 48.488 1.00 25.70 953 GLU A O 1
ATOM 7527 N N . GLU A 1 954 ? 46.571 21.921 48.448 1.00 25.44 954 GLU A N 1
ATOM 7528 C CA . GLU A 1 954 ? 45.990 21.296 49.675 1.00 25.44 954 GLU A CA 1
ATOM 7529 C C . GLU A 1 954 ? 44.444 21.088 49.683 1.00 25.44 954 GLU A C 1
ATOM 7531 O O . GLU A 1 954 ? 43.660 21.987 49.392 1.00 25.44 954 GLU A O 1
ATOM 7536 N N . GLU A 1 955 ? 43.872 19.879 49.828 1.00 26.41 955 GLU A N 1
ATOM 7537 C CA . GLU A 1 955 ? 43.983 18.793 50.841 1.00 26.41 955 GLU A CA 1
ATOM 7538 C C . GLU A 1 955 ? 43.278 19.058 52.194 1.00 26.41 955 GLU A C 1
ATOM 7540 O O . GLU A 1 955 ? 43.627 19.986 52.912 1.00 26.41 955 GLU A O 1
ATOM 7545 N N . GLU A 1 956 ? 42.326 18.188 52.584 1.00 25.66 956 GLU A N 1
ATOM 7546 C CA . GLU A 1 956 ? 42.464 17.304 53.768 1.00 25.66 956 GLU A CA 1
ATOM 7547 C C . GLU A 1 956 ? 41.361 16.208 53.821 1.00 25.66 956 GLU A C 1
ATOM 7549 O O . GLU A 1 956 ? 40.433 16.190 53.008 1.00 25.66 956 GLU A O 1
ATOM 7554 N N . GLU A 1 957 ? 41.499 15.246 54.745 1.00 27.41 957 GLU A N 1
ATOM 7555 C CA . GLU A 1 957 ? 40.722 13.992 54.824 1.00 27.41 957 GLU A CA 1
ATOM 7556 C C . GLU A 1 957 ? 39.508 14.018 55.810 1.00 27.41 957 GLU A C 1
ATOM 7558 O O . GLU A 1 957 ? 39.160 15.030 56.413 1.00 27.41 957 GLU A O 1
ATOM 7563 N N . ASP A 1 958 ? 38.927 12.826 56.042 1.00 29.25 958 ASP A N 1
ATOM 7564 C CA . ASP A 1 958 ? 38.706 12.223 57.381 1.00 29.25 958 ASP A CA 1
ATOM 7565 C C . ASP A 1 958 ? 37.291 11.904 57.949 1.00 29.25 958 ASP A C 1
ATOM 7567 O O . ASP A 1 958 ? 36.641 12.731 58.581 1.00 29.25 958 ASP A O 1
ATOM 7571 N N . LYS A 1 959 ? 36.984 10.582 57.950 1.00 27.47 959 LYS A N 1
ATOM 7572 C CA . LYS A 1 959 ? 36.523 9.754 59.111 1.00 27.47 959 LYS A CA 1
ATOM 7573 C C . LYS A 1 959 ? 35.077 9.986 59.678 1.00 27.47 959 LYS A C 1
ATOM 7575 O O . LYS A 1 959 ? 34.495 11.045 59.522 1.00 27.47 959 LYS A O 1
ATOM 7580 N N . VAL A 1 960 ? 34.374 9.042 60.351 1.00 29.75 960 VAL A N 1
ATOM 7581 C CA . VAL A 1 960 ? 34.659 7.651 60.814 1.00 29.75 960 VAL A CA 1
ATOM 7582 C C . VAL A 1 960 ? 33.369 6.849 61.165 1.00 29.75 960 VAL A C 1
ATOM 7584 O O . VAL A 1 960 ? 32.439 7.448 61.690 1.00 29.75 960 VAL A O 1
ATOM 7587 N N . GLU A 1 961 ? 33.389 5.512 60.961 1.00 29.80 961 GLU A N 1
ATOM 7588 C CA . GLU A 1 961 ? 32.626 4.390 61.615 1.00 29.80 961 GLU A CA 1
ATOM 7589 C C . GLU A 1 961 ? 31.067 4.456 61.791 1.00 29.80 961 GLU A C 1
ATOM 7591 O O . GLU A 1 961 ? 30.458 5.514 61.806 1.00 29.80 961 GLU A O 1
ATOM 7596 N N . LEU A 1 962 ? 30.289 3.358 61.910 1.00 28.30 962 LEU A N 1
ATOM 7597 C CA . LEU A 1 962 ? 30.448 2.122 62.713 1.00 28.30 962 LEU A CA 1
ATOM 7598 C C . LEU A 1 962 ? 29.627 0.907 62.190 1.00 28.30 962 LEU A C 1
ATOM 7600 O O . LEU A 1 962 ? 28.426 1.053 62.002 1.00 28.30 962 LEU A O 1
ATOM 7604 N N . ARG A 1 963 ? 30.279 -0.279 62.141 1.00 28.47 963 ARG A N 1
ATOM 7605 C CA . ARG A 1 963 ? 29.887 -1.626 62.677 1.00 28.47 963 ARG A CA 1
ATOM 7606 C C . ARG A 1 963 ? 28.508 -2.261 62.383 1.00 28.47 963 ARG A C 1
ATOM 7608 O O . ARG A 1 963 ? 27.510 -1.561 62.320 1.00 28.47 963 ARG A O 1
ATOM 7615 N N . ASP A 1 964 ? 28.284 -3.586 62.395 1.00 28.94 964 ASP A N 1
ATOM 7616 C CA . ASP A 1 964 ? 29.020 -4.893 62.365 1.00 28.94 964 ASP A CA 1
ATOM 7617 C C . ASP A 1 964 ? 27.887 -5.973 62.137 1.00 28.94 964 ASP A C 1
ATOM 7619 O O . ASP A 1 964 ? 26.713 -5.606 62.211 1.00 28.94 964 ASP A O 1
ATOM 7623 N N . GLU A 1 965 ? 28.016 -7.286 61.862 1.00 29.77 965 GLU A N 1
ATOM 7624 C CA . GLU A 1 965 ? 29.103 -8.289 61.807 1.00 29.77 965 GLU A CA 1
ATOM 7625 C C . GLU A 1 965 ? 28.662 -9.487 60.897 1.00 29.77 965 GLU A C 1
ATOM 7627 O O . GLU A 1 965 ? 27.498 -9.870 60.975 1.00 29.77 965 GLU A O 1
ATOM 7632 N N . ALA A 1 966 ? 29.586 -10.122 60.144 1.00 28.89 966 ALA A N 1
ATOM 7633 C CA . ALA A 1 966 ? 29.603 -11.547 59.690 1.00 28.89 966 ALA A CA 1
ATOM 7634 C C . ALA A 1 966 ? 28.446 -12.192 58.843 1.00 28.89 966 ALA A C 1
ATOM 7636 O O . ALA A 1 966 ? 27.289 -11.805 58.933 1.00 28.89 966 ALA A O 1
ATOM 7637 N N . SER A 1 967 ? 28.622 -13.296 58.082 1.00 27.80 967 SER A N 1
ATOM 7638 C CA . SER A 1 967 ? 29.732 -13.854 57.253 1.00 27.80 967 SER A CA 1
ATOM 7639 C C . SER A 1 967 ? 29.307 -15.206 56.617 1.00 27.80 967 SER A C 1
ATOM 7641 O O . SER A 1 967 ? 28.773 -16.018 57.366 1.00 27.80 967 SER A O 1
ATOM 7643 N N . GLU A 1 968 ? 29.615 -15.504 55.339 1.00 30.12 968 GLU A N 1
ATOM 7644 C CA . GLU A 1 968 ? 30.181 -16.805 54.860 1.00 30.12 968 GLU A CA 1
ATOM 7645 C C . GLU A 1 968 ? 30.450 -16.852 53.326 1.00 30.12 968 GLU A C 1
ATOM 7647 O O . GLU A 1 968 ? 30.034 -15.979 52.575 1.00 30.12 968 GLU A O 1
ATOM 7652 N N . GLU A 1 969 ? 31.241 -17.847 52.914 1.00 30.11 969 GLU A N 1
ATOM 7653 C CA . GLU A 1 969 ? 32.163 -17.979 51.764 1.00 30.11 969 GLU A CA 1
ATOM 7654 C C . GLU A 1 969 ? 31.670 -17.879 50.286 1.00 30.11 969 GLU A C 1
ATOM 7656 O O . GLU A 1 969 ? 30.700 -18.505 49.876 1.00 30.11 969 GLU A O 1
ATOM 7661 N N . GLN A 1 970 ? 32.502 -17.197 49.475 1.00 28.22 970 GLN A N 1
ATOM 7662 C CA . GLN A 1 970 ? 33.073 -17.579 48.155 1.00 28.22 970 GLN A CA 1
ATOM 7663 C C . GLN A 1 970 ? 32.206 -18.169 47.013 1.00 28.22 970 GLN A C 1
ATOM 7665 O O . GLN A 1 970 ? 31.753 -19.308 47.064 1.00 28.22 970 GLN A O 1
ATOM 7670 N N . THR A 1 971 ? 32.248 -17.522 45.839 1.00 27.30 971 THR A N 1
ATOM 7671 C CA . THR A 1 971 ? 33.112 -17.954 44.700 1.00 27.30 971 THR A CA 1
ATOM 7672 C C . THR A 1 971 ? 33.255 -16.837 43.654 1.00 27.30 971 THR A C 1
ATOM 7674 O O . THR A 1 971 ? 32.366 -15.998 43.530 1.00 27.30 971 THR A O 1
ATOM 7677 N N . ASP A 1 972 ? 34.382 -16.805 42.939 1.00 28.92 972 ASP A N 1
ATOM 7678 C CA . ASP A 1 972 ? 34.727 -15.775 41.946 1.00 28.92 972 ASP A CA 1
ATOM 7679 C C . ASP A 1 972 ? 34.109 -16.028 40.554 1.00 28.92 972 ASP A C 1
ATOM 7681 O O . ASP A 1 972 ? 34.010 -17.180 40.136 1.00 28.92 972 ASP A O 1
ATOM 7685 N N . GLU A 1 973 ? 33.758 -14.951 39.833 1.00 28.59 973 GLU A N 1
ATOM 7686 C CA . GLU A 1 973 ? 34.202 -14.614 38.454 1.00 28.59 973 GLU A CA 1
ATOM 7687 C C . GLU A 1 973 ? 33.315 -13.498 37.846 1.00 28.59 973 GLU A C 1
ATOM 7689 O O . GLU A 1 973 ? 32.195 -13.746 37.400 1.00 28.59 973 GLU A O 1
ATOM 7694 N N . GLU A 1 974 ? 33.831 -12.262 37.781 1.00 25.50 974 GLU A N 1
ATOM 7695 C CA . GLU A 1 974 ? 33.251 -11.164 36.984 1.00 25.50 974 GLU A CA 1
ATOM 7696 C C . GLU A 1 974 ? 34.011 -11.005 35.650 1.00 25.50 974 GLU A C 1
ATOM 7698 O O . GLU A 1 974 ? 35.237 -10.856 35.663 1.00 25.50 974 GLU A O 1
ATOM 7703 N N . PRO A 1 975 ? 33.328 -10.975 34.489 1.00 34.06 975 PRO A N 1
ATOM 7704 C CA . PRO A 1 975 ? 33.892 -10.472 33.241 1.00 34.06 975 PRO A CA 1
ATOM 7705 C C . PRO A 1 975 ? 33.761 -8.945 33.178 1.00 34.06 975 PRO A C 1
ATOM 7707 O O . PRO A 1 975 ? 32.690 -8.402 33.439 1.00 34.06 975 PRO A O 1
ATOM 7710 N N . GLN A 1 976 ? 34.830 -8.254 32.780 1.00 25.56 976 GLN A N 1
ATOM 7711 C CA . GLN A 1 976 ? 34.822 -6.796 32.618 1.00 25.56 976 GLN A CA 1
ATOM 7712 C C . GLN A 1 976 ? 33.883 -6.356 31.483 1.00 25.56 976 GLN A C 1
ATOM 7714 O O . GLN A 1 976 ? 33.870 -6.961 30.408 1.00 25.56 976 GLN A O 1
ATOM 7719 N N . GLU A 1 977 ? 33.152 -5.261 31.700 1.00 30.41 977 GLU A N 1
ATOM 7720 C CA . GLU A 1 977 ? 32.442 -4.554 30.632 1.00 30.41 977 GLU A CA 1
ATOM 7721 C C . GLU A 1 977 ? 33.446 -3.984 29.616 1.00 30.41 977 GLU A C 1
ATOM 7723 O O . GLU A 1 977 ? 34.524 -3.513 29.984 1.00 30.41 977 GLU A O 1
ATOM 7728 N N . HIS A 1 978 ? 33.093 -4.019 28.330 1.00 27.69 978 HIS A N 1
ATOM 7729 C CA . HIS A 1 978 ? 33.892 -3.432 27.255 1.00 27.69 978 HIS A CA 1
ATOM 7730 C C . HIS A 1 978 ? 33.002 -2.554 26.374 1.00 27.69 978 HIS A C 1
ATOM 7732 O O . HIS A 1 978 ? 31.966 -2.998 25.880 1.00 27.69 978 HIS A O 1
ATOM 7738 N N . GLU A 1 979 ? 33.425 -1.307 26.186 1.00 28.91 979 GLU A N 1
ATOM 7739 C CA . GLU A 1 979 ? 32.707 -0.283 25.427 1.00 28.91 979 GLU A CA 1
ATOM 7740 C C . GLU A 1 979 ? 32.497 -0.700 23.959 1.00 28.91 979 GLU A C 1
ATOM 7742 O O . GLU A 1 979 ? 33.416 -1.192 23.298 1.00 28.91 979 GLU A O 1
ATOM 7747 N N . GLN A 1 980 ? 31.292 -0.466 23.429 1.00 27.41 980 GLN A N 1
ATOM 7748 C CA . GLN A 1 980 ? 30.971 -0.643 22.010 1.00 27.41 980 GLN A CA 1
ATOM 7749 C C . GLN A 1 980 ? 30.476 0.667 21.389 1.00 27.41 980 GLN A C 1
ATOM 7751 O O . GLN A 1 980 ? 29.290 0.979 21.437 1.00 27.41 980 GLN A O 1
ATOM 7756 N N . GLU A 1 981 ? 31.371 1.375 20.701 1.00 31.89 981 GLU A N 1
ATOM 7757 C CA . GLU A 1 981 ? 31.006 2.324 19.644 1.00 31.89 981 GLU A CA 1
ATOM 7758 C C . GLU A 1 981 ? 31.795 2.019 18.354 1.00 31.89 981 GLU A C 1
ATOM 7760 O O . GLU A 1 981 ? 32.859 1.399 18.385 1.00 31.89 981 GLU A O 1
ATOM 7765 N N . SER A 1 982 ? 31.278 2.474 17.204 1.00 34.28 982 SER A N 1
ATOM 7766 C CA . SER A 1 982 ? 31.842 2.326 15.840 1.00 34.28 982 SER A CA 1
ATOM 7767 C C . SER A 1 982 ? 31.731 0.953 15.128 1.00 34.28 982 SER A C 1
ATOM 7769 O O . SER A 1 982 ? 32.627 0.549 14.388 1.00 34.28 982 SER A O 1
ATOM 7771 N N . GLY A 1 983 ? 30.587 0.262 15.245 1.00 30.80 983 GLY A N 1
ATOM 7772 C CA . GLY A 1 983 ? 30.317 -1.002 14.523 1.00 30.80 983 GLY A CA 1
ATOM 7773 C C . GLY A 1 983 ? 29.859 -0.891 13.051 1.00 30.80 983 GLY A C 1
ATOM 7774 O O . GLY A 1 983 ? 30.154 -1.773 12.244 1.00 30.80 983 GLY A O 1
ATOM 7775 N N . GLU A 1 984 ? 29.178 0.193 12.660 1.00 41.06 984 GLU A N 1
ATOM 7776 C CA . GLU A 1 984 ? 28.369 0.287 11.417 1.00 41.06 984 GLU A CA 1
ATOM 7777 C C . GLU A 1 984 ? 29.141 0.070 10.096 1.00 41.06 984 GLU A C 1
ATOM 7779 O O . GLU A 1 984 ? 28.562 -0.263 9.062 1.00 41.06 984 GLU A O 1
ATOM 7784 N N . GLY A 1 985 ? 30.466 0.245 10.100 1.00 36.09 985 GLY A N 1
ATOM 7785 C CA . GLY A 1 985 ? 31.312 -0.017 8.931 1.00 36.09 985 GLY A CA 1
ATOM 7786 C C . GLY A 1 985 ? 31.558 -1.504 8.637 1.00 36.09 985 GLY A C 1
ATOM 7787 O O . GLY A 1 985 ? 32.023 -1.823 7.540 1.00 36.09 985 GLY A O 1
ATOM 7788 N N . GLY A 1 986 ? 31.288 -2.394 9.598 1.00 38.75 986 GLY A N 1
ATOM 7789 C CA . GLY A 1 986 ? 31.519 -3.837 9.491 1.00 38.75 986 GLY A CA 1
ATOM 7790 C C . GLY A 1 986 ? 30.386 -4.585 8.789 1.00 38.75 986 GLY A C 1
ATOM 7791 O O . GLY A 1 986 ? 30.637 -5.304 7.822 1.00 38.75 986 GLY A O 1
ATOM 7792 N N . GLU A 1 987 ? 29.140 -4.373 9.220 1.00 48.09 987 GLU A N 1
ATOM 7793 C CA . GLU A 1 987 ? 27.999 -5.230 8.852 1.00 48.09 987 GLU A CA 1
ATOM 7794 C C . GLU A 1 987 ? 27.758 -5.338 7.336 1.00 48.09 987 GLU A C 1
ATOM 7796 O O . GLU A 1 987 ? 27.564 -6.440 6.822 1.00 48.09 987 GLU A O 1
ATOM 7801 N N . GLN A 1 988 ? 27.841 -4.230 6.585 1.00 49.84 988 GLN A N 1
ATOM 7802 C CA . GLN A 1 988 ? 27.716 -4.262 5.116 1.00 49.84 988 GLN A CA 1
ATOM 7803 C C . GLN A 1 988 ? 28.803 -5.138 4.455 1.00 49.84 988 GLN A C 1
ATOM 7805 O O . GLN A 1 988 ? 28.546 -5.819 3.462 1.00 49.84 988 GLN A O 1
ATOM 7810 N N . SER A 1 989 ? 30.025 -5.140 5.002 1.00 57.22 989 SER A N 1
ATOM 7811 C CA . SER A 1 989 ? 31.142 -5.954 4.502 1.00 57.22 989 SER A CA 1
ATOM 7812 C C . SER A 1 989 ? 30.926 -7.445 4.780 1.00 57.22 989 SER A C 1
ATOM 7814 O O . SER A 1 989 ? 31.284 -8.290 3.957 1.00 57.22 989 SER A O 1
ATOM 7816 N N . GLU A 1 990 ? 30.322 -7.779 5.919 1.00 66.69 990 GLU A N 1
ATOM 7817 C CA . GLU A 1 990 ? 30.000 -9.156 6.307 1.00 66.69 990 GLU A CA 1
ATOM 7818 C C . GLU A 1 990 ? 28.814 -9.706 5.504 1.00 66.69 990 GLU A C 1
ATOM 7820 O O . GLU A 1 990 ? 28.908 -10.796 4.940 1.00 66.69 990 GLU A O 1
ATOM 7825 N N . GLN A 1 991 ? 27.749 -8.917 5.326 1.00 65.12 991 GLN A N 1
ATOM 7826 C CA . GLN A 1 991 ? 26.603 -9.265 4.473 1.00 65.12 991 GLN A CA 1
ATOM 7827 C C . GLN A 1 991 ? 27.039 -9.574 3.031 1.00 65.12 991 GLN A C 1
ATOM 7829 O O . GLN A 1 991 ? 26.595 -10.554 2.432 1.00 65.12 991 GLN A O 1
ATOM 7834 N N . LEU A 1 992 ? 27.975 -8.798 2.475 1.00 60.69 992 LEU A N 1
ATOM 7835 C CA . LEU A 1 992 ? 28.513 -9.033 1.132 1.00 60.69 992 LEU A CA 1
ATOM 7836 C C . LEU A 1 992 ? 29.502 -10.203 1.053 1.00 60.69 992 LEU A C 1
ATOM 7838 O O . LEU A 1 992 ? 29.629 -10.820 -0.009 1.00 60.69 992 LEU A O 1
ATOM 7842 N N . GLN A 1 993 ? 30.175 -10.547 2.154 1.00 69.50 993 GLN A N 1
ATOM 7843 C CA . GLN A 1 993 ? 30.918 -11.804 2.255 1.00 69.50 993 GLN A CA 1
ATOM 7844 C C . GLN A 1 993 ? 29.962 -13.002 2.285 1.00 69.50 993 GLN A C 1
ATOM 7846 O O . GLN A 1 993 ? 30.211 -13.959 1.558 1.00 69.50 993 GLN A O 1
ATOM 7851 N N . ALA A 1 994 ? 28.824 -12.916 2.983 1.00 71.81 994 ALA A N 1
ATOM 7852 C CA . ALA A 1 994 ? 27.790 -13.953 2.970 1.00 71.81 994 ALA A CA 1
ATOM 7853 C C . ALA A 1 994 ? 27.164 -14.150 1.573 1.00 71.81 994 ALA A C 1
ATOM 7855 O O . ALA A 1 994 ? 27.053 -15.288 1.115 1.00 71.81 994 ALA A O 1
ATOM 7856 N N . VAL A 1 995 ? 26.848 -13.068 0.840 1.00 71.69 995 VAL A N 1
ATOM 7857 C CA . VAL A 1 995 ? 26.426 -13.153 -0.579 1.00 71.69 995 VAL A CA 1
ATOM 7858 C C . VAL A 1 995 ? 27.502 -13.846 -1.429 1.00 71.69 995 VAL A C 1
ATOM 7860 O O . VAL A 1 995 ? 27.185 -14.690 -2.266 1.00 71.69 995 VAL A O 1
ATOM 7863 N N . GLN A 1 996 ? 28.786 -13.524 -1.220 1.00 68.44 996 GLN A N 1
ATOM 7864 C CA . GLN A 1 996 ? 29.887 -14.178 -1.936 1.00 68.44 996 GLN A CA 1
ATOM 7865 C C . GLN A 1 996 ? 30.067 -15.651 -1.573 1.00 68.44 996 GLN A C 1
ATOM 7867 O O . GLN A 1 996 ? 30.407 -16.435 -2.454 1.00 68.44 996 GLN A O 1
ATOM 7872 N N . GLU A 1 997 ? 29.897 -16.026 -0.311 1.00 76.56 997 GLU A N 1
ATOM 7873 C CA . GLU A 1 997 ? 30.067 -17.399 0.157 1.00 76.56 997 GLU A CA 1
ATOM 7874 C C . GLU A 1 997 ? 28.950 -18.293 -0.385 1.00 76.56 997 GLU A C 1
ATOM 7876 O O . GLU A 1 997 ? 29.247 -19.270 -1.070 1.00 76.56 997 GLU A O 1
ATOM 7881 N N . GLN A 1 998 ? 27.688 -17.870 -0.254 1.00 74.12 998 GLN A N 1
ATOM 7882 C CA . GLN A 1 998 ? 26.535 -18.573 -0.829 1.00 74.12 998 GLN A CA 1
ATOM 7883 C C . GLN A 1 998 ? 26.657 -18.714 -2.355 1.00 74.12 998 GLN A C 1
ATOM 7885 O O . GLN A 1 998 ? 26.479 -19.806 -2.895 1.00 74.12 998 GLN A O 1
ATOM 7890 N N . LEU A 1 999 ? 27.039 -17.647 -3.073 1.00 71.12 999 LEU A N 1
ATOM 7891 C CA . LEU A 1 999 ? 27.287 -17.731 -4.520 1.00 71.12 999 LEU A CA 1
ATOM 7892 C C . LEU A 1 999 ? 28.454 -18.667 -4.875 1.00 71.12 999 LEU A C 1
ATOM 7894 O O . LEU A 1 999 ? 28.420 -19.275 -5.941 1.00 71.12 999 LEU A O 1
ATOM 7898 N N . ARG A 1 1000 ? 29.478 -18.806 -4.020 1.00 70.19 1000 ARG A N 1
ATOM 7899 C CA . ARG A 1 1000 ? 30.589 -19.747 -4.248 1.00 70.19 1000 ARG A CA 1
ATOM 7900 C C . ARG A 1 1000 ? 30.155 -21.188 -4.021 1.00 70.19 1000 ARG A C 1
ATOM 7902 O O . ARG A 1 1000 ? 30.426 -22.007 -4.896 1.00 70.19 1000 ARG A O 1
ATOM 7909 N N . GLU A 1 1001 ? 29.469 -21.491 -2.919 1.00 65.25 1001 GLU A N 1
ATOM 7910 C CA . GLU A 1 1001 ? 28.911 -22.826 -2.644 1.00 65.25 1001 GLU A CA 1
ATOM 7911 C C . GLU A 1 1001 ? 28.038 -23.301 -3.816 1.00 65.25 1001 GLU A C 1
ATOM 7913 O O . GLU A 1 1001 ? 28.255 -24.383 -4.363 1.00 65.25 1001 GLU A O 1
ATOM 7918 N N . LEU A 1 1002 ? 27.155 -22.425 -4.305 1.00 51.72 1002 LEU A N 1
ATOM 7919 C CA . LEU A 1 1002 ? 26.275 -22.672 -5.452 1.00 51.72 1002 LEU A CA 1
ATOM 7920 C C . LEU A 1 1002 ? 27.004 -22.790 -6.809 1.00 51.72 1002 LEU A C 1
ATOM 7922 O O . LEU A 1 1002 ? 26.378 -23.174 -7.793 1.00 51.72 1002 LEU A O 1
ATOM 7926 N N . THR A 1 1003 ? 28.308 -22.491 -6.885 1.00 46.38 1003 THR A N 1
ATOM 7927 C CA . THR A 1 1003 ? 29.149 -22.756 -8.076 1.00 46.38 1003 THR A CA 1
ATOM 7928 C C . THR A 1 1003 ? 29.989 -24.033 -7.978 1.00 46.38 1003 THR A C 1
ATOM 7930 O O . THR A 1 1003 ? 30.740 -24.329 -8.905 1.00 46.38 1003 THR A O 1
ATOM 7933 N N . VAL A 1 1004 ? 29.883 -24.797 -6.884 1.00 42.81 1004 VAL A N 1
ATOM 7934 C CA . VAL A 1 1004 ? 30.537 -26.113 -6.756 1.00 42.81 1004 VAL A CA 1
ATOM 7935 C C . VAL A 1 1004 ? 29.637 -27.239 -7.285 1.00 42.81 1004 VAL A C 1
ATOM 7937 O O . VAL A 1 1004 ? 30.144 -28.172 -7.908 1.00 42.81 1004 VAL A O 1
ATOM 7940 N N . ASP A 1 1005 ? 28.315 -27.123 -7.123 1.00 36.88 1005 ASP A N 1
ATOM 7941 C CA . ASP A 1 1005 ? 27.326 -28.029 -7.728 1.00 36.88 1005 ASP A CA 1
ATOM 7942 C C . ASP A 1 1005 ? 27.004 -27.627 -9.187 1.00 36.88 1005 ASP A C 1
ATOM 7944 O O . ASP A 1 1005 ? 25.929 -27.111 -9.499 1.00 36.88 1005 ASP A O 1
ATOM 7948 N N . GLU A 1 1006 ? 27.927 -27.893 -10.123 1.00 37.12 1006 GLU A N 1
ATOM 7949 C CA . GLU A 1 1006 ? 27.614 -27.869 -11.566 1.00 37.12 1006 GLU A CA 1
ATOM 7950 C C . GLU A 1 1006 ? 26.672 -29.040 -11.929 1.00 37.12 1006 GLU A C 1
ATOM 7952 O O . GLU A 1 1006 ? 27.101 -30.111 -12.364 1.00 37.12 1006 GLU A O 1
ATOM 7957 N N . GLY A 1 1007 ? 25.366 -28.831 -11.718 1.00 37.62 1007 GLY A N 1
ATOM 7958 C CA . GLY A 1 1007 ? 24.318 -29.850 -11.859 1.00 37.62 1007 GLY A CA 1
ATOM 7959 C C . GLY A 1 1007 ? 22.931 -29.329 -12.264 1.00 37.62 1007 GLY A C 1
ATOM 7960 O O . GLY A 1 1007 ? 21.935 -29.989 -11.963 1.00 37.62 1007 GLY A O 1
ATOM 7961 N N . CYS A 1 1008 ? 22.849 -28.164 -12.917 1.00 31.22 1008 CYS A N 1
ATOM 7962 C CA . CYS A 1 1008 ? 21.639 -27.587 -13.528 1.00 31.22 1008 CYS A CA 1
ATOM 7963 C C . CYS A 1 1008 ? 21.994 -26.881 -14.846 1.00 31.22 1008 CYS A C 1
ATOM 7965 O O . CYS A 1 1008 ? 22.933 -26.054 -14.817 1.00 31.22 1008 CYS A O 1
#

Sequence (1008 aa):
MPSLGWLLALSLAALAGNSVGAVTYERTERNCSLSPPYLPSTAANTTLQLQEIRERMLPLNINAYIIPGTDAHLSEYIARRDARMAFMTGFTGSAGTAVVTQTKAALWTDSRYWVQAEREMDCNWELEKDVSIMSVAEWLIAEVPPGGHIGFDPFLFSLKTQEDYSFSLEASNRSLKSIPGNLVDQVWDSRPPIAPDNLTRLPDRVIQRSWEMKVKQIRIQMRDNPYQPTALLLSALDETAWLFNLRGNDIPYNPFFYSYTLLTMDKIWLFLHTDRVTEELKVYLNASCDGSFCVQLKSYDAVRDDLKTYVAQPGVKVWIGTEYTNYALYEIITPEDKLMTTSYSPVLTTKAIKDDTEQRILREAHVRDAVAVIQLLMWLEKAVPEGKETELTAAEYINMCRGKQKDSRGPSFETISASGPNAALAHYSPTEETSRRLTPDEMYLIDSGGQYLDGTTDITRTVHWGTPTAMQREAFTRVLMGNIEISRTIFPSGTRGVNMEMLGRRALWEVGLNYGHGTGHGVGNYFGVHEWPVGFQSNNIPFRTGMFTSIEPGYYKENDFGIRIEDVAVIVPVQTKYGHNFLTFDTVSLVPYDRKLIDTSLLSSEQLTLQRSSSFKDFMKHKPTSPVVSEKEFTLEENVADSATAEEAVKSSSKLGKKWRNVLSRTMTRKTSKMVQKALAEEGAESGEEMSPVSADWLPDLSAGQRTSVCSTGSEDTLPSPISRQLSASSDRQSLDSGYCQRDSMRLEENGVSYNGPFCGRALVHTDFTPSPYDVESLKLQKGDIIHIIEKPPVGTWTGKLNSKLGSFKFIYVNLLPDESPPVRRKRCSSKNHRDKSKPKTLEEVLDSMGLTELSSLLSMHGFQSLEDFAGLRESHLNELNITDPEQRSKILSATELLRDSEEESEPEEEVVDRSVEDAKEPRDSGCFESSENLESGREEPKAEEEEEEEEEEEEEDKVELRDEASEEQTDEEPQEHEQESGEGGEQSEQLQAVQEQLRELTVDEGC

pLDDT: mean 74.84, std 28.51, range [22.02, 98.69]

Solvent-accessible surface area (backbone atoms only — not comparable to full-atom values): 61467 Å² total; per-residue (Å²): 138,92,70,70,72,61,58,56,53,53,57,49,51,70,73,72,57,78,83,65,82,73,73,75,73,70,66,63,48,46,38,70,92,44,88,76,54,49,70,28,95,67,31,33,87,34,69,62,59,58,50,53,45,42,62,62,33,55,88,69,68,37,49,32,40,53,37,50,42,36,30,70,36,60,38,67,69,56,29,86,61,42,45,54,31,30,74,53,44,39,34,78,70,65,62,41,37,34,38,39,39,84,87,51,33,38,35,28,29,46,76,60,37,55,73,54,41,38,24,12,30,41,82,72,51,46,82,43,73,59,68,48,68,62,53,56,38,52,53,46,60,72,75,38,58,76,76,33,32,34,33,34,37,23,37,58,29,22,42,52,55,51,51,55,49,46,64,65,29,46,90,63,44,37,43,80,39,83,36,89,70,55,61,61,76,75,70,42,90,81,62,54,76,83,81,96,63,64,62,43,72,66,60,68,94,66,52,87,68,53,37,68,54,44,50,50,53,52,51,45,57,34,63,74,35,95,83,52,44,47,28,39,50,45,39,40,35,65,45,54,27,62,42,60,44,38,35,32,66,64,22,74,47,27,44,30,46,80,43,39,32,45,40,40,82,60,39,33,38,40,18,20,68,65,87,33,56,50,74,68,52,38,58,76,42,32,46,88,55,94,45,61,82,14,35,44,78,36,51,46,84,46,49,63,63,52,48,41,61,51,58,71,43,85,92,43,21,40,31,38,20,36,69,42,31,24,30,59,61,52,75,57,42,76,52,74,89,28,49,40,81,40,65,61,40,76,56,41,61,51,64,46,42,41,52,75,58,51,47,53,36,32,44,58,38,29,39,56,47,30,52,22,54,50,50,42,54,63,46,46,73,62,43,30,82,71,59,74,44,29,25,41,57,51,38,51,48,37,53,53,40,43,62,72,39,85,60,46,70,50,46,28,51,83,44,25,23,20,52,20,40,48,23,28,36,79,76,37,62,46,44,96,91,71,44,50,70,42,55,40,77,36,45,37,27,42,34,51,28,35,25,23,78,47,8,38,39,62,42,34,46,44,41,64,77,55,75,78,50,72,67,57,18,51,53,46,32,25,26,50,48,4,31,53,49,48,49,67,41,74,44,58,65,66,46,34,34,49,81,49,42,60,46,37,40,47,57,30,50,79,73,78,43,70,57,81,68,74,43,32,32,6,46,29,70,44,35,41,50,71,24,71,49,42,29,28,49,95,83,34,47,54,53,50,64,41,23,36,29,42,35,39,18,42,40,54,40,79,82,49,32,28,43,43,45,33,37,30,24,36,30,36,76,44,91,53,98,86,50,78,70,25,27,30,46,47,77,49,56,73,66,72,78,50,71,80,38,53,46,79,85,80,50,49,77,65,54,55,47,50,62,40,47,66,27,87,78,45,56,80,47,83,77,80,75,76,83,77,82,74,86,71,84,90,84,89,82,87,83,89,84,82,88,86,86,83,85,90,83,91,84,88,83,80,88,87,87,83,83,89,80,89,86,89,89,82,87,89,78,89,82,81,90,89,87,88,84,84,84,85,69,88,89,78,88,81,88,88,83,90,87,84,81,88,88,87,86,86,85,88,88,87,81,88,84,88,89,82,91,85,89,83,89,82,79,89,87,87,87,84,86,84,86,90,85,89,88,81,89,87,79,88,88,86,82,88,80,90,83,84,88,79,93,79,92,78,89,81,82,90,80,75,75,79,86,83,75,78,67,77,49,41,29,38,26,72,42,69,41,77,60,56,100,83,48,80,52,49,49,70,43,47,62,72,42,66,32,42,26,53,44,77,62,99,64,72,61,26,34,30,38,44,97,70,46,70,28,34,43,52,54,96,32,44,44,80,48,88,80,91,74,84,88,79,86,81,83,90,83,84,85,87,83,90,79,94,71,81,82,75,89,49,50,64,56,53,30,50,76,72,73,44,56,82,49,50,64,59,37,41,76,73,64,41,66,47,58,68,47,45,42,66,58,48,75,69,54,40,59,77,70,64,61,75,54,68,68,62,50,55,50,52,53,52,52,19,51,61,48,52,69,64,52,79,80,69,83,84,90,87,84,90,84,89,86,84,88,90,84,90,84,86,83,91,82,88,80,90,80,88,81,90,88,91,86,88,88,90,85,83,89,86,91,79,91,80,91,81,86,87,84,90,80,86,91,86,88,82,89,79,91,81,90,86,80,92,86,87,85,90,83,90,87,84,81,82,89,75,92,85,82,87,63,82,81,48,58,67,53,51,51,53,47,49,44,49,47,55,56,48,59,64,65,69,65,88,79,129

Radius of gyration: 40.11 Å; Cα contacts (8 Å, |Δi|>4): 1502; chains: 1; bounding box: 122×131×141 Å

Foldseek 3Di:
DDDDPVVVVVVVVVVVPDPPPPPPPPPLFWAVVDVVTDAAPQADDQPVVLVQLLVVCVVVQAFKEKQFLAFLQRDQFAFQLNRLVCNRFQQDDSGWMWMHGNQAIEIEDEPLCPSRSRNYGDPRYHYDHDRDLLVVLVVCLVRAAACGEYEYALSNAFLVRQVRSCVNNVVSNYYYDHDNDDSSVVVPPVRDDFDQAAKDAQDCLQDPAALVNLLVVQLVVQCPPPLNAQKEKRRHFQLVCQSHNMFPCRGPLFRGFQWIWIQGNWAIEIEHCVSRYDPVNQVSQLCPDRTNSHYPYHHNVCLLVVLLVQLPDPPHAYEYARCRNGSSSVVSNPPPSRYDYDNHGPSLVVQLFADPSLLVLQLVQLLLLLLLVVVLVVVCLVVQVVQDDKLVVSQVSSQVSQVPTPQFDTWNDAKQKAKWQRQLSVPDHDDPVRIDTRHQAIKIKTWTWTFGSSFTDTWIAIEHNHADDPVLLLQQQLQLQLLLQQQFDKFAFFDALLVSQCSNAVSQVVVPFADGDTQKAWQGTSGRRRRPPHGNDPRHGTDDFRRKMKGWRWGHDHNTHIDIGIFIWTKHFDDDPPDGRMIHTDTSNLHAHHPSSYDPVSDDPVSVVVNVCSDLVNLPDQDPDDDDPDDDDDDDDDDDDDDDDDDDDDDDDDDDDDDDDDDDDDDDDDDDDDDPPPPPDDDDDDDDDDDDDDDDDDDDDDDDDDDDDDDDDDDDDDDDDDDDDDDDDDDDDDDDDDDDDDDDDDDDDDDFDADDDDFPFKKFFQDFDDDDPPPPAADGDDHGWMWRWRADDPADWTWTATPRDTHIGGCVGIDTDDDDDDDDDDDDDDDDDDDDDPDDAAPCVLCVVVVNNVCQVLCVVVPNGGLVSLLVDDPVVCVVSVVPDPVVVVSSPVSSVVSVVVVVVDDDDDDDDDDDDDDDDDDDDDDDDDDDDDDDDDDDDDDDDDDDDDDDDDDDDDDDDDDDDDDDDDDDDDDDDDDDDDPPSPPVSVSSVSSVVVVVVVVVPPDD

Secondary structure (DSSP, 8-state):
--SHHHHHHHHHHTTSS-----------S-BTTSSSPB--TTPBP-HHHHHHHHHHHGGGT-SEEEEES--TT--SS--TTT-HHHHHHS---SS-EEEEESS-EEEE--TTTHHHHHHHB-TT-EEE----HHHHHHHHHHHSPTT-EEEE-TTSSBHHHHHHHHHHHHTTT-EEEE-SS-SGGGT-TTPPPPP----EEPPGGG-SS-HHHHHHHHHHHHHHSTT--SEEEE-SHHHHHHHHTEE--SBTTB---S-EEEEESS-EEEEE-GGG--HHHHHHTTTT--STT-EEEEEGGGHHHHHHHHHTSTT--EEEETTTSBHHHHTTS-SGGGEEEESS-HHHHHHHS--HHHHHHHHHHHHHHHHHHHHHHHHHHHHGGGT--BHHHHHHHHHHHHHTSTTEEEESS--EEEEGGGGGSTT----TTTPPBP-SSSEEEEE--EEETTEE---EEEEESS---HHHHHHHHHHHHHHHHHHT--EETT-BGGGTTTHHHHHHHTTT---SS-S-BB--SSS-SS-TT-BSSTTPPBP-TT-EEEE--EEEETTTEEEE--EEEEEEEE--SS-SSEEEEEE---PPP-TTS--TTTS-HHHHHHHHHTSTTTTTSPPPPP------------------------------------S-----------SSSSSSSS----------------------------------------------------------------PPPP------S---EEEEE-S-B---TT--SBPPB-TT-EEEEEE--SSSEEEEEETTEEEEEEGGGEEEEPP-PPPP-PPP---------PPP-SHHHHHHHHT-GGGHHHHHHTT--SHHHHHT--HHHHHHTT---HHHHHHHHHHHHHHHTTTTT--PPP---------------------------------------------------------------PPPP------HHHHHHHHHHHHHHHHHHTTT----

Organism: Scophthalmus maximus (NCBI:txid52904)

InterPro domains:
  IPR000587 Creatinase, N-terminal [PF01321] (50-177)
  IPR000994 Peptidase M24 [PF00557] (361-571)
  IPR001452 SH3 domain [PS50002] (758-819)
  IPR001452 SH3 domain [SM00326] (761-818)
  IPR001660 Sterile alpha motif domain [PF07647] (841-899)
  IPR001660 Sterile alpha motif domain [PS50105] (838-902)
  IPR001660 Sterile alpha motif domain [SM00454] (835-902)
  IPR013761 Sterile alpha motif/pointed domain superfamily [G3DSA:1.10.150.50] (829-905)
  IPR013761 Sterile alpha motif/pointed domain superfamily [SSF47769] (834-903)
  IPR021090 SLy proteins associated disordered region [PF12485] (610-759)
  IPR029149 Creatinase/Aminopeptidase P/Spt16, N-terminal [G3DSA:3.40.350.10] (41-188)
  IPR029149 Creatinase/Aminopeptidase P/Spt16, N-terminal [G3DSA:3.40.350.10] (190-350)
  IPR029149 Creatinase/Aminopeptidase P/Spt16, N-terminal [SSF53092] (54-165)
  IPR032416 Peptidase M24, C-terminal domain [PF16188] (581-608)
  IPR033740 Aminopeptidase P [cd01085] (362-579)
  IPR036005 Creatinase/aminopeptidase-like [G3DSA:3.90.230.10] (352-628)
  IPR036005 Creatinase/aminopeptidase-like [SSF55920] (355-606)
  IPR036028 SH3-like domain superfamily [SSF50044] (753-822)
  IPR050422 Xaa-Pro aminopeptidase P [PTHR43763] (28-609)

Mean predicted aligned error: 19.22 Å